Protein AF-0000000079465129 (afdb_homodimer)

pLDDT: mean 88.08, std 16.2, range [22.73, 98.88]

Radius of gyration: 37.28 Å; Cα contacts (8 Å, |Δi|>4): 2956; chains: 2; bounding box: 84×132×80 Å

InterPro domains:
  IPR002044 Carbohydrate binding module family 20 [PF00686] (28-101)
  IPR002044 Carbohydrate binding module family 20 [PS51166] (19-140)
  IPR002044 Carbohydrate binding module family 20 [SM01065] (28-134)
  IPR013783 Immunoglobulin-like fold [G3DSA:2.60.40.10] (18-149)
  IPR013784 Carbohydrate-binding-like fold [SSF49452] (23-129)
  IPR017946 PLC-like phosphodiesterase, TIM beta/alpha-barrel domain superfamily [G3DSA:3.20.20.190] (340-637)
  IPR017946 PLC-like phosphodiesterase, TIM beta/alpha-barrel domain superfamily [SSF51695] (345-632)
  IPR030395 Glycerophosphodiester phosphodiesterase domain [PF03009] (348-630)
  IPR030395 Glycerophosphodiester phosphodiesterase domain [PS51704] (343-635)
  IPR051578 Glycerophosphodiester Phosphodiesterase [PTHR22958] (51-642)
  IPR057506 GPCPD1-like, C2 domain [PF25329] (153-323)

Structure (mmCIF, N/CA/C/O backbone):
data_AF-0000000079465129-model_v1
#
loop_
_entity.id
_entity.type
_entity.pdbx_description
1 polymer 'Glycerophosphocholine phosphodiesterase'
#
loop_
_atom_site.group_PDB
_atom_site.id
_atom_site.type_symbol
_atom_site.label_atom_id
_atom_site.label_alt_id
_atom_site.label_comp_id
_atom_site.label_asym_id
_atom_site.label_entity_id
_atom_site.label_seq_id
_atom_site.pdbx_PDB_ins_code
_atom_site.Cartn_x
_atom_site.Cartn_y
_atom_site.Cartn_z
_atom_site.occupancy
_atom_site.B_iso_or_equiv
_atom_site.auth_seq_id
_atom_site.auth_comp_id
_atom_site.auth_asym_id
_atom_site.auth_atom_id
_atom_site.pdbx_PDB_model_num
ATOM 1 N N . MET A 1 1 ? -41.656 42.531 16.062 1 22.84 1 MET A N 1
ATOM 2 C CA . MET A 1 1 ? -40.562 41.844 16.734 1 22.84 1 MET A CA 1
ATOM 3 C C . MET A 1 1 ? -39.344 41.75 15.844 1 22.84 1 MET A C 1
ATOM 5 O O . MET A 1 1 ? -39.375 41.156 14.773 1 22.84 1 MET A O 1
ATOM 9 N N . MET A 1 2 ? -38.469 42.781 15.719 1 24.95 2 MET A N 1
ATOM 10 C CA . MET A 1 2 ? -37.531 43.156 14.68 1 24.95 2 MET A CA 1
ATOM 11 C C . MET A 1 2 ? -36.375 42.188 14.594 1 24.95 2 MET A C 1
ATOM 13 O O . MET A 1 2 ? -35.688 41.938 15.594 1 24.95 2 MET A O 1
ATOM 17 N N . THR A 1 3 ? -36.531 41.094 13.852 1 24.95 3 THR A N 1
ATOM 18 C CA . THR A 1 3 ? -35.688 39.906 13.617 1 24.95 3 THR A CA 1
ATOM 19 C C . THR A 1 3 ? -34.312 40.312 13.133 1 24.95 3 THR A C 1
ATOM 21 O O . THR A 1 3 ? -34.188 40.969 12.094 1 24.95 3 THR A O 1
ATOM 24 N N . TRP A 1 4 ? -33.406 40.75 14.055 1 22.91 4 TRP A N 1
ATOM 25 C CA . TRP A 1 4 ? -32.062 41.188 13.766 1 22.91 4 TRP A CA 1
ATOM 26 C C . TRP A 1 4 ? -31.281 40.094 13.031 1 22.91 4 TRP A C 1
ATOM 28 O O . TRP A 1 4 ? -31.094 39 13.562 1 22.91 4 TRP A O 1
ATOM 38 N N . GLU A 1 5 ? -31.516 39.938 11.758 1 26.09 5 GLU A N 1
ATOM 39 C CA . GLU A 1 5 ? -30.797 39.094 10.805 1 26.09 5 GLU A CA 1
ATOM 40 C C . GLU A 1 5 ? -29.297 39.406 10.812 1 26.09 5 GLU A C 1
ATOM 42 O O . GLU A 1 5 ? -28.891 40.469 10.406 1 26.09 5 GLU A O 1
ATOM 47 N N . ILE A 1 6 ? -28.547 39.031 11.852 1 27.33 6 ILE A N 1
ATOM 48 C CA . ILE A 1 6 ? -27.109 39.188 11.906 1 27.33 6 ILE A CA 1
ATOM 49 C C . ILE A 1 6 ? -26.453 38.5 10.727 1 27.33 6 ILE A C 1
ATOM 51 O O . ILE A 1 6 ? -26.5 37.25 10.633 1 27.33 6 ILE A O 1
ATOM 55 N N . GLU A 1 7 ? -26.5 39.031 9.531 1 29.42 7 GLU A N 1
ATOM 56 C CA . GLU A 1 7 ? -25.75 38.531 8.383 1 29.42 7 GLU A CA 1
ATOM 57 C C . GLU A 1 7 ? -24.266 38.344 8.727 1 29.42 7 GLU A C 1
ATOM 59 O O . GLU A 1 7 ? -23.656 39.219 9.328 1 29.42 7 GLU A O 1
ATOM 64 N N . PRO A 1 8 ? -23.828 37.125 8.812 1 33.56 8 PRO A N 1
ATOM 65 C CA . PRO A 1 8 ? -22.422 36.844 9.102 1 33.56 8 PRO A CA 1
ATOM 66 C C . PRO A 1 8 ? -21.453 37.625 8.195 1 33.56 8 PRO A C 1
ATOM 68 O O . PRO A 1 8 ? -21.547 37.5 6.969 1 33.56 8 PRO A O 1
ATOM 71 N N . HIS A 1 9 ? -21.172 38.906 8.469 1 27.62 9 HIS A N 1
ATOM 72 C CA . HIS A 1 9 ? -20.25 39.781 7.746 1 27.62 9 HIS A CA 1
ATOM 73 C C . HIS A 1 9 ? -18.859 39.188 7.672 1 27.62 9 HIS A C 1
ATOM 75 O O . HIS A 1 9 ? -18.016 39.438 8.547 1 27.62 9 HIS A O 1
ATOM 81 N N . CYS A 1 10 ? -18.688 37.938 7.449 1 36.31 10 CYS A N 1
ATOM 82 C CA . CYS A 1 10 ? -17.312 37.531 7.172 1 36.31 10 CYS A CA 1
ATOM 83 C C . CYS A 1 10 ? -16.703 38.438 6.09 1 36.31 10 CYS A C 1
ATOM 85 O O . CYS A 1 10 ? -16.047 37.938 5.172 1 36.31 10 CYS A O 1
ATOM 87 N N . GLN A 1 11 ? -17.422 39.562 5.672 1 29.03 11 GLN A N 1
ATOM 88 C CA . GLN A 1 11 ? -16.781 40.312 4.605 1 29.03 11 GLN A CA 1
ATOM 89 C C . GLN A 1 11 ? -15.352 40.719 4.984 1 29.03 11 GLN A C 1
ATOM 91 O O . GLN A 1 11 ? -15.102 41.125 6.117 1 29.03 11 GLN A O 1
ATOM 96 N N . ASP A 1 12 ? -14.391 40.188 4.375 1 33.75 12 ASP A N 1
ATOM 97 C CA . ASP A 1 12 ? -13.07 40.781 4.328 1 33.75 12 ASP A CA 1
ATOM 98 C C . ASP A 1 12 ? -13.172 42.312 4.289 1 33.75 12 ASP A C 1
ATOM 100 O O . ASP A 1 12 ? -13.867 42.875 3.441 1 33.75 12 ASP A O 1
ATOM 104 N N . ALA A 1 13 ? -13.289 43.031 5.344 1 30.28 13 ALA A N 1
ATOM 105 C CA . ALA A 1 13 ? -13.281 44.5 5.293 1 30.28 13 ALA A CA 1
ATOM 106 C C . ALA A 1 13 ? -12.266 45 4.273 1 30.28 13 ALA A C 1
ATOM 108 O O . ALA A 1 13 ? -11.062 45.031 4.555 1 30.28 13 ALA A O 1
ATOM 109 N N . VAL A 1 14 ? -12.477 44.594 3.104 1 35.09 14 VAL A N 1
ATOM 110 C CA . VAL A 1 14 ? -11.828 45.469 2.143 1 35.09 14 VAL A CA 1
ATOM 111 C C . VAL A 1 14 ? -12.25 46.906 2.402 1 35.09 14 VAL A C 1
ATOM 113 O O . VAL A 1 14 ? -13.414 47.281 2.193 1 35.09 14 VAL A O 1
ATOM 116 N N . HIS A 1 15 ? -11.844 47.5 3.514 1 29.53 15 HIS A N 1
ATOM 117 C CA . HIS A 1 15 ? -11.969 48.969 3.5 1 29.53 15 HIS A CA 1
ATOM 118 C C . HIS A 1 15 ? -11.641 49.531 2.121 1 29.53 15 HIS A C 1
ATOM 120 O O . HIS A 1 15 ? -10.555 49.312 1.589 1 29.53 15 HIS A O 1
ATOM 126 N N . SER A 1 16 ? -12.617 49.469 1.315 1 31.62 16 SER A N 1
ATOM 127 C CA . SER A 1 16 ? -12.5 50.188 0.052 1 31.62 16 SER A CA 1
ATOM 128 C C . SER A 1 16 ? -11.859 51.562 0.254 1 31.62 16 SER A C 1
ATOM 130 O O . SER A 1 16 ? -12.359 52.375 1.027 1 31.62 16 SER A O 1
ATOM 132 N N . ALA A 1 17 ? -10.523 51.562 0.046 1 36.78 17 ALA A N 1
ATOM 133 C CA . ALA A 1 17 ? -9.891 52.875 -0.118 1 36.78 17 ALA A CA 1
ATOM 134 C C . ALA A 1 17 ? -10.68 53.75 -1.09 1 36.78 17 ALA A C 1
ATOM 136 O O . ALA A 1 17 ? -11.008 53.312 -2.197 1 36.78 17 ALA A O 1
ATOM 137 N N . SER A 1 18 ? -11.594 54.531 -0.622 1 32.75 18 SER A N 1
ATOM 138 C CA . SER A 1 18 ? -12.117 55.625 -1.449 1 32.75 18 SER A CA 1
ATOM 139 C C . SER A 1 18 ? -11.039 56.156 -2.381 1 32.75 18 SER A C 1
ATOM 141 O O . SER A 1 18 ? -9.875 56.281 -1.993 1 32.75 18 SER A O 1
ATOM 143 N N . ASP A 1 19 ? -11.188 56 -3.641 1 37.53 19 ASP A N 1
ATOM 144 C CA . ASP A 1 19 ? -10.438 56.594 -4.746 1 37.53 19 ASP A CA 1
ATOM 145 C C . ASP A 1 19 ? -10.164 58.062 -4.492 1 37.53 19 ASP A C 1
ATOM 147 O O . ASP A 1 19 ? -10.391 58.906 -5.367 1 37.53 19 ASP A O 1
ATOM 151 N N . THR A 1 20 ? -10.414 58.625 -3.26 1 38.31 20 THR A N 1
ATOM 152 C CA . THR A 1 20 ? -10.141 60.062 -3.332 1 38.31 20 THR A CA 1
ATOM 153 C C . THR A 1 20 ? -8.703 60.312 -3.775 1 38.31 20 THR A C 1
ATOM 155 O O . THR A 1 20 ? -7.793 59.562 -3.41 1 38.31 20 THR A O 1
ATOM 158 N N . SER A 1 21 ? -8.5 60.969 -4.832 1 45.12 21 SER A N 1
ATOM 159 C CA . SER A 1 21 ? -7.281 61.562 -5.371 1 45.12 21 SER A CA 1
ATOM 160 C C . SER A 1 21 ? -6.305 61.906 -4.254 1 45.12 21 SER A C 1
ATOM 162 O O . SER A 1 21 ? -6.246 63.062 -3.82 1 45.12 21 SER A O 1
ATOM 164 N N . THR A 1 22 ? -6.363 61.125 -3.201 1 57.97 22 THR A N 1
ATOM 165 C CA . THR A 1 22 ? -5.625 61.562 -2.021 1 57.97 22 THR A CA 1
ATOM 166 C C . THR A 1 22 ? -4.121 61.562 -2.291 1 57.97 22 THR A C 1
ATOM 168 O O . THR A 1 22 ? -3.633 60.75 -3.07 1 57.97 22 THR A O 1
ATOM 171 N N . GLY A 1 23 ? -3.453 62.562 -2.293 1 80.25 23 GLY A N 1
ATOM 172 C CA . GLY A 1 23 ? -2.02 62.812 -2.375 1 80.25 23 GLY A CA 1
ATOM 173 C C . GLY A 1 23 ? -1.197 61.75 -1.679 1 80.25 23 GLY A C 1
ATOM 174 O O . GLY A 1 23 ? -1.738 60.906 -0.935 1 80.25 23 GLY A O 1
ATOM 175 N N . CYS A 1 24 ? -0.104 61.375 -2.258 1 89.12 24 CYS A N 1
ATOM 176 C CA . CYS A 1 24 ? 0.843 60.406 -1.693 1 89.12 24 CYS A CA 1
ATOM 177 C C . CYS A 1 24 ? 1.976 61.125 -0.969 1 89.12 24 CYS A C 1
ATOM 179 O O . CYS A 1 24 ? 2.199 62.312 -1.186 1 89.12 24 CYS A O 1
ATOM 181 N N . ILE A 1 25 ? 2.424 60.406 -0.02 1 89.69 25 ILE A N 1
ATOM 182 C CA . ILE A 1 25 ? 3.615 60.875 0.672 1 89.69 25 ILE A CA 1
ATOM 183 C C . ILE A 1 25 ? 4.707 59.812 0.618 1 89.69 25 ILE A C 1
ATOM 185 O O . ILE A 1 25 ? 4.418 58.625 0.676 1 89.69 25 ILE A O 1
ATOM 189 N N . LEU A 1 26 ? 5.895 60.312 0.531 1 91.38 26 LEU A N 1
ATOM 190 C CA . LEU A 1 26 ? 7.035 59.406 0.578 1 91.38 26 LEU A CA 1
ATOM 191 C C . LEU A 1 26 ? 7.457 59.125 2.018 1 91.38 26 LEU A C 1
ATOM 193 O O . LEU A 1 26 ? 7.582 60.062 2.816 1 91.38 26 LEU A O 1
ATOM 197 N N . HIS A 1 27 ? 7.551 57.875 2.322 1 91.94 27 HIS A N 1
ATOM 198 C CA . HIS A 1 27 ? 8.008 57.469 3.648 1 91.94 27 HIS A CA 1
ATOM 199 C C . HIS A 1 27 ? 9.102 56.406 3.562 1 91.94 27 HIS A C 1
ATOM 201 O O . HIS A 1 27 ? 9.023 55.5 2.734 1 91.94 27 HIS A O 1
ATOM 207 N N . THR A 1 28 ? 10.109 56.562 4.461 1 93.31 28 THR A N 1
ATOM 208 C CA . THR A 1 28 ? 11.195 55.594 4.523 1 93.31 28 THR A CA 1
ATOM 209 C C . THR A 1 28 ? 11.062 54.719 5.758 1 93.31 28 THR A C 1
ATOM 211 O O . THR A 1 28 ? 11.07 55.219 6.887 1 93.31 28 THR A O 1
ATOM 214 N N . PHE A 1 29 ? 10.883 53.438 5.465 1 95.44 29 PHE A N 1
ATOM 215 C CA . PHE A 1 29 ? 10.898 52.469 6.539 1 95.44 29 PHE A CA 1
ATOM 216 C C . PHE A 1 29 ? 12.328 52.031 6.855 1 95.44 29 PHE A C 1
ATOM 218 O O . PHE A 1 29 ? 13.102 51.719 5.949 1 95.44 29 PHE A O 1
ATOM 225 N N . LEU A 1 30 ? 12.648 52.031 8.156 1 95.44 30 LEU A N 1
ATOM 226 C CA . LEU A 1 30 ? 13.945 51.594 8.641 1 95.44 30 LEU A CA 1
ATOM 227 C C . LEU A 1 30 ? 13.789 50.5 9.688 1 95.44 30 LEU A C 1
ATOM 229 O O . LEU A 1 30 ? 12.992 50.625 10.609 1 95.44 30 LEU A O 1
ATOM 233 N N . VAL A 1 31 ? 14.523 49.375 9.492 1 96.12 31 VAL A N 1
ATOM 234 C CA . VAL A 1 31 ? 14.438 48.312 10.469 1 96.12 31 VAL A CA 1
ATOM 235 C C . VAL A 1 31 ? 15.828 47.719 10.719 1 96.12 31 VAL A C 1
ATOM 237 O O . VAL A 1 31 ? 16.625 47.594 9.789 1 96.12 31 VAL A O 1
ATOM 240 N N . GLU A 1 32 ? 16.156 47.5 11.961 1 95.44 32 GLU A N 1
ATOM 241 C CA . GLU A 1 32 ? 17.406 46.812 12.344 1 95.44 32 GLU A CA 1
ATOM 242 C C . GLU A 1 32 ? 17.172 45.344 12.594 1 95.44 32 GLU A C 1
ATOM 244 O O . GLU A 1 32 ? 16.203 44.969 13.25 1 95.44 32 GLU A O 1
ATOM 249 N N . ASN A 1 33 ? 17.953 44.531 11.984 1 94.38 33 ASN A N 1
ATOM 250 C CA . ASN A 1 33 ? 17.953 43.062 12.172 1 94.38 33 ASN A CA 1
ATOM 251 C C . ASN A 1 33 ? 19.188 42.594 12.93 1 94.38 33 ASN A C 1
ATOM 253 O O . ASN A 1 33 ? 20.312 42.75 12.445 1 94.38 33 ASN A O 1
ATOM 257 N N . LYS A 1 34 ? 19.016 42.062 14.078 1 88.56 34 LYS A N 1
ATOM 258 C CA . LYS A 1 34 ? 20.125 41.594 14.914 1 88.56 34 LYS A CA 1
ATOM 259 C C . LYS A 1 34 ? 20.344 40.094 14.758 1 88.56 34 LYS A C 1
ATOM 261 O O . LYS A 1 34 ? 21.281 39.531 15.336 1 88.56 34 LYS A O 1
ATOM 266 N N . GLU A 1 35 ? 19.469 39.438 14.109 1 79.25 35 GLU A N 1
ATOM 267 C CA . GLU A 1 35 ? 19.578 38 13.836 1 79.25 35 GLU A CA 1
ATOM 268 C C . GLU A 1 35 ? 20.047 37.75 12.414 1 79.25 35 GLU A C 1
ATOM 270 O O . GLU A 1 35 ? 19.281 37.312 11.562 1 79.25 35 GLU A O 1
ATOM 275 N N . ILE A 1 36 ? 21.328 37.906 12.273 1 74.75 36 ILE A N 1
ATOM 276 C CA . ILE A 1 36 ? 21.875 37.875 10.914 1 74.75 36 ILE A CA 1
ATOM 277 C C . ILE A 1 36 ? 22.234 36.438 10.523 1 74.75 36 ILE A C 1
ATOM 279 O O . ILE A 1 36 ? 22.938 35.75 11.25 1 74.75 36 ILE A O 1
ATOM 283 N N . HIS A 1 37 ? 21.578 35.938 9.586 1 75.31 37 HIS A N 1
ATOM 284 C CA . HIS A 1 37 ? 21.938 34.656 8.969 1 75.31 37 HIS A CA 1
ATOM 285 C C . HIS A 1 37 ? 22.281 34.844 7.496 1 75.31 37 HIS A C 1
ATOM 287 O O . HIS A 1 37 ? 21.688 35.688 6.816 1 75.31 37 HIS A O 1
ATOM 293 N N . SER A 1 38 ? 23.25 34.125 7.094 1 76.75 38 SER A N 1
ATOM 294 C CA . SER A 1 38 ? 23.656 34.219 5.691 1 76.75 38 SER A CA 1
ATOM 295 C C . SER A 1 38 ? 22.531 33.719 4.773 1 76.75 38 SER A C 1
ATOM 297 O O . SER A 1 38 ? 21.828 32.781 5.102 1 76.75 38 SER A O 1
ATOM 299 N N . GLY A 1 39 ? 22.375 34.438 3.73 1 81 39 GLY A N 1
ATOM 300 C CA . GLY A 1 39 ? 21.453 34 2.697 1 81 39 GLY A CA 1
ATOM 301 C C . GLY A 1 39 ? 20.016 34.438 2.949 1 81 39 GLY A C 1
ATOM 302 O O . GLY A 1 39 ? 19.078 33.781 2.482 1 81 39 GLY A O 1
ATOM 303 N N . GLU A 1 40 ? 19.859 35.406 3.773 1 88.88 40 GLU A N 1
ATOM 304 C CA . GLU A 1 40 ? 18.531 35.938 4.031 1 88.88 40 GLU A CA 1
ATOM 305 C C . GLU A 1 40 ? 18.453 37.438 3.746 1 88.88 40 GLU A C 1
ATOM 307 O O . GLU A 1 40 ? 19.438 38.156 3.928 1 88.88 40 GLU A O 1
ATOM 312 N N . VAL A 1 41 ? 17.375 37.875 3.264 1 91.31 41 VAL A N 1
ATOM 313 C CA . VAL A 1 41 ? 17.172 39.281 2.955 1 91.31 41 VAL A CA 1
ATOM 314 C C . VAL A 1 41 ? 15.875 39.781 3.613 1 91.31 41 VAL A C 1
ATOM 316 O O . VAL A 1 41 ? 14.953 38.969 3.846 1 91.31 41 VAL A O 1
ATOM 319 N N . MET A 1 42 ? 15.812 41.031 3.857 1 95.5 42 MET A N 1
ATOM 320 C CA . MET A 1 42 ? 14.648 41.625 4.516 1 95.5 42 MET A CA 1
ATOM 321 C C . MET A 1 42 ? 13.641 42.125 3.49 1 95.5 42 MET A C 1
ATOM 323 O O . MET A 1 42 ? 14.016 42.688 2.471 1 95.5 42 MET A O 1
ATOM 327 N N . GLN A 1 43 ? 12.438 41.938 3.805 1 96.69 43 GLN A N 1
ATOM 328 C CA . GLN A 1 43 ? 11.352 42.531 3.025 1 96.69 43 GLN A CA 1
ATOM 329 C C . GLN A 1 43 ? 10.258 43.094 3.936 1 96.69 43 GLN A C 1
ATOM 331 O O . GLN A 1 43 ? 10.258 42.812 5.141 1 96.69 43 GLN A O 1
ATOM 336 N N . ILE A 1 44 ? 9.445 43.938 3.389 1 97.69 44 ILE A N 1
ATOM 337 C CA . ILE A 1 44 ? 8.336 44.531 4.117 1 97.69 44 ILE A CA 1
ATOM 338 C C . ILE A 1 44 ? 7.023 44.25 3.385 1 97.69 44 ILE A C 1
ATOM 340 O O . ILE A 1 44 ? 7.008 44.094 2.162 1 97.69 44 ILE A O 1
ATOM 344 N N . ILE A 1 45 ? 5.961 44.094 4.098 1 98 45 ILE A N 1
ATOM 345 C CA . ILE A 1 45 ? 4.637 43.812 3.553 1 98 45 ILE A CA 1
ATOM 346 C C . ILE A 1 45 ? 3.578 44.531 4.387 1 98 45 ILE A C 1
ATOM 348 O O . ILE A 1 45 ? 3.812 44.844 5.551 1 98 45 ILE A O 1
ATOM 352 N N . GLY A 1 46 ? 2.422 44.844 3.715 1 97.56 46 GLY A N 1
ATOM 353 C CA . GLY A 1 46 ? 1.407 45.562 4.449 1 97.56 46 GLY A CA 1
ATOM 354 C C . GLY A 1 46 ? 0.039 45.5 3.797 1 97.56 46 GLY A C 1
ATOM 355 O O . GLY A 1 46 ? -0.2 44.688 2.916 1 97.56 46 GLY A O 1
ATOM 356 N N . ASN A 1 47 ? -0.851 46.406 4.359 1 97 47 ASN A N 1
ATOM 357 C CA . ASN A 1 47 ? -2.26 46.344 3.98 1 97 47 ASN A CA 1
ATOM 358 C C . ASN A 1 47 ? -2.531 47.156 2.725 1 97 47 ASN A C 1
ATOM 360 O O . ASN A 1 47 ? -3.578 47 2.092 1 97 47 ASN A O 1
ATOM 364 N N . THR A 1 48 ? -1.626 48.062 2.352 1 96.06 48 THR A N 1
ATOM 365 C CA . THR A 1 48 ? -1.838 48.938 1.186 1 96.06 48 THR A CA 1
ATOM 366 C C . THR A 1 48 ? -1.268 48.281 -0.071 1 96.06 48 THR A C 1
ATOM 368 O O . THR A 1 48 ? -0.369 47.438 0.012 1 96.06 48 THR A O 1
ATOM 371 N N . PRO A 1 49 ? -1.785 48.594 -1.197 1 95.69 49 PRO A N 1
ATOM 372 C CA . PRO A 1 49 ? -1.256 48.031 -2.439 1 95.69 49 PRO A CA 1
ATOM 373 C C . PRO A 1 49 ? 0.249 48.25 -2.59 1 95.69 49 PRO A C 1
ATOM 375 O O . PRO A 1 49 ? 0.946 47.375 -3.137 1 95.69 49 PRO A O 1
ATOM 378 N N . GLU A 1 50 ? 0.761 49.406 -2.137 1 95 50 GLU A N 1
ATOM 379 C CA . GLU A 1 50 ? 2.18 49.719 -2.244 1 95 50 GLU A CA 1
ATOM 380 C C . GLU A 1 50 ? 3.033 48.781 -1.413 1 95 50 GLU A C 1
ATOM 382 O O . GLU A 1 50 ? 4.215 48.562 -1.707 1 95 50 GLU A O 1
ATOM 387 N N . LEU A 1 51 ? 2.389 48.25 -0.431 1 97 51 LEU A N 1
ATOM 388 C CA . LEU A 1 51 ? 3.094 47.312 0.43 1 97 51 LEU A CA 1
ATOM 389 C C . LEU A 1 51 ? 2.629 45.875 0.165 1 97 51 LEU A C 1
ATOM 391 O O . LEU A 1 51 ? 2.775 45 1.021 1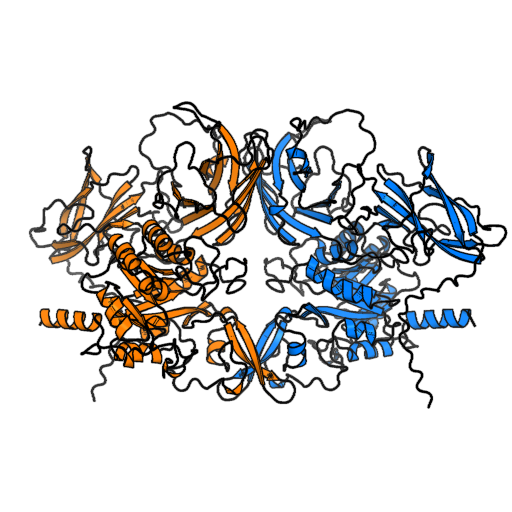 97 51 LEU A O 1
ATOM 395 N N . GLY A 1 52 ? 1.91 45.656 -0.891 1 96 52 GLY A N 1
ATOM 396 C CA . GLY A 1 52 ? 1.651 44.344 -1.388 1 96 52 GLY A CA 1
ATOM 397 C C . GLY A 1 52 ? 0.337 43.75 -0.894 1 96 52 GLY A C 1
ATOM 398 O O . GLY A 1 52 ? 0.036 42.594 -1.136 1 96 52 GLY A O 1
ATOM 399 N N . ASN A 1 53 ? -0.566 44.438 -0.191 1 97 53 ASN A N 1
ATOM 400 C CA . ASN A 1 53 ? -1.873 43.969 0.274 1 97 53 ASN A CA 1
ATOM 401 C C . ASN A 1 53 ? -1.774 42.656 1.021 1 97 53 ASN A C 1
ATOM 403 O O . ASN A 1 53 ? -2.594 41.75 0.815 1 97 53 ASN A O 1
ATOM 407 N N . TRP A 1 54 ? -0.706 42.438 1.734 1 96.62 54 TRP A N 1
ATOM 408 C CA . TRP A 1 54 ? -0.447 41.281 2.588 1 96.62 54 TRP A CA 1
ATOM 409 C C . TRP A 1 54 ? -0.199 40.031 1.751 1 96.62 54 TRP A C 1
ATOM 411 O O . TRP A 1 54 ? -0.213 38.906 2.273 1 96.62 54 TRP A O 1
ATOM 421 N N . LYS A 1 55 ? -0.021 40.125 0.455 1 94.81 55 LYS A N 1
ATOM 422 C CA . LYS A 1 55 ? 0.273 39 -0.419 1 94.81 55 LYS A CA 1
ATOM 423 C C . LYS A 1 55 ? 1.776 38.75 -0.523 1 94.81 55 LYS A C 1
ATOM 425 O O . LYS A 1 55 ? 2.523 39.656 -0.947 1 94.81 55 LYS A O 1
ATOM 430 N N . LEU A 1 56 ? 2.188 37.594 -0.228 1 94.44 56 LEU A N 1
ATOM 431 C CA . LEU A 1 56 ? 3.605 37.281 -0.124 1 94.44 56 LEU A CA 1
ATOM 432 C C . LEU A 1 56 ? 4.332 37.562 -1.43 1 94.44 56 LEU A C 1
ATOM 434 O O . LEU A 1 56 ? 5.453 38.094 -1.416 1 94.44 56 LEU A O 1
ATOM 438 N N . ASP A 1 57 ? 3.732 37.25 -2.551 1 90.75 57 ASP A N 1
ATOM 439 C CA . ASP A 1 57 ? 4.387 37.438 -3.842 1 90.75 57 ASP A CA 1
ATOM 440 C C . ASP A 1 57 ? 4.605 38.906 -4.141 1 90.75 57 ASP A C 1
ATOM 442 O O . ASP A 1 57 ? 5.402 39.25 -5.012 1 90.75 57 ASP A O 1
ATOM 446 N N . LYS A 1 58 ? 3.98 39.812 -3.379 1 93.44 58 LYS A N 1
ATOM 447 C CA . LYS A 1 58 ? 4.074 41.25 -3.607 1 93.44 58 LYS A CA 1
ATOM 448 C C . LYS A 1 58 ? 4.855 41.938 -2.49 1 93.44 58 LYS A C 1
ATOM 450 O O . LYS A 1 58 ? 4.887 43.156 -2.41 1 93.44 58 LYS A O 1
ATOM 455 N N . ALA A 1 59 ? 5.438 41.125 -1.662 1 95.62 59 ALA A N 1
ATOM 456 C CA . ALA A 1 59 ? 6.27 41.719 -0.617 1 95.62 59 ALA A CA 1
ATOM 457 C C . ALA A 1 59 ? 7.398 42.562 -1.219 1 95.62 59 ALA A C 1
ATOM 459 O O . ALA A 1 59 ? 8 42.156 -2.221 1 95.62 59 ALA A O 1
ATOM 460 N N . LEU A 1 60 ? 7.75 43.625 -0.581 1 96.38 60 LEU A N 1
ATOM 461 C CA . LEU A 1 60 ? 8.703 44.594 -1.141 1 96.38 60 LEU A CA 1
ATOM 462 C C . LEU A 1 60 ? 10.102 44.344 -0.582 1 96.38 60 LEU A C 1
ATOM 464 O O . LEU A 1 60 ? 10.297 44.375 0.636 1 96.38 60 LEU A O 1
ATOM 468 N N . PRO A 1 61 ? 11.055 44.219 -1.459 1 95.31 61 PRO A N 1
ATOM 469 C CA . PRO A 1 61 ? 12.438 44.031 -0.993 1 95.31 61 PRO A CA 1
ATOM 470 C C . PRO A 1 61 ? 12.992 45.312 -0.346 1 95.31 61 PRO A C 1
ATOM 472 O O . PRO A 1 61 ? 12.711 46.406 -0.809 1 95.31 61 PRO A O 1
ATOM 475 N N . MET A 1 62 ? 13.719 45.125 0.684 1 96.75 62 MET A N 1
ATOM 476 C CA . MET A 1 62 ? 14.414 46.25 1.328 1 96.75 62 MET A CA 1
ATOM 477 C C . MET A 1 62 ? 15.891 46.25 0.951 1 96.75 62 MET A C 1
ATOM 479 O O . MET A 1 62 ? 16.438 45.25 0.499 1 96.75 62 MET A O 1
ATOM 483 N N . GLU A 1 63 ? 16.484 47.344 1.102 1 96 63 GLU A N 1
ATOM 484 C CA . GLU A 1 63 ? 17.906 47.5 0.781 1 96 63 GLU A CA 1
ATOM 485 C C . GLU A 1 63 ? 18.75 47.625 2.049 1 96 63 GLU A C 1
ATOM 487 O O . GLU A 1 63 ? 18.344 48.25 3.02 1 96 63 GLU A O 1
ATOM 492 N N . LEU A 1 64 ? 19.844 47.031 1.962 1 94.12 64 LEU A N 1
ATOM 493 C CA . LEU A 1 64 ? 20.766 47.094 3.086 1 94.12 64 LEU A CA 1
ATOM 494 C C . LEU A 1 64 ? 21.391 48.5 3.176 1 94.12 64 LEU A C 1
ATOM 496 O O . LEU A 1 64 ? 22.031 48.938 2.234 1 94.12 64 LEU A O 1
ATOM 500 N N . GLU A 1 65 ? 21.172 49.156 4.254 1 93.31 65 GLU A N 1
ATOM 501 C CA . GLU A 1 65 ? 21.672 50.531 4.461 1 93.31 65 GLU A CA 1
ATOM 502 C C . GLU A 1 65 ? 23.031 50.5 5.172 1 93.31 65 GLU A C 1
ATOM 504 O O . GLU A 1 65 ? 23.906 51.312 4.863 1 93.31 65 GLU A O 1
ATOM 509 N N . SER A 1 66 ? 23.078 49.719 6.215 1 92.25 66 SER A N 1
ATOM 510 C CA . SER A 1 66 ? 24.328 49.594 6.965 1 92.25 66 SER A CA 1
ATOM 511 C C . SER A 1 66 ? 24.469 48.188 7.562 1 92.25 66 SER A C 1
ATOM 513 O O . SER A 1 66 ? 23.469 47.531 7.875 1 92.25 66 SER A O 1
ATOM 515 N N . GLN A 1 67 ? 25.719 47.75 7.633 1 89.81 67 GLN A N 1
ATOM 516 C CA . GLN A 1 67 ? 26.016 46.438 8.172 1 89.81 67 GLN A CA 1
ATOM 517 C C . GLN A 1 67 ? 27.125 46.5 9.227 1 89.81 67 GLN A C 1
ATOM 519 O O . GLN A 1 67 ? 28.188 47.062 8.977 1 89.81 67 GLN A O 1
ATOM 524 N N . GLN A 1 68 ? 26.75 46.156 10.352 1 87.62 68 GLN A N 1
ATOM 525 C CA . GLN A 1 68 ? 27.719 45.969 11.422 1 87.62 68 GLN A CA 1
ATOM 526 C C . GLN A 1 68 ? 27.859 44.469 11.766 1 87.62 68 GLN A C 1
ATOM 528 O O . GLN A 1 68 ? 27.234 43.625 11.141 1 87.62 68 GLN A O 1
ATOM 533 N N . VAL A 1 69 ? 28.75 44.188 12.766 1 82.56 69 VAL A N 1
ATOM 534 C CA . VAL A 1 69 ? 29.031 42.812 13.125 1 82.56 69 VAL A CA 1
ATOM 535 C C . VAL A 1 69 ? 27.797 42.156 13.719 1 82.56 69 VAL A C 1
ATOM 537 O O . VAL A 1 69 ? 27.5 40.969 13.438 1 82.56 69 VAL A O 1
ATOM 540 N N . ASP A 1 70 ? 27.047 42.906 14.422 1 87.25 70 ASP A N 1
ATOM 541 C CA . ASP A 1 70 ? 25.953 42.312 15.18 1 87.25 70 ASP A CA 1
ATOM 542 C C . ASP A 1 70 ? 24.594 42.812 14.719 1 87.25 70 ASP A C 1
ATOM 544 O O . ASP A 1 70 ? 23.562 42.469 15.289 1 87.25 70 ASP A O 1
ATOM 548 N N . LYS A 1 71 ? 24.594 43.688 13.734 1 90.88 71 LYS A N 1
ATOM 549 C CA . LYS A 1 71 ? 23.297 44.25 13.328 1 90.88 71 LYS A CA 1
ATOM 550 C C . LYS A 1 71 ? 23.344 44.719 11.883 1 90.88 71 LYS A C 1
ATOM 552 O O . LYS A 1 71 ? 24.375 45.188 11.406 1 90.88 71 LYS A O 1
ATOM 557 N N . GLU A 1 72 ? 22.297 44.594 11.219 1 94.12 72 GLU A N 1
ATOM 558 C CA . GLU A 1 72 ? 22.047 45.125 9.883 1 94.12 72 GLU A CA 1
ATOM 559 C C . GLU A 1 72 ? 20.859 46.094 9.891 1 94.12 72 GLU A C 1
ATOM 561 O O . GLU A 1 72 ? 19.875 45.844 10.578 1 94.12 72 GLU A O 1
ATOM 566 N N . VAL A 1 73 ? 21.047 47.125 9.219 1 95.5 73 VAL A N 1
ATOM 567 C CA . VAL A 1 73 ? 19.938 48.062 9.062 1 95.5 73 VAL A CA 1
ATOM 568 C C . VAL A 1 73 ? 19.438 48.062 7.617 1 95.5 73 VAL A C 1
ATOM 570 O O . VAL A 1 73 ? 20.234 48.188 6.684 1 95.5 73 VAL A O 1
ATOM 573 N N . TRP A 1 74 ? 18.234 47.875 7.453 1 96.31 74 TRP A N 1
ATOM 574 C CA . TRP A 1 74 ? 17.594 47.812 6.137 1 96.31 74 TRP A CA 1
ATOM 575 C C . TRP A 1 74 ? 16.625 48.969 5.945 1 96.31 74 TRP A C 1
ATOM 577 O O . TRP A 1 74 ? 16.016 49.469 6.906 1 96.31 74 TRP A O 1
ATOM 587 N N . LYS A 1 75 ? 16.484 49.406 4.668 1 96 75 LYS A N 1
ATOM 588 C CA . LYS A 1 75 ? 15.594 50.562 4.398 1 96 75 LYS A CA 1
ATOM 589 C C . LYS A 1 75 ? 14.836 50.344 3.092 1 96 75 LYS A C 1
ATOM 591 O O . LYS A 1 75 ? 15.281 49.625 2.207 1 96 75 LYS A O 1
ATOM 596 N N . VAL A 1 76 ? 13.703 50.906 3.016 1 96.44 76 VAL A N 1
ATOM 597 C CA . VAL A 1 76 ? 12.953 51.031 1.768 1 96.44 76 VAL A CA 1
ATOM 598 C C . VAL A 1 76 ? 12.07 52.281 1.809 1 96.44 76 VAL A C 1
ATOM 600 O O . VAL A 1 76 ? 11.516 52.625 2.855 1 96.44 76 VAL A O 1
ATOM 603 N N . THR A 1 77 ? 12.055 52.969 0.728 1 94.81 77 THR A N 1
ATOM 604 C CA . THR A 1 77 ? 11.195 54.156 0.603 1 94.81 77 THR A CA 1
ATOM 605 C C . THR A 1 77 ? 9.984 53.844 -0.279 1 94.81 77 THR A C 1
ATOM 607 O O . THR A 1 77 ? 10.141 53.344 -1.396 1 94.81 77 THR A O 1
ATOM 610 N N . VAL A 1 78 ? 8.852 54.125 0.277 1 94.75 78 VAL A N 1
ATOM 611 C CA . VAL A 1 78 ? 7.613 53.781 -0.41 1 94.75 78 VAL A CA 1
ATOM 612 C C . VAL A 1 78 ? 6.684 55 -0.448 1 94.75 78 VAL A C 1
ATOM 614 O O . VAL A 1 78 ? 6.664 55.812 0.485 1 94.75 78 VAL A O 1
ATOM 617 N N . SER A 1 79 ? 5.961 55.188 -1.567 1 93.88 79 SER A N 1
ATOM 618 C CA . SER A 1 79 ? 4.895 56.188 -1.659 1 93.88 79 SER A CA 1
ATOM 619 C C . SER A 1 79 ? 3.6 55.656 -1.044 1 93.88 79 SER A C 1
ATOM 621 O O . SER A 1 79 ? 3.014 54.688 -1.542 1 93.88 79 SER A O 1
ATOM 623 N N . LEU A 1 80 ? 3.168 56.281 0.012 1 94 80 LEU A N 1
ATOM 624 C CA . LEU A 1 80 ? 1.989 55.844 0.743 1 94 80 LEU A CA 1
ATOM 625 C C . LEU A 1 80 ? 0.83 56.812 0.563 1 94 80 LEU A C 1
ATOM 627 O O . LEU A 1 80 ? 1.044 58 0.379 1 94 80 LEU A O 1
ATOM 631 N N . PRO A 1 81 ? -0.39 56.312 0.62 1 92.69 81 PRO A N 1
ATOM 632 C CA . PRO A 1 81 ? -1.539 57.219 0.56 1 92.69 81 PRO A CA 1
ATOM 633 C C . PRO A 1 81 ? -1.651 58.094 1.795 1 92.69 81 PRO A C 1
ATOM 635 O O . PRO A 1 81 ? -1.367 57.656 2.91 1 92.69 81 PRO A O 1
ATOM 638 N N . LYS A 1 82 ? -2.135 59.344 1.619 1 90.5 82 LYS A N 1
ATOM 639 C CA . LYS A 1 82 ? -2.314 60.281 2.732 1 90.5 82 LYS A CA 1
ATOM 640 C C . LYS A 1 82 ? -3.566 59.938 3.535 1 90.5 82 LYS A C 1
ATOM 642 O O . LYS A 1 82 ? -4.492 59.312 3.016 1 90.5 82 LYS A O 1
ATOM 647 N N . HIS A 1 83 ? -3.48 60.344 4.848 1 90.19 83 HIS A N 1
ATOM 648 C CA . HIS A 1 83 ? -4.602 60.188 5.773 1 90.19 83 HIS A CA 1
ATOM 649 C C . HIS A 1 83 ? -5.07 58.75 5.867 1 90.19 83 HIS A C 1
ATOM 651 O O . HIS A 1 83 ? -6.27 58.469 5.785 1 90.19 83 HIS A O 1
ATOM 657 N N . THR A 1 84 ? -4.102 57.906 5.918 1 91.19 84 THR A N 1
ATOM 658 C CA . THR A 1 84 ? -4.41 56.469 5.977 1 91.19 84 THR A CA 1
ATOM 659 C C . THR A 1 84 ? -3.605 55.781 7.078 1 91.19 84 THR A C 1
ATOM 661 O O . THR A 1 84 ? -2.475 56.188 7.363 1 91.19 84 THR A O 1
ATOM 664 N N . GLU A 1 85 ? -4.316 54.812 7.762 1 92.75 85 GLU A N 1
ATOM 665 C CA . GLU A 1 85 ? -3.584 53.906 8.648 1 92.75 85 GLU A CA 1
ATOM 666 C C . GLU A 1 85 ? -2.877 52.812 7.855 1 92.75 85 GLU A C 1
ATOM 668 O O . GLU A 1 85 ? -3.523 52.031 7.164 1 92.75 85 GLU A O 1
ATOM 673 N N . VAL A 1 86 ? -1.611 52.844 7.945 1 94.31 86 VAL A N 1
ATOM 674 C CA . VAL A 1 86 ? -0.806 51.875 7.219 1 94.31 86 VAL A CA 1
ATOM 675 C C . VAL A 1 86 ? -0.288 50.812 8.188 1 94.31 86 VAL A C 1
ATOM 677 O O . VAL A 1 86 ? 0.468 51.125 9.109 1 94.31 86 VAL A O 1
ATOM 680 N N . TYR A 1 87 ? -0.742 49.562 7.945 1 96.31 87 TYR A N 1
ATOM 681 C CA . TYR A 1 87 ? -0.26 48.438 8.719 1 96.31 87 TYR A CA 1
ATOM 682 C C . TYR A 1 87 ? 0.823 47.656 7.965 1 96.31 87 TYR A C 1
ATOM 684 O O . TYR A 1 87 ? 0.738 47.5 6.742 1 96.31 87 TYR A O 1
ATOM 692 N N . TYR A 1 88 ? 1.899 47.25 8.727 1 96.75 88 TYR A N 1
ATOM 693 C CA . TYR A 1 88 ? 2.982 46.594 8.008 1 96.75 88 TYR A CA 1
ATOM 694 C C . TYR A 1 88 ? 3.715 45.594 8.914 1 96.75 88 TYR A C 1
ATOM 696 O O . TYR A 1 88 ? 3.555 45.625 10.141 1 96.75 88 TYR A O 1
ATOM 704 N N . ARG A 1 89 ? 4.445 44.625 8.344 1 97.44 89 ARG A N 1
ATOM 705 C CA . ARG A 1 89 ? 5.312 43.656 8.984 1 97.44 89 ARG A CA 1
ATOM 706 C C . ARG A 1 89 ? 6.621 43.469 8.211 1 97.44 89 ARG A C 1
ATOM 708 O O . ARG A 1 89 ? 6.668 43.719 7 1 97.44 89 ARG A O 1
ATOM 715 N N . TYR A 1 90 ? 7.613 43.156 8.961 1 97 90 TYR A N 1
ATOM 716 C CA . TYR A 1 90 ? 8.875 42.781 8.328 1 97 90 TYR A CA 1
ATOM 717 C C . TYR A 1 90 ? 9.016 41.281 8.242 1 97 90 TYR A C 1
ATOM 719 O O . TYR A 1 90 ? 8.5 40.531 9.086 1 97 90 TYR A O 1
ATOM 727 N N . LEU A 1 91 ? 9.656 40.844 7.188 1 95.56 91 LEU A N 1
ATOM 728 C CA . LEU A 1 91 ? 9.898 39.406 6.965 1 95.56 91 LEU A CA 1
ATOM 729 C C . LEU A 1 91 ? 11.336 39.188 6.523 1 95.56 91 LEU A C 1
ATOM 731 O O . LEU A 1 91 ? 11.969 40.062 5.934 1 95.56 91 LEU A O 1
ATOM 735 N N . LEU A 1 92 ? 11.828 38.094 6.879 1 94.19 92 LEU A N 1
ATOM 736 C CA . LEU A 1 92 ? 13.102 37.594 6.363 1 94.19 92 LEU A CA 1
ATOM 737 C C . LEU A 1 92 ? 12.867 36.5 5.309 1 94.19 92 LEU A C 1
ATOM 739 O O . LEU A 1 92 ? 12.203 35.5 5.578 1 94.19 92 LEU A O 1
ATOM 743 N N . ILE A 1 93 ? 13.414 36.719 4.109 1 92.06 93 ILE A N 1
ATOM 744 C CA . ILE A 1 93 ? 13.227 35.844 2.973 1 92.06 93 ILE A CA 1
ATOM 745 C C . ILE A 1 93 ? 14.555 35.188 2.611 1 92.06 93 ILE A C 1
ATOM 747 O O . ILE A 1 93 ? 15.609 35.812 2.664 1 92.06 93 ILE A O 1
ATOM 751 N N . ALA A 1 94 ? 14.438 33.906 2.248 1 88.5 94 ALA A N 1
ATOM 752 C CA . ALA A 1 94 ? 15.641 33.219 1.792 1 88.5 94 ALA A CA 1
ATOM 753 C C . ALA A 1 94 ? 16.125 33.781 0.455 1 88.5 94 ALA A C 1
ATOM 755 O O . ALA A 1 94 ? 15.32 34.031 -0.438 1 88.5 94 ALA A O 1
ATOM 756 N N . SER A 1 95 ? 17.422 34.031 0.423 1 82.75 95 SER A N 1
ATOM 757 C CA . SER A 1 95 ? 18.031 34.469 -0.831 1 82.75 95 SER A CA 1
ATOM 758 C C . SER A 1 95 ? 18.281 33.281 -1.759 1 82.75 95 SER A C 1
ATOM 760 O O . SER A 1 95 ? 18.891 32.281 -1.355 1 82.75 95 SER A O 1
ATOM 762 N N . LEU A 1 96 ? 17.688 33.344 -2.938 1 79.75 96 LEU A N 1
ATOM 763 C CA . LEU A 1 96 ? 17.891 32.281 -3.924 1 79.75 96 LEU A CA 1
ATOM 764 C C . LEU A 1 96 ? 18.938 32.688 -4.961 1 79.75 96 LEU A C 1
ATOM 766 O O . LEU A 1 96 ? 19.078 33.875 -5.25 1 79.75 96 LEU A O 1
ATOM 770 N N . ASP A 1 97 ? 19.797 31.766 -5.371 1 68.81 97 ASP A N 1
ATOM 771 C CA . ASP A 1 97 ? 20.859 32.062 -6.332 1 68.81 97 ASP A CA 1
ATOM 772 C C . ASP A 1 97 ? 20.312 32.719 -7.594 1 68.81 97 ASP A C 1
ATOM 774 O O . ASP A 1 97 ? 20.891 33.656 -8.125 1 68.81 97 ASP A O 1
ATOM 778 N N . ARG A 1 98 ? 19.281 32.125 -8.102 1 67.56 98 ARG A N 1
ATOM 779 C CA . ARG A 1 98 ? 18.578 32.688 -9.242 1 67.56 98 ARG A CA 1
ATOM 780 C C . ARG A 1 98 ? 17.094 32.812 -8.969 1 67.56 98 ARG A C 1
ATOM 782 O O . ARG A 1 98 ? 16.516 31.969 -8.273 1 67.56 98 ARG A O 1
ATOM 789 N N . PRO A 1 99 ? 16.75 34.062 -9.398 1 67.5 99 PRO A N 1
ATOM 790 C CA . PRO A 1 99 ? 15.297 34.125 -9.273 1 67.5 99 PRO A CA 1
ATOM 791 C C . PRO A 1 99 ? 14.57 33 -10.023 1 67.5 99 PRO A C 1
ATOM 793 O O . PRO A 1 99 ? 14.922 32.719 -11.164 1 67.5 99 PRO A O 1
ATOM 796 N N . ILE A 1 100 ? 13.898 32.281 -9.266 1 76.56 100 ILE A N 1
ATOM 797 C CA . ILE A 1 100 ? 13.102 31.234 -9.867 1 76.56 100 ILE A CA 1
ATOM 798 C C . ILE A 1 100 ? 11.633 31.656 -9.938 1 76.56 100 ILE A C 1
ATOM 800 O O . ILE A 1 100 ? 11.086 32.156 -8.961 1 76.56 100 ILE A O 1
ATOM 804 N N . VAL A 1 101 ? 11.117 31.656 -11.102 1 74.81 101 VAL A N 1
ATOM 805 C CA . VAL A 1 101 ? 9.734 32.062 -11.312 1 74.81 101 VAL A CA 1
ATOM 806 C C . VAL A 1 101 ? 8.859 30.828 -11.516 1 74.81 101 VAL A C 1
ATOM 808 O O . VAL A 1 101 ? 9.266 29.859 -12.164 1 74.81 101 VAL A O 1
ATOM 811 N N . LYS A 1 102 ? 7.703 30.953 -10.914 1 79.5 102 LYS A N 1
ATOM 812 C CA . LYS A 1 102 ? 6.707 29.906 -11.07 1 79.5 102 LYS A CA 1
ATOM 813 C C . LYS A 1 102 ? 6.098 29.938 -12.469 1 79.5 102 LYS A C 1
ATOM 815 O O . LYS A 1 102 ? 6.371 30.844 -13.25 1 79.5 102 LYS A O 1
ATOM 820 N N . ASP A 1 103 ? 5.301 28.906 -12.719 1 70.06 103 ASP A N 1
ATOM 821 C CA . ASP A 1 103 ? 4.629 28.812 -14.016 1 70.06 103 ASP A CA 1
ATOM 822 C C . ASP A 1 103 ? 3.703 30 -14.242 1 70.06 103 ASP A C 1
ATOM 824 O O . ASP A 1 103 ? 3.49 30.422 -15.383 1 70.06 103 ASP A O 1
ATOM 828 N N . ASP A 1 104 ? 3.199 30.609 -13.148 1 73.44 104 ASP A N 1
ATOM 829 C CA . ASP A 1 104 ? 2.271 31.734 -13.281 1 73.44 104 ASP A CA 1
ATOM 830 C C . ASP A 1 104 ? 3.021 33.062 -13.344 1 73.44 104 ASP A C 1
ATOM 832 O O . ASP A 1 104 ? 2.402 34.125 -13.375 1 73.44 104 ASP A O 1
ATOM 836 N N . GLY A 1 105 ? 4.328 33 -13.312 1 76.19 105 GLY A N 1
ATOM 837 C CA . GLY A 1 105 ? 5.141 34.219 -13.484 1 76.19 105 GLY A CA 1
ATOM 838 C C . GLY A 1 105 ? 5.527 34.844 -12.164 1 76.19 105 GLY A C 1
ATOM 839 O O . GLY A 1 105 ? 6.312 35.812 -12.148 1 76.19 105 GLY A O 1
ATOM 840 N N . LYS A 1 106 ? 5.055 34.438 -11.133 1 81.75 106 LYS A N 1
ATOM 841 C CA . LYS A 1 106 ? 5.348 35 -9.82 1 81.75 106 LYS A CA 1
ATOM 842 C C . LYS A 1 106 ? 6.664 34.469 -9.266 1 81.75 106 LYS A C 1
ATOM 844 O O . LYS A 1 106 ? 7.031 33.344 -9.531 1 81.75 106 LYS A O 1
ATOM 849 N N . PRO A 1 107 ? 7.34 35.312 -8.539 1 83.69 107 PRO A N 1
ATOM 850 C CA . PRO A 1 107 ? 8.602 34.844 -7.965 1 83.69 107 PRO A CA 1
ATOM 851 C C . PRO A 1 107 ? 8.398 33.875 -6.801 1 83.69 107 PRO A C 1
ATOM 853 O O . PRO A 1 107 ? 7.449 34.031 -6.027 1 83.69 107 PRO A O 1
ATOM 856 N N . ILE A 1 108 ? 9.336 32.969 -6.715 1 87.56 108 ILE A N 1
ATOM 857 C CA . ILE A 1 108 ? 9.344 32.062 -5.57 1 87.56 108 ILE A CA 1
ATOM 858 C C . ILE A 1 108 ? 9.922 32.781 -4.352 1 87.56 108 ILE A C 1
ATOM 860 O O . ILE A 1 108 ? 10.961 33.438 -4.438 1 87.56 108 ILE A O 1
ATOM 864 N N . LYS A 1 109 ? 9.219 32.781 -3.26 1 89.56 109 LYS A N 1
ATOM 865 C CA . LYS A 1 109 ? 9.672 33.344 -1.998 1 89.56 109 LYS A CA 1
ATOM 866 C C . LYS A 1 109 ? 9.555 32.344 -0.859 1 89.56 109 LYS A C 1
ATOM 868 O O . LYS A 1 109 ? 8.531 31.672 -0.723 1 89.56 109 LYS A O 1
ATOM 873 N N . VAL A 1 110 ? 10.602 32.188 -0.145 1 91.38 110 VAL A N 1
ATOM 874 C CA . VAL A 1 110 ? 10.625 31.312 1.025 1 91.38 110 VAL A CA 1
ATOM 875 C C . VAL A 1 110 ? 10.797 32.156 2.291 1 91.38 110 VAL A C 1
ATOM 877 O O . VAL A 1 110 ? 11.875 32.688 2.537 1 91.38 110 VAL A O 1
ATOM 880 N N . VAL A 1 111 ? 9.773 32.219 3.055 1 93.81 111 VAL A N 1
ATOM 881 C CA . VAL A 1 111 ? 9.828 32.969 4.309 1 93.81 111 VAL A CA 1
ATOM 882 C C . VAL A 1 111 ? 10.586 32.156 5.359 1 93.81 111 VAL A C 1
ATOM 884 O O . VAL A 1 111 ? 10.195 31.016 5.672 1 93.81 111 VAL A O 1
ATOM 887 N N . ARG A 1 112 ? 11.586 32.688 5.871 1 91.19 112 ARG A N 1
ATOM 888 C CA . ARG A 1 112 ? 12.328 32.031 6.938 1 91.19 112 ARG A CA 1
ATOM 889 C C . ARG A 1 112 ? 11.766 32.406 8.305 1 91.19 112 ARG A C 1
ATOM 891 O O . ARG A 1 112 ? 11.406 31.516 9.094 1 91.19 112 ARG A O 1
ATOM 898 N N . HIS A 1 113 ? 11.742 33.719 8.562 1 93 113 HIS A N 1
ATOM 899 C CA . HIS A 1 113 ? 11.133 34.281 9.766 1 93 113 HIS A CA 1
ATOM 900 C C . HIS A 1 113 ? 10.305 35.531 9.438 1 93 113 HIS A C 1
ATOM 902 O O . HIS A 1 113 ? 10.562 36.188 8.438 1 93 113 HIS A O 1
ATOM 908 N N . TRP A 1 114 ? 9.305 35.75 10.211 1 95.12 114 TRP A N 1
ATOM 909 C CA . TRP A 1 114 ? 8.492 36.969 10.016 1 95.12 114 TRP A CA 1
ATOM 910 C C . TRP A 1 114 ? 7.828 37.375 11.32 1 95.12 114 TRP A C 1
ATOM 912 O O . TRP A 1 114 ? 7.797 36.625 12.289 1 95.12 114 TRP A O 1
ATOM 922 N N . GLU A 1 115 ? 7.43 38.594 11.391 1 95.38 115 GLU A N 1
ATOM 923 C CA . GLU A 1 115 ? 6.734 39.094 12.562 1 95.38 115 GLU A CA 1
ATOM 924 C C . GLU A 1 115 ? 5.309 38.562 12.641 1 95.38 115 GLU A C 1
ATOM 926 O O . GLU A 1 115 ? 4.516 38.75 11.719 1 95.38 115 GLU A O 1
ATOM 931 N N . THR A 1 116 ? 5.027 37.938 13.805 1 93.94 116 THR A N 1
ATOM 932 C CA . THR A 1 116 ? 3.748 37.25 13.906 1 93.94 116 THR A CA 1
ATOM 933 C C . THR A 1 116 ? 2.883 37.875 15 1 93.94 116 THR A C 1
ATOM 935 O O . THR A 1 116 ? 2.043 37.188 15.594 1 93.94 116 THR A O 1
ATOM 938 N N . TYR A 1 117 ? 3.053 39.094 15.281 1 91 117 TYR A N 1
ATOM 939 C CA . TYR A 1 117 ? 2.135 39.781 16.188 1 91 117 TYR A CA 1
ATOM 940 C C . TYR A 1 117 ? 0.708 39.719 15.656 1 91 117 TYR A C 1
ATOM 942 O O . TYR A 1 117 ? 0.482 39.844 14.453 1 91 117 TYR A O 1
ATOM 950 N N . VAL A 1 118 ? -0.21 39.531 16.578 1 89.31 118 VAL A N 1
ATOM 951 C CA . VAL A 1 118 ? -1.604 39.531 16.156 1 89.31 118 VAL A CA 1
ATOM 952 C C . VAL A 1 118 ? -1.948 40.875 15.492 1 89.31 118 VAL A C 1
ATOM 954 O O . VAL A 1 118 ? -2.572 40.875 14.43 1 89.31 118 VAL A O 1
ATOM 957 N N . ASP A 1 119 ? -1.507 41.969 16.188 1 89.75 119 ASP A N 1
ATOM 958 C CA . ASP A 1 119 ? -1.656 43.312 15.617 1 89.75 119 ASP A CA 1
ATOM 959 C C . ASP A 1 119 ? -0.366 43.75 14.93 1 89.75 119 ASP A C 1
ATOM 961 O O . ASP A 1 119 ? 0.668 43.906 15.586 1 89.75 119 ASP A O 1
ATOM 965 N N . PRO A 1 120 ? -0.436 44.031 13.688 1 94.69 120 PRO A N 1
ATOM 966 C CA . PRO A 1 120 ? 0.767 44.469 12.984 1 94.69 120 PRO A CA 1
ATOM 967 C C . PRO A 1 120 ? 1.204 45.875 13.383 1 94.69 120 PRO A C 1
ATOM 969 O O . PRO A 1 120 ? 0.507 46.562 14.148 1 94.69 120 PRO A O 1
ATOM 972 N N . ARG A 1 121 ? 2.459 46.25 12.938 1 94.69 121 ARG A N 1
ATOM 973 C CA . ARG A 1 121 ? 2.895 47.625 13.094 1 94.69 121 ARG A CA 1
ATOM 974 C C . ARG A 1 121 ? 1.953 48.594 12.367 1 94.69 121 ARG A C 1
ATOM 976 O O . ARG A 1 121 ? 1.299 48.188 11.391 1 94.69 121 ARG A O 1
ATOM 983 N N . CYS A 1 122 ? 1.845 49.812 12.891 1 93.69 122 CYS A N 1
ATOM 984 C CA . CYS A 1 122 ? 0.915 50.75 12.289 1 93.69 122 CYS A CA 1
ATOM 985 C C . CYS A 1 122 ? 1.497 52.156 12.281 1 93.69 122 CYS A C 1
ATOM 987 O O . CYS A 1 122 ? 2.123 52.594 13.258 1 93.69 122 CYS A O 1
ATOM 989 N N . ILE A 1 123 ? 1.403 52.844 11.18 1 92.25 123 ILE A N 1
ATOM 990 C CA . ILE A 1 123 ? 1.693 54.281 11.094 1 92.25 123 ILE A CA 1
ATOM 991 C C . ILE A 1 123 ? 0.512 55 10.453 1 92.25 123 ILE A C 1
ATOM 993 O O . ILE A 1 123 ? -0.248 54.406 9.688 1 92.25 123 ILE A O 1
ATOM 997 N N . THR A 1 124 ? 0.42 56.219 10.844 1 91.75 124 THR A N 1
ATOM 998 C CA . THR A 1 124 ? -0.619 57.031 10.25 1 91.75 124 THR A CA 1
ATOM 999 C C . THR A 1 124 ? -0.004 58.125 9.375 1 91.75 124 THR A C 1
ATOM 1001 O O . THR A 1 124 ? 0.889 58.844 9.82 1 91.75 124 THR A O 1
ATOM 1004 N N . THR A 1 125 ? -0.443 58.156 8.227 1 90.06 125 THR A N 1
ATOM 1005 C CA . THR A 1 125 ? 0.058 59.188 7.301 1 90.06 125 THR A CA 1
ATOM 1006 C C . THR A 1 125 ? -0.797 60.438 7.367 1 90.06 125 THR A C 1
ATOM 1008 O O . THR A 1 125 ? -2.018 60.375 7.527 1 90.06 125 THR A O 1
ATOM 1011 N N . THR A 1 126 ? -0.08 61.594 7.367 1 87.88 126 THR A N 1
ATOM 1012 C CA . THR A 1 126 ? -0.733 62.906 7.344 1 87.88 126 THR A CA 1
ATOM 1013 C C . THR A 1 126 ? -0.311 63.719 6.109 1 87.88 126 THR A C 1
ATOM 1015 O O . THR A 1 126 ? 0.355 63.188 5.223 1 87.88 126 THR A O 1
ATOM 1018 N N . ASP A 1 127 ? -0.769 65 6.051 1 85 127 ASP A N 1
ATOM 1019 C CA . ASP A 1 127 ? -0.38 65.875 4.941 1 85 127 ASP A CA 1
ATOM 1020 C C . ASP A 1 127 ? 1.12 66.188 4.965 1 85 127 ASP A C 1
ATOM 1022 O O . ASP A 1 127 ? 1.742 66.375 3.918 1 85 127 ASP A O 1
ATOM 1026 N N . ASN A 1 128 ? 1.669 66.25 6.203 1 79.75 128 ASN A N 1
ATOM 1027 C CA . ASN A 1 128 ? 3.049 66.688 6.375 1 79.75 128 ASN A CA 1
ATOM 1028 C C . ASN A 1 128 ? 3.994 65.5 6.566 1 79.75 128 ASN A C 1
ATOM 1030 O O . ASN A 1 128 ? 5.176 65.688 6.855 1 79.75 128 ASN A O 1
ATOM 1034 N N . GLY A 1 129 ? 3.486 64.375 6.422 1 79.62 129 GLY A N 1
ATOM 1035 C CA . GLY A 1 129 ? 4.352 63.188 6.566 1 79.62 129 GLY A CA 1
ATOM 1036 C C . GLY A 1 129 ? 3.877 62.219 7.633 1 79.62 129 GLY A C 1
ATOM 1037 O O . GLY A 1 129 ? 2.676 62.094 7.879 1 79.62 129 GLY A O 1
ATOM 1038 N N . VAL A 1 130 ? 4.84 61.25 8.039 1 80.19 130 VAL A N 1
ATOM 1039 C CA . VAL A 1 130 ? 4.547 60.25 9.062 1 80.19 130 VAL A CA 1
ATOM 1040 C C . VAL A 1 130 ? 5.184 60.688 10.383 1 80.19 130 VAL A C 1
ATOM 1042 O O . VAL A 1 130 ? 6.273 61.25 10.406 1 80.19 130 VAL A O 1
ATOM 1045 N N . GLN A 1 131 ? 4.406 60.844 11.453 1 63.03 131 GLN A N 1
ATOM 1046 C CA . GLN A 1 131 ? 4.934 61.219 12.758 1 63.03 131 GLN A CA 1
ATOM 1047 C C . GLN A 1 131 ? 5.938 60.188 13.273 1 63.03 131 GLN A C 1
ATOM 1049 O O . GLN A 1 131 ? 6.719 60.5 14.18 1 63.03 131 GLN A O 1
ATOM 1054 N N . LYS A 1 132 ? 6.121 59 12.727 1 61.72 132 LYS A N 1
ATOM 1055 C CA . LYS A 1 132 ? 6.98 58 13.352 1 61.72 132 LYS A CA 1
ATOM 1056 C C . LYS A 1 132 ? 8.305 57.875 12.609 1 61.72 132 LYS A C 1
ATOM 1058 O O . LYS A 1 132 ? 8.328 57.594 11.406 1 61.72 132 LYS A O 1
ATOM 1063 N N . SER A 1 133 ? 9.344 58.656 12.844 1 57.41 133 SER A N 1
ATOM 1064 C CA . SER A 1 133 ? 10.641 58.531 12.188 1 57.41 133 SER A CA 1
ATOM 1065 C C . SER A 1 133 ? 11.523 57.531 12.906 1 57.41 133 SER A C 1
ATOM 1067 O O . SER A 1 133 ? 12.75 57.656 12.883 1 57.41 133 SER A O 1
ATOM 1069 N N . ALA A 1 134 ? 10.969 56.344 13.453 1 76.44 134 ALA A 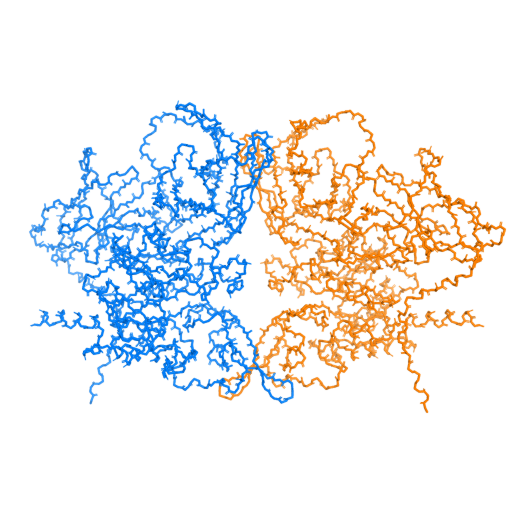N 1
ATOM 1070 C CA . ALA A 1 134 ? 11.93 55.656 14.32 1 76.44 134 ALA A CA 1
ATOM 1071 C C . ALA A 1 134 ? 12.383 54.344 13.703 1 76.44 134 ALA A C 1
ATOM 1073 O O . ALA A 1 134 ? 11.711 53.781 12.828 1 76.44 134 ALA A O 1
ATOM 1074 N N . LEU A 1 135 ? 13.617 54.094 13.859 1 90.25 135 LEU A N 1
ATOM 1075 C CA . LEU A 1 135 ? 14.258 52.812 13.586 1 90.25 135 LEU A CA 1
ATOM 1076 C C . LEU A 1 135 ? 13.539 51.656 14.305 1 90.25 135 LEU A C 1
ATOM 1078 O O . LEU A 1 135 ? 13.469 51.656 15.531 1 90.25 135 LEU A O 1
ATOM 1082 N N . ASP A 1 136 ? 12.844 50.844 13.469 1 94.31 136 ASP A N 1
ATOM 1083 C CA . ASP A 1 136 ? 12.211 49.656 14.039 1 94.31 136 ASP A CA 1
ATOM 1084 C C . ASP A 1 136 ? 13.25 48.562 14.336 1 94.31 136 ASP A C 1
ATOM 1086 O O . ASP A 1 136 ? 14.367 48.625 13.82 1 94.31 136 ASP A O 1
ATOM 1090 N N . THR A 1 137 ? 12.969 47.719 15.242 1 94.62 137 THR A N 1
ATOM 1091 C CA . THR A 1 137 ? 13.742 46.5 15.484 1 94.62 137 THR A CA 1
ATOM 1092 C C . THR A 1 137 ? 12.969 45.281 15.039 1 94.62 137 THR A C 1
ATOM 1094 O O . THR A 1 137 ? 11.867 45 15.531 1 94.62 137 THR A O 1
ATOM 1097 N N . PHE A 1 138 ? 13.531 44.531 14.094 1 95.19 138 PHE A N 1
ATOM 1098 C CA . PHE A 1 138 ? 12.867 43.375 13.539 1 95.19 138 PHE A CA 1
ATOM 1099 C C . PHE A 1 138 ? 12.445 42.406 14.648 1 95.19 138 PHE A C 1
ATOM 1101 O O . PHE A 1 138 ? 13.273 42 15.461 1 95.19 138 PHE A O 1
ATOM 1108 N N . GLY A 1 139 ? 11.219 42.125 14.734 1 94.19 139 GLY A N 1
ATOM 1109 C CA . GLY A 1 139 ? 10.688 41.125 15.656 1 94.19 139 GLY A CA 1
ATOM 1110 C C . GLY A 1 139 ? 10.305 41.719 17 1 94.19 139 GLY A C 1
ATOM 1111 O O . GLY A 1 139 ? 9.773 41 17.859 1 94.19 139 GLY A O 1
ATOM 1112 N N . ILE A 1 140 ? 10.555 43 17.219 1 93.62 140 ILE A N 1
ATOM 1113 C CA . ILE A 1 140 ? 10.289 43.562 18.531 1 93.62 140 ILE A CA 1
ATOM 1114 C C . ILE A 1 140 ? 9.336 44.75 18.391 1 93.62 140 ILE A C 1
ATOM 1116 O O . ILE A 1 140 ? 9.617 45.688 17.656 1 93.62 140 ILE A O 1
ATOM 1120 N N . ILE A 1 141 ? 8.227 44.656 19.047 1 90.25 141 ILE A N 1
ATOM 1121 C CA . ILE A 1 141 ? 7.27 45.75 19.188 1 90.25 141 ILE A CA 1
ATOM 1122 C C . ILE A 1 141 ? 7.016 46 20.672 1 90.25 141 ILE A C 1
ATOM 1124 O O . ILE A 1 141 ? 6.625 45.094 21.406 1 90.25 141 ILE A O 1
ATOM 1128 N N . GLY A 1 142 ? 7.203 47.188 21.172 1 86.94 142 GLY A N 1
ATOM 1129 C CA . GLY A 1 142 ? 6.973 47.5 22.562 1 86.94 142 GLY A CA 1
ATOM 1130 C C . GLY A 1 142 ? 7.789 46.656 23.516 1 86.94 142 GLY A C 1
ATOM 1131 O O . GLY A 1 142 ? 7.285 46.219 24.547 1 86.94 142 GLY A O 1
ATOM 1132 N N . GLY A 1 143 ? 8.945 46.219 23.062 1 87.5 143 GLY A N 1
ATOM 1133 C CA . GLY A 1 143 ? 9.828 45.406 23.922 1 87.5 143 GLY A CA 1
ATOM 1134 C C . GLY A 1 143 ? 9.523 43.938 23.891 1 87.5 143 GLY A C 1
ATOM 1135 O O . GLY A 1 143 ? 10.219 43.125 24.516 1 87.5 143 GLY A O 1
ATOM 1136 N N . VAL A 1 144 ? 8.492 43.594 23.203 1 88.69 144 VAL A N 1
ATOM 1137 C CA . VAL A 1 144 ? 8.102 42.188 23.141 1 88.69 144 VAL A CA 1
ATOM 1138 C C . VAL A 1 144 ? 8.562 41.594 21.812 1 88.69 144 VAL A C 1
ATOM 1140 O O . VAL A 1 144 ? 8.297 42.125 20.75 1 88.69 144 VAL A O 1
ATOM 1143 N N . ARG A 1 145 ? 9.258 40.5 21.906 1 90.94 145 ARG A N 1
ATOM 1144 C CA . ARG A 1 145 ? 9.75 39.812 20.719 1 90.94 145 ARG A CA 1
ATOM 1145 C C . ARG A 1 145 ? 8.758 38.75 20.234 1 90.94 145 ARG A C 1
ATOM 1147 O O . ARG A 1 145 ? 8.344 37.875 21.016 1 90.94 145 ARG A O 1
ATOM 1154 N N . MET A 1 146 ? 8.289 38.844 19.047 1 90.62 146 MET A N 1
ATOM 1155 C CA . MET A 1 146 ? 7.422 37.844 18.453 1 90.62 146 MET A CA 1
ATOM 1156 C C . MET A 1 146 ? 7.816 37.562 17.016 1 90.62 146 MET A C 1
ATOM 1158 O O . MET A 1 146 ? 7.363 38.25 16.094 1 90.62 146 MET A O 1
ATOM 1162 N N . LEU A 1 147 ? 8.57 36.5 16.828 1 90.75 147 LEU A N 1
ATOM 1163 C CA . LEU A 1 147 ? 9 36.031 15.523 1 90.75 147 LEU A CA 1
ATOM 1164 C C . LEU A 1 147 ? 8.562 34.594 15.305 1 90.75 147 LEU A C 1
ATOM 1166 O O . LEU A 1 147 ? 8.625 33.781 16.234 1 90.75 147 LEU A O 1
ATOM 1170 N N . GLY A 1 148 ? 8.039 34.312 14.195 1 89.88 148 GLY A N 1
ATOM 1171 C CA . GLY A 1 148 ? 7.676 32.969 13.828 1 89.88 148 GLY A CA 1
ATOM 1172 C C . GLY A 1 148 ? 8.406 32.469 12.594 1 89.88 148 GLY A C 1
ATOM 1173 O O . GLY A 1 148 ? 8.883 33.25 11.789 1 89.88 148 GLY A O 1
ATOM 1174 N N . ASN A 1 149 ? 8.562 31.172 12.523 1 91.12 149 ASN A N 1
ATOM 1175 C CA . ASN A 1 149 ? 9.07 30.562 11.297 1 91.12 149 ASN A CA 1
ATOM 1176 C C . ASN A 1 149 ? 8.07 30.688 10.148 1 91.12 149 ASN A C 1
ATOM 1178 O O . ASN A 1 149 ? 6.871 30.844 10.383 1 91.12 149 ASN A O 1
ATOM 1182 N N . GLY A 1 150 ? 8.648 30.625 8.969 1 93.75 150 GLY A N 1
ATOM 1183 C CA . GLY A 1 150 ? 7.777 30.625 7.805 1 93.75 150 GLY A CA 1
ATOM 1184 C C . GLY A 1 150 ? 6.969 29.344 7.668 1 93.75 150 GLY A C 1
ATOM 1185 O O . GLY A 1 150 ? 6.996 28.5 8.555 1 93.75 150 GLY A O 1
ATOM 1186 N N . TRP A 1 151 ? 6.125 29.312 6.672 1 95.88 151 TRP A N 1
ATOM 1187 C CA . TRP A 1 151 ? 5.312 28.172 6.27 1 95.88 151 TRP A CA 1
ATOM 1188 C C . TRP A 1 151 ? 5.57 27.812 4.812 1 95.88 151 TRP A C 1
ATOM 1190 O O . TRP A 1 151 ? 6.398 28.438 4.148 1 95.88 151 TRP A O 1
ATOM 1200 N N . LEU A 1 152 ? 4.93 26.781 4.363 1 96.12 152 LEU A N 1
ATOM 1201 C CA . LEU A 1 152 ? 5.176 26.328 2.996 1 96.12 152 LEU A CA 1
ATOM 1202 C C . LEU A 1 152 ? 4.344 27.141 2.002 1 96.12 152 LEU A C 1
ATOM 1204 O O . LEU A 1 152 ? 3.111 27.094 2.033 1 96.12 152 LEU A O 1
ATOM 1208 N N . SER A 1 153 ? 5.004 27.875 1.197 1 90.88 153 SER A N 1
ATOM 1209 C CA . SER A 1 153 ? 4.348 28.641 0.146 1 90.88 153 SER A CA 1
ATOM 1210 C C . SER A 1 153 ? 4.777 28.172 -1.238 1 90.88 153 SER A C 1
ATOM 1212 O O . SER A 1 153 ? 3.936 27.891 -2.092 1 90.88 153 SER A O 1
ATOM 1214 N N . ASP A 1 154 ? 6.094 28.109 -1.465 1 87.94 154 ASP A N 1
ATOM 1215 C CA . ASP A 1 154 ? 6.574 27.766 -2.801 1 87.94 154 ASP A CA 1
ATOM 1216 C C . ASP A 1 154 ? 7.57 26.609 -2.754 1 87.94 154 ASP A C 1
ATOM 1218 O O . ASP A 1 154 ? 8.086 26.188 -3.789 1 87.94 154 ASP A O 1
ATOM 1222 N N . HIS A 1 155 ? 7.918 26.203 -1.665 1 92.69 155 HIS A N 1
ATOM 1223 C CA . HIS A 1 155 ? 8.844 25.078 -1.5 1 92.69 155 HIS A CA 1
ATOM 1224 C C . HIS A 1 155 ? 8.188 23.922 -0.755 1 92.69 155 HIS A C 1
ATOM 1226 O O . HIS A 1 155 ? 7.031 24.031 -0.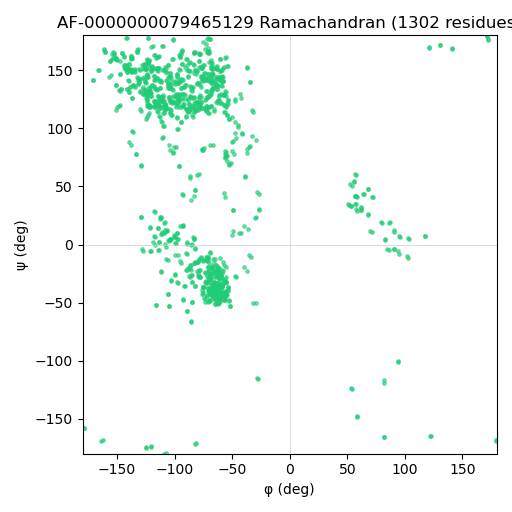345 1 92.69 155 HIS A O 1
ATOM 1232 N N . ALA A 1 156 ? 8.867 22.797 -0.718 1 96.31 156 ALA A N 1
ATOM 1233 C CA . ALA A 1 156 ? 8.383 21.609 -0.026 1 96.31 156 ALA A CA 1
ATOM 1234 C C . ALA A 1 156 ? 9.391 21.125 1.011 1 96.31 156 ALA A C 1
ATOM 1236 O O . ALA A 1 156 ? 10.555 21.531 0.999 1 96.31 156 ALA A O 1
ATOM 1237 N N . VAL A 1 157 ? 8.898 20.391 1.912 1 97.62 157 VAL A N 1
ATOM 1238 C CA . VAL A 1 157 ? 9.734 19.812 2.955 1 97.62 157 VAL A CA 1
ATOM 1239 C C . VAL A 1 157 ? 9.742 18.281 2.834 1 97.62 157 VAL A C 1
ATOM 1241 O O . VAL A 1 157 ? 8.703 17.672 2.582 1 97.62 157 VAL A O 1
ATOM 1244 N N . VAL A 1 158 ? 10.898 17.703 2.904 1 98.38 158 VAL A N 1
ATOM 1245 C CA . VAL A 1 158 ? 11.055 16.25 2.955 1 98.38 158 VAL A CA 1
ATOM 1246 C C . VAL A 1 158 ? 11.68 15.844 4.285 1 98.38 158 VAL A C 1
ATOM 1248 O O . VAL A 1 158 ? 12.75 16.344 4.656 1 98.38 158 VAL A O 1
ATOM 1251 N N . HIS A 1 159 ? 10.992 15.016 5.027 1 98.69 159 HIS A N 1
ATOM 1252 C CA . HIS A 1 159 ? 11.523 14.43 6.254 1 98.69 159 HIS A CA 1
ATOM 1253 C C . HIS A 1 159 ? 12.055 13.023 6.012 1 98.69 159 HIS A C 1
ATOM 1255 O O . HIS A 1 159 ? 11.383 12.203 5.379 1 98.69 159 HIS A O 1
ATOM 1261 N N . LEU A 1 160 ? 13.25 12.758 6.434 1 98.56 160 LEU A N 1
ATOM 1262 C CA . LEU A 1 160 ? 13.836 11.422 6.512 1 98.56 160 LEU A CA 1
ATOM 1263 C C . LEU A 1 160 ? 14.062 11.016 7.965 1 98.56 160 LEU A C 1
ATOM 1265 O O . LEU A 1 160 ? 14.852 11.641 8.672 1 98.56 160 LEU A O 1
ATOM 1269 N N . LYS A 1 161 ? 13.406 9.977 8.383 1 98.31 161 LYS A N 1
ATOM 1270 C CA . LYS A 1 161 ? 13.352 9.641 9.805 1 98.31 161 LYS A CA 1
ATOM 1271 C C . LYS A 1 161 ? 14.07 8.32 10.078 1 98.31 161 LYS A C 1
ATOM 1273 O O . LYS A 1 161 ? 13.727 7.289 9.508 1 98.31 161 LYS A O 1
ATOM 1278 N N . LEU A 1 162 ? 15.016 8.359 10.953 1 97.81 162 LEU A N 1
ATOM 1279 C CA . LEU A 1 162 ? 15.711 7.168 11.414 1 97.81 162 LEU A CA 1
ATOM 1280 C C . LEU A 1 162 ? 15.336 6.84 12.859 1 97.81 162 LEU A C 1
ATOM 1282 O O . LEU A 1 162 ? 15.609 7.621 13.773 1 97.81 162 LEU A O 1
ATOM 1286 N N . TYR A 1 163 ? 14.68 5.766 13.07 1 96.69 163 TYR A N 1
ATOM 1287 C CA . TYR A 1 163 ? 14.32 5.246 14.383 1 96.69 163 TYR A CA 1
ATOM 1288 C C . TYR A 1 163 ? 13.969 3.768 14.305 1 96.69 163 TYR A C 1
ATOM 1290 O O . TYR A 1 163 ? 13.859 3.205 13.211 1 96.69 163 TYR A O 1
ATOM 1298 N N . ASN A 1 164 ? 13.867 3.135 15.383 1 92.5 164 ASN A N 1
ATOM 1299 C CA . ASN A 1 164 ? 13.445 1.738 15.391 1 92.5 164 ASN A CA 1
ATOM 1300 C C . ASN A 1 164 ? 11.969 1.599 15.039 1 92.5 164 ASN A C 1
ATOM 1302 O O . ASN A 1 164 ? 11.094 1.947 15.844 1 92.5 164 ASN A O 1
ATOM 1306 N N . SER A 1 165 ? 11.625 1.013 13.922 1 85.62 165 SER A N 1
ATOM 1307 C CA . SER A 1 165 ? 10.242 0.985 13.469 1 85.62 165 SER A CA 1
ATOM 1308 C C . SER A 1 165 ? 9.805 -0.432 13.117 1 85.62 165 SER A C 1
ATOM 1310 O O . SER A 1 165 ? 9.359 -0.687 11.992 1 85.62 165 SER A O 1
ATOM 1312 N N . PRO A 1 166 ? 9.555 -1.52 13.562 1 83.44 166 PRO A N 1
ATOM 1313 C CA . PRO A 1 166 ? 10.32 -1.736 14.789 1 83.44 166 PRO A CA 1
ATOM 1314 C C . PRO A 1 166 ? 11.75 -2.219 14.523 1 83.44 166 PRO A C 1
ATOM 1316 O O . PRO A 1 166 ? 12.5 -2.482 15.461 1 83.44 166 PRO A O 1
ATOM 1319 N N . ILE A 1 167 ? 12.109 -2.258 13.234 1 87.62 167 ILE A N 1
ATOM 1320 C CA . ILE A 1 167 ? 13.461 -2.707 12.891 1 87.62 167 ILE A CA 1
ATOM 1321 C C . ILE A 1 167 ? 14.422 -1.527 12.945 1 87.62 167 ILE A C 1
ATOM 1323 O O . ILE A 1 167 ? 14.039 -0.389 12.672 1 87.62 167 ILE A O 1
ATOM 1327 N N . PRO A 1 168 ? 15.695 -1.853 13.297 1 93.94 168 PRO A N 1
ATOM 1328 C CA . PRO A 1 168 ? 16.672 -0.76 13.281 1 93.94 168 PRO A CA 1
ATOM 1329 C C . PRO A 1 168 ? 16.812 -0.115 11.906 1 93.94 168 PRO A C 1
ATOM 1331 O O . PRO A 1 168 ? 16.766 -0.811 10.891 1 93.94 168 PRO A O 1
ATOM 1334 N N . PRO A 1 169 ? 17 1.134 11.852 1 96.62 169 PRO A N 1
ATOM 1335 C CA . PRO A 1 169 ? 17.078 1.817 10.562 1 96.62 169 PRO A CA 1
ATOM 1336 C C . PRO A 1 169 ? 18.375 1.512 9.812 1 96.62 169 PRO A C 1
ATOM 1338 O O . PRO A 1 169 ? 18.406 1.546 8.578 1 96.62 169 PRO A O 1
ATOM 1341 N N . ILE A 1 170 ? 19.453 1.284 10.57 1 96.81 170 ILE A N 1
ATOM 1342 C CA . ILE A 1 170 ? 20.75 1.003 9.961 1 96.81 170 ILE A CA 1
ATOM 1343 C C . ILE A 1 170 ? 21.172 -0.427 10.289 1 96.81 170 ILE A C 1
ATOM 1345 O O . ILE A 1 170 ? 21.359 -0.773 11.453 1 96.81 170 ILE A O 1
ATOM 1349 N N . GLU A 1 171 ? 21.234 -1.181 9.305 1 93.25 171 GLU A N 1
ATOM 1350 C CA . GLU A 1 171 ? 21.734 -2.543 9.422 1 93.25 171 GLU A CA 1
ATOM 1351 C C . GLU A 1 171 ? 23 -2.736 8.57 1 93.25 171 GLU A C 1
ATOM 1353 O O . GLU A 1 171 ? 22.953 -2.549 7.352 1 93.25 171 GLU A O 1
ATOM 1358 N N . VAL A 1 172 ? 24.078 -3.059 9.195 1 92.5 172 VAL A N 1
ATOM 1359 C CA . VAL A 1 172 ? 25.344 -3.293 8.5 1 92.5 172 VAL A CA 1
ATOM 1360 C C . VAL A 1 172 ? 25.734 -4.766 8.609 1 92.5 172 VAL A C 1
ATOM 1362 O O . VAL A 1 172 ? 25.625 -5.359 9.688 1 92.5 172 VAL A O 1
ATOM 1365 N N . TRP A 1 173 ? 26.125 -5.293 7.547 1 89.44 173 TRP A N 1
ATOM 1366 C CA . TRP A 1 173 ? 26.422 -6.719 7.484 1 89.44 173 TRP A CA 1
ATOM 1367 C C . TRP A 1 173 ? 27.938 -6.957 7.5 1 89.44 173 TRP A C 1
ATOM 1369 O O . TRP A 1 173 ? 28.391 -8.023 7.926 1 89.44 173 TRP A O 1
ATOM 1379 N N . LYS A 1 174 ? 28.688 -6.059 6.969 1 85.56 174 LYS A N 1
ATOM 1380 C CA . LYS A 1 174 ? 30.141 -6.234 6.938 1 85.56 174 LYS A CA 1
ATOM 1381 C C . LYS A 1 174 ? 30.719 -6.312 8.344 1 85.56 174 LYS A C 1
ATOM 1383 O O . LYS A 1 174 ? 30.562 -5.383 9.141 1 85.56 174 LYS A O 1
ATOM 1388 N N . ARG A 1 175 ? 31.391 -7.297 8.625 1 84.81 175 ARG A N 1
ATOM 1389 C CA . ARG A 1 175 ? 31.844 -7.652 9.961 1 84.81 175 ARG A CA 1
ATOM 1390 C C . ARG A 1 175 ? 32.656 -6.531 10.578 1 84.81 175 ARG A C 1
ATOM 1392 O O . ARG A 1 175 ? 32.531 -6.219 11.758 1 84.81 175 ARG A O 1
ATOM 1399 N N . LYS A 1 176 ? 33.5 -5.938 9.789 1 84.62 176 LYS A N 1
ATOM 1400 C CA . LYS A 1 176 ? 34.375 -4.895 10.273 1 84.62 176 LYS A CA 1
ATOM 1401 C C . LYS A 1 176 ? 33.594 -3.719 10.852 1 84.62 176 LYS A C 1
ATOM 1403 O O . LYS A 1 176 ? 34.094 -3.008 11.734 1 84.62 176 LYS A O 1
ATOM 1408 N N . PHE A 1 177 ? 32.375 -3.631 10.352 1 87.69 177 PHE A N 1
ATOM 1409 C CA . PHE A 1 177 ? 31.672 -2.41 10.695 1 87.69 177 PHE A CA 1
ATOM 1410 C C . PHE A 1 177 ? 30.422 -2.73 11.508 1 87.69 177 PHE A C 1
ATOM 1412 O O . PHE A 1 177 ? 29.609 -1.843 11.789 1 87.69 177 PHE A O 1
ATOM 1419 N N . VAL A 1 178 ? 30.219 -3.936 11.898 1 87.81 178 VAL A N 1
ATOM 1420 C CA . VAL A 1 178 ? 29.016 -4.328 12.617 1 87.81 178 VAL A CA 1
ATOM 1421 C C . VAL A 1 178 ? 29.062 -3.789 14.047 1 87.81 178 VAL A C 1
ATOM 1423 O O . VAL A 1 178 ? 30.125 -3.771 14.672 1 87.81 178 VAL A O 1
ATOM 1426 N N . ASN A 1 179 ? 27.938 -3.35 14.539 1 83.81 179 ASN A N 1
ATOM 1427 C CA . ASN A 1 179 ? 27.719 -2.922 15.922 1 83.81 179 ASN A CA 1
ATOM 1428 C C . ASN A 1 179 ? 28.594 -1.721 16.281 1 83.81 179 ASN A C 1
ATOM 1430 O O . ASN A 1 179 ? 29.172 -1.664 17.359 1 83.81 179 ASN A O 1
ATOM 1434 N N . GLN A 1 180 ? 28.859 -0.886 15.328 1 87.5 180 GLN A N 1
ATOM 1435 C CA . GLN A 1 180 ? 29.562 0.369 15.562 1 87.5 180 GLN A CA 1
ATOM 1436 C C . GLN A 1 180 ? 28.578 1.521 15.766 1 87.5 180 GLN A C 1
ATOM 1438 O O . GLN A 1 180 ? 27.375 1.354 15.586 1 87.5 180 GLN A O 1
ATOM 1443 N N . LYS A 1 181 ? 29.156 2.574 16.266 1 89.69 181 LYS A N 1
ATOM 1444 C CA . LYS A 1 181 ? 28.391 3.818 16.281 1 89.69 181 LYS A CA 1
ATOM 1445 C C . LYS A 1 181 ? 28.484 4.527 14.93 1 89.69 181 LYS A C 1
ATOM 1447 O O . LYS A 1 181 ? 29.578 4.855 14.469 1 89.69 181 LYS A O 1
ATOM 1452 N N . TYR A 1 182 ? 27.359 4.719 14.383 1 95.25 182 TYR A N 1
ATOM 1453 C CA . TYR A 1 182 ? 27.344 5.27 13.031 1 95.25 182 TYR A CA 1
ATOM 1454 C C . TYR A 1 182 ? 27.016 6.754 13.047 1 95.25 182 TYR A C 1
ATOM 1456 O O . TYR A 1 182 ? 26.125 7.191 13.797 1 95.25 182 TYR A O 1
ATOM 1464 N N . ARG A 1 183 ? 27.766 7.523 12.344 1 96.81 183 ARG A N 1
ATOM 1465 C CA . ARG A 1 183 ? 27.422 8.898 12.008 1 96.81 183 ARG A CA 1
ATOM 1466 C C . ARG A 1 183 ? 26.672 8.969 10.672 1 96.81 183 ARG A C 1
ATOM 1468 O O . ARG A 1 183 ? 27.047 8.281 9.719 1 96.81 183 ARG A O 1
ATOM 1475 N N . VAL A 1 184 ? 25.672 9.711 10.625 1 98.19 184 VAL A N 1
ATOM 1476 C CA . VAL A 1 184 ? 24.828 9.789 9.43 1 98.19 184 VAL A CA 1
ATOM 1477 C C . VAL A 1 184 ? 24.812 11.227 8.906 1 98.19 184 VAL A C 1
ATOM 1479 O O . VAL A 1 184 ? 24.562 12.164 9.664 1 98.19 184 VAL A O 1
ATOM 1482 N N . LYS A 1 185 ? 25.094 11.438 7.684 1 98 185 LYS A N 1
ATOM 1483 C CA . LYS A 1 185 ? 25.031 12.727 7.008 1 98 185 LYS A CA 1
ATOM 1484 C C . LYS A 1 185 ? 24.156 12.648 5.758 1 98 185 LYS A C 1
ATOM 1486 O O . LYS A 1 185 ? 24.297 11.727 4.957 1 98 185 LYS A O 1
ATOM 1491 N N . VAL A 1 186 ? 23.234 13.547 5.598 1 98.06 186 VAL A N 1
ATOM 1492 C CA . VAL A 1 186 ? 22.359 13.586 4.426 1 98.06 186 VAL A CA 1
ATOM 1493 C C . VAL A 1 186 ? 22.719 14.781 3.551 1 98.06 186 VAL A C 1
ATOM 1495 O O . VAL A 1 186 ? 22.688 15.93 4.012 1 98.06 186 VAL A O 1
ATOM 1498 N N . THR A 1 187 ? 23.031 14.555 2.316 1 95.62 187 THR A N 1
ATOM 1499 C CA . THR A 1 187 ? 23.391 15.586 1.354 1 95.62 187 THR A CA 1
ATOM 1500 C C . THR A 1 187 ? 22.453 15.562 0.152 1 95.62 187 THR A C 1
ATOM 1502 O O . THR A 1 187 ? 22.344 14.547 -0.535 1 95.62 187 THR A O 1
ATOM 1505 N N . PRO A 1 188 ? 21.766 16.641 -0.072 1 94 188 PRO A N 1
ATOM 1506 C CA . PRO A 1 188 ? 20.922 16.688 -1.27 1 94 188 PRO A CA 1
ATOM 1507 C C . PRO A 1 188 ? 21.734 16.703 -2.562 1 94 188 PRO A C 1
ATOM 1509 O O . PRO A 1 188 ? 22.797 17.328 -2.615 1 94 188 PRO A O 1
ATOM 1512 N N . VAL A 1 189 ? 21.25 15.961 -3.512 1 89.94 189 VAL A N 1
ATOM 1513 C CA . VAL A 1 189 ? 21.859 15.898 -4.84 1 89.94 189 VAL A CA 1
ATOM 1514 C C . VAL A 1 189 ? 20.828 16.312 -5.895 1 89.94 189 VAL A C 1
ATOM 1516 O O . VAL A 1 189 ? 19.781 15.68 -6.035 1 89.94 189 VAL A O 1
ATOM 1519 N N . ASP A 1 190 ? 21.109 17.359 -6.609 1 88 190 ASP A N 1
ATOM 1520 C CA . ASP A 1 190 ? 20.234 17.797 -7.688 1 88 190 ASP A CA 1
ATOM 1521 C C . ASP A 1 190 ? 20.438 16.953 -8.938 1 88 190 ASP A C 1
ATOM 1523 O O . ASP A 1 190 ? 21.484 17 -9.57 1 88 190 ASP A O 1
ATOM 1527 N N . LEU A 1 191 ? 19.484 16.281 -9.391 1 84.12 191 LEU A N 1
ATOM 1528 C CA . LEU A 1 191 ? 19.578 15.344 -10.5 1 84.12 191 LEU A CA 1
ATOM 1529 C C . LEU A 1 191 ? 19.547 16.078 -11.836 1 84.12 191 LEU A C 1
ATOM 1531 O O . LEU A 1 191 ? 19.953 15.523 -12.859 1 84.12 191 LEU A O 1
ATOM 1535 N N . GLU A 1 192 ? 19.031 17.266 -11.93 1 78 192 GLU A N 1
ATOM 1536 C CA . GLU A 1 192 ? 19.016 18.047 -13.156 1 78 192 GLU A CA 1
ATOM 1537 C C . GLU A 1 192 ? 20.375 18.641 -13.445 1 78 192 GLU A C 1
ATOM 1539 O O . GLU A 1 192 ? 20.734 18.859 -14.609 1 78 192 GLU A O 1
ATOM 1544 N N . LYS A 1 193 ? 21.062 19.172 -12.469 1 66.12 193 LYS A N 1
ATOM 1545 C CA . LYS A 1 193 ? 22.391 19.75 -12.672 1 66.12 193 LYS A CA 1
ATOM 1546 C C . LYS A 1 193 ? 23.391 18.688 -13.125 1 66.12 193 LYS A C 1
ATOM 1548 O O . LYS A 1 193 ? 24.344 18.984 -13.852 1 66.12 193 LYS A O 1
ATOM 1553 N N . GLY A 1 194 ? 23.344 17.531 -12.562 1 54.94 194 GLY A N 1
ATOM 1554 C CA . GLY A 1 194 ? 24.234 16.438 -12.945 1 54.94 194 GLY A CA 1
ATOM 1555 C C . GLY A 1 194 ? 24.141 16.094 -14.422 1 54.94 194 GLY A C 1
ATOM 1556 O O . GLY A 1 194 ? 24.969 15.32 -14.93 1 54.94 194 GLY A O 1
ATOM 1557 N N . ARG A 1 195 ? 23.047 16.531 -15.086 1 53.12 195 ARG A N 1
ATOM 1558 C CA . ARG A 1 195 ? 22.922 16.25 -16.516 1 53.12 195 ARG A CA 1
ATOM 1559 C C . ARG A 1 195 ? 23.938 17.031 -17.312 1 53.12 195 ARG A C 1
ATOM 1561 O O . ARG A 1 195 ? 24.375 16.578 -18.391 1 53.12 195 ARG A O 1
ATOM 1568 N N . ASP A 1 196 ? 24.266 18.297 -16.984 1 45.47 196 ASP A N 1
ATOM 1569 C CA . ASP A 1 196 ? 25.156 19.141 -17.766 1 45.47 196 ASP A CA 1
ATOM 1570 C C . ASP A 1 196 ? 26.609 18.906 -17.406 1 45.47 196 ASP A C 1
ATOM 1572 O O . ASP A 1 196 ? 27.5 19 -18.266 1 45.47 196 ASP A O 1
ATOM 1576 N N . GLU A 1 197 ? 27.125 19.234 -16.109 1 40.19 197 GLU A N 1
ATOM 1577 C CA . GLU A 1 197 ? 28.547 19.469 -15.836 1 40.19 197 GLU A CA 1
ATOM 1578 C C . GLU A 1 197 ? 29.312 18.156 -15.75 1 40.19 197 GLU A C 1
ATOM 1580 O O . GLU A 1 197 ? 28.859 17.203 -15.133 1 40.19 197 GLU A O 1
ATOM 1585 N N . THR A 1 198 ? 30.375 17.875 -16.625 1 36.34 198 THR A N 1
ATOM 1586 C CA . THR A 1 198 ? 31.531 17 -16.516 1 36.34 198 THR A CA 1
ATOM 1587 C C . THR A 1 198 ? 32 16.906 -15.07 1 36.34 198 THR A C 1
ATOM 1589 O O . THR A 1 198 ? 32.688 15.953 -14.703 1 36.34 198 THR A O 1
ATOM 1592 N N . THR A 1 199 ? 32.219 18.094 -14.289 1 32.41 199 THR A N 1
ATOM 1593 C CA . THR A 1 199 ? 32.969 18.188 -13.039 1 32.41 199 THR A CA 1
ATOM 1594 C C . THR A 1 199 ? 32.062 17.875 -11.844 1 32.41 199 THR A C 1
ATOM 1596 O O . THR A 1 199 ? 31.297 18.719 -11.406 1 32.41 199 THR A O 1
ATOM 1599 N N . PHE A 1 200 ? 31.5 16.891 -11.688 1 36.78 200 PHE A N 1
ATOM 1600 C CA . PHE A 1 200 ? 31.016 16.516 -10.367 1 36.78 200 PHE A CA 1
ATOM 1601 C C . PHE A 1 200 ? 32.125 16.656 -9.32 1 36.78 200 PHE A C 1
ATOM 1603 O O . PHE A 1 200 ? 32.781 15.672 -9 1 36.78 200 PHE A O 1
ATOM 1610 N N . SER A 1 201 ? 33.125 17.516 -9.375 1 32.28 201 SER A N 1
ATOM 1611 C CA . SER A 1 201 ? 34.094 17.609 -8.281 1 32.28 201 SER A CA 1
ATOM 1612 C C . SER A 1 201 ? 33.375 17.734 -6.938 1 32.28 201 SER A C 1
ATOM 1614 O O . SER A 1 201 ? 32.594 18.641 -6.73 1 32.28 201 SER A O 1
ATOM 1616 N N . LEU A 1 202 ? 33.062 16.688 -6.332 1 34.09 202 LEU A N 1
ATOM 1617 C CA . LEU A 1 202 ? 32.938 16.75 -4.879 1 34.09 202 LEU A CA 1
ATOM 1618 C C . LEU A 1 202 ? 33.938 17.734 -4.285 1 34.09 202 LEU A C 1
ATOM 1620 O O . LEU A 1 202 ? 34.344 17.594 -3.127 1 34.09 202 LEU A O 1
ATOM 1624 N N . GLU A 1 203 ? 34.938 18.234 -5.105 1 30.67 203 GLU A N 1
ATOM 1625 C CA . GLU A 1 203 ? 35.875 19.109 -4.402 1 30.67 203 GLU A CA 1
ATOM 1626 C C . GLU A 1 203 ? 35.125 20.094 -3.508 1 30.67 203 GLU A C 1
ATOM 1628 O O . GLU A 1 203 ? 34.188 20.75 -3.947 1 30.67 203 GLU A O 1
ATOM 1633 N N . GLU A 1 204 ? 35.156 19.766 -2.248 1 32.47 204 GLU A N 1
ATOM 1634 C CA . GLU A 1 204 ? 35.125 20.875 -1.304 1 32.47 204 GLU A CA 1
ATOM 1635 C C . GLU A 1 204 ? 35.75 22.141 -1.912 1 32.47 204 GLU A C 1
ATOM 1637 O O . GLU A 1 204 ? 36.969 22.25 -2.029 1 32.47 204 GLU A O 1
ATOM 1642 N N . SER A 1 205 ? 35.438 22.469 -3.102 1 31.45 205 SER A N 1
ATOM 1643 C CA . SER A 1 205 ? 36.094 23.75 -3.389 1 31.45 205 SER A CA 1
ATOM 1644 C C . SER A 1 205 ? 36.188 24.594 -2.129 1 31.45 205 SER A C 1
ATOM 1646 O O . SER A 1 205 ? 35.219 24.812 -1.426 1 31.45 205 SER A O 1
ATOM 1648 N N . THR A 1 206 ? 37.312 24.469 -1.469 1 31.42 206 THR A N 1
ATOM 1649 C CA . THR A 1 206 ? 37.812 25.422 -0.492 1 31.42 206 THR A CA 1
ATOM 1650 C C . THR A 1 206 ? 37.562 26.859 -0.931 1 31.42 206 THR A C 1
ATOM 1652 O O . THR A 1 206 ? 38.156 27.797 -0.394 1 31.42 206 THR A O 1
ATOM 1655 N N . GLU A 1 207 ? 37.312 27.062 -2.299 1 31.33 207 GLU A N 1
ATOM 1656 C CA . GLU A 1 207 ? 37.188 28.5 -2.465 1 31.33 207 GLU A CA 1
ATOM 1657 C C . GLU A 1 207 ? 36.25 29.109 -1.41 1 31.33 207 GLU A C 1
ATOM 1659 O O . GLU A 1 207 ? 35.281 28.469 -0.979 1 31.33 207 GLU A O 1
ATOM 1664 N N . GLU A 1 208 ? 36.781 30.062 -0.731 1 33.31 208 GLU A N 1
ATOM 1665 C CA . GLU A 1 208 ? 36.094 31.047 0.1 1 33.31 208 GLU A CA 1
ATOM 1666 C C . GLU A 1 208 ? 34.688 31.328 -0.423 1 33.31 208 GLU A C 1
ATOM 1668 O O . GLU A 1 208 ? 34.5 32.25 -1.226 1 33.31 208 GLU A O 1
ATOM 1673 N N . GLU A 1 209 ? 34.094 30.422 -1.161 1 35.19 209 GLU A N 1
ATOM 1674 C CA . GLU A 1 209 ? 32.781 30.828 -1.672 1 35.19 209 GLU A CA 1
ATOM 1675 C C . GLU A 1 209 ? 31.984 31.547 -0.603 1 35.19 209 GLU A C 1
ATOM 1677 O O . GLU A 1 209 ? 31.969 31.141 0.562 1 35.19 209 GLU A O 1
ATOM 1682 N N . GLN A 1 210 ? 31.531 32.656 -0.843 1 36.91 210 GLN A N 1
ATOM 1683 C CA . GLN A 1 210 ? 30.609 33.594 -0.19 1 36.91 210 GLN A CA 1
ATOM 1684 C C . GLN A 1 210 ? 29.469 32.812 0.487 1 36.91 210 GLN A C 1
ATOM 1686 O O . GLN A 1 210 ? 29.156 31.688 0.109 1 36.91 210 GLN A O 1
ATOM 1691 N N . ASP A 1 211 ? 28.812 33.375 1.642 1 44.97 211 ASP A N 1
ATOM 1692 C CA . ASP A 1 211 ? 27.734 33.312 2.617 1 44.97 211 ASP A CA 1
ATOM 1693 C C . ASP A 1 211 ? 26.438 32.812 1.964 1 44.97 211 ASP A C 1
ATOM 1695 O O . ASP A 1 211 ? 25.344 33.25 2.363 1 44.97 211 ASP A O 1
ATOM 1699 N N . HIS A 1 212 ? 26.422 32.219 0.667 1 50.69 212 HIS A N 1
ATOM 1700 C CA . HIS A 1 212 ? 25.109 31.922 0.091 1 50.69 212 HIS A CA 1
ATOM 1701 C C . HIS A 1 212 ? 24.609 30.562 0.553 1 50.69 212 HIS A C 1
ATOM 1703 O O . HIS A 1 212 ? 25.391 29.609 0.685 1 50.69 212 HIS A O 1
ATOM 1709 N N . ILE A 1 213 ? 23.547 30.531 1.237 1 57.12 213 ILE A N 1
ATOM 1710 C CA . ILE A 1 213 ? 22.844 29.297 1.56 1 57.12 213 ILE A CA 1
ATOM 1711 C C . ILE A 1 213 ? 22.5 28.547 0.274 1 57.12 213 ILE A C 1
ATOM 1713 O O . ILE A 1 213 ? 21.875 29.109 -0.628 1 57.12 213 ILE A O 1
ATOM 1717 N N . HIS A 1 214 ? 23.094 27.328 0.004 1 70.44 214 HIS A N 1
ATOM 1718 C CA . HIS A 1 214 ? 22.781 26.484 -1.141 1 70.44 214 HIS A CA 1
ATOM 1719 C C . HIS A 1 214 ? 21.531 25.641 -0.886 1 70.44 214 HIS A C 1
ATOM 1721 O O . HIS A 1 214 ? 21.422 25 0.161 1 70.44 214 HIS A O 1
ATOM 1727 N N . TRP A 1 215 ? 20.5 25.906 -1.684 1 80.44 215 TRP A N 1
ATOM 1728 C CA . TRP A 1 215 ? 19.281 25.094 -1.639 1 80.44 215 TRP A CA 1
ATOM 1729 C C . TRP A 1 215 ? 19.469 23.812 -2.438 1 80.44 215 TRP A C 1
ATOM 1731 O O . TRP A 1 215 ? 20.141 23.797 -3.471 1 80.44 215 TRP A O 1
ATOM 1741 N N . PRO A 1 216 ? 18.938 22.656 -1.843 1 87.75 216 PRO A N 1
ATOM 1742 C CA . PRO A 1 216 ? 18.125 22.531 -0.64 1 87.75 216 PRO A CA 1
ATOM 1743 C C . PRO A 1 216 ? 18.938 22.609 0.647 1 87.75 216 PRO A C 1
ATOM 1745 O O . PRO A 1 216 ? 20.109 22.266 0.659 1 87.75 216 PRO A O 1
ATOM 1748 N N . ILE A 1 217 ? 18.25 23.062 1.68 1 88.06 217 ILE A N 1
ATOM 1749 C CA . ILE A 1 217 ? 18.828 23.125 3.016 1 88.06 217 ILE A CA 1
ATOM 1750 C C . ILE A 1 217 ? 18.406 21.891 3.824 1 88.06 217 ILE A C 1
ATOM 1752 O O . ILE A 1 217 ? 17.219 21.578 3.906 1 88.06 217 ILE A O 1
ATOM 1756 N N . VAL A 1 218 ? 19.406 21.203 4.371 1 94.5 218 VAL A N 1
ATOM 1757 C CA . VAL A 1 218 ? 19.094 20.031 5.176 1 94.5 218 VAL A CA 1
ATOM 1758 C C . VAL A 1 218 ? 19.562 20.25 6.613 1 94.5 218 VAL A C 1
ATOM 1760 O O . VAL A 1 218 ? 20.734 20.547 6.855 1 94.5 218 VAL A O 1
ATOM 1763 N N . GLU A 1 219 ? 18.656 20.172 7.496 1 94.81 219 GLU A N 1
ATOM 1764 C CA . GLU A 1 219 ? 18.938 20.25 8.93 1 94.81 219 GLU A CA 1
ATOM 1765 C C . GLU A 1 219 ? 18.594 18.938 9.633 1 94.81 219 GLU A C 1
ATOM 1767 O O . GLU A 1 219 ? 17.922 18.078 9.062 1 94.81 219 GLU A O 1
ATOM 1772 N N . VAL A 1 220 ? 19.156 18.734 10.852 1 97.06 220 VAL A N 1
ATOM 1773 C CA . VAL A 1 220 ? 18.969 17.469 11.539 1 97.06 220 VAL A CA 1
ATOM 1774 C C . VAL A 1 220 ? 18.547 17.719 12.992 1 97.06 220 VAL A C 1
ATOM 1776 O O . VAL A 1 220 ? 18.938 18.719 13.586 1 97.06 220 VAL A O 1
ATOM 1779 N N . SER A 1 221 ? 17.688 16.875 13.492 1 96.69 221 SER A N 1
ATOM 1780 C CA . SER A 1 221 ? 17.234 16.859 14.883 1 96.69 221 SER A CA 1
ATOM 1781 C C . SER A 1 221 ? 17.234 15.453 15.453 1 96.69 221 SER A C 1
ATOM 1783 O O . SER A 1 221 ? 16.891 14.492 14.758 1 96.69 221 SER A O 1
ATOM 1785 N N . THR A 1 222 ? 17.734 15.289 16.688 1 95.62 222 THR A N 1
ATOM 1786 C CA . THR A 1 222 ? 17.469 14.078 17.453 1 95.62 222 THR A CA 1
ATOM 1787 C C . THR A 1 222 ? 16.344 14.297 18.453 1 95.62 222 THR A C 1
ATOM 1789 O O . THR A 1 222 ? 16.594 14.539 19.641 1 95.62 222 THR A O 1
ATOM 1792 N N . MET A 1 223 ? 15.164 14.18 18.078 1 90.81 223 MET A N 1
ATOM 1793 C CA . MET A 1 223 ? 13.938 14.703 18.656 1 90.81 223 MET A CA 1
ATOM 1794 C C . MET A 1 223 ? 13.734 14.188 20.078 1 90.81 223 MET A C 1
ATOM 1796 O O . MET A 1 223 ? 13.117 14.859 20.906 1 90.81 223 MET A O 1
ATOM 1800 N N . THR A 1 224 ? 14.258 13.016 20.453 1 83.25 224 THR A N 1
ATOM 1801 C CA . THR A 1 224 ? 13.961 12.438 21.75 1 83.25 224 THR A CA 1
ATOM 1802 C C . THR A 1 224 ? 15.078 12.734 22.75 1 83.25 224 THR A C 1
ATOM 1804 O O . THR A 1 224 ? 15.07 12.219 23.875 1 83.25 224 THR A O 1
ATOM 1807 N N . THR A 1 225 ? 15.984 13.617 22.328 1 89.75 225 THR A N 1
ATOM 1808 C CA . THR A 1 225 ? 17.094 13.984 23.188 1 89.75 225 THR A CA 1
ATOM 1809 C C . THR A 1 225 ? 17.141 15.5 23.391 1 89.75 225 THR A C 1
ATOM 1811 O O . THR A 1 225 ? 16.234 16.219 22.969 1 89.75 225 THR A O 1
ATOM 1814 N N . ASP A 1 226 ? 18.125 15.969 24.047 1 89.94 226 ASP A N 1
ATOM 1815 C CA . ASP A 1 226 ? 18.281 17.391 24.297 1 89.94 226 ASP A CA 1
ATOM 1816 C C . ASP A 1 226 ? 18.688 18.125 23.016 1 89.94 226 ASP A C 1
ATOM 1818 O O . ASP A 1 226 ? 18.594 19.359 22.938 1 89.94 226 ASP A O 1
ATOM 1822 N N . ASP A 1 227 ? 19.078 17.391 22.031 1 91.19 227 ASP A N 1
ATOM 1823 C CA . ASP A 1 227 ? 19.391 17.953 20.719 1 91.19 227 ASP A CA 1
ATOM 1824 C C . ASP A 1 227 ? 18.172 17.922 19.797 1 91.19 227 ASP A C 1
ATOM 1826 O O . ASP A 1 227 ? 18.281 17.5 18.641 1 91.19 227 ASP A O 1
ATOM 1830 N N . PHE A 1 228 ? 17.031 18.281 20.406 1 94.19 228 PHE A N 1
ATOM 1831 C CA . PHE A 1 228 ? 15.789 18.125 19.672 1 94.19 228 PHE A CA 1
ATOM 1832 C C . PHE A 1 228 ? 15.578 19.266 18.688 1 94.19 228 PHE A C 1
ATOM 1834 O O . PHE A 1 228 ? 14.742 19.188 17.781 1 94.19 228 PHE A O 1
ATOM 1841 N N . GLN A 1 229 ? 16.281 20.359 18.781 1 93.31 229 GLN A N 1
ATOM 1842 C CA . GLN A 1 229 ? 16.141 21.484 17.859 1 93.31 229 GLN A CA 1
ATOM 1843 C C . GLN A 1 229 ? 16.859 21.219 16.547 1 93.31 229 GLN A C 1
ATOM 1845 O O . GLN A 1 229 ? 17.953 20.656 16.531 1 93.31 229 GLN A O 1
ATOM 1850 N N . PHE A 1 230 ? 16.281 21.578 15.469 1 93.06 230 PHE A N 1
ATOM 1851 C CA . PHE A 1 230 ? 16.938 21.422 14.164 1 93.06 230 PHE A CA 1
ATOM 1852 C C . PHE A 1 230 ? 18.203 22.266 14.094 1 93.06 230 PHE A C 1
ATOM 1854 O O . PHE A 1 230 ? 18.219 23.406 14.547 1 93.06 230 PHE A O 1
ATOM 1861 N N . CYS A 1 231 ? 19.219 21.734 13.57 1 92.62 231 CYS A N 1
ATOM 1862 C CA . CYS A 1 231 ? 20.484 22.422 13.398 1 92.62 231 CYS A CA 1
ATOM 1863 C C . CYS A 1 231 ? 21.188 21.969 12.125 1 92.62 231 CYS A C 1
ATOM 1865 O O . CYS A 1 231 ? 20.781 20.984 11.5 1 92.62 231 CYS A O 1
ATOM 1867 N N . SER A 1 232 ? 22.141 22.734 11.742 1 90.38 232 SER A N 1
ATOM 1868 C CA . SER A 1 232 ? 22.953 22.344 10.594 1 90.38 232 SER A CA 1
ATOM 1869 C C . SER A 1 232 ? 23.703 21.047 10.883 1 90.38 232 SER A C 1
ATOM 1871 O O . SER A 1 232 ? 24.047 20.75 12.031 1 90.38 232 SER A O 1
ATOM 1873 N N . GLN A 1 233 ? 23.969 20.297 9.875 1 94.38 233 GLN A N 1
ATOM 1874 C CA . GLN A 1 233 ? 24.719 19.047 10.023 1 94.38 233 GLN A CA 1
ATOM 1875 C C . GLN A 1 233 ? 26.203 19.312 10.195 1 94.38 233 GLN A C 1
ATOM 1877 O O . GLN A 1 233 ? 26.766 20.219 9.578 1 94.38 233 GLN A O 1
ATOM 1882 N N . ASP A 1 234 ? 26.844 18.5 10.992 1 93 234 ASP A N 1
ATOM 1883 C CA . ASP A 1 234 ? 28.297 18.547 11.07 1 93 234 ASP A CA 1
ATOM 1884 C C . ASP A 1 234 ? 28.922 17.984 9.805 1 93 234 ASP A C 1
ATOM 1886 O O . ASP A 1 234 ? 28.25 17.359 8.992 1 93 234 ASP A O 1
ATOM 1890 N N . GLN A 1 235 ? 30.188 18.25 9.648 1 92.81 235 GLN A N 1
ATOM 1891 C CA . GLN A 1 235 ? 30.906 17.844 8.453 1 92.81 235 GLN A CA 1
ATOM 1892 C C . GLN A 1 235 ? 30.75 16.344 8.203 1 92.81 235 GLN A C 1
ATOM 1894 O O . GLN A 1 235 ? 30.609 15.914 7.055 1 92.81 235 GLN A O 1
ATOM 1899 N N . PHE A 1 236 ? 30.766 15.609 9.289 1 95.5 236 PHE A N 1
ATOM 1900 C CA . PHE A 1 236 ? 30.672 14.164 9.133 1 95.5 236 PHE A CA 1
ATOM 1901 C C . PHE A 1 236 ? 29.344 13.648 9.695 1 95.5 236 PHE A C 1
ATOM 1903 O O . PHE A 1 236 ? 29.266 12.516 10.172 1 95.5 236 PHE A O 1
ATOM 1910 N N . GLY A 1 237 ? 28.391 14.508 9.75 1 95.88 237 GLY A N 1
ATOM 1911 C CA . GLY A 1 237 ? 27.062 14.109 10.156 1 95.88 237 GLY A CA 1
ATOM 1912 C C . GLY A 1 237 ? 26.891 14.031 11.664 1 95.88 237 GLY A C 1
ATOM 1913 O O . GLY A 1 237 ? 27.672 14.625 12.414 1 95.88 237 GLY A O 1
ATOM 1914 N N . LYS A 1 238 ? 25.859 13.422 12.062 1 95.81 238 LYS A N 1
ATOM 1915 C CA . LYS A 1 238 ? 25.516 13.281 13.469 1 95.81 238 LYS A CA 1
ATOM 1916 C C . LYS A 1 238 ? 25.484 11.812 13.883 1 95.81 238 LYS A C 1
ATOM 1918 O O . LYS A 1 238 ? 25.078 10.945 13.094 1 95.81 238 LYS A O 1
ATOM 1923 N N . VAL A 1 239 ? 25.891 11.516 15.125 1 94.69 239 VAL A N 1
ATOM 1924 C CA . VAL A 1 239 ? 25.922 10.148 15.633 1 94.69 239 VAL A CA 1
ATOM 1925 C C . VAL A 1 239 ? 24.5 9.664 15.883 1 94.69 239 VAL A C 1
ATOM 1927 O O . VAL A 1 239 ? 23.672 10.375 16.469 1 94.69 239 VAL A O 1
ATOM 1930 N N . TYR A 1 240 ? 24.188 8.508 15.414 1 95.56 240 TYR A N 1
ATOM 1931 C CA . TYR A 1 240 ? 22.922 7.832 15.711 1 95.56 240 TYR A CA 1
ATOM 1932 C C . TYR A 1 240 ? 23.109 6.793 16.812 1 95.56 240 TYR A C 1
ATOM 1934 O O . TYR A 1 240 ? 23.938 5.883 16.688 1 95.56 240 TYR A O 1
ATOM 1942 N N . HIS A 1 241 ? 22.375 6.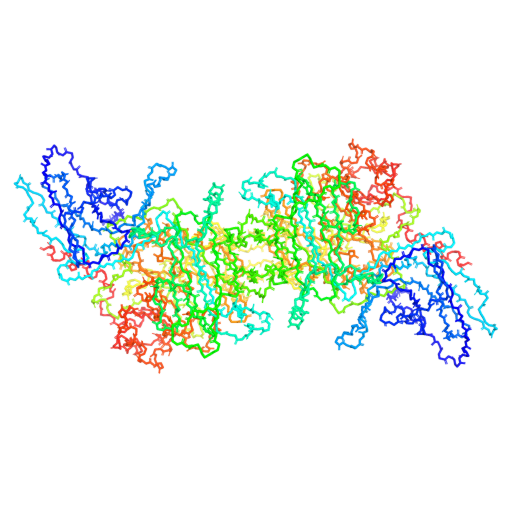898 17.891 1 92.62 241 HIS A N 1
ATOM 1943 C CA . HIS A 1 241 ? 22.359 5.902 18.953 1 92.62 241 HIS A CA 1
ATOM 1944 C C . HIS A 1 241 ? 21.094 5.055 18.891 1 92.62 241 HIS A C 1
ATOM 1946 O O . HIS A 1 241 ? 20.031 5.547 18.516 1 92.62 241 HIS A O 1
ATOM 1952 N N . ASP A 1 242 ? 21.266 3.783 19.25 1 90.44 242 ASP A N 1
ATOM 1953 C CA . ASP A 1 242 ? 20.094 2.918 19.328 1 90.44 242 ASP A CA 1
ATOM 1954 C C . ASP A 1 242 ? 19.016 3.523 20.234 1 90.44 242 ASP A C 1
ATOM 1956 O O . ASP A 1 242 ? 19.297 3.916 21.359 1 90.44 242 ASP A O 1
ATOM 1960 N N . GLY A 1 243 ? 17.844 3.674 19.672 1 89.56 243 GLY A N 1
ATOM 1961 C CA . GLY A 1 243 ? 16.75 4.258 20.438 1 89.56 243 GLY A CA 1
ATOM 1962 C C . GLY A 1 243 ? 16.484 5.707 20.078 1 89.56 243 GLY A C 1
ATOM 1963 O O . GLY A 1 243 ? 15.445 6.262 20.453 1 89.56 243 GLY A O 1
ATOM 1964 N N . ASP A 1 244 ? 17.375 6.332 19.328 1 93.75 244 ASP A N 1
ATOM 1965 C CA . ASP A 1 244 ? 17.203 7.715 18.906 1 93.75 244 ASP A CA 1
ATOM 1966 C C . ASP A 1 244 ? 16.047 7.836 17.906 1 93.75 244 ASP A C 1
ATOM 1968 O O . ASP A 1 244 ? 15.648 6.852 17.281 1 93.75 244 ASP A O 1
ATOM 1972 N N . TYR A 1 245 ? 15.469 8.969 17.922 1 97 245 TYR A N 1
ATOM 1973 C CA . TYR A 1 245 ? 14.633 9.43 16.812 1 97 245 TYR A CA 1
ATOM 1974 C C . TYR A 1 245 ? 15.305 10.586 16.062 1 97 245 TYR A C 1
ATOM 1976 O O . TYR A 1 245 ? 15.109 11.75 16.422 1 97 245 TYR A O 1
ATOM 1984 N N . MET A 1 246 ? 16.047 10.266 15.031 1 97.56 246 MET A N 1
ATOM 1985 C CA . MET A 1 246 ? 16.797 11.258 14.258 1 97.56 246 MET A CA 1
ATOM 1986 C C . MET A 1 246 ? 16.016 11.664 13.008 1 97.56 246 MET A C 1
ATOM 1988 O O . MET A 1 246 ? 15.602 10.812 12.227 1 97.56 246 MET A O 1
ATOM 1992 N N . LEU A 1 247 ? 15.797 12.922 12.859 1 98.12 247 LEU A N 1
ATOM 1993 C CA . LEU A 1 247 ? 14.992 13.453 11.766 1 98.12 247 LEU A CA 1
ATOM 1994 C C . LEU A 1 247 ? 15.781 14.469 10.953 1 98.12 247 LEU A C 1
ATOM 1996 O O . LEU A 1 247 ? 16.281 15.453 11.5 1 98.12 247 LEU A O 1
ATOM 2000 N N . PHE A 1 248 ? 15.961 14.172 9.688 1 98.31 248 PHE A N 1
ATOM 2001 C CA . PHE A 1 248 ? 16.516 15.148 8.75 1 98.31 248 PHE A CA 1
ATOM 2002 C C . PHE A 1 248 ? 15.391 15.891 8.031 1 98.31 248 PHE A C 1
ATOM 2004 O O . PHE A 1 248 ? 14.477 15.273 7.48 1 98.31 248 PHE A O 1
ATOM 2011 N N . GLN A 1 249 ? 15.445 17.156 8.023 1 97.44 249 GLN A N 1
ATOM 2012 C CA . GLN A 1 249 ? 14.484 18 7.32 1 97.44 249 GLN A CA 1
ATOM 2013 C C . GLN A 1 249 ? 15.141 18.719 6.145 1 97.44 249 GLN A C 1
ATOM 2015 O O . GLN A 1 249 ? 16.094 19.484 6.328 1 97.44 249 GLN A O 1
ATOM 2020 N N . SER A 1 250 ? 14.633 18.438 4.973 1 97 250 SER A N 1
ATOM 2021 C CA . SER A 1 250 ? 15.117 19.094 3.762 1 97 250 SER A CA 1
ATOM 2022 C C . SER A 1 250 ? 14.086 20.078 3.219 1 97 250 SER A C 1
ATOM 2024 O O . SER A 1 250 ? 12.945 19.719 2.934 1 97 250 SER A O 1
ATOM 2026 N N . ASN A 1 251 ? 14.453 21.312 3.135 1 94 251 ASN A N 1
ATOM 2027 C CA . ASN A 1 251 ? 13.68 22.312 2.408 1 94 251 ASN A CA 1
ATOM 2028 C C . ASN A 1 251 ? 14.102 22.406 0.944 1 94 251 ASN A C 1
ATOM 2030 O O . ASN A 1 251 ? 15.25 22.719 0.643 1 94 251 ASN A O 1
ATOM 2034 N N . ALA A 1 252 ? 13.156 22.078 0.08 1 93.38 252 ALA A N 1
ATOM 2035 C CA . ALA A 1 252 ? 13.516 22 -1.336 1 93.38 252 ALA A CA 1
ATOM 2036 C C . ALA A 1 252 ? 12.5 22.75 -2.191 1 93.38 252 ALA A C 1
ATOM 2038 O O . ALA A 1 252 ? 11.289 22.672 -1.954 1 93.38 252 ALA A O 1
ATOM 2039 N N . LEU A 1 253 ? 13.008 23.484 -3.184 1 90.5 253 LEU A N 1
ATOM 2040 C CA . LEU A 1 253 ? 12.141 24.203 -4.102 1 90.5 253 LEU A CA 1
ATOM 2041 C C . LEU A 1 253 ? 11.484 23.25 -5.098 1 90.5 253 LEU A C 1
ATOM 2043 O O . LEU A 1 253 ? 10.32 23.438 -5.469 1 90.5 253 LEU A O 1
ATOM 2047 N N . ARG A 1 254 ? 12.242 22.219 -5.52 1 89.56 254 ARG A N 1
ATOM 2048 C CA . ARG A 1 254 ? 11.766 21.188 -6.434 1 89.56 254 ARG A CA 1
ATOM 2049 C C . ARG A 1 254 ? 12.141 19.797 -5.93 1 89.56 254 ARG A C 1
ATOM 2051 O O . ARG A 1 254 ? 13.016 19.141 -6.492 1 89.56 254 ARG A O 1
ATOM 2058 N N . PRO A 1 255 ? 11.367 19.344 -4.961 1 93.06 255 PRO A N 1
ATOM 2059 C CA . PRO A 1 255 ? 11.727 18.047 -4.367 1 93.06 255 PRO A CA 1
ATOM 2060 C C . PRO A 1 255 ? 11.758 16.922 -5.387 1 93.06 255 PRO A C 1
ATOM 2062 O O . PRO A 1 255 ? 12.469 15.922 -5.199 1 93.06 255 PRO A O 1
ATOM 2065 N N . GLU A 1 256 ? 11.078 17.031 -6.527 1 91.5 256 GLU A N 1
ATOM 2066 C CA . GLU A 1 256 ? 10.984 15.984 -7.539 1 91.5 256 GLU A CA 1
ATOM 2067 C C . GLU A 1 256 ? 12.305 15.828 -8.289 1 91.5 256 GLU A C 1
ATOM 2069 O O . GLU A 1 256 ? 12.5 14.844 -9.008 1 91.5 256 GLU A O 1
ATOM 2074 N N . THR A 1 257 ? 13.227 16.734 -8.109 1 90.56 257 THR A N 1
ATOM 2075 C CA . THR A 1 257 ? 14.5 16.672 -8.812 1 90.56 257 THR A CA 1
ATOM 2076 C C . THR A 1 257 ? 15.641 16.422 -7.828 1 90.56 257 THR A C 1
ATOM 2078 O O . THR A 1 257 ? 16.812 16.391 -8.219 1 90.56 257 THR A O 1
ATOM 2081 N N . ILE A 1 258 ? 15.297 16.266 -6.566 1 93.12 258 ILE A N 1
ATOM 2082 C CA . ILE A 1 258 ? 16.344 16.188 -5.547 1 93.12 258 ILE A CA 1
ATOM 2083 C C . ILE A 1 258 ? 16.453 14.758 -5.027 1 93.12 258 ILE A C 1
ATOM 2085 O O . ILE A 1 258 ? 15.461 14.188 -4.551 1 93.12 258 ILE A O 1
ATOM 2089 N N . ALA A 1 259 ? 17.609 14.203 -5.176 1 94.12 259 ALA A N 1
ATOM 2090 C CA . ALA A 1 259 ? 17.953 12.961 -4.484 1 94.12 259 ALA A CA 1
ATOM 2091 C C . ALA A 1 259 ? 18.703 13.242 -3.189 1 94.12 259 ALA A C 1
ATOM 2093 O O . ALA A 1 259 ? 19.188 14.359 -2.977 1 94.12 259 ALA A O 1
ATOM 2094 N N . TYR A 1 260 ? 18.734 12.297 -2.316 1 96.88 260 TYR A N 1
ATOM 2095 C CA . TYR A 1 260 ? 19.469 12.445 -1.062 1 96.88 260 TYR A CA 1
ATOM 2096 C C . TYR A 1 260 ? 20.516 11.359 -0.907 1 96.88 260 TYR A C 1
ATOM 2098 O O . TYR A 1 260 ? 20.188 10.164 -0.929 1 96.88 260 TYR A O 1
ATOM 2106 N N . MET A 1 261 ? 21.734 11.758 -0.817 1 96.19 261 MET A N 1
ATOM 2107 C CA . MET A 1 261 ? 22.828 10.859 -0.468 1 96.19 261 MET A CA 1
ATOM 2108 C C . MET A 1 261 ? 23 10.758 1.045 1 96.19 261 MET A C 1
ATOM 2110 O O . MET A 1 261 ? 23.172 11.773 1.724 1 96.19 261 MET A O 1
ATOM 2114 N N . VAL A 1 262 ? 22.891 9.617 1.559 1 97.81 262 VAL A N 1
ATOM 2115 C CA . VAL A 1 262 ? 23.094 9.375 2.984 1 97.81 262 VAL A CA 1
ATOM 2116 C C . VAL A 1 262 ? 24.453 8.711 3.205 1 97.81 262 VAL A C 1
ATOM 2118 O O . VAL A 1 262 ? 24.641 7.543 2.852 1 97.81 262 VAL A O 1
ATOM 2121 N N . ASP A 1 263 ? 25.344 9.422 3.85 1 96.88 263 ASP A N 1
ATOM 2122 C CA . ASP A 1 263 ? 26.672 8.914 4.133 1 96.88 263 ASP A CA 1
ATOM 2123 C C . ASP A 1 263 ? 26.766 8.352 5.551 1 96.88 263 ASP A C 1
ATOM 2125 O O . ASP A 1 263 ? 26.156 8.898 6.477 1 96.88 263 ASP A O 1
ATOM 2129 N N . PHE A 1 264 ? 27.531 7.324 5.641 1 97.06 264 PHE A N 1
ATOM 2130 C CA . PHE A 1 264 ? 27.75 6.684 6.93 1 97.06 264 PHE A CA 1
ATOM 2131 C C . PHE A 1 264 ? 29.234 6.699 7.301 1 97.06 264 PHE A C 1
ATOM 2133 O O . PHE A 1 264 ? 30.078 6.344 6.488 1 97.06 264 PHE A O 1
ATOM 2140 N N . TYR A 1 265 ? 29.531 7.137 8.508 1 96.31 265 TYR A N 1
ATOM 2141 C CA . TYR A 1 265 ? 30.891 7.176 9.031 1 96.31 265 TYR A CA 1
ATOM 2142 C C . TYR A 1 265 ? 30.984 6.414 10.344 1 96.31 265 TYR A C 1
ATOM 2144 O O . TYR A 1 265 ? 29.984 6.277 11.07 1 96.31 265 TYR A O 1
ATOM 2152 N N . VAL A 1 266 ? 32.125 5.879 10.625 1 94.31 266 VAL A N 1
ATOM 2153 C CA . VAL A 1 266 ? 32.406 5.238 11.906 1 94.31 266 VAL A CA 1
ATOM 2154 C C . VAL A 1 266 ? 33.656 5.832 12.516 1 94.31 266 VAL A C 1
ATOM 2156 O O . VAL A 1 266 ? 34.562 6.266 11.797 1 94.31 266 VAL A O 1
ATOM 2159 N N . ASP A 1 267 ? 33.562 5.914 13.797 1 88.25 267 ASP A N 1
ATOM 2160 C CA . ASP A 1 267 ? 34.75 6.336 14.508 1 88.25 267 ASP A CA 1
ATOM 2161 C C . ASP A 1 267 ? 35.688 5.148 14.773 1 88.25 267 ASP A C 1
ATOM 2163 O O . ASP A 1 267 ? 35.219 4.043 15.055 1 88.25 267 ASP A O 1
ATOM 2167 N N . GLU A 1 268 ? 36.938 5.418 14.516 1 79.12 268 GLU A N 1
ATOM 2168 C CA . GLU A 1 268 ? 37.906 4.391 14.906 1 79.12 268 GLU A CA 1
ATOM 2169 C C . GLU A 1 268 ? 37.875 4.172 16.422 1 79.12 268 GLU A C 1
ATOM 2171 O O . GLU A 1 268 ? 37.562 5.082 17.172 1 79.12 268 GLU A O 1
ATOM 2176 N N . PRO A 1 269 ? 38.094 2.824 16.672 1 73.81 269 PRO A N 1
ATOM 2177 C CA . PRO A 1 269 ? 38.219 2.596 18.109 1 73.81 269 PRO A CA 1
ATOM 2178 C C . PRO A 1 269 ? 39.312 3.447 18.766 1 73.81 269 PRO A C 1
ATOM 2180 O O . PRO A 1 269 ? 40.406 3.527 18.25 1 73.81 269 PRO A O 1
ATOM 2183 N N . ASN A 1 270 ? 39.062 4.148 19.875 1 72.69 270 ASN A N 1
ATOM 2184 C CA . ASN A 1 270 ? 39.969 4.98 20.656 1 72.69 270 ASN A CA 1
ATOM 2185 C C . ASN A 1 270 ? 40.625 6.062 19.812 1 72.69 270 ASN A C 1
ATOM 2187 O O . ASN A 1 270 ? 41.844 6.105 19.688 1 72.69 270 ASN A O 1
ATOM 2191 N N . PRO A 1 271 ? 39.781 6.812 19.141 1 71.31 271 PRO A N 1
ATOM 2192 C CA . PRO A 1 271 ? 40.375 7.77 18.203 1 71.31 271 PRO A CA 1
ATOM 2193 C C . PRO A 1 271 ? 41.094 8.922 18.906 1 71.31 271 PRO A C 1
ATOM 2195 O O . PRO A 1 271 ? 40.625 9.414 19.938 1 71.31 271 PRO A O 1
ATOM 2198 N N . PRO A 1 272 ? 42.375 9.156 18.5 1 72.06 272 PRO A N 1
ATOM 2199 C CA . PRO A 1 272 ? 43.062 10.336 19.047 1 72.06 272 PRO A CA 1
ATOM 2200 C C . PRO A 1 272 ? 42.281 11.633 18.797 1 72.06 272 PRO A C 1
ATOM 2202 O O . PRO A 1 272 ? 41.375 11.648 17.984 1 72.06 272 PRO A O 1
ATOM 2205 N N . SER A 1 273 ? 42.625 12.633 19.562 1 73.88 273 SER A N 1
ATOM 2206 C CA . SER A 1 273 ? 42.031 13.953 19.375 1 73.88 273 SER A CA 1
ATOM 2207 C C . SER A 1 273 ? 42.25 14.461 17.953 1 73.88 273 SER A C 1
ATOM 2209 O O . SER A 1 273 ? 43.344 14.344 17.406 1 73.88 273 SER A O 1
ATOM 2211 N N . GLY A 1 274 ? 41.219 14.898 17.234 1 73.44 274 GLY A N 1
ATOM 2212 C CA . GLY A 1 274 ? 41.281 15.406 15.867 1 73.44 274 GLY A CA 1
ATOM 2213 C C . GLY A 1 274 ? 41.094 14.328 14.82 1 73.44 274 GLY A C 1
ATOM 2214 O O . GLY A 1 274 ? 41.344 14.555 13.633 1 73.44 274 GLY A O 1
ATOM 2215 N N . HIS A 1 275 ? 40.688 13.18 15.305 1 82.56 275 HIS A N 1
ATOM 2216 C CA . HIS A 1 275 ? 40.531 12.078 14.359 1 82.56 275 HIS A CA 1
ATOM 2217 C C . HIS A 1 275 ? 39.375 12.312 13.398 1 82.56 275 HIS A C 1
ATOM 2219 O O . HIS A 1 275 ? 38.406 12.969 13.758 1 82.56 275 HIS A O 1
ATOM 2225 N N . ILE A 1 276 ? 39.594 11.891 12.188 1 89.12 276 ILE A N 1
ATOM 2226 C CA . ILE A 1 276 ? 38.594 11.969 11.125 1 89.12 276 ILE A CA 1
ATOM 2227 C C . ILE A 1 276 ? 37.875 10.633 11.023 1 89.12 276 ILE A C 1
ATOM 2229 O O . ILE A 1 276 ? 38.5 9.578 10.891 1 89.12 276 ILE A O 1
ATOM 2233 N N . PRO A 1 277 ? 36.531 10.648 11.258 1 93.38 277 PRO A N 1
ATOM 2234 C CA . PRO A 1 277 ? 35.781 9.406 11.109 1 93.38 277 PRO A CA 1
ATOM 2235 C C . PRO A 1 277 ? 35.969 8.766 9.734 1 93.38 277 PRO A C 1
ATOM 2237 O O . PRO A 1 277 ? 36.25 9.453 8.758 1 93.38 277 PRO A O 1
ATOM 2240 N N . VAL A 1 278 ? 35.812 7.48 9.688 1 92.69 278 VAL A N 1
ATOM 2241 C CA . VAL A 1 278 ? 36 6.719 8.461 1 92.69 278 VAL A CA 1
ATOM 2242 C C . VAL A 1 278 ? 34.688 6.562 7.719 1 92.69 278 VAL A C 1
ATOM 2244 O O . VAL A 1 278 ? 33.688 6.172 8.312 1 92.69 278 VAL A O 1
ATOM 2247 N N . HIS A 1 279 ? 34.688 6.969 6.469 1 94.81 279 HIS A N 1
ATOM 2248 C CA . HIS A 1 279 ? 33.531 6.754 5.617 1 94.81 279 HIS A CA 1
ATOM 2249 C C . HIS A 1 279 ? 33.406 5.277 5.25 1 94.81 279 HIS A C 1
ATOM 2251 O O . HIS A 1 279 ? 34.312 4.68 4.691 1 94.81 279 HIS A O 1
ATOM 2257 N N . ILE A 1 280 ? 32.25 4.664 5.477 1 93.81 280 ILE A N 1
ATOM 2258 C CA . ILE A 1 280 ? 32.156 3.225 5.258 1 93.81 280 ILE A CA 1
ATOM 2259 C C . ILE A 1 280 ? 31.234 2.951 4.066 1 93.81 280 ILE A C 1
ATOM 2261 O O . ILE A 1 280 ? 31.266 1.867 3.48 1 93.81 280 ILE A O 1
ATOM 2265 N N . GLY A 1 281 ? 30.359 3.904 3.768 1 93.75 281 GLY A N 1
ATOM 2266 C CA . GLY A 1 281 ? 29.453 3.689 2.656 1 93.75 281 GLY A CA 1
ATOM 2267 C C . GLY A 1 281 ? 28.375 4.762 2.543 1 93.75 281 GLY A C 1
ATOM 2268 O O . GLY A 1 281 ? 28.359 5.703 3.338 1 93.75 281 GLY A O 1
ATOM 2269 N N . SER A 1 282 ? 27.531 4.664 1.462 1 94.94 282 SER A N 1
ATOM 2270 C CA . SER A 1 282 ? 26.469 5.633 1.209 1 94.94 282 SER A CA 1
ATOM 2271 C C . SER A 1 282 ? 25.203 4.945 0.707 1 94.94 282 SER A C 1
ATOM 2273 O O . SER A 1 282 ? 25.266 3.84 0.165 1 94.94 282 SER A O 1
ATOM 2275 N N . SER A 1 283 ? 24.109 5.508 0.96 1 95.69 283 SER A N 1
ATOM 2276 C CA . SER A 1 283 ? 22.812 5.16 0.403 1 95.69 283 SER A CA 1
ATOM 2277 C C . SER A 1 283 ? 22.203 6.32 -0.384 1 95.69 283 SER A C 1
ATOM 2279 O O . SER A 1 283 ? 22.531 7.484 -0.119 1 95.69 283 SER A O 1
ATOM 2281 N N . TYR A 1 284 ? 21.406 6.027 -1.357 1 95.12 284 TYR A N 1
ATOM 2282 C CA . TYR A 1 284 ? 20.734 7.066 -2.131 1 95.12 284 TYR A CA 1
ATOM 2283 C C . TYR A 1 284 ? 19.219 6.906 -2.061 1 95.12 284 TYR A C 1
ATOM 2285 O O . TYR A 1 284 ? 18.688 5.801 -2.232 1 95.12 284 TYR A O 1
ATOM 2293 N N . ILE A 1 285 ? 18.562 7.914 -1.789 1 96.81 285 ILE A N 1
ATOM 2294 C CA . ILE A 1 285 ? 17.109 8.008 -1.833 1 96.81 285 ILE A CA 1
ATOM 2295 C C . ILE A 1 285 ? 16.688 8.875 -3.016 1 96.81 285 ILE A C 1
ATOM 2297 O O . ILE A 1 285 ? 16.984 10.07 -3.057 1 96.81 285 ILE A O 1
ATOM 2301 N N . LEU A 1 286 ? 15.992 8.32 -3.945 1 95.06 286 LEU A N 1
ATOM 2302 C CA . LEU A 1 286 ? 15.578 9.016 -5.16 1 95.06 286 LEU A CA 1
ATOM 2303 C C . LEU A 1 286 ? 14.188 9.617 -4.992 1 95.06 286 LEU A C 1
ATOM 2305 O O . LEU A 1 286 ? 13.406 9.156 -4.16 1 95.06 286 LEU A O 1
ATOM 2309 N N . PRO A 1 287 ? 13.945 10.68 -5.797 1 93.5 287 PRO A N 1
ATOM 2310 C CA . PRO A 1 287 ? 12.578 11.203 -5.781 1 93.5 287 PRO A CA 1
ATOM 2311 C C . PRO A 1 287 ? 11.531 10.141 -6.098 1 93.5 287 PRO A C 1
ATOM 2313 O O . PRO A 1 287 ? 10.422 10.18 -5.555 1 93.5 287 PRO A O 1
ATOM 2316 N N . GLY A 1 288 ? 11.906 9.219 -6.906 1 90.5 288 GLY A N 1
ATOM 2317 C CA . GLY A 1 288 ? 10.992 8.156 -7.289 1 90.5 288 GLY A CA 1
ATOM 2318 C C . GLY A 1 288 ? 10.641 7.227 -6.141 1 90.5 288 GLY A C 1
ATOM 2319 O O . GLY A 1 288 ? 9.672 6.473 -6.219 1 90.5 288 GLY A O 1
ATOM 2320 N N . ASN A 1 289 ? 11.438 7.188 -5.102 1 93.75 289 ASN A N 1
ATOM 2321 C CA . ASN A 1 289 ? 11.133 6.406 -3.908 1 93.75 289 ASN A CA 1
ATOM 2322 C C . ASN A 1 289 ? 10.031 7.051 -3.08 1 93.75 289 ASN A C 1
ATOM 2324 O O . ASN A 1 289 ? 9.398 6.391 -2.256 1 93.75 289 ASN A O 1
ATOM 2328 N N . LEU A 1 290 ? 9.867 8.336 -3.23 1 95.31 290 LEU A N 1
ATOM 2329 C CA . LEU A 1 290 ? 8.938 9.109 -2.426 1 95.31 290 LEU A CA 1
ATOM 2330 C C . LEU A 1 290 ? 7.609 9.289 -3.156 1 95.31 290 LEU A C 1
ATOM 2332 O O . LEU A 1 290 ? 7.199 10.414 -3.445 1 95.31 290 LEU A O 1
ATOM 2336 N N . LYS A 1 291 ? 6.84 8.242 -3.357 1 88.88 291 LYS A N 1
ATOM 2337 C CA . LYS A 1 291 ? 5.656 8.211 -4.211 1 88.88 291 LYS A CA 1
ATOM 2338 C C . LYS A 1 291 ? 4.438 8.758 -3.475 1 88.88 291 LYS A C 1
ATOM 2340 O O . LYS A 1 291 ? 3.549 9.352 -4.09 1 88.88 291 LYS A O 1
ATOM 2345 N N . THR A 1 292 ? 4.305 8.531 -2.24 1 95.19 292 THR A N 1
ATOM 2346 C CA . THR A 1 292 ? 3.211 9 -1.397 1 95.19 292 THR A CA 1
ATOM 2347 C C . THR A 1 292 ? 3.701 10.062 -0.414 1 95.19 292 THR A C 1
ATOM 2349 O O . THR A 1 292 ? 4.906 10.297 -0.295 1 95.19 292 THR A O 1
ATOM 2352 N N . SER A 1 293 ? 2.752 10.703 0.28 1 97.94 293 SER A N 1
ATOM 2353 C CA . SER A 1 293 ? 3.146 11.727 1.243 1 97.94 293 SER A CA 1
ATOM 2354 C C . SER A 1 293 ? 4.008 11.133 2.355 1 97.94 293 SER A C 1
ATOM 2356 O O . SER A 1 293 ? 4.914 11.797 2.865 1 97.94 293 SER A O 1
ATOM 2358 N N . ASN A 1 294 ? 3.656 9.961 2.73 1 97.75 294 ASN A N 1
ATOM 2359 C CA . ASN A 1 294 ? 4.43 9.273 3.762 1 97.75 294 ASN A CA 1
ATOM 2360 C C . ASN A 1 294 ? 4.598 7.789 3.445 1 97.75 294 ASN A C 1
ATOM 2362 O O . ASN A 1 294 ? 3.811 7.223 2.686 1 97.75 294 ASN A O 1
ATOM 2366 N N . GLY A 1 295 ? 5.617 7.227 3.971 1 95 295 GLY A N 1
ATOM 2367 C CA . GLY A 1 295 ? 5.875 5.812 3.748 1 95 295 GLY A CA 1
ATOM 2368 C C . GLY A 1 295 ? 7.227 5.363 4.273 1 95 295 GLY A C 1
ATOM 2369 O O . GLY A 1 295 ? 7.949 6.145 4.895 1 95 295 GLY A O 1
ATOM 2370 N N . PHE A 1 296 ? 7.488 4.059 4.098 1 93.56 296 PHE A N 1
ATOM 2371 C CA . PHE A 1 296 ? 8.773 3.465 4.441 1 93.56 296 PHE A CA 1
ATOM 2372 C C . PHE A 1 296 ? 9.562 3.111 3.186 1 93.56 296 PHE A C 1
ATOM 2374 O O . PHE A 1 296 ? 8.977 2.854 2.131 1 93.56 296 PHE A O 1
ATOM 2381 N N . LEU A 1 297 ? 10.812 3.164 3.188 1 94.5 297 LEU A N 1
ATOM 2382 C CA . LEU A 1 297 ? 11.648 2.688 2.09 1 94.5 297 LEU A CA 1
ATOM 2383 C C . LEU A 1 297 ? 12.906 2.01 2.621 1 94.5 297 LEU A C 1
ATOM 2385 O O . LEU A 1 297 ? 13.328 2.266 3.752 1 94.5 297 LEU A O 1
ATOM 2389 N N . THR A 1 298 ? 13.445 1.112 1.912 1 93.88 298 THR A N 1
ATOM 2390 C CA . THR A 1 298 ? 14.695 0.414 2.176 1 93.88 298 THR A CA 1
ATOM 2391 C C . THR A 1 298 ? 15.664 0.567 1.001 1 93.88 298 THR A C 1
ATOM 2393 O O . THR A 1 298 ? 15.273 0.372 -0.154 1 93.88 298 THR A O 1
ATOM 2396 N N . THR A 1 299 ? 16.828 0.96 1.26 1 94.88 299 THR A N 1
ATOM 2397 C CA . THR A 1 299 ? 17.859 1.116 0.239 1 94.88 299 THR A CA 1
ATOM 2398 C C . THR A 1 299 ? 19.172 0.52 0.709 1 94.88 299 THR A C 1
ATOM 2400 O O . THR A 1 299 ? 19.438 0.458 1.911 1 94.88 299 THR A O 1
ATOM 2403 N N . PRO A 1 300 ? 20 0.053 -0.172 1 93.25 300 PRO A N 1
ATOM 2404 C CA . PRO A 1 300 ? 21.281 -0.532 0.224 1 93.25 300 PRO A CA 1
ATOM 2405 C C . PRO A 1 300 ? 22.297 0.519 0.672 1 93.25 300 PRO A C 1
ATOM 2407 O O . PRO A 1 300 ? 22.297 1.645 0.167 1 93.25 300 PRO A O 1
ATOM 2410 N N . ILE A 1 301 ? 23.016 0.151 1.626 1 94.94 301 ILE A N 1
ATOM 2411 C CA . ILE A 1 301 ? 24.25 0.869 1.91 1 94.94 301 ILE A CA 1
ATOM 2412 C C . ILE A 1 301 ? 25.391 0.283 1.077 1 94.94 301 ILE A C 1
ATOM 2414 O O . ILE A 1 301 ? 25.781 -0.871 1.27 1 94.94 301 ILE A O 1
ATOM 2418 N N . THR A 1 302 ? 25.875 1.084 0.215 1 90.75 302 THR A N 1
ATOM 2419 C CA . THR A 1 302 ? 26.938 0.617 -0.667 1 90.75 302 THR A CA 1
ATOM 2420 C C . THR A 1 302 ? 28.312 1.027 -0.132 1 90.75 302 THR A C 1
ATOM 2422 O O . THR A 1 302 ? 28.531 2.203 0.163 1 90.75 302 THR A O 1
ATOM 2425 N N . GLY A 1 303 ? 29.125 0.059 -0.06 1 88.88 303 GLY A N 1
ATOM 2426 C CA . GLY A 1 303 ? 30.469 0.322 0.447 1 88.88 303 GLY A CA 1
ATOM 2427 C C . GLY A 1 303 ? 31.391 0.901 -0.601 1 88.88 303 GLY A C 1
ATOM 2428 O O . GLY A 1 303 ? 30.969 1.241 -1.704 1 88.88 303 GLY A O 1
ATOM 2429 N N . ARG A 1 304 ? 32.656 0.976 -0.226 1 82.06 304 ARG A N 1
ATOM 2430 C CA . ARG A 1 304 ? 33.656 1.602 -1.067 1 82.06 304 ARG A CA 1
ATOM 2431 C C . ARG A 1 304 ? 33.938 0.752 -2.301 1 82.06 304 ARG A C 1
ATOM 2433 O O . ARG A 1 304 ? 34.344 1.278 -3.344 1 82.06 304 ARG A O 1
ATOM 2440 N N . LYS A 1 305 ? 33.719 -0.552 -2.211 1 77.88 305 LYS A N 1
ATOM 2441 C CA . LYS A 1 305 ? 33.969 -1.451 -3.336 1 77.88 305 LYS A CA 1
ATOM 2442 C C . LYS A 1 305 ? 32.688 -1.66 -4.156 1 77.88 305 LYS A C 1
ATOM 2444 O O . LYS A 1 305 ? 32.531 -2.682 -4.828 1 77.88 305 LYS A O 1
ATOM 2449 N N . ARG A 1 306 ? 31.719 -0.807 -3.949 1 78.88 306 ARG A N 1
ATOM 2450 C CA . ARG A 1 306 ? 30.484 -0.767 -4.73 1 78.88 306 ARG A CA 1
ATOM 2451 C C . ARG A 1 306 ? 29.625 -2.004 -4.469 1 78.88 306 ARG A C 1
ATOM 2453 O O . ARG A 1 306 ? 28.969 -2.516 -5.379 1 78.88 306 ARG A O 1
ATOM 2460 N N . ARG A 1 307 ? 29.766 -2.559 -3.369 1 80.5 307 ARG A N 1
ATOM 2461 C CA . ARG A 1 307 ? 28.938 -3.672 -2.938 1 80.5 307 ARG A CA 1
ATOM 2462 C C . ARG A 1 307 ? 28.078 -3.283 -1.736 1 80.5 307 ARG A C 1
ATOM 2464 O O . ARG A 1 307 ? 28.484 -2.447 -0.926 1 80.5 307 ARG A O 1
ATOM 2471 N N . PRO A 1 308 ? 26.953 -3.936 -1.646 1 87.81 308 PRO A N 1
ATOM 2472 C CA . PRO A 1 308 ? 26.141 -3.645 -0.464 1 87.81 308 PRO A CA 1
ATOM 2473 C C . PRO A 1 308 ? 26.766 -4.176 0.827 1 87.81 308 PRO A C 1
ATOM 2475 O O . PRO A 1 308 ? 27.172 -5.336 0.884 1 87.81 308 PRO A O 1
ATOM 2478 N N . ILE A 1 309 ? 26.859 -3.354 1.737 1 91.56 309 ILE A N 1
ATOM 2479 C CA . ILE A 1 309 ? 27.422 -3.766 3.02 1 91.56 309 ILE A CA 1
ATOM 2480 C C . ILE A 1 309 ? 26.344 -3.695 4.102 1 91.56 309 ILE A C 1
ATOM 2482 O O . ILE A 1 309 ? 26.609 -3.998 5.266 1 91.56 309 ILE A O 1
ATOM 2486 N N . GLY A 1 310 ? 25.25 -3.242 3.762 1 93.44 310 GLY A N 1
ATOM 2487 C CA . GLY A 1 310 ? 24.125 -3.102 4.672 1 93.44 310 GLY A CA 1
ATOM 2488 C C . GLY A 1 310 ? 22.891 -2.508 4.016 1 93.44 310 GLY A C 1
ATOM 2489 O O . GLY A 1 310 ? 22.781 -2.496 2.787 1 93.44 310 GLY A O 1
ATOM 2490 N N . GLN A 1 311 ? 21.938 -2.141 4.816 1 94.5 311 GLN A N 1
ATOM 2491 C CA . GLN A 1 311 ? 20.719 -1.516 4.309 1 94.5 311 GLN A CA 1
ATOM 2492 C C . GLN A 1 311 ? 20.25 -0.403 5.238 1 94.5 311 GLN A C 1
ATOM 2494 O O . GLN A 1 311 ? 20.5 -0.444 6.445 1 94.5 311 GLN A O 1
ATOM 2499 N N . LEU A 1 312 ? 19.672 0.542 4.664 1 96.81 312 LEU A N 1
ATOM 2500 C CA . LEU A 1 312 ? 19.016 1.647 5.352 1 96.81 312 LEU A CA 1
ATOM 2501 C C . LEU A 1 312 ? 17.5 1.549 5.207 1 96.81 312 LEU A C 1
ATOM 2503 O O . LEU A 1 312 ? 16.984 1.447 4.094 1 96.81 312 LEU A O 1
ATOM 2507 N N . THR A 1 313 ? 16.797 1.451 6.309 1 95.88 313 THR A N 1
ATOM 2508 C CA . THR A 1 313 ? 15.336 1.474 6.32 1 95.88 313 THR A CA 1
ATOM 2509 C C . THR A 1 313 ? 14.812 2.695 7.074 1 95.88 313 THR A C 1
ATOM 2511 O O . THR A 1 313 ? 15.031 2.824 8.281 1 95.88 313 THR A O 1
ATOM 2514 N N . ILE A 1 314 ? 14.078 3.523 6.332 1 96.94 314 ILE A N 1
ATOM 2515 C CA . ILE A 1 314 ? 13.641 4.75 6.988 1 96.94 314 ILE A CA 1
ATOM 2516 C C . ILE A 1 314 ? 12.18 5.031 6.633 1 96.94 314 ILE A C 1
ATOM 2518 O O . ILE A 1 314 ? 11.648 4.457 5.68 1 96.94 314 ILE A O 1
ATOM 2522 N N . GLU A 1 315 ? 11.547 5.855 7.457 1 97.31 315 GLU A N 1
ATOM 2523 C CA . GLU A 1 315 ? 10.258 6.465 7.137 1 97.31 315 GLU A CA 1
ATOM 2524 C C . GLU A 1 315 ? 10.438 7.859 6.547 1 97.31 315 GLU A C 1
ATOM 2526 O O . GLU A 1 315 ? 11.352 8.594 6.941 1 97.31 315 GLU A O 1
ATOM 2531 N N . TYR A 1 316 ? 9.664 8.188 5.57 1 98.12 316 TYR A N 1
ATOM 2532 C CA . TYR A 1 316 ? 9.75 9.523 5 1 98.12 316 TYR A CA 1
ATOM 2533 C C . TYR A 1 316 ? 8.406 10.242 5.078 1 98.12 316 TYR A C 1
ATOM 2535 O O . TYR A 1 316 ? 7.371 9.602 5.293 1 98.12 316 TYR A O 1
ATOM 2543 N N . LEU A 1 317 ? 8.414 11.523 5.016 1 98.62 317 LEU A N 1
ATOM 2544 C CA . LEU A 1 317 ? 7.273 12.43 4.887 1 98.62 317 LEU A CA 1
ATOM 2545 C C . LEU A 1 317 ? 7.566 13.531 3.879 1 98.62 317 LEU A C 1
ATOM 2547 O O . LEU A 1 317 ? 8.617 14.172 3.936 1 98.62 317 LEU A O 1
ATOM 2551 N N . VAL A 1 318 ? 6.734 13.68 2.939 1 98.62 318 VAL A N 1
ATOM 2552 C CA . VAL A 1 318 ? 6.816 14.781 1.982 1 98.62 318 VAL A CA 1
ATOM 2553 C C . VAL A 1 318 ? 5.656 15.75 2.209 1 98.62 318 VAL A C 1
ATOM 2555 O O . VAL A 1 318 ? 4.488 15.359 2.15 1 98.62 318 VAL A O 1
ATOM 2558 N N . VAL A 1 319 ? 5.973 16.969 2.439 1 98.69 319 VAL A N 1
ATOM 2559 C CA . VAL A 1 319 ? 4.945 17.969 2.703 1 98.69 319 VAL A CA 1
ATOM 2560 C C . VAL A 1 319 ? 4.965 19.031 1.608 1 98.69 319 VAL A C 1
ATOM 2562 O O . VAL A 1 319 ? 5.988 19.688 1.385 1 98.69 319 VAL A O 1
ATOM 2565 N N . HIS A 1 320 ? 3.859 19.234 0.949 1 97.62 320 HIS A N 1
ATOM 2566 C CA . HIS A 1 320 ? 3.668 20.266 -0.056 1 97.62 320 HIS A CA 1
ATOM 2567 C C . HIS A 1 320 ? 2.801 21.406 0.481 1 97.62 320 HIS A C 1
ATOM 2569 O O . HIS A 1 320 ? 2.033 21.203 1.427 1 97.62 320 HIS A O 1
ATOM 2575 N N . PRO A 1 321 ? 2.975 22.594 -0.089 1 96.75 321 PRO A N 1
ATOM 2576 C CA . PRO A 1 321 ? 2.016 23.641 0.259 1 96.75 321 PRO A CA 1
ATOM 2577 C C . PRO A 1 321 ? 0.58 23.281 -0.113 1 96.75 321 PRO A C 1
ATOM 2579 O O . PRO A 1 321 ? 0.355 22.328 -0.863 1 96.75 321 PRO A O 1
ATOM 2582 N N . ILE A 1 322 ? -0.394 23.953 0.521 1 97 322 ILE A N 1
ATOM 2583 C CA . ILE A 1 322 ? -1.789 23.719 0.161 1 97 322 ILE A CA 1
ATOM 2584 C C . ILE A 1 322 ? -1.99 24 -1.327 1 97 322 ILE A C 1
ATOM 2586 O O . ILE A 1 322 ? -1.598 25.062 -1.825 1 97 322 ILE A O 1
ATOM 2590 N N . LYS A 1 323 ? -2.564 23.047 -1.955 1 90.94 323 LYS A N 1
ATOM 2591 C CA . LYS A 1 323 ? -2.752 23.172 -3.396 1 90.94 323 LYS A CA 1
ATOM 2592 C C . LYS A 1 323 ? -3.656 24.359 -3.734 1 90.94 323 LYS A C 1
ATOM 2594 O O . LYS A 1 323 ? -4.75 24.484 -3.182 1 90.94 323 LYS A O 1
ATOM 2599 N N . ASP A 1 324 ? -3.205 25.281 -4.539 1 87.69 324 ASP A N 1
ATOM 2600 C CA . ASP A 1 324 ? -3.959 26.406 -5.102 1 87.69 324 ASP A CA 1
ATOM 2601 C C . ASP A 1 324 ? -4.48 27.328 -4 1 87.69 324 ASP A C 1
ATOM 2603 O O . ASP A 1 324 ? -5.613 27.812 -4.07 1 87.69 324 ASP A O 1
ATOM 2607 N N . TYR A 1 325 ? -3.779 27.391 -2.92 1 91.88 325 TYR A N 1
ATOM 2608 C CA . TYR A 1 325 ? -4.137 28.281 -1.824 1 91.88 325 TYR A CA 1
ATOM 2609 C C . TYR A 1 325 ? -2.906 29 -1.282 1 91.88 325 TYR A C 1
ATOM 2611 O O . TYR A 1 325 ? -1.837 28.391 -1.154 1 91.88 325 TYR A O 1
ATOM 2619 N N . SER A 1 326 ? -3.039 30.297 -1.019 1 90.19 326 SER A N 1
ATOM 2620 C CA . SER A 1 326 ? -1.957 31.094 -0.434 1 90.19 326 SER A CA 1
ATOM 2621 C C . SER A 1 326 ? -2.408 31.781 0.845 1 90.19 326 SER A C 1
ATOM 2623 O O . SER A 1 326 ? -3.426 32.469 0.852 1 90.19 326 SER A O 1
ATOM 2625 N N . CYS A 1 327 ? -1.686 31.562 1.865 1 92.38 327 CYS A N 1
ATOM 2626 C CA . CYS A 1 327 ? -1.934 32.281 3.107 1 92.38 327 CYS A CA 1
ATOM 2627 C C . CYS A 1 327 ? -1.433 33.719 3.01 1 92.38 327 CYS A C 1
ATOM 2629 O O . CYS A 1 327 ? -0.434 34 2.34 1 92.38 327 CYS A O 1
ATOM 2631 N N . ASP A 1 328 ? -2.125 34.594 3.633 1 91.19 328 ASP A N 1
ATOM 2632 C CA . ASP A 1 328 ? -1.609 35.969 3.658 1 91.19 328 ASP A CA 1
ATOM 2633 C C . ASP A 1 328 ? -0.931 36.281 4.992 1 91.19 328 ASP A C 1
ATOM 2635 O O . ASP A 1 328 ? -0.902 35.438 5.887 1 91.19 328 ASP A O 1
ATOM 2639 N N . LEU A 1 329 ? -0.35 37.469 5.105 1 95.06 329 LEU A N 1
ATOM 2640 C CA . LEU A 1 329 ? 0.501 37.781 6.25 1 95.06 329 LEU A CA 1
ATOM 2641 C C . LEU A 1 329 ? -0.151 38.844 7.145 1 95.06 329 LEU A C 1
ATOM 2643 O O . LEU A 1 329 ? 0.539 39.531 7.883 1 95.06 329 LEU A O 1
ATOM 2647 N N . SER A 1 330 ? -1.489 38.969 7.051 1 94.06 330 SER A N 1
ATOM 2648 C CA . SER A 1 330 ? -2.184 40.031 7.793 1 94.06 330 SER A CA 1
ATOM 2649 C C . SER A 1 330 ? -2.242 39.688 9.281 1 94.06 330 SER A C 1
ATOM 2651 O O . SER A 1 330 ? -2.287 40.594 10.117 1 94.06 330 SER A O 1
ATOM 2653 N N . THR A 1 331 ? -2.332 38.406 9.578 1 91.5 331 THR A N 1
ATOM 2654 C CA . THR A 1 331 ? -2.389 38.031 10.977 1 91.5 331 THR A CA 1
ATOM 2655 C C . THR A 1 331 ? -1.904 36.594 11.148 1 91.5 331 THR A C 1
ATOM 2657 O O . THR A 1 331 ? -1.738 35.844 10.172 1 91.5 331 THR A O 1
ATOM 2660 N N . SER A 1 332 ? -1.478 36.25 12.352 1 93.31 332 SER A N 1
ATOM 2661 C CA . SER A 1 332 ? -1.106 34.906 12.719 1 93.31 332 SER A CA 1
ATOM 2662 C C . SER A 1 332 ? -1.402 34.625 14.188 1 93.31 332 SER A C 1
ATOM 2664 O O . SER A 1 332 ? -1.145 35.469 15.047 1 93.31 332 SER A O 1
ATOM 2666 N N . TYR A 1 333 ? -2.014 33.5 14.375 1 92.31 333 TYR A N 1
ATOM 2667 C CA . TYR A 1 333 ? -2.271 33.031 15.734 1 92.31 333 TYR A CA 1
ATOM 2668 C C . TYR A 1 333 ? -1.43 31.812 16.078 1 92.31 333 TYR A C 1
ATOM 2670 O O . TYR A 1 333 ? -1.648 31.172 17.109 1 92.31 333 TYR A O 1
ATOM 2678 N N . SER A 1 334 ? -0.484 31.469 15.281 1 90.38 334 SER A N 1
ATOM 2679 C CA . SER A 1 334 ? 0.237 30.203 15.336 1 90.38 334 SER A CA 1
ATOM 2680 C C . SER A 1 334 ? 0.906 30.016 16.688 1 90.38 334 SER A C 1
ATOM 2682 O O . SER A 1 334 ? 0.984 28.891 17.203 1 90.38 334 SER A O 1
ATOM 2684 N N . LYS A 1 335 ? 1.381 31.094 17.328 1 89.38 335 LYS A N 1
ATOM 2685 C CA . LYS A 1 335 ? 2.037 30.984 18.625 1 89.38 335 LYS A CA 1
ATOM 2686 C C . LYS A 1 335 ? 1.436 31.969 19.625 1 89.38 335 LYS A C 1
ATOM 2688 O O . LYS A 1 335 ? 2.072 32.312 20.625 1 89.38 335 LYS A O 1
ATOM 2693 N N . TYR A 1 336 ? 0.292 32.312 19.344 1 89.38 336 TYR A N 1
ATOM 2694 C CA . TYR A 1 336 ? -0.345 33.344 20.188 1 89.38 336 TYR A CA 1
ATOM 2695 C C . TYR A 1 336 ? -1.239 32.688 21.234 1 89.38 336 TYR A C 1
ATOM 2697 O O . TYR A 1 336 ? -2.053 31.828 20.922 1 89.38 336 TYR A O 1
ATOM 2705 N N . TRP A 1 337 ? -1.008 33.094 22.422 1 93.19 337 TRP A N 1
ATOM 2706 C CA . TRP A 1 337 ? -1.879 32.75 23.547 1 93.19 337 TRP A CA 1
ATOM 2707 C C . TRP A 1 337 ? -1.913 33.875 24.578 1 93.19 337 TRP A C 1
ATOM 2709 O O . TRP A 1 337 ? -0.876 34.25 25.125 1 93.19 337 TRP A O 1
ATOM 2719 N N . LYS A 1 338 ? -3.07 34.406 24.812 1 91.31 338 LYS A N 1
ATOM 2720 C CA . LYS A 1 338 ? -3.184 35.531 25.766 1 91.31 338 LYS A CA 1
ATOM 2721 C C . LYS A 1 338 ? -2.895 35.031 27.188 1 91.31 338 LYS A C 1
ATOM 2723 O O . LYS A 1 338 ? -3.314 33.969 27.594 1 91.31 338 LYS A O 1
ATOM 2728 N N . THR A 1 339 ? -2.242 35.844 27.906 1 88.19 339 THR A N 1
ATOM 2729 C CA . THR A 1 339 ? -1.878 35.531 29.281 1 88.19 339 THR A CA 1
ATOM 2730 C C . THR A 1 339 ? -3.125 35.312 30.125 1 88.19 339 THR A C 1
ATOM 2732 O O . THR A 1 339 ? -3.105 34.531 31.078 1 88.19 339 THR A O 1
ATOM 2735 N N . SER A 1 340 ? -4.18 35.969 29.719 1 89.81 340 SER A N 1
ATOM 2736 C CA . SER A 1 340 ? -5.414 35.875 30.5 1 89.81 340 SER A CA 1
ATOM 2737 C C . SER A 1 340 ? -6.172 34.594 30.188 1 89.81 340 SER A C 1
ATOM 2739 O O . SER A 1 340 ? -7.105 34.219 30.906 1 89.81 340 SER A O 1
ATOM 2741 N N . TRP A 1 341 ? -5.805 33.969 29.125 1 94.06 341 TRP A N 1
ATOM 2742 C CA . TRP A 1 341 ? -6.457 32.719 28.75 1 94.06 341 TRP A CA 1
ATOM 2743 C C . TRP A 1 341 ? -5.953 31.578 29.625 1 94.06 341 TRP A C 1
ATOM 2745 O O . TRP A 1 341 ? -5.117 30.781 29.188 1 94.06 341 TRP A O 1
ATOM 2755 N N . ARG A 1 342 ? -6.457 31.453 30.766 1 93.19 342 ARG A N 1
ATOM 2756 C CA . ARG A 1 342 ? -6.055 30.422 31.719 1 93.19 342 ARG A CA 1
ATOM 2757 C C . ARG A 1 342 ? -7.254 29.609 32.188 1 93.19 342 ARG A C 1
ATOM 2759 O O . ARG A 1 342 ? -8.344 30.141 32.375 1 93.19 342 ARG A O 1
ATOM 2766 N N . GLY A 1 343 ? -6.957 28.391 32.312 1 96.06 343 GLY A N 1
ATOM 2767 C CA . GLY A 1 343 ? -7.988 27.516 32.844 1 96.06 343 GLY A CA 1
ATOM 2768 C C . GLY A 1 343 ? -9.273 27.547 32.031 1 96.06 343 GLY A C 1
ATOM 2769 O O . GLY A 1 343 ? -10.367 27.641 32.594 1 96.06 343 GLY A O 1
ATOM 2770 N N . LEU A 1 344 ? -9.156 27.562 30.781 1 97.44 344 LEU A N 1
ATOM 2771 C CA . LEU A 1 344 ? -10.328 27.625 29.906 1 97.44 344 LEU A CA 1
ATOM 2772 C C . LEU A 1 344 ? -11.141 26.344 29.984 1 97.44 344 LEU A C 1
ATOM 2774 O O . LEU A 1 344 ? -10.586 25.266 30.172 1 97.44 344 LEU A O 1
ATOM 2778 N N . ASP A 1 345 ? -12.445 26.469 29.859 1 97.62 345 ASP A N 1
ATOM 2779 C CA . ASP A 1 345 ? -13.375 25.344 29.797 1 97.62 345 ASP A CA 1
ATOM 2780 C C . ASP A 1 345 ? -13.656 24.922 28.359 1 97.62 345 ASP A C 1
ATOM 2782 O O . ASP A 1 345 ? -14.188 25.703 27.578 1 97.62 345 ASP A O 1
ATOM 2786 N N . ILE A 1 346 ? -13.328 23.719 28.047 1 98.25 346 ILE A N 1
ATOM 2787 C CA . ILE A 1 346 ? -13.469 23.234 26.672 1 98.25 346 ILE A CA 1
ATOM 2788 C C . ILE A 1 346 ? -14.461 22.062 26.656 1 98.25 346 ILE A C 1
ATOM 2790 O O . ILE A 1 346 ? -14.258 21.062 27.328 1 98.25 346 ILE A O 1
ATOM 2794 N N . GLY A 1 347 ? -15.523 22.219 25.828 1 97.56 347 GLY A N 1
ATOM 2795 C CA . GLY A 1 347 ? -16.516 21.156 25.719 1 97.56 347 GLY A CA 1
ATOM 2796 C C . GLY A 1 347 ? -16.047 19.984 24.875 1 97.56 347 GLY A C 1
ATOM 2797 O O . GLY A 1 347 ? -15.758 20.125 23.688 1 97.56 347 GLY A O 1
ATOM 2798 N N . HIS A 1 348 ? -15.93 18.766 25.469 1 96.5 348 HIS A N 1
ATOM 2799 C CA . HIS A 1 348 ? -15.484 17.531 24.812 1 96.5 348 HIS A CA 1
ATOM 2800 C C . HIS A 1 348 ? -16.547 17.031 23.828 1 96.5 348 HIS A C 1
ATOM 2802 O O . HIS A 1 348 ? -17.656 16.703 24.234 1 96.5 348 HIS A O 1
ATOM 2808 N N . ARG A 1 349 ? -16.172 16.969 22.516 1 95.88 349 ARG A N 1
ATOM 2809 C CA . ARG A 1 349 ? -17.094 16.562 21.469 1 95.88 349 ARG A CA 1
ATOM 2810 C C . ARG A 1 349 ? -18.375 17.391 21.531 1 95.88 349 ARG A C 1
ATOM 2812 O O . ARG A 1 349 ? -19.469 16.859 21.312 1 95.88 349 ARG A O 1
ATOM 2819 N N . GLY A 1 350 ? -18.25 18.547 21.906 1 94.94 350 GLY A N 1
ATOM 2820 C CA . GLY A 1 350 ? -19.359 19.453 22.219 1 94.94 350 GLY A CA 1
ATOM 2821 C C . GLY A 1 350 ? -19.719 19.469 23.688 1 94.94 350 GLY A C 1
ATOM 2822 O O . GLY A 1 350 ? -19 20.078 24.5 1 94.94 350 GLY A O 1
ATOM 2823 N N . SER A 1 351 ? -20.766 18.75 23.953 1 91.69 351 SER A N 1
ATOM 2824 C CA . SER A 1 351 ? -21.234 18.766 25.328 1 91.69 351 SER A CA 1
ATOM 2825 C C . SER A 1 351 ? -20.844 17.484 26.062 1 91.69 351 SER A C 1
ATOM 2827 O O . SER A 1 351 ? -21.203 17.297 27.219 1 91.69 351 SER A O 1
ATOM 2829 N N . GLY A 1 352 ? -20.109 16.703 25.375 1 89.56 352 GLY A N 1
ATOM 2830 C CA . GLY A 1 352 ? -19.656 15.469 26.016 1 89.56 352 GLY A CA 1
ATOM 2831 C C . GLY A 1 352 ? -19.891 14.234 25.172 1 89.56 352 GLY A C 1
ATOM 2832 O O . GLY A 1 352 ? -20.594 14.297 24.156 1 89.56 352 GLY A O 1
ATOM 2833 N N . SER A 1 353 ? -19.359 13.094 25.594 1 87.81 353 SER A N 1
ATOM 2834 C CA . SER A 1 353 ? -19.484 11.828 24.875 1 87.81 353 SER A CA 1
ATOM 2835 C C . SER A 1 353 ? -20.875 11.227 25.062 1 87.81 353 SER A C 1
ATOM 2837 O O . SER A 1 353 ? -21.453 11.305 26.156 1 87.81 353 SER A O 1
ATOM 2839 N N . SER A 1 354 ? -21.344 10.633 23.938 1 81.06 354 SER A N 1
ATOM 2840 C CA . SER A 1 354 ? -22.641 9.984 23.984 1 81.06 354 SER A CA 1
ATOM 2841 C C . SER A 1 354 ? -22.516 8.539 24.484 1 81.06 354 SER A C 1
ATOM 2843 O O . SER A 1 354 ? -23.516 7.93 24.875 1 81.06 354 SER A O 1
ATOM 2845 N N . HIS A 1 355 ? -21.266 8.039 24.328 1 75.75 355 HIS A N 1
ATOM 2846 C CA . HIS A 1 355 ? -21.078 6.621 24.594 1 75.75 355 HIS A CA 1
ATOM 2847 C C . HIS A 1 355 ? -19.984 6.41 25.641 1 75.75 355 HIS A C 1
ATOM 2849 O O . HIS A 1 355 ? -18.969 7.102 25.641 1 75.75 355 HIS A O 1
ATOM 2855 N N . GLY A 1 356 ? -20.391 6.02 26.859 1 63.69 356 GLY A N 1
ATOM 2856 C CA . GLY A 1 356 ? -19.391 5.77 27.875 1 63.69 356 GLY A CA 1
ATOM 2857 C C . GLY A 1 356 ? -19.781 4.672 28.859 1 63.69 356 GLY A C 1
ATOM 2858 O O . GLY A 1 356 ? -20.906 4.164 28.797 1 63.69 356 GLY A O 1
ATOM 2859 N N . THR A 1 357 ? -18.781 4.195 29.406 1 59.19 357 THR A N 1
ATOM 2860 C CA . THR A 1 357 ? -18.938 3.08 30.328 1 59.19 357 THR A CA 1
ATOM 2861 C C . THR A 1 357 ? -19.875 3.453 31.469 1 59.19 357 THR A C 1
ATOM 2863 O O . THR A 1 357 ? -20.578 2.594 32.031 1 59.19 357 THR A O 1
ATOM 2866 N N . ASN A 1 358 ? -19.844 4.719 31.766 1 64.81 358 ASN A N 1
ATOM 2867 C CA . ASN A 1 358 ? -20.703 5.195 32.844 1 64.81 358 ASN A CA 1
ATOM 2868 C C . ASN A 1 358 ? -21.812 6.086 32.312 1 64.81 358 ASN A C 1
ATOM 2870 O O . ASN A 1 358 ? -21.578 7.23 31.922 1 64.81 358 ASN A O 1
ATOM 2874 N N . PRO A 1 359 ? -22.953 5.582 32.281 1 65.12 359 PRO A N 1
ATOM 2875 C CA . PRO A 1 359 ? -24.078 6.34 31.719 1 65.12 359 PRO A CA 1
ATOM 2876 C C . PRO A 1 359 ? -24.266 7.695 32.406 1 65.12 359 PRO A C 1
ATOM 2878 O O . PRO A 1 359 ? -24.703 8.656 31.75 1 65.12 359 PRO A O 1
ATOM 2881 N N . THR A 1 360 ? -23.922 7.801 33.656 1 66.25 360 THR A N 1
ATOM 2882 C CA . THR A 1 360 ? -24.141 9.055 34.375 1 66.25 360 THR A CA 1
ATOM 2883 C C . THR A 1 360 ? -23.172 10.133 33.875 1 66.25 360 THR A C 1
ATOM 2885 O O . THR A 1 360 ? -23.422 11.328 34.062 1 66.25 360 THR A O 1
ATOM 2888 N N . SER A 1 361 ? -22.219 9.711 33.156 1 68.62 361 SER A N 1
ATOM 2889 C CA . SER A 1 361 ? -21.219 10.656 32.688 1 68.62 361 SER A CA 1
ATOM 2890 C C . SER A 1 361 ? -21.422 11 31.219 1 68.62 361 SER A C 1
ATOM 2892 O O . SER A 1 361 ? -20.734 11.867 30.688 1 68.62 361 SER A O 1
ATOM 2894 N N . CYS A 1 362 ? -22.469 10.477 30.672 1 76.12 362 CYS A N 1
ATOM 2895 C CA . CYS A 1 362 ? -22.703 10.695 29.25 1 76.12 362 CYS A CA 1
ATOM 2896 C C . CYS A 1 362 ? -23.641 11.883 29.047 1 76.12 362 CYS A C 1
ATOM 2898 O O . CYS A 1 362 ? -24.516 12.148 29.859 1 76.12 362 CYS A O 1
ATOM 2900 N N . SER A 1 363 ? -23.281 12.602 27.984 1 78.75 363 SER A N 1
ATOM 2901 C CA . SER A 1 363 ? -24.094 13.773 27.656 1 78.75 363 SER A CA 1
ATOM 2902 C C . SER A 1 363 ? -25.484 13.367 27.172 1 78.75 363 SER A C 1
ATOM 2904 O O . SER A 1 363 ? -25.656 12.289 26.609 1 78.75 363 SER A O 1
ATOM 2906 N N . ASN A 1 364 ? -26.391 14.281 27.391 1 78.81 364 ASN A N 1
ATOM 2907 C CA . ASN A 1 364 ? -27.75 14.094 26.906 1 78.81 364 ASN A CA 1
ATOM 2908 C C . ASN A 1 364 ? -27.891 14.492 25.438 1 78.81 364 ASN A C 1
ATOM 2910 O O . ASN A 1 364 ? -28.891 14.172 24.797 1 78.81 364 ASN A O 1
ATOM 2914 N N . VAL A 1 365 ? -26.859 15.211 25.047 1 84.12 365 VAL A N 1
ATOM 2915 C CA . VAL A 1 365 ? -26.859 15.641 23.641 1 84.12 365 VAL A CA 1
ATOM 2916 C C . VAL A 1 365 ? -25.859 14.812 22.844 1 84.12 365 VAL A C 1
ATOM 2918 O O . VAL A 1 365 ? -24.75 14.539 23.312 1 84.12 365 VAL A O 1
ATOM 2921 N N . ARG A 1 366 ? -26.266 14.414 21.672 1 87.12 366 ARG A N 1
ATOM 2922 C CA . ARG A 1 366 ? -25.438 13.539 20.844 1 87.12 366 ARG A CA 1
ATOM 2923 C C . ARG A 1 366 ? -24.125 14.211 20.484 1 87.12 366 ARG A C 1
ATOM 2925 O O . ARG A 1 366 ? -24.109 15.344 20 1 87.12 366 ARG A O 1
ATOM 2932 N N . GLU A 1 367 ? -23.047 13.562 20.719 1 89.19 367 GLU A N 1
ATOM 2933 C CA . GLU A 1 367 ? -21.703 14.102 20.516 1 89.19 367 GLU A CA 1
ATOM 2934 C C . GLU A 1 367 ? -21.438 14.43 19.062 1 89.19 367 GLU A C 1
ATOM 2936 O O . GLU A 1 367 ? -22.016 13.812 18.156 1 89.19 367 GLU A O 1
ATOM 2941 N N . ASN A 1 368 ? -20.5 15.43 18.812 1 92.5 368 ASN A N 1
ATOM 2942 C CA . ASN A 1 368 ? -20 15.781 17.484 1 92.5 368 ASN A CA 1
ATOM 2943 C C . ASN A 1 368 ? -21.125 16.172 16.531 1 92.5 368 ASN A C 1
ATOM 2945 O O . ASN A 1 368 ? -21.125 15.766 15.367 1 92.5 368 ASN A O 1
ATOM 2949 N N . THR A 1 369 ? -22.125 16.797 17.062 1 93.88 369 THR A N 1
ATOM 2950 C CA . THR A 1 369 ? -23.219 17.375 16.281 1 93.88 369 THR A CA 1
ATOM 2951 C C . THR A 1 369 ? -23.266 18.891 16.469 1 93.88 369 THR A C 1
ATOM 2953 O O . THR A 1 369 ? -22.656 19.422 17.406 1 93.88 369 THR A O 1
ATOM 2956 N N . ILE A 1 370 ? -23.969 19.562 15.57 1 96.38 370 ILE A N 1
ATOM 2957 C CA . ILE A 1 370 ? -24.125 21 15.688 1 96.38 370 ILE A CA 1
ATOM 2958 C C . ILE A 1 370 ? -24.828 21.344 17 1 96.38 370 ILE A C 1
ATOM 2960 O O . ILE A 1 370 ? -24.422 22.281 17.703 1 96.38 370 ILE A O 1
ATOM 2964 N N . GLY A 1 371 ? -25.812 20.516 17.312 1 95 371 GLY A N 1
ATOM 2965 C CA . GLY A 1 371 ? -26.547 20.719 18.547 1 95 371 GLY A CA 1
ATOM 2966 C C . GLY A 1 371 ? -25.672 20.594 19.781 1 95 371 GLY A C 1
ATOM 2967 O O . GLY A 1 371 ? -25.812 21.375 20.734 1 95 371 GLY A O 1
ATOM 2968 N N . SER A 1 372 ? -24.828 19.641 19.781 1 95.25 372 SER A N 1
ATOM 2969 C CA . SER A 1 372 ? -23.922 19.438 20.922 1 95.25 372 SER A CA 1
ATOM 2970 C C . SER A 1 372 ? -22.938 20.594 21.062 1 95.25 372 SER A C 1
ATOM 2972 O O . SER A 1 372 ? -22.672 21.031 22.188 1 95.25 372 SER A O 1
ATOM 2974 N N . LEU A 1 373 ? -22.438 21.062 20.031 1 97.69 373 LEU A N 1
ATOM 2975 C CA . LEU A 1 373 ? -21.5 22.188 20.031 1 97.69 373 LEU A CA 1
ATOM 2976 C C . LEU A 1 373 ? -22.172 23.469 20.5 1 97.69 373 LEU A C 1
ATOM 2978 O O . LEU A 1 373 ? -21.625 24.203 21.312 1 97.69 373 LEU A O 1
ATOM 2982 N N . ARG A 1 374 ? -23.344 23.672 19.938 1 96.44 374 ARG A N 1
ATOM 2983 C CA . ARG A 1 374 ? -24.125 24.859 20.328 1 96.44 374 ARG A CA 1
ATOM 2984 C C . ARG A 1 374 ? -24.453 24.828 21.828 1 96.44 374 ARG A C 1
ATOM 2986 O O . ARG A 1 374 ? -24.297 25.844 22.516 1 96.44 374 ARG A O 1
ATOM 2993 N N . HIS A 1 375 ? -24.875 23.672 22.281 1 95.25 375 HIS A N 1
ATOM 2994 C CA . HIS A 1 375 ? -25.234 23.5 23.688 1 95.25 375 HIS A CA 1
ATOM 2995 C C . HIS A 1 375 ? -24.047 23.812 24.594 1 95.25 375 HIS A C 1
ATOM 2997 O O . HIS A 1 375 ? -24.188 24.484 25.609 1 95.25 375 HIS A O 1
ATOM 3003 N N . ALA A 1 376 ? -22.891 23.312 24.266 1 96.5 376 ALA A N 1
ATOM 3004 C CA . ALA A 1 376 ? -21.688 23.578 25.047 1 96.5 376 ALA A CA 1
ATOM 3005 C C . ALA A 1 376 ? -21.359 25.078 25.078 1 96.5 376 ALA A C 1
ATOM 3007 O O . ALA A 1 376 ? -21.047 25.625 26.141 1 96.5 376 ALA A O 1
ATOM 3008 N N . GLY A 1 377 ? -21.406 25.719 23.938 1 95.88 377 GLY A N 1
ATOM 3009 C CA . GLY A 1 377 ? -21.172 27.156 23.859 1 95.88 377 GLY A CA 1
ATOM 3010 C C . GLY A 1 377 ? -22.125 27.953 24.719 1 95.88 377 GLY A C 1
ATOM 3011 O O . GLY A 1 377 ? -21.703 28.891 25.406 1 95.88 377 GLY A O 1
ATOM 3012 N N . GLU A 1 378 ? -23.359 27.578 24.703 1 94.38 378 GLU A N 1
ATOM 3013 C CA . GLU A 1 378 ? -24.391 28.281 25.438 1 94.38 378 GLU A CA 1
ATOM 3014 C C . GLU A 1 378 ? -24.234 28.078 26.953 1 94.38 378 GLU A C 1
ATOM 3016 O O . GLU A 1 378 ? -24.797 28.812 27.75 1 94.38 378 GLU A O 1
ATOM 3021 N N . HIS A 1 379 ? -23.469 27.125 27.266 1 94.62 379 HIS A N 1
ATOM 3022 C CA . HIS A 1 379 ? -23.266 26.844 28.672 1 94.62 379 HIS A CA 1
ATOM 3023 C C . HIS A 1 379 ? -21.859 27.234 29.109 1 94.62 379 HIS A C 1
ATOM 3025 O O . HIS A 1 379 ? -21.312 26.641 30.047 1 94.62 379 HIS A O 1
ATOM 3031 N N . GLY A 1 380 ? -21.203 28.078 28.328 1 94.44 380 GLY A N 1
ATOM 3032 C CA . GLY A 1 380 ? -20.031 28.781 28.812 1 94.44 380 GLY A CA 1
ATOM 3033 C C . GLY A 1 380 ? -18.734 28.188 28.297 1 94.44 380 GLY A C 1
ATOM 3034 O O . GLY A 1 380 ? -17.656 28.609 28.703 1 94.44 380 GLY A O 1
ATOM 3035 N N . ALA A 1 381 ? -18.797 27.234 27.438 1 96.94 381 ALA A N 1
ATOM 3036 C CA . ALA A 1 381 ? -17.562 26.703 26.875 1 96.94 381 ALA A CA 1
ATOM 3037 C C . ALA A 1 381 ? -16.781 27.797 26.156 1 96.94 381 ALA A C 1
ATOM 3039 O O . ALA A 1 381 ? -17.344 28.578 25.375 1 96.94 381 ALA A O 1
ATOM 3040 N N . ASP A 1 382 ? -15.508 27.906 26.484 1 97.69 382 ASP A N 1
ATOM 3041 C CA . ASP A 1 382 ? -14.633 28.812 25.734 1 97.69 382 ASP A CA 1
ATOM 3042 C C . ASP A 1 382 ? -14.312 28.234 24.359 1 97.69 382 ASP A C 1
ATOM 3044 O O . ASP A 1 382 ? -14.352 28.969 23.359 1 97.69 382 ASP A O 1
ATOM 3048 N N . PHE A 1 383 ? -13.969 27.016 24.328 1 98.19 383 PHE A N 1
ATOM 3049 C CA . PHE A 1 383 ? -13.797 26.234 23.109 1 98.19 383 PHE A CA 1
ATOM 3050 C C . PHE A 1 383 ? -14.734 25.031 23.109 1 98.19 383 PHE A C 1
ATOM 3052 O O . PHE A 1 383 ? -15.148 24.562 24.156 1 98.19 383 PHE A O 1
ATOM 3059 N N . VAL A 1 384 ? -15.117 24.609 21.922 1 98.44 384 VAL A N 1
ATOM 3060 C CA . VAL A 1 384 ? -15.703 23.281 21.734 1 98.44 384 VAL A CA 1
ATOM 3061 C C . VAL A 1 384 ? -14.734 22.391 20.969 1 98.44 384 VAL A C 1
ATOM 3063 O O . VAL A 1 384 ? -14.156 22.812 19.953 1 98.44 384 VAL A O 1
ATOM 3066 N N . GLU A 1 385 ? -14.469 21.234 21.547 1 98.69 385 GLU A N 1
ATOM 3067 C CA . GLU A 1 385 ? -13.602 20.25 20.906 1 98.69 385 GLU A CA 1
ATOM 3068 C C . GLU A 1 385 ? -14.406 19.234 20.109 1 98.69 385 GLU A C 1
ATOM 3070 O O . GLU A 1 385 ? -15.445 18.766 20.562 1 98.69 385 GLU A O 1
ATOM 3075 N N . PHE A 1 386 ? -13.992 18.906 18.875 1 98.56 386 PHE A N 1
ATOM 3076 C CA . PHE A 1 386 ? -14.648 17.891 18.078 1 98.56 386 PHE A CA 1
ATOM 3077 C C . PHE A 1 386 ? -13.664 17.266 17.094 1 98.56 386 PHE A C 1
ATOM 3079 O O . PHE A 1 386 ? -12.562 17.781 16.891 1 98.56 386 PHE A O 1
ATOM 3086 N N . ASP A 1 387 ? -14.039 16.125 16.547 1 98.38 387 ASP A N 1
ATOM 3087 C CA . ASP A 1 387 ? -13.188 15.312 15.672 1 98.38 387 ASP A CA 1
ATOM 3088 C C . ASP A 1 387 ? -13.586 15.484 14.203 1 98.38 387 ASP A C 1
ATOM 3090 O O . ASP A 1 387 ? -14.773 15.539 13.875 1 98.38 387 ASP A O 1
ATOM 3094 N N . VAL A 1 388 ? -12.57 15.609 13.328 1 98.88 388 VAL A N 1
ATOM 3095 C CA . VAL A 1 388 ? -12.852 15.805 11.906 1 98.88 388 VAL A CA 1
ATOM 3096 C C . VAL A 1 388 ? -12.133 14.727 11.086 1 98.88 388 VAL A C 1
ATOM 3098 O O . VAL A 1 388 ? -10.961 14.43 11.336 1 98.88 388 VAL A O 1
ATOM 3101 N N . GLN A 1 389 ? -12.781 14.109 10.195 1 98.5 389 GLN A N 1
ATOM 3102 C CA . GLN A 1 389 ? -12.25 13.203 9.18 1 98.5 389 GLN A CA 1
ATOM 3103 C C . GLN A 1 389 ? -12.969 13.383 7.852 1 98.5 389 GLN A C 1
ATOM 3105 O O . GLN A 1 389 ? -13.812 14.273 7.711 1 98.5 389 GLN A O 1
ATOM 3110 N N . LEU A 1 390 ? -12.602 12.664 6.746 1 98.75 390 LEU A N 1
ATOM 3111 C CA . LEU A 1 390 ? -13.195 12.859 5.426 1 98.75 390 LEU A CA 1
ATOM 3112 C C . LEU A 1 390 ? -14.141 11.711 5.078 1 98.75 390 LEU A C 1
ATOM 3114 O O . LEU A 1 390 ? -13.852 10.555 5.375 1 98.75 390 LEU A O 1
ATOM 3118 N N . SER A 1 391 ? -15.266 12.047 4.508 1 98.38 391 SER A N 1
ATOM 3119 C CA . SER A 1 391 ? -16.141 11.055 3.889 1 98.38 391 SER A CA 1
ATOM 3120 C C . SER A 1 391 ? -15.531 10.516 2.598 1 98.38 391 SER A C 1
ATOM 3122 O O . SER A 1 391 ? -14.461 10.961 2.176 1 98.38 391 SER A O 1
ATOM 3124 N N . LYS A 1 392 ? -16.203 9.578 1.978 1 96.75 392 LYS A N 1
ATOM 3125 C CA . LYS A 1 392 ? -15.742 8.961 0.737 1 96.75 392 LYS A CA 1
ATOM 3126 C C . LYS A 1 392 ? -15.57 10 -0.367 1 96.75 392 LYS A C 1
ATOM 3128 O O . LYS A 1 392 ? -14.648 9.914 -1.178 1 96.75 392 LYS A O 1
ATOM 3133 N N . ASP A 1 393 ? -16.438 10.953 -0.393 1 97.94 393 ASP A N 1
ATOM 3134 C CA . ASP A 1 393 ? -16.422 12 -1.416 1 97.94 393 ASP A CA 1
ATOM 3135 C C . ASP A 1 393 ? -15.617 13.211 -0.951 1 97.94 393 ASP A C 1
ATOM 3137 O O . ASP A 1 393 ? -15.797 14.312 -1.466 1 97.94 393 ASP A O 1
ATOM 3141 N N . PHE A 1 394 ? -14.82 13.109 0.028 1 98.25 394 PHE A N 1
ATOM 3142 C CA . PHE A 1 394 ? -13.781 14.031 0.465 1 98.25 394 PHE A CA 1
ATOM 3143 C C . PHE A 1 394 ? -14.398 15.289 1.077 1 98.25 394 PHE A C 1
ATOM 3145 O O . PHE A 1 394 ? -13.922 16.406 0.84 1 98.25 394 PHE A O 1
ATOM 3152 N N . ILE A 1 395 ? -15.43 15.062 1.832 1 98.75 395 ILE A N 1
ATOM 3153 C CA . ILE A 1 395 ? -16.031 16.141 2.604 1 98.75 395 ILE A CA 1
ATOM 3154 C C . ILE A 1 395 ? -15.633 16.016 4.074 1 98.75 395 ILE A C 1
ATOM 3156 O O . ILE A 1 395 ? -15.867 14.961 4.688 1 98.75 395 ILE A O 1
ATOM 3160 N N . PRO A 1 396 ? -15.031 17.062 4.66 1 98.88 396 PRO A N 1
ATOM 3161 C CA . PRO A 1 396 ? -14.742 17 6.094 1 98.88 396 PRO A CA 1
ATOM 3162 C C . PRO A 1 396 ? -16 16.891 6.945 1 98.88 396 PRO A C 1
ATOM 3164 O O . PRO A 1 396 ? -16.891 17.75 6.871 1 98.88 396 PRO A O 1
ATOM 3167 N N . VAL A 1 397 ? -16.109 15.828 7.766 1 98.69 397 VAL A N 1
ATOM 3168 C CA . VAL A 1 397 ? -17.281 15.594 8.609 1 98.69 397 VAL A CA 1
ATOM 3169 C C . VAL A 1 397 ? -16.844 15.438 10.062 1 98.69 397 VAL A C 1
ATOM 3171 O O . VAL A 1 397 ? -15.695 15.07 10.336 1 98.69 397 VAL A O 1
ATOM 3174 N N . LEU A 1 398 ? -17.703 15.789 10.961 1 98.31 398 LEU A N 1
ATOM 3175 C CA . LEU A 1 398 ? -17.438 15.648 12.391 1 98.31 398 LEU A CA 1
ATOM 3176 C C . LEU A 1 398 ? -17.844 14.266 12.883 1 98.31 398 LEU A C 1
ATOM 3178 O O . LEU A 1 398 ? -19.016 13.906 12.852 1 98.31 398 LEU A O 1
ATOM 3182 N N . PHE A 1 399 ? -16.875 13.469 13.336 1 97.25 399 PHE A N 1
ATOM 3183 C CA . PHE A 1 399 ? -17.125 12.141 13.898 1 97.25 399 PHE A CA 1
ATOM 3184 C C . PHE A 1 399 ? -15.867 11.578 14.531 1 97.25 399 PHE A C 1
ATOM 3186 O O . PHE A 1 399 ? -14.773 11.719 13.984 1 97.25 399 PHE A O 1
ATOM 3193 N N . HIS A 1 400 ? -15.961 10.93 15.594 1 95.12 400 HIS A N 1
ATOM 3194 C CA . HIS A 1 400 ? -14.812 10.531 16.406 1 95.12 400 HIS A CA 1
ATOM 3195 C C . HIS A 1 400 ? -14.211 9.227 15.906 1 95.12 400 HIS A C 1
ATOM 3197 O O . HIS A 1 400 ? -12.992 9.102 15.797 1 95.12 400 HIS A O 1
ATOM 3203 N N . ASP A 1 401 ? -15.031 8.172 15.672 1 95 401 ASP A N 1
ATOM 3204 C CA . ASP A 1 401 ? -14.539 6.836 15.344 1 95 401 ASP A CA 1
ATOM 3205 C C . ASP A 1 401 ? -14.227 6.715 13.859 1 95 401 ASP A C 1
ATOM 3207 O O . ASP A 1 401 ? -14.844 7.391 13.031 1 95 401 ASP A O 1
ATOM 3211 N N . PHE A 1 402 ? -13.312 5.777 13.531 1 97.62 402 PHE A N 1
ATOM 3212 C CA . PHE A 1 402 ? -12.984 5.551 12.133 1 97.62 402 PHE A CA 1
ATOM 3213 C C . PHE A 1 402 ? -14.062 4.715 11.453 1 97.62 402 PHE A C 1
ATOM 3215 O O . PHE A 1 402 ? -14.18 4.723 10.227 1 97.62 402 PHE A O 1
ATOM 3222 N N . HIS A 1 403 ? -14.812 3.988 12.258 1 96.5 403 HIS A N 1
ATOM 3223 C CA . HIS A 1 403 ? -15.797 3.055 11.727 1 96.5 403 HIS A CA 1
ATOM 3224 C C . HIS A 1 403 ? -17.188 3.363 12.258 1 96.5 403 HIS A C 1
ATOM 3226 O O . HIS A 1 403 ? -17.344 4 13.305 1 96.5 403 HIS A O 1
ATOM 3232 N N . VAL A 1 404 ? -18.188 2.924 11.539 1 94.88 404 VAL A N 1
ATOM 3233 C CA . VAL A 1 404 ? -19.594 3.053 11.93 1 94.88 404 VAL A CA 1
ATOM 3234 C C . VAL A 1 404 ? -20.359 1.787 11.539 1 94.88 404 VAL A C 1
ATOM 3236 O O . VAL A 1 404 ? -19.938 1.053 10.641 1 94.88 404 VAL A O 1
ATOM 3239 N N . GLY A 1 405 ? -21.375 1.5 12.258 1 94.06 405 GLY A N 1
ATOM 3240 C CA . GLY A 1 405 ? -22.234 0.385 11.914 1 94.06 405 GLY A CA 1
ATOM 3241 C C . GLY A 1 405 ? -23.406 0.785 11.016 1 94.06 405 GLY A C 1
ATOM 3242 O O . GLY A 1 405 ? -24.109 1.748 11.312 1 94.06 405 GLY A O 1
ATOM 3243 N N . ILE A 1 406 ? -23.594 0.087 9.938 1 93.94 406 ILE A N 1
ATOM 3244 C CA . ILE A 1 406 ? -24.734 0.294 9.062 1 93.94 406 ILE A CA 1
ATOM 3245 C C . ILE A 1 406 ? -25.75 -0.827 9.273 1 93.94 406 ILE A C 1
ATOM 3247 O O . ILE A 1 406 ? -25.375 -1.993 9.414 1 93.94 406 ILE A O 1
ATOM 3251 N N . VAL A 1 407 ? -26.984 -0.452 9.375 1 93.69 407 VAL A N 1
ATOM 3252 C CA . VAL A 1 407 ? -28.031 -1.453 9.523 1 93.69 407 VAL A CA 1
ATOM 3253 C C . VAL A 1 407 ? -28.375 -2.031 8.156 1 93.69 407 VAL A C 1
ATOM 3255 O O . VAL A 1 407 ? -28.734 -1.291 7.23 1 93.69 407 VAL A O 1
ATOM 3258 N N . THR A 1 408 ? -28.25 -3.279 8.055 1 92.81 408 THR A N 1
ATOM 3259 C CA . THR A 1 408 ? -28.484 -3.992 6.805 1 92.81 408 THR A CA 1
ATOM 3260 C C . THR A 1 408 ? -29.703 -4.918 6.934 1 92.81 408 THR A C 1
ATOM 3262 O O . THR A 1 408 ? -30.125 -5.227 8.047 1 92.81 408 THR A O 1
ATOM 3265 N N . GLU A 1 409 ? -30.203 -5.293 5.809 1 92.31 409 GLU A N 1
ATOM 3266 C CA . GLU A 1 409 ? -31.328 -6.23 5.805 1 92.31 409 GLU A CA 1
ATOM 3267 C C . GLU A 1 409 ? -30.844 -7.66 5.582 1 92.31 409 GLU A C 1
ATOM 3269 O O . GLU A 1 409 ? -29.922 -7.898 4.801 1 92.31 409 GLU A O 1
ATOM 3274 N N . ARG A 1 410 ? -31.438 -8.523 6.32 1 90.69 410 ARG A N 1
ATOM 3275 C CA . ARG A 1 410 ? -31.156 -9.945 6.141 1 90.69 410 ARG A CA 1
ATOM 3276 C C . ARG A 1 410 ? -32.094 -10.57 5.117 1 90.69 410 ARG A C 1
ATOM 3278 O O . ARG A 1 410 ? -33.188 -10.023 4.844 1 90.69 410 ARG A O 1
ATOM 3285 N N . LYS A 1 411 ? -31.516 -11.711 4.668 1 86.38 411 LYS A N 1
ATOM 3286 C CA . LYS A 1 411 ? -32.438 -12.516 3.867 1 86.38 411 LYS A CA 1
ATOM 3287 C C . LYS A 1 411 ? -33.625 -12.984 4.699 1 86.38 411 LYS A C 1
ATOM 3289 O O . LYS A 1 411 ? -33.438 -13.484 5.812 1 86.38 411 LYS A O 1
ATOM 3294 N N . GLY A 1 412 ? -34.75 -12.852 4.195 1 80.69 412 GLY A N 1
ATOM 3295 C CA . GLY A 1 412 ? -35.938 -13.141 4.973 1 80.69 412 GLY A CA 1
ATOM 3296 C C . GLY A 1 412 ? -36.344 -12 5.871 1 80.69 412 GLY A C 1
ATOM 3297 O O . GLY A 1 412 ? -36.531 -10.867 5.406 1 80.69 412 GLY A O 1
ATOM 3298 N N . GLU A 1 413 ? -36.344 -12.32 7.176 1 80.38 413 GLU A N 1
ATOM 3299 C CA . GLU A 1 413 ? -36.781 -11.273 8.094 1 80.38 413 GLU A CA 1
ATOM 3300 C C . GLU A 1 413 ? -35.656 -10.883 9.055 1 80.38 413 GLU A C 1
ATOM 3302 O O . GLU A 1 413 ? -34.844 -11.719 9.438 1 80.38 413 GLU A O 1
ATOM 3307 N N . GLY A 1 414 ? -35.562 -9.609 9.195 1 87 414 GLY A N 1
ATOM 3308 C CA . GLY A 1 414 ? -34.656 -9.141 10.219 1 87 414 GLY A CA 1
ATOM 3309 C C . GLY A 1 414 ? -33.562 -8.25 9.68 1 87 414 GLY A C 1
ATOM 3310 O O . GLY A 1 414 ? -33.5 -8 8.469 1 87 414 GLY A O 1
ATOM 3311 N N . SER A 1 415 ? -32.844 -7.641 10.609 1 90.44 415 SER A N 1
ATOM 3312 C CA . SER A 1 415 ? -31.766 -6.719 10.273 1 90.44 415 SER A CA 1
ATOM 3313 C C . SER A 1 415 ? -30.469 -7.113 10.953 1 90.44 415 SER A C 1
ATOM 3315 O O . SER A 1 415 ? -30.469 -7.879 11.922 1 90.44 415 SER A O 1
ATOM 3317 N N . ASP A 1 416 ? -29.406 -6.727 10.375 1 91.44 416 ASP A N 1
ATOM 3318 C CA . ASP A 1 416 ? -28.062 -6.91 10.938 1 91.44 416 ASP A CA 1
ATOM 3319 C C . ASP A 1 416 ? -27.266 -5.617 10.867 1 91.44 416 ASP A C 1
ATOM 3321 O O . ASP A 1 416 ? -27.688 -4.637 10.258 1 91.44 416 ASP A O 1
ATOM 3325 N N . VAL A 1 417 ? -26.109 -5.633 11.602 1 92.62 417 VAL A N 1
ATOM 3326 C CA . VAL A 1 417 ? -25.234 -4.469 11.586 1 92.62 417 VAL A CA 1
ATOM 3327 C C . VAL A 1 417 ? -23.906 -4.828 10.93 1 92.62 417 VAL A C 1
ATOM 3329 O O . VAL A 1 417 ? -23.312 -5.863 11.242 1 92.62 417 VAL A O 1
ATOM 3332 N N . LEU A 1 418 ? -23.516 -4.066 9.992 1 93.94 418 LEU A N 1
ATOM 3333 C CA . LEU A 1 418 ? -22.219 -4.207 9.352 1 93.94 418 LEU A CA 1
ATOM 3334 C C . LEU A 1 418 ? -21.312 -3.021 9.672 1 93.94 418 LEU A C 1
ATOM 3336 O O . LEU A 1 418 ? -21.688 -1.869 9.461 1 93.94 418 LEU A O 1
ATOM 3340 N N . THR A 1 419 ? -20.141 -3.273 10.18 1 94.38 419 THR A N 1
ATOM 3341 C CA . THR A 1 419 ? -19.188 -2.225 10.508 1 94.38 419 THR A CA 1
ATOM 3342 C C . THR A 1 419 ? -18.359 -1.85 9.281 1 94.38 419 THR A C 1
ATOM 3344 O O . THR A 1 419 ? -17.75 -2.715 8.648 1 94.38 419 THR A O 1
ATOM 3347 N N . ILE A 1 420 ? -18.328 -0.555 8.953 1 94.75 420 ILE A N 1
ATOM 3348 C CA . ILE A 1 420 ? -17.609 -0.074 7.781 1 94.75 420 ILE A CA 1
ATOM 3349 C C . ILE A 1 420 ? -16.859 1.21 8.125 1 94.75 420 ILE A C 1
ATOM 3351 O O . ILE A 1 420 ? -17.297 1.979 8.984 1 94.75 420 ILE A O 1
ATOM 3355 N N . PRO A 1 421 ? -15.703 1.469 7.492 1 96.5 421 PRO A N 1
ATOM 3356 C CA . PRO A 1 421 ? -15.031 2.754 7.711 1 96.5 421 PRO A CA 1
ATOM 3357 C C . PRO A 1 421 ? -15.859 3.939 7.223 1 96.5 421 PRO A C 1
ATOM 3359 O O . PRO A 1 421 ? -16.516 3.855 6.172 1 96.5 421 PRO A O 1
ATOM 3362 N N . VAL A 1 422 ? -15.805 4.988 7.93 1 97.75 422 VAL A N 1
ATOM 3363 C CA . VAL A 1 422 ? -16.516 6.215 7.566 1 97.75 422 VAL A CA 1
ATOM 3364 C C . VAL A 1 422 ? -16.047 6.688 6.191 1 97.75 422 VAL A C 1
ATOM 3366 O O . VAL A 1 422 ? -16.859 7.148 5.387 1 97.75 422 VAL A O 1
ATOM 3369 N N . LYS A 1 423 ? -14.789 6.492 5.844 1 97.44 423 LYS A N 1
ATOM 3370 C CA . LYS A 1 423 ? -14.219 6.98 4.594 1 97.44 423 LYS A CA 1
ATOM 3371 C C . LYS A 1 423 ? -14.781 6.223 3.395 1 97.44 423 LYS A C 1
ATOM 3373 O O . LYS A 1 423 ? -14.492 6.562 2.246 1 97.44 423 LYS A O 1
ATOM 3378 N N . GLU A 1 424 ? -15.547 5.203 3.613 1 95.81 424 GLU A N 1
ATOM 3379 C CA . GLU A 1 424 ? -16.125 4.418 2.529 1 95.81 424 GLU A CA 1
ATOM 3380 C C . GLU A 1 424 ? -17.578 4.828 2.262 1 95.81 424 GLU A C 1
ATOM 3382 O O . GLU A 1 424 ? -18.25 4.219 1.435 1 95.81 424 GLU A O 1
ATOM 3387 N N . LEU A 1 425 ? -18.094 5.809 2.982 1 97.06 425 LEU A N 1
ATOM 3388 C CA . LEU A 1 425 ? -19.453 6.312 2.799 1 97.06 425 LEU A CA 1
ATOM 3389 C C . LEU A 1 425 ? -19.438 7.777 2.369 1 97.06 425 LEU A C 1
ATOM 3391 O O . LEU A 1 425 ? -18.688 8.586 2.926 1 97.06 425 LEU A O 1
ATOM 3395 N N . THR A 1 426 ? -20.203 8.086 1.397 1 97.56 426 THR A N 1
ATOM 3396 C CA . THR A 1 426 ? -20.359 9.477 0.993 1 97.56 426 THR A CA 1
ATOM 3397 C C . THR A 1 426 ? -21.141 10.266 2.041 1 97.56 426 THR A C 1
ATOM 3399 O O . THR A 1 426 ? -21.797 9.672 2.908 1 97.56 426 THR A O 1
ATOM 3402 N N . LEU A 1 427 ? -21.078 11.586 1.894 1 97.94 427 LEU A N 1
ATOM 3403 C CA . LEU A 1 427 ? -21.844 12.422 2.812 1 97.94 427 LEU A CA 1
ATOM 3404 C C . LEU A 1 427 ? -23.328 12.086 2.746 1 97.94 427 LEU A C 1
ATOM 3406 O O . LEU A 1 427 ? -24 11.977 3.779 1 97.94 427 LEU A O 1
ATOM 3410 N N . GLU A 1 428 ? -23.844 11.945 1.548 1 96.5 428 GLU A N 1
ATOM 3411 C CA . GLU A 1 428 ? -25.25 11.609 1.367 1 96.5 428 GLU A CA 1
ATOM 3412 C C . GLU A 1 428 ? -25.609 10.305 2.078 1 96.5 428 GLU A C 1
ATOM 3414 O O . GLU A 1 428 ? -26.641 10.219 2.754 1 96.5 428 GLU A O 1
ATOM 3419 N N . GLN A 1 429 ? -24.75 9.305 1.895 1 95 429 GLN A N 1
ATOM 3420 C CA . GLN A 1 429 ? -24.984 8.016 2.533 1 95 429 GLN A CA 1
ATOM 3421 C C . GLN A 1 429 ? -24.922 8.133 4.055 1 95 429 GLN A C 1
ATOM 3423 O O . GLN A 1 429 ? -25.719 7.531 4.766 1 95 429 GLN A O 1
ATOM 3428 N N . LEU A 1 430 ? -24 8.875 4.57 1 95.44 430 LEU A N 1
ATOM 3429 C CA . LEU A 1 430 ? -23.859 9.086 6.008 1 95.44 430 LEU A CA 1
ATOM 3430 C C . LEU A 1 430 ? -25.125 9.703 6.59 1 95.44 430 LEU A C 1
ATOM 3432 O O . LEU A 1 430 ? -25.5 9.406 7.727 1 95.44 430 LEU A O 1
ATOM 3436 N N . HIS A 1 431 ? -25.75 10.562 5.82 1 93.75 431 HIS A N 1
ATOM 3437 C CA . HIS A 1 431 ? -26.938 11.266 6.305 1 93.75 431 HIS A CA 1
ATOM 3438 C C . HIS A 1 431 ? -28.188 10.438 6.094 1 93.75 431 HIS A C 1
ATOM 3440 O O . HIS A 1 431 ? -29.156 10.57 6.852 1 93.75 431 HIS A O 1
ATOM 3446 N N . LYS A 1 432 ? -28.203 9.578 5.141 1 92.38 432 LYS A N 1
ATOM 3447 C CA . LYS A 1 432 ? -29.422 8.906 4.734 1 92.38 432 LYS A CA 1
ATOM 3448 C C . LYS A 1 432 ? -29.547 7.527 5.379 1 92.38 432 LYS A C 1
ATOM 3450 O O . LYS A 1 432 ? -30.641 7.051 5.652 1 92.38 432 LYS A O 1
ATOM 3455 N N . LEU A 1 433 ? -28.484 6.867 5.594 1 92.44 433 LEU A N 1
ATOM 3456 C CA . LEU A 1 433 ? -28.516 5.48 6.047 1 92.44 433 LEU A CA 1
ATOM 3457 C C . LEU A 1 433 ? -28.75 5.406 7.551 1 92.44 433 LEU A C 1
ATOM 3459 O O . LEU A 1 433 ? -28.422 6.336 8.289 1 92.44 433 LEU A O 1
ATOM 3463 N N . LYS A 1 434 ? -29.406 4.34 7.938 1 91.75 434 LYS A N 1
ATOM 3464 C CA . LYS A 1 434 ? -29.531 4.051 9.359 1 91.75 434 LYS A CA 1
ATOM 3465 C C . LYS A 1 434 ? -28.203 3.559 9.945 1 91.75 434 LYS A C 1
ATOM 3467 O O . LYS A 1 434 ? -27.719 2.486 9.578 1 91.75 434 LYS A O 1
ATOM 3472 N N . LEU A 1 435 ? -27.703 4.328 10.875 1 91.06 435 LEU A N 1
ATOM 3473 C CA . LEU A 1 435 ? -26.375 4.062 11.406 1 91.06 435 LEU A CA 1
ATOM 3474 C C . LEU A 1 435 ? -26.422 3.816 12.906 1 91.06 435 LEU A C 1
ATOM 3476 O O . LEU A 1 435 ? -27.281 4.359 13.602 1 91.06 435 LEU A O 1
ATOM 3480 N N . VAL A 1 436 ? -25.516 3.002 13.359 1 87.62 436 VAL A N 1
ATOM 3481 C CA . VAL A 1 436 ? -25.359 2.74 14.789 1 87.62 436 VAL A CA 1
ATOM 3482 C C . VAL A 1 436 ? -23.875 2.834 15.164 1 87.62 436 VAL A C 1
ATOM 3484 O O . VAL A 1 436 ? -23.016 2.957 14.289 1 87.62 436 VAL A O 1
ATOM 3487 N N . HIS A 1 437 ? -23.688 2.906 16.438 1 82.25 437 HIS A N 1
ATOM 3488 C CA . HIS A 1 437 ? -22.312 2.893 16.906 1 82.25 437 HIS A CA 1
ATOM 3489 C C . HIS A 1 437 ? -21.578 1.635 16.453 1 82.25 437 HIS A C 1
ATOM 3491 O O . HIS A 1 437 ? -22.188 0.564 16.344 1 82.25 437 HIS A O 1
ATOM 3497 N N . LYS A 1 438 ? -20.391 1.658 16.297 1 77.5 438 LYS A N 1
ATOM 3498 C CA . LYS A 1 438 ? -19.594 0.569 15.734 1 77.5 438 LYS A CA 1
ATOM 3499 C C . LYS A 1 438 ? -19.672 -0.681 16.609 1 77.5 438 LYS A C 1
ATOM 3501 O O . LYS A 1 438 ? -19.562 -1.802 16.109 1 77.5 438 LYS A O 1
ATOM 3506 N N . GLU A 1 439 ? -19.797 -0.433 17.875 1 76.44 439 GLU A N 1
ATOM 3507 C CA . GLU A 1 439 ? -19.828 -1.565 18.797 1 76.44 439 GLU A CA 1
ATOM 3508 C C . GLU A 1 439 ? -21.25 -2.062 19.016 1 76.44 439 GLU A C 1
ATOM 3510 O O . GLU A 1 439 ? -21.469 -3.09 19.656 1 76.44 439 GLU A O 1
ATOM 3515 N N . GLU A 1 440 ? -22.172 -1.269 18.453 1 75.75 440 GLU A N 1
ATOM 3516 C CA . GLU A 1 440 ? -23.578 -1.639 18.609 1 75.75 440 GLU A CA 1
ATOM 3517 C C . GLU A 1 440 ? -23.953 -2.771 17.656 1 75.75 440 GLU A C 1
ATOM 3519 O O . GLU A 1 440 ? -23.75 -2.668 16.453 1 75.75 440 GLU A O 1
ATOM 3524 N N . LYS A 1 441 ? -24.562 -3.832 18.203 1 76.88 441 LYS A N 1
ATOM 3525 C CA . LYS A 1 441 ? -24.922 -4.988 17.391 1 76.88 441 LYS A CA 1
ATOM 3526 C C . LYS A 1 441 ? -26.438 -5.055 17.172 1 76.88 441 LYS A C 1
ATOM 3528 O O . LYS A 1 441 ? -26.906 -5.766 16.297 1 76.88 441 LYS A O 1
ATOM 3533 N N . ASP A 1 442 ? -27.125 -4.23 17.969 1 78.56 442 ASP A N 1
ATOM 3534 C CA . ASP A 1 442 ? -28.578 -4.207 17.844 1 78.56 442 ASP A CA 1
ATOM 3535 C C . ASP A 1 442 ? -29.031 -3.172 16.828 1 78.56 442 ASP A C 1
ATOM 3537 O O . ASP A 1 442 ? -28.953 -1.967 17.078 1 78.56 442 ASP A O 1
ATOM 3541 N N . PRO A 1 443 ? -29.531 -3.611 15.727 1 80.12 443 PRO A N 1
ATOM 3542 C CA . PRO A 1 443 ? -29.938 -2.695 14.664 1 80.12 443 PRO A CA 1
ATOM 3543 C C . PRO A 1 443 ? -31.062 -1.755 15.094 1 80.12 443 PRO A C 1
ATOM 3545 O O . PRO A 1 443 ? -31.281 -0.718 14.461 1 80.12 443 PRO A O 1
ATOM 3548 N N . SER A 1 444 ? -31.75 -2.139 16.109 1 77.31 444 SER A N 1
ATOM 3549 C CA . SER A 1 444 ? -32.906 -1.357 16.547 1 77.31 444 SER A CA 1
ATOM 3550 C C . SER A 1 444 ? -32.469 -0.035 17.172 1 77.31 444 SER A C 1
ATOM 3552 O O . SER A 1 444 ? -33.281 0.886 17.312 1 77.31 444 SER A O 1
ATOM 3554 N N . ASN A 1 445 ? -31.234 -0.017 17.562 1 66.69 445 ASN A N 1
ATOM 3555 C CA . ASN A 1 445 ? -30.719 1.178 18.219 1 66.69 445 ASN A CA 1
ATOM 3556 C C . ASN A 1 445 ? -30.297 2.242 17.219 1 66.69 445 ASN A C 1
ATOM 3558 O O . ASN A 1 445 ? -29.719 3.268 17.594 1 66.69 445 ASN A O 1
ATOM 3562 N N . GLY A 1 446 ? -30.422 1.854 15.977 1 62.84 446 GLY A N 1
ATOM 3563 C CA . GLY A 1 446 ? -30.078 2.818 14.945 1 62.84 446 GLY A CA 1
ATOM 3564 C C . GLY A 1 446 ? -31.125 3.91 14.773 1 62.84 446 GLY A C 1
ATOM 3565 O O . GLY A 1 446 ? -32.281 3.625 14.5 1 62.84 446 GLY A O 1
ATOM 3566 N N . GLY A 1 447 ? -31.031 4.938 15.648 1 59.22 447 GLY A N 1
ATOM 3567 C CA . GLY A 1 447 ? -32.125 5.871 15.766 1 59.22 447 GLY A CA 1
ATOM 3568 C C . GLY A 1 447 ? -32.062 7.027 14.789 1 59.22 447 GLY A C 1
ATOM 3569 O O . GLY A 1 447 ? -31.062 7.164 14.07 1 59.22 447 GLY A O 1
ATOM 3570 N N . GLU A 1 448 ? -33.312 7.648 14.492 1 59.72 448 GLU A N 1
ATOM 3571 C CA . GLU A 1 448 ? -33.625 8.805 13.656 1 59.72 448 GLU A CA 1
ATOM 3572 C C . GLU A 1 448 ? -32.906 10.055 14.164 1 59.72 448 GLU A C 1
ATOM 3574 O O . GLU A 1 448 ? -32.719 10.211 15.375 1 59.72 448 GLU A O 1
ATOM 3579 N N . ASP A 1 449 ? -32.125 10.586 13.234 1 61.25 449 ASP A N 1
ATOM 3580 C CA . ASP A 1 449 ? -31.625 11.93 13.508 1 61.25 449 ASP A CA 1
ATOM 3581 C C . ASP A 1 449 ? -32.781 12.898 13.781 1 61.25 449 ASP A C 1
ATOM 3583 O O . ASP A 1 449 ? -33.688 13.031 12.961 1 61.25 449 ASP A O 1
ATOM 3587 N N . GLY A 1 450 ? -33.406 12.875 15 1 59.47 450 GLY A N 1
ATOM 3588 C CA . GLY A 1 450 ? -34.438 13.867 15.203 1 59.47 450 GLY A CA 1
ATOM 3589 C C . GLY A 1 450 ? -34.219 15.133 14.398 1 59.47 450 GLY A C 1
ATOM 3590 O O . GLY A 1 450 ? -34.062 15.078 13.172 1 59.47 450 GLY A O 1
ATOM 3591 N N . ASN A 1 451 ? -34 16.203 14.914 1 77.94 451 ASN A N 1
ATOM 3592 C CA . ASN A 1 451 ? -33.75 17.547 14.398 1 77.94 451 ASN A CA 1
ATOM 3593 C C . ASN A 1 451 ? -32.406 17.672 13.727 1 77.94 451 ASN A C 1
ATOM 3595 O O . ASN A 1 451 ? -31.469 16.938 14.07 1 77.94 451 ASN A O 1
ATOM 3599 N N . GLU A 1 452 ? -32.344 18.406 12.656 1 83.12 452 GLU A N 1
ATOM 3600 C CA . GLU A 1 452 ? -31.141 18.656 11.852 1 83.12 452 GLU A CA 1
ATOM 3601 C C . GLU A 1 452 ? -29.953 19.016 12.727 1 83.12 452 GLU A C 1
ATOM 3603 O O . GLU A 1 452 ? -28.812 18.703 12.391 1 83.12 452 GLU A O 1
ATOM 3608 N N . GLU A 1 453 ? -30.25 19.562 13.797 1 88.94 453 GLU A N 1
ATOM 3609 C CA . GLU A 1 453 ? -29.203 20.031 14.695 1 88.94 453 GLU A CA 1
ATOM 3610 C C . GLU A 1 453 ? -28.453 18.859 15.328 1 88.94 453 GLU A C 1
ATOM 3612 O O . GLU A 1 453 ? -27.281 18.984 15.68 1 88.94 453 GLU A O 1
ATOM 3617 N N . PHE A 1 454 ? -29.047 17.766 15.375 1 88.94 454 PHE A N 1
ATOM 3618 C CA . PHE A 1 454 ? -28.453 16.625 16.078 1 88.94 454 PHE A CA 1
ATOM 3619 C C . PHE A 1 454 ? -28.125 15.508 15.094 1 88.94 454 PHE A C 1
ATOM 3621 O O . PHE A 1 454 ? -27.875 14.375 15.508 1 88.94 454 PHE A O 1
ATOM 3628 N N . GLN A 1 455 ? -28.156 15.906 13.852 1 89.25 455 GLN A N 1
ATOM 3629 C CA . GLN A 1 455 ? -27.812 14.945 12.805 1 89.25 455 GLN A CA 1
ATOM 3630 C C . GLN A 1 455 ? -26.328 14.562 12.898 1 89.25 455 GLN A C 1
ATOM 3632 O O . GLN A 1 455 ? -25.469 15.422 13.07 1 89.25 455 GLN A O 1
ATOM 3637 N N . LEU A 1 456 ? -26.156 13.281 12.773 1 91.12 456 LEU A N 1
ATOM 3638 C CA . LEU A 1 456 ? -24.781 12.797 12.766 1 91.12 456 LEU A CA 1
ATOM 3639 C C . LEU A 1 456 ? -24.031 13.258 11.516 1 91.12 456 LEU A C 1
ATOM 3641 O O . LEU A 1 456 ? -24.656 13.484 10.469 1 91.12 456 LEU A O 1
ATOM 3645 N N . PHE A 1 457 ? -22.797 13.469 11.68 1 95.5 457 PHE A N 1
ATOM 3646 C CA . PHE A 1 457 ? -21.859 13.781 10.602 1 95.5 457 PHE A CA 1
ATOM 3647 C C . PHE A 1 457 ? -22.156 15.156 10.016 1 95.5 457 PHE A C 1
ATOM 3649 O O . PHE A 1 457 ? -22.281 15.305 8.805 1 95.5 457 PHE A O 1
ATOM 3656 N N . PRO A 1 458 ? -22.328 16.109 10.875 1 97.12 458 PRO A N 1
ATOM 3657 C CA . PRO A 1 458 ? -22.328 17.453 10.281 1 97.12 458 PRO A CA 1
ATOM 3658 C C . PRO A 1 458 ? -21.016 17.797 9.586 1 97.12 458 PRO A C 1
ATOM 3660 O O . PRO A 1 458 ? -19.969 17.234 9.922 1 97.12 458 PRO A O 1
ATOM 3663 N N . THR A 1 459 ? -21.109 18.562 8.609 1 98.38 459 THR A N 1
ATOM 3664 C CA . THR A 1 459 ? -19.891 18.969 7.926 1 98.38 459 THR A CA 1
ATOM 3665 C C . THR A 1 459 ? -19.141 20.031 8.734 1 98.38 459 THR A C 1
ATOM 3667 O O . THR A 1 459 ? -19.75 20.797 9.477 1 98.38 459 THR A O 1
ATOM 3670 N N . LEU A 1 460 ? -17.875 20.078 8.586 1 98.81 460 LEU A N 1
ATOM 3671 C CA . LEU A 1 460 ? -17.047 21.109 9.188 1 98.81 460 LEU A CA 1
ATOM 3672 C C . LEU A 1 460 ? -17.469 22.5 8.688 1 98.81 460 LEU A C 1
ATOM 3674 O O . LEU A 1 460 ? -17.531 23.453 9.461 1 98.81 460 LEU A O 1
ATOM 3678 N N . GLU A 1 461 ? -17.75 22.578 7.438 1 98.62 461 GLU A N 1
ATOM 3679 C CA . GLU A 1 461 ? -18.188 23.828 6.84 1 98.62 461 GLU A CA 1
ATOM 3680 C C . GLU A 1 461 ? -19.438 24.359 7.527 1 98.62 461 GLU A C 1
ATOM 3682 O O . GLU A 1 461 ? -19.516 25.547 7.855 1 98.62 461 GLU A O 1
ATOM 3687 N N . LYS A 1 462 ? -20.359 23.453 7.73 1 97.94 462 LYS A N 1
ATOM 3688 C CA . LYS A 1 462 ? -21.609 23.859 8.391 1 97.94 462 LYS A CA 1
ATOM 3689 C C . LYS A 1 462 ? -21.344 24.344 9.812 1 97.94 462 LYS A C 1
ATOM 3691 O O . LYS A 1 462 ? -21.922 25.344 10.242 1 97.94 462 LYS A O 1
ATOM 3696 N N . ALA A 1 463 ? -20.547 23.656 10.539 1 98.38 463 ALA A N 1
ATOM 3697 C CA . ALA A 1 463 ? -20.219 24.078 11.898 1 98.38 463 ALA A CA 1
ATOM 3698 C C . ALA A 1 463 ? -19.609 25.484 11.914 1 98.38 463 ALA A C 1
ATOM 3700 O O . ALA A 1 463 ? -19.969 26.297 12.766 1 98.38 463 ALA A O 1
ATOM 3701 N N . LEU A 1 464 ? -18.75 25.781 11.008 1 98.38 464 LEU A N 1
ATOM 3702 C CA . LEU A 1 464 ? -18.062 27.062 10.922 1 98.38 464 LEU A CA 1
ATOM 3703 C C . LEU A 1 464 ? -19.047 28.172 10.562 1 98.38 464 LEU A C 1
ATOM 3705 O O . LEU A 1 464 ? -18.859 29.328 10.977 1 98.38 464 LEU A O 1
ATOM 3709 N N . GLN A 1 465 ? -20.109 27.797 9.922 1 97.12 465 GLN A N 1
ATOM 3710 C CA . GLN A 1 465 ? -21.047 28.797 9.414 1 97.12 465 GLN A CA 1
ATOM 3711 C C . GLN A 1 465 ? -22.141 29.094 10.438 1 97.12 465 GLN A C 1
ATOM 3713 O O . GLN A 1 465 ? -22.547 30.234 10.602 1 97.12 465 GLN A O 1
ATOM 3718 N N . VAL A 1 466 ? -22.562 28.094 11.164 1 96.38 466 VAL A N 1
ATOM 3719 C CA . VAL A 1 466 ? -23.828 28.25 11.883 1 96.38 466 VAL A CA 1
ATOM 3720 C C . VAL A 1 466 ? -23.547 28.594 13.344 1 96.38 466 VAL A C 1
ATOM 3722 O O . VAL A 1 466 ? -24.375 29.234 14.008 1 96.38 466 VAL A O 1
ATOM 3725 N N . LEU A 1 467 ? -22.438 28.25 13.914 1 97 467 LEU A N 1
ATOM 3726 C CA . LEU A 1 467 ? -22.156 28.5 15.328 1 97 467 LEU A CA 1
ATOM 3727 C C . LEU A 1 467 ? -21.672 29.922 15.531 1 97 467 LEU A C 1
ATOM 3729 O O . LEU A 1 467 ? -20.984 30.484 14.68 1 97 467 LEU A O 1
ATOM 3733 N N . LYS A 1 468 ? -21.953 30.453 16.672 1 94.94 468 LYS A N 1
ATOM 3734 C CA . LYS A 1 468 ? -21.516 31.812 17 1 94.94 468 LYS A CA 1
ATOM 3735 C C . LYS A 1 468 ? -19.984 31.922 16.953 1 94.94 468 LYS A C 1
ATOM 3737 O O . LYS A 1 468 ? -19.281 31.047 17.453 1 94.94 468 LYS A O 1
ATOM 3742 N N . PRO A 1 469 ? -19.469 32.938 16.406 1 94.44 469 PRO A N 1
ATOM 3743 C CA . PRO A 1 469 ? -18.031 33.125 16.266 1 94.44 469 PRO A CA 1
ATOM 3744 C C . PRO A 1 469 ? -17.297 33.188 17.594 1 94.44 469 PRO A C 1
ATOM 3746 O O . PRO A 1 469 ? -16.094 32.906 17.656 1 94.44 469 PRO A O 1
ATOM 3749 N N . SER A 1 470 ? -18 33.5 18.625 1 94.12 470 SER A N 1
ATOM 3750 C CA . SER A 1 470 ? -17.375 33.625 19.938 1 94.12 470 SER A CA 1
ATOM 3751 C C . SER A 1 470 ? -17.094 32.25 20.547 1 94.12 470 SER A C 1
ATOM 3753 O O . SER A 1 470 ? -16.391 32.156 21.562 1 94.12 470 SER A O 1
ATOM 3755 N N . ILE A 1 471 ? -17.641 31.266 19.938 1 95.94 471 ILE A N 1
ATOM 3756 C CA . ILE A 1 471 ? -17.297 29.906 20.375 1 95.94 471 ILE A CA 1
ATOM 3757 C C . ILE A 1 471 ? -16.016 29.453 19.688 1 95.94 471 ILE A C 1
ATOM 3759 O O . ILE A 1 471 ? -15.984 29.234 18.484 1 95.94 471 ILE A O 1
ATOM 3763 N N . GLY A 1 472 ? -14.93 29.312 20.453 1 97.75 472 GLY A N 1
ATOM 3764 C CA . GLY A 1 472 ? -13.688 28.828 19.891 1 97.75 472 GLY A CA 1
ATOM 3765 C C . GLY A 1 472 ? -13.766 27.375 19.453 1 97.75 472 GLY A C 1
ATOM 3766 O O . GLY A 1 472 ? -14.562 26.594 20 1 97.75 472 GLY A O 1
ATOM 3767 N N . PHE A 1 473 ? -12.992 26.984 18.453 1 98.75 473 PHE A N 1
ATOM 3768 C CA . PHE A 1 473 ? -12.969 25.609 17.969 1 98.75 473 PHE A CA 1
ATOM 3769 C C . PHE A 1 473 ? -11.633 24.953 18.297 1 98.75 473 PHE A C 1
ATOM 3771 O O . PHE A 1 473 ? -10.57 25.516 18.031 1 98.75 473 PHE A O 1
ATOM 3778 N N . ASN A 1 474 ? -11.641 23.859 18.984 1 98.81 474 ASN A N 1
ATOM 3779 C CA . ASN A 1 474 ? -10.547 22.891 19.016 1 98.81 474 ASN A CA 1
ATOM 3780 C C . ASN A 1 474 ? -10.812 21.734 18.062 1 98.81 474 ASN A C 1
ATOM 3782 O O . ASN A 1 474 ? -11.508 20.781 18.406 1 98.81 474 ASN A O 1
ATOM 3786 N N . ILE A 1 475 ? -10.211 21.766 16.875 1 98.88 475 ILE A N 1
ATOM 3787 C CA . ILE A 1 475 ? -10.484 20.797 15.812 1 98.88 475 ILE A CA 1
ATOM 3788 C C . ILE A 1 475 ? -9.469 19.656 15.883 1 98.88 475 ILE A C 1
ATOM 3790 O O . ILE A 1 475 ? -8.305 19.828 15.516 1 98.88 475 ILE A O 1
ATOM 3794 N N . GLU A 1 476 ? -9.875 18.578 16.328 1 98.88 476 GLU A N 1
ATOM 3795 C CA . GLU A 1 476 ? -9.008 17.406 16.344 1 98.88 476 GLU A CA 1
ATOM 3796 C C . GLU A 1 476 ? -9.031 16.672 15.008 1 98.88 476 GLU A C 1
ATOM 3798 O O . GLU A 1 476 ? -10.094 16.234 14.547 1 98.88 476 GLU A O 1
ATOM 3803 N N . ILE A 1 477 ? -7.91 16.578 14.375 1 98.88 477 ILE A N 1
ATOM 3804 C CA . ILE A 1 477 ? -7.801 15.883 13.102 1 98.88 477 ILE A CA 1
ATOM 3805 C C . ILE A 1 477 ? -7.641 14.383 13.344 1 98.88 477 ILE A C 1
ATOM 3807 O O . ILE A 1 477 ? -6.762 13.961 14.102 1 98.88 477 ILE A O 1
ATOM 3811 N N . LYS A 1 478 ? -8.516 13.609 12.711 1 98.25 478 LYS A N 1
ATOM 3812 C CA . LYS A 1 478 ? -8.469 12.156 12.852 1 98.25 478 LYS A CA 1
ATOM 3813 C C . LYS A 1 478 ? -7.824 11.508 11.625 1 98.25 478 LYS A C 1
ATOM 3815 O O . LYS A 1 478 ? -8.422 11.469 10.555 1 98.25 478 LYS A O 1
ATOM 3820 N N . TRP A 1 479 ? -6.695 10.969 11.797 1 98.12 479 TRP A N 1
ATOM 3821 C CA . TRP A 1 479 ? -5.957 10.188 10.812 1 98.12 479 TRP A CA 1
ATOM 3822 C C . TRP A 1 479 ? -5.293 8.977 11.461 1 98.12 479 TRP A C 1
ATOM 3824 O O . TRP A 1 479 ? -4.93 9.023 12.641 1 98.12 479 TRP A O 1
ATOM 3834 N N . THR A 1 480 ? -5.113 7.949 10.805 1 98.19 480 THR A N 1
ATOM 3835 C CA . THR A 1 480 ? -4.734 6.648 11.344 1 98.19 480 THR A CA 1
ATOM 3836 C C . THR A 1 480 ? -3.361 6.719 12.008 1 98.19 480 THR A C 1
ATOM 3838 O O . THR A 1 480 ? -2.475 7.438 11.539 1 98.19 480 THR A O 1
ATOM 3841 N N . MET A 1 481 ? -3.201 5.988 13.102 1 97.19 481 MET A N 1
ATOM 3842 C CA . MET A 1 481 ? -1.936 5.793 13.805 1 97.19 481 MET A CA 1
ATOM 3843 C C . MET A 1 481 ? -1.5 4.332 13.742 1 97.19 481 MET A C 1
ATOM 3845 O O . MET A 1 481 ? -2.338 3.428 13.758 1 97.19 481 MET A O 1
ATOM 3849 N N . GLN A 1 482 ? -0.215 4.129 13.625 1 96.31 482 GLN A N 1
ATOM 3850 C CA . GLN A 1 482 ? 0.337 2.785 13.758 1 96.31 482 GLN A CA 1
ATOM 3851 C C . GLN A 1 482 ? 0.614 2.445 15.219 1 96.31 482 GLN A C 1
ATOM 3853 O O . GLN A 1 482 ? 1.152 3.268 15.961 1 96.31 482 GLN A O 1
ATOM 3858 N N . LEU A 1 483 ? 0.263 1.278 15.633 1 96.81 483 LEU A N 1
ATOM 3859 C CA . LEU A 1 483 ? 0.475 0.82 17 1 96.81 483 LEU A CA 1
ATOM 3860 C C . LEU A 1 483 ? 1.791 0.059 17.125 1 96.81 483 LEU A C 1
ATOM 3862 O O . LEU A 1 483 ? 2.391 -0.318 16.109 1 96.81 483 LEU A O 1
ATOM 3866 N N . LYS A 1 484 ? 2.252 -0.19 18.266 1 93.56 484 LYS A N 1
ATOM 3867 C CA . LYS A 1 484 ? 3.518 -0.869 18.531 1 93.56 484 LYS A CA 1
ATOM 3868 C C . LYS A 1 484 ? 3.512 -2.281 17.953 1 93.56 484 LYS A C 1
ATOM 3870 O O . LYS A 1 484 ? 4.562 -2.809 17.578 1 93.56 484 LYS A O 1
ATOM 3875 N N . ASP A 1 485 ? 2.344 -2.906 17.859 1 92.62 485 ASP A N 1
ATOM 3876 C CA . ASP A 1 485 ? 2.254 -4.254 17.312 1 92.62 485 ASP A CA 1
ATOM 3877 C C . ASP A 1 485 ? 2.201 -4.215 15.781 1 92.62 485 ASP A C 1
ATOM 3879 O O . ASP A 1 485 ? 1.919 -5.227 15.141 1 92.62 485 ASP A O 1
ATOM 3883 N N . THR A 1 486 ? 2.334 -3.049 15.219 1 90.5 486 THR A N 1
ATOM 3884 C CA . THR A 1 486 ? 2.492 -2.783 13.797 1 90.5 486 THR A CA 1
ATOM 3885 C C . THR A 1 486 ? 1.136 -2.768 13.094 1 90.5 486 THR A C 1
ATOM 3887 O O . THR A 1 486 ? 1.065 -2.629 11.875 1 90.5 486 THR A O 1
ATOM 3890 N N . THR A 1 487 ? 0.05 -2.887 13.844 1 94.19 487 THR A N 1
ATOM 3891 C CA . THR A 1 487 ? -1.269 -2.713 13.25 1 94.19 487 THR A CA 1
ATOM 3892 C C . THR A 1 487 ? -1.638 -1.233 13.172 1 94.19 487 THR A C 1
ATOM 3894 O O . THR A 1 487 ? -0.983 -0.394 13.797 1 94.19 487 THR A O 1
ATOM 3897 N N . TYR A 1 488 ? -2.652 -0.918 12.383 1 95.94 488 TYR A N 1
ATOM 3898 C CA . TYR A 1 488 ? -3.115 0.455 12.211 1 95.94 488 TYR A CA 1
ATOM 3899 C C . TYR A 1 488 ? -4.531 0.625 12.75 1 95.94 488 TYR A C 1
ATOM 3901 O O . TYR A 1 488 ? -5.32 -0.322 12.75 1 95.94 488 TYR A O 1
ATOM 3909 N N . GLU A 1 489 ? -4.863 1.786 13.18 1 96.5 489 GLU A N 1
ATOM 3910 C CA . GLU A 1 489 ? -6.227 2.098 13.602 1 96.5 489 GLU A CA 1
ATOM 3911 C C . GLU A 1 489 ? -7.195 2.033 12.422 1 96.5 489 GLU A C 1
ATOM 3913 O O . GLU A 1 489 ? -8.352 1.635 12.586 1 96.5 489 GLU A O 1
ATOM 3918 N N . LEU A 1 490 ? -6.809 2.402 11.375 1 97 490 LEU A N 1
ATOM 3919 C CA . LEU A 1 490 ? -7.543 2.4 10.109 1 97 490 LEU A CA 1
ATOM 3920 C C . LEU A 1 490 ? -6.641 1.98 8.961 1 97 490 LEU A C 1
ATOM 3922 O O . LEU A 1 490 ? -5.543 2.52 8.797 1 97 490 LEU A O 1
ATOM 3926 N N . GLN A 1 491 ? -7.078 1.08 8.156 1 93.69 491 GLN A N 1
ATOM 3927 C CA . GLN A 1 491 ? -6.301 0.614 7.012 1 93.69 491 GLN A CA 1
ATOM 3928 C C . GLN A 1 491 ? -6.559 1.479 5.781 1 93.69 491 GLN A C 1
ATOM 3930 O O . GLN A 1 491 ? -7.664 2.002 5.602 1 93.69 491 GLN A O 1
ATOM 3935 N N . HIS A 1 492 ? -5.516 1.677 4.984 1 92.12 492 HIS A N 1
ATOM 3936 C CA . HIS A 1 492 ? -5.57 2.34 3.688 1 92.12 492 HIS A CA 1
ATOM 3937 C C . HIS A 1 492 ? -6.141 3.748 3.812 1 92.12 492 HIS A C 1
ATOM 3939 O O . HIS A 1 492 ? -7.109 4.094 3.133 1 92.12 492 HIS A O 1
ATOM 3945 N N . PRO A 1 493 ? -5.488 4.559 4.574 1 96 493 PRO A N 1
ATOM 3946 C CA . PRO A 1 493 ? -5.965 5.93 4.75 1 96 493 PRO A CA 1
ATOM 3947 C C . PRO A 1 493 ? -5.793 6.777 3.492 1 96 493 PRO A C 1
ATOM 3949 O O . PRO A 1 493 ? -5.109 6.363 2.553 1 96 493 PRO A O 1
ATOM 3952 N N . HIS A 1 494 ? -6.488 7.934 3.467 1 96.19 494 HIS A N 1
ATOM 3953 C CA . HIS A 1 494 ? -6.254 8.914 2.412 1 96.19 494 HIS A CA 1
ATOM 3954 C C . HIS A 1 494 ? -4.832 9.469 2.482 1 96.19 494 HIS A C 1
ATOM 3956 O O . HIS A 1 494 ? -4.23 9.508 3.559 1 96.19 494 HIS A O 1
ATOM 3962 N N . ASP A 1 495 ? -4.336 9.883 1.317 1 97.69 495 ASP A N 1
ATOM 3963 C CA . ASP A 1 495 ? -3.027 10.523 1.26 1 97.69 495 ASP A CA 1
ATOM 3964 C C . ASP A 1 495 ? -2.984 11.766 2.148 1 97.69 495 ASP A C 1
ATOM 3966 O O . ASP A 1 495 ? -3.916 12.57 2.145 1 97.69 495 ASP A O 1
ATOM 3970 N N . LEU A 1 496 ? -1.935 12.039 2.844 1 98.38 496 LEU A N 1
ATOM 3971 C CA . LEU A 1 496 ? -1.871 13.047 3.898 1 98.38 496 LEU A CA 1
ATOM 3972 C C . LEU A 1 496 ? -1.945 14.453 3.314 1 98.38 496 LEU A C 1
ATOM 3974 O O . LEU A 1 496 ? -2.641 15.312 3.854 1 98.38 496 LEU A O 1
ATOM 3978 N N . ASN A 1 497 ? -1.114 14.766 2.24 1 98.56 497 ASN A N 1
ATOM 3979 C CA . ASN A 1 497 ? -1.189 16.094 1.637 1 98.56 497 ASN A CA 1
ATOM 3980 C C . ASN A 1 497 ? -2.604 16.406 1.162 1 98.56 497 ASN A C 1
ATOM 3982 O O . ASN A 1 497 ? -3.141 17.469 1.472 1 98.56 497 ASN A O 1
ATOM 3986 N N . PHE A 1 498 ? -3.174 15.492 0.477 1 98.19 498 PHE A N 1
ATOM 3987 C CA . PHE A 1 498 ? -4.523 15.68 -0.041 1 98.19 498 PHE A CA 1
ATOM 3988 C C . PHE A 1 498 ? -5.523 15.852 1.098 1 98.19 498 PHE A C 1
ATOM 3990 O O . PHE A 1 498 ? -6.367 16.75 1.062 1 98.19 498 PHE A O 1
ATOM 3997 N N . PHE A 1 499 ? -5.465 14.914 2.043 1 98.5 499 PHE A N 1
ATOM 3998 C CA . PHE A 1 499 ? -6.355 14.906 3.199 1 98.5 499 PHE A CA 1
ATOM 3999 C C . PHE A 1 499 ? -6.328 16.266 3.906 1 98.5 499 PHE A C 1
ATOM 4001 O O . PHE A 1 499 ? -7.375 16.891 4.102 1 98.5 499 PHE A O 1
ATOM 4008 N N . LEU A 1 500 ? -5.148 16.781 4.27 1 98.75 500 LEU A N 1
ATOM 4009 C CA . LEU A 1 500 ? -5.02 17.984 5.074 1 98.75 500 LEU A CA 1
ATOM 4010 C C . LEU A 1 500 ? -5.316 19.234 4.242 1 98.75 500 LEU A C 1
ATOM 4012 O O . LEU A 1 500 ? -5.855 20.203 4.754 1 98.75 500 LEU A O 1
ATOM 4016 N N . ASP A 1 501 ? -4.902 19.219 2.936 1 98.62 501 ASP A N 1
ATOM 4017 C CA . ASP A 1 501 ? -5.285 20.344 2.074 1 98.62 501 ASP A CA 1
ATOM 4018 C C . ASP A 1 501 ? -6.801 20.531 2.07 1 98.62 501 ASP A C 1
ATOM 4020 O O . ASP A 1 501 ? -7.285 21.672 2.109 1 98.62 501 ASP A O 1
ATOM 4024 N N . THR A 1 502 ? -7.512 19.422 2.043 1 98.62 502 THR A N 1
ATOM 4025 C CA . THR A 1 502 ? -8.969 19.438 1.977 1 98.62 502 THR A CA 1
ATOM 4026 C C . THR A 1 502 ? -9.555 20.031 3.254 1 98.62 502 THR A C 1
ATOM 4028 O O . THR A 1 502 ? -10.438 20.906 3.199 1 98.62 502 THR A O 1
ATOM 4031 N N . VAL A 1 503 ? -9.117 19.656 4.402 1 98.75 503 VAL A N 1
ATOM 4032 C CA . VAL A 1 503 ? -9.609 20.125 5.684 1 98.75 503 VAL A CA 1
ATOM 4033 C C . VAL A 1 503 ? -9.203 21.594 5.883 1 98.75 503 VAL A C 1
ATOM 4035 O O . VAL A 1 503 ? -10.031 22.422 6.25 1 98.75 503 VAL A O 1
ATOM 4038 N N . LEU A 1 504 ? -7.953 21.922 5.645 1 98.56 504 LEU A N 1
ATOM 4039 C CA . LEU A 1 504 ? -7.414 23.266 5.883 1 98.56 504 LEU A CA 1
ATOM 4040 C C . LEU A 1 504 ? -8.109 24.297 5.004 1 98.56 504 LEU A C 1
ATOM 4042 O O . LEU A 1 504 ? -8.359 25.422 5.438 1 98.56 504 LEU A O 1
ATOM 4046 N N . ARG A 1 505 ? -8.391 23.891 3.801 1 97.88 505 ARG A N 1
ATOM 4047 C CA . ARG A 1 505 ? -9.062 24.812 2.904 1 97.88 505 ARG A CA 1
ATOM 4048 C C . ARG A 1 505 ? -10.398 25.266 3.48 1 97.88 505 ARG A C 1
ATOM 4050 O O . ARG A 1 505 ? -10.734 26.453 3.445 1 97.88 505 ARG A O 1
ATOM 4057 N N . VAL A 1 506 ? -11.141 24.312 4.008 1 98.44 506 VAL A N 1
ATOM 4058 C CA . VAL A 1 506 ? -12.438 24.625 4.598 1 98.44 506 VAL A CA 1
ATOM 4059 C C . VAL A 1 506 ? -12.258 25.578 5.773 1 98.44 506 VAL A C 1
ATOM 4061 O O . VAL A 1 506 ? -12.977 26.578 5.895 1 98.44 506 VAL A O 1
ATOM 4064 N N . VAL A 1 507 ? -11.297 25.375 6.602 1 98.44 507 VAL A N 1
ATOM 4065 C CA . VAL A 1 507 ? -11.086 26.156 7.816 1 98.44 507 VAL A CA 1
ATOM 4066 C C . VAL A 1 507 ? -10.578 27.547 7.449 1 98.44 507 VAL A C 1
ATOM 4068 O O . VAL A 1 507 ? -11.039 28.547 7.996 1 98.44 507 VAL A O 1
ATOM 4071 N N . LEU A 1 508 ? -9.641 27.625 6.516 1 96.88 508 LEU A N 1
ATOM 4072 C CA . LEU A 1 508 ? -9.039 28.906 6.137 1 96.88 508 LEU A CA 1
ATOM 4073 C C . LEU A 1 508 ? -10.039 29.781 5.395 1 96.88 508 LEU A C 1
ATOM 4075 O O . LEU A 1 508 ? -10 31 5.512 1 96.88 508 LEU A O 1
ATOM 4079 N N . GLU A 1 509 ? -10.969 29.156 4.75 1 96.06 509 GLU A N 1
ATOM 4080 C CA . GLU A 1 509 ? -11.945 29.922 3.973 1 96.06 509 GLU A CA 1
ATOM 4081 C C . GLU A 1 509 ? -13.125 30.344 4.84 1 96.06 509 GLU A C 1
ATOM 4083 O O . GLU A 1 509 ? -13.727 31.406 4.602 1 96.06 509 GLU A O 1
ATOM 4088 N N . HIS A 1 510 ? -13.383 29.547 5.875 1 96.81 510 HIS A N 1
ATOM 4089 C CA . HIS A 1 510 ? -14.633 29.797 6.59 1 96.81 510 HIS A CA 1
ATOM 4090 C C . HIS A 1 510 ? -14.367 30.125 8.055 1 96.81 510 HIS A C 1
ATOM 4092 O O . HIS A 1 510 ? -15.289 30.484 8.789 1 96.81 510 HIS A O 1
ATOM 4098 N N . GLY A 1 511 ? -13.172 30.047 8.531 1 94.19 511 GLY A N 1
ATOM 4099 C CA . GLY A 1 511 ? -12.867 30.25 9.938 1 94.19 511 GLY A CA 1
ATOM 4100 C C . GLY A 1 511 ? -12.977 31.703 10.359 1 94.19 511 GLY A C 1
ATOM 4101 O O . GLY A 1 511 ? -13.242 32 11.523 1 94.19 511 GLY A O 1
ATOM 4102 N N . CYS A 1 512 ? -12.664 32.625 9.461 1 87.81 512 CYS A N 1
ATOM 4103 C CA . CYS A 1 512 ? -12.766 34.062 9.695 1 87.81 512 CYS A CA 1
ATOM 4104 C C . CYS A 1 512 ? -12.008 34.469 10.953 1 87.81 512 CYS A C 1
ATOM 4106 O O . CYS A 1 512 ? -10.828 34.125 11.102 1 87.81 512 CYS A O 1
ATOM 4108 N N . LEU A 1 513 ? -12.734 35.156 11.953 1 87.69 513 LEU A N 1
ATOM 4109 C CA . LEU A 1 513 ? -12.07 35.688 13.141 1 87.69 513 LEU A CA 1
ATOM 4110 C C . LEU A 1 513 ? -12.203 34.719 14.312 1 87.69 513 LEU A C 1
ATOM 4112 O O . LEU A 1 513 ? -11.734 35 15.414 1 87.69 513 LEU A O 1
ATOM 4116 N N . ARG A 1 514 ? -12.789 33.562 14.031 1 94.94 514 ARG A N 1
ATOM 4117 C CA . ARG A 1 514 ? -12.977 32.594 15.102 1 94.94 514 ARG A CA 1
ATOM 4118 C C . ARG A 1 514 ? -11.633 32.094 15.648 1 94.94 514 ARG A C 1
ATOM 4120 O O . ARG A 1 514 ? -10.695 31.875 14.883 1 94.94 514 ARG A O 1
ATOM 4127 N N . LYS A 1 515 ? -11.578 32 16.969 1 95.94 515 LYS A N 1
ATOM 4128 C CA . LYS A 1 515 ? -10.406 31.375 17.562 1 95.94 515 LYS A CA 1
ATOM 4129 C C . LYS A 1 515 ? -10.422 29.859 17.328 1 95.94 515 LYS A C 1
ATOM 4131 O O . LYS A 1 515 ? -11.32 29.156 17.797 1 95.94 515 LYS A O 1
ATOM 4136 N N . ILE A 1 516 ? -9.438 29.422 16.578 1 98.12 516 ILE A N 1
ATOM 4137 C CA . ILE A 1 516 ? -9.375 28.016 16.219 1 98.12 516 ILE A CA 1
ATOM 4138 C C . ILE A 1 516 ? -8.016 27.438 16.609 1 98.12 516 ILE A C 1
ATOM 4140 O O . ILE A 1 516 ? -6.98 28.094 16.422 1 98.12 516 ILE A O 1
ATOM 4144 N N . VAL A 1 517 ? -8 26.312 17.234 1 98.44 517 VAL A N 1
ATOM 4145 C CA . VAL A 1 517 ? -6.793 25.547 17.5 1 98.44 517 VAL A CA 1
ATOM 4146 C C . VAL A 1 517 ? -6.945 24.141 16.922 1 98.44 517 VAL A C 1
ATOM 4148 O O . VAL A 1 517 ? -7.996 23.516 17.094 1 98.44 517 VAL A O 1
ATOM 4151 N N . PHE A 1 518 ? -5.938 23.641 16.188 1 98.81 518 PHE A N 1
ATOM 4152 C CA . PHE A 1 518 ? -5.918 22.266 15.727 1 98.81 518 PHE A CA 1
ATOM 4153 C C . PHE A 1 518 ? -5.25 21.359 16.75 1 98.81 518 PHE A C 1
ATOM 4155 O O . PHE A 1 518 ? -4.375 21.797 17.5 1 98.81 518 PHE A O 1
ATOM 4162 N N . SER A 1 519 ? -5.637 20.156 16.797 1 98.81 519 SER A N 1
ATOM 4163 C CA . SER A 1 519 ? -4.949 19.156 17.609 1 98.81 519 SER A CA 1
ATOM 4164 C C . SER A 1 519 ? -4.941 17.797 16.906 1 98.81 519 SER A C 1
ATOM 4166 O O . SER A 1 519 ? -5.773 17.547 16.031 1 98.81 519 SER A O 1
ATOM 4168 N N . CYS A 1 520 ? -3.994 17 17.219 1 98.88 520 CYS A N 1
ATOM 4169 C CA . CYS A 1 520 ? -3.902 15.656 16.656 1 98.88 520 CYS A CA 1
ATOM 4170 C C . CYS A 1 520 ? -2.902 14.812 17.438 1 98.88 520 CYS A C 1
ATOM 4172 O O . CYS A 1 520 ? -1.912 15.328 17.953 1 98.88 520 CYS A O 1
ATOM 4174 N N . PHE A 1 521 ? -3.148 13.508 17.469 1 98.62 521 PHE A N 1
ATOM 4175 C CA . PHE A 1 521 ? -2.221 12.562 18.078 1 98.62 521 PHE A CA 1
ATOM 4176 C C . PHE A 1 521 ? -1.049 12.273 17.156 1 98.62 521 PHE A C 1
ATOM 4178 O O . PHE A 1 521 ? 0.023 11.867 17.609 1 98.62 521 PHE A O 1
ATOM 4185 N N . HIS A 1 522 ? -1.244 12.375 15.906 1 98.69 522 HIS A N 1
ATOM 4186 C CA . HIS A 1 522 ? -0.257 11.984 14.898 1 98.69 522 HIS A CA 1
ATOM 4187 C C . HIS A 1 522 ? 0.769 13.094 14.688 1 98.69 522 HIS A C 1
ATOM 4189 O O . HIS A 1 522 ? 0.442 14.156 14.148 1 98.69 522 HIS A O 1
ATOM 4195 N N . PRO A 1 523 ? 2.059 12.859 14.945 1 98.38 523 PRO A N 1
ATOM 4196 C CA . PRO A 1 523 ? 3.068 13.914 14.852 1 98.38 523 PRO A CA 1
ATOM 4197 C C . PRO A 1 523 ? 3.215 14.461 13.438 1 98.38 523 PRO A C 1
ATOM 4199 O O . PRO A 1 523 ? 3.406 15.672 13.258 1 98.38 523 PRO A O 1
ATOM 4202 N N . ASP A 1 524 ? 3.154 13.625 12.461 1 98.69 524 ASP A N 1
ATOM 4203 C CA . ASP A 1 524 ? 3.301 14.094 11.094 1 98.69 524 ASP A CA 1
ATOM 4204 C C . ASP A 1 524 ? 2.135 15 10.695 1 98.69 524 ASP A C 1
ATOM 4206 O O . ASP A 1 524 ? 2.314 15.961 9.945 1 98.69 524 ASP A O 1
ATOM 4210 N N . VAL A 1 525 ? 0.949 14.688 11.1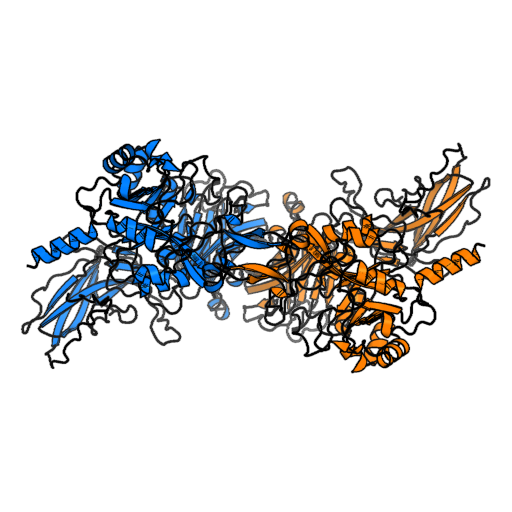64 1 98.81 525 VAL A N 1
ATOM 4211 C CA . VAL A 1 525 ? -0.203 15.539 10.898 1 98.81 525 VAL A CA 1
ATOM 4212 C C . VAL A 1 525 ? 0.012 16.906 11.531 1 98.81 525 VAL A C 1
ATOM 4214 O O . VAL A 1 525 ? -0.213 17.938 10.891 1 98.81 525 VAL A O 1
ATOM 4217 N N . CYS A 1 526 ? 0.455 16.938 12.758 1 98.81 526 CYS A N 1
ATOM 4218 C CA . CYS A 1 526 ? 0.724 18.203 13.43 1 98.81 526 CYS A CA 1
ATOM 4219 C C . CYS A 1 526 ? 1.791 19 12.688 1 98.81 526 CYS A C 1
ATOM 4221 O O . CYS A 1 526 ? 1.656 20.203 12.516 1 98.81 526 CYS A O 1
ATOM 4223 N N . THR A 1 527 ? 2.826 18.266 12.289 1 98.56 527 THR A N 1
ATOM 4224 C CA . THR A 1 527 ? 3.895 18.906 11.531 1 98.56 527 THR A CA 1
ATOM 4225 C C . THR A 1 527 ? 3.346 19.547 10.258 1 98.56 527 THR A C 1
ATOM 4227 O O . THR A 1 527 ? 3.666 20.688 9.938 1 98.56 527 THR A O 1
ATOM 4230 N N . MET A 1 528 ? 2.557 18.844 9.617 1 98.81 528 MET A N 1
ATOM 4231 C CA . MET A 1 528 ? 2.014 19.312 8.344 1 98.81 528 MET A CA 1
ATOM 4232 C C . MET A 1 528 ? 1.063 20.484 8.562 1 98.81 528 MET A C 1
ATOM 4234 O O . MET A 1 528 ? 1.061 21.453 7.789 1 98.81 528 MET A O 1
ATOM 4238 N N . LEU A 1 529 ? 0.235 20.391 9.586 1 98.69 529 LEU A N 1
ATOM 4239 C CA . LEU A 1 529 ? -0.658 21.5 9.914 1 98.69 529 LEU A CA 1
ATOM 4240 C C . LEU A 1 529 ? 0.13 22.781 10.133 1 98.69 529 LEU A C 1
ATOM 4242 O O . LEU A 1 529 ? -0.273 23.844 9.664 1 98.69 529 LEU A O 1
ATOM 4246 N N . ARG A 1 530 ? 1.195 22.641 10.828 1 97.94 530 ARG A N 1
ATOM 4247 C CA . ARG A 1 530 ? 2.027 23.797 11.125 1 97.94 530 ARG A CA 1
ATOM 4248 C C . ARG A 1 530 ? 2.703 24.328 9.859 1 97.94 530 ARG A C 1
ATOM 4250 O O . ARG A 1 530 ? 2.803 25.547 9.656 1 97.94 530 ARG A O 1
ATOM 4257 N N . LEU A 1 531 ? 3.146 23.484 9.016 1 97.88 531 LEU A N 1
ATOM 4258 C CA . LEU A 1 531 ? 3.943 23.859 7.848 1 97.88 531 LEU A CA 1
ATOM 4259 C C . LEU A 1 531 ? 3.057 24.406 6.734 1 97.88 531 LEU A C 1
ATOM 4261 O O . LEU A 1 531 ? 3.492 25.25 5.945 1 97.88 531 LEU A O 1
ATOM 4265 N N . LYS A 1 532 ? 1.843 24.016 6.668 1 98.12 532 LYS A N 1
ATOM 4266 C CA . LYS A 1 532 ? 1.016 24.297 5.5 1 98.12 532 LYS A CA 1
ATOM 4267 C C . LYS A 1 532 ? 0.313 25.641 5.637 1 98.12 532 LYS A C 1
ATOM 4269 O O . LYS A 1 532 ? -0.159 26.219 4.648 1 98.12 532 LYS A O 1
ATOM 4274 N N . GLN A 1 533 ? 0.197 26.141 6.883 1 97.19 533 GLN A N 1
ATOM 4275 C CA . GLN A 1 533 ? -0.518 27.391 7.086 1 97.19 533 GLN A CA 1
ATOM 4276 C C . GLN A 1 533 ? 0.128 28.219 8.195 1 97.19 533 GLN A C 1
ATOM 4278 O O . GLN A 1 533 ? 0.932 27.703 8.969 1 97.19 533 GLN A O 1
ATOM 4283 N N . ASN A 1 534 ? -0.144 29.484 8.258 1 95.25 534 ASN A N 1
ATOM 4284 C CA . ASN A 1 534 ? 0.5 30.391 9.203 1 95.25 534 ASN A CA 1
ATOM 4285 C C . ASN A 1 534 ? -0.52 31.078 10.109 1 95.25 534 ASN A C 1
ATOM 4287 O O . ASN A 1 534 ? -0.197 32.062 10.789 1 95.25 534 ASN A O 1
ATOM 4291 N N . ARG A 1 535 ? -1.676 30.578 10.109 1 95.44 535 ARG A N 1
ATOM 4292 C CA . ARG A 1 535 ? -2.742 31.328 10.773 1 95.44 535 ARG A CA 1
ATOM 4293 C C . ARG A 1 535 ? -3.096 30.688 12.117 1 95.44 535 ARG A C 1
ATOM 4295 O O . ARG A 1 535 ? -3.123 31.375 13.141 1 95.44 535 ARG A O 1
ATOM 4302 N N . TYR A 1 536 ? -3.375 29.469 12.117 1 97.5 536 TYR A N 1
ATOM 4303 C CA . TYR A 1 536 ? -3.949 28.844 13.305 1 97.5 536 TYR A CA 1
ATOM 4304 C C . TYR A 1 536 ? -2.91 28 14.039 1 97.5 536 TYR A C 1
ATOM 4306 O O . TYR A 1 536 ? -2.078 27.344 13.414 1 97.5 536 TYR A O 1
ATOM 4314 N N . PRO A 1 537 ? -2.963 27.984 15.359 1 97.69 537 PRO A N 1
ATOM 4315 C CA . PRO A 1 537 ? -2.027 27.188 16.172 1 97.69 537 PRO A CA 1
ATOM 4316 C C . PRO A 1 537 ? -2.389 25.703 16.203 1 97.69 537 PRO A C 1
ATOM 4318 O O . PRO A 1 537 ? -3.496 25.328 15.812 1 97.69 537 PRO A O 1
ATOM 4321 N N . VAL A 1 538 ? -1.416 24.875 16.625 1 98.75 538 VAL A N 1
ATOM 4322 C CA . VAL A 1 538 ? -1.57 23.422 16.688 1 98.75 538 VAL A CA 1
ATOM 4323 C C . VAL A 1 538 ? -1.142 22.922 18.062 1 98.75 538 VAL A C 1
ATOM 4325 O O . VAL A 1 538 ? -0.13 23.375 18.609 1 98.75 538 VAL A O 1
ATOM 4328 N N . LEU A 1 539 ? -1.945 22.094 18.688 1 98.88 539 LEU A N 1
ATOM 4329 C CA . LEU A 1 539 ? -1.598 21.375 19.906 1 98.88 539 LEU A CA 1
ATOM 4330 C C . LEU A 1 539 ? -1.338 19.906 19.625 1 98.88 539 LEU A C 1
ATOM 4332 O O . LEU A 1 539 ? -2.086 19.266 18.875 1 98.88 539 LEU A O 1
ATOM 4336 N N . PHE A 1 540 ? -0.245 19.359 20.203 1 98.81 540 PHE A N 1
ATOM 4337 C CA . PHE A 1 540 ? 0.07 17.953 20.047 1 98.81 540 PHE A CA 1
ATOM 4338 C C . PHE A 1 540 ? -0.608 17.109 21.125 1 98.81 540 PHE A C 1
ATOM 4340 O O . PHE A 1 540 ? -0.344 17.297 22.312 1 98.81 540 PHE A O 1
ATOM 4347 N N . LEU A 1 541 ? -1.516 16.219 20.719 1 98.75 541 LEU A N 1
ATOM 4348 C CA . LEU A 1 541 ? -2.182 15.312 21.641 1 98.75 541 LEU A CA 1
ATOM 4349 C C . LEU A 1 541 ? -1.259 14.156 22.016 1 98.75 541 LEU A C 1
ATOM 4351 O O . LEU A 1 541 ? -0.584 13.586 21.156 1 98.75 541 LEU A O 1
ATOM 4355 N N . THR A 1 542 ? -1.251 13.812 23.328 1 98.19 542 THR A N 1
ATOM 4356 C CA . THR A 1 542 ? -0.439 12.68 23.75 1 98.19 542 THR A CA 1
ATOM 4357 C C . THR A 1 542 ? -1.176 11.859 24.797 1 98.19 542 THR A C 1
ATOM 4359 O O . THR A 1 542 ? -1.868 12.414 25.656 1 98.19 542 THR A O 1
ATOM 4362 N N . GLN A 1 543 ? -1.009 10.57 24.672 1 96.31 543 GLN A N 1
ATOM 4363 C CA . GLN A 1 543 ? -1.528 9.656 25.688 1 96.31 543 GLN A CA 1
ATOM 4364 C C . GLN A 1 543 ? -0.621 9.617 26.906 1 96.31 543 GLN A C 1
ATOM 4366 O O . GLN A 1 543 ? -1.021 9.125 27.969 1 96.31 543 GLN A O 1
ATOM 4371 N N . GLY A 1 544 ? 0.591 10.188 26.734 1 95.69 544 GLY A N 1
ATOM 4372 C CA . GLY A 1 544 ? 1.561 10.023 27.797 1 95.69 544 GLY A CA 1
ATOM 4373 C C . GLY A 1 544 ? 1.871 8.57 28.109 1 95.69 544 GLY A C 1
ATOM 4374 O O . GLY A 1 544 ? 2.016 7.754 27.203 1 95.69 544 GLY A O 1
ATOM 4375 N N . GLU A 1 545 ? 2.154 8.352 29.344 1 95.94 545 GLU A N 1
ATOM 4376 C CA . GLU A 1 545 ? 2.406 6.992 29.828 1 95.94 545 GLU A CA 1
ATOM 4377 C C . GLU A 1 545 ? 1.159 6.398 30.469 1 95.94 545 GLU A C 1
ATOM 4379 O O . GLU A 1 545 ? 0.723 6.855 31.531 1 95.94 545 GLU A O 1
ATOM 4384 N N . THR A 1 546 ? 0.588 5.43 29.766 1 95.12 546 THR A N 1
ATOM 4385 C CA . THR A 1 546 ? -0.643 4.828 30.266 1 95.12 546 THR A CA 1
ATOM 4386 C C . THR A 1 546 ? -0.76 3.377 29.812 1 95.12 546 THR A C 1
ATOM 4388 O O . THR A 1 546 ? -0.104 2.967 28.859 1 95.12 546 THR A O 1
ATOM 4391 N N . GLU A 1 547 ? -1.543 2.592 30.453 1 93.06 547 GLU A N 1
ATOM 4392 C CA . GLU A 1 547 ? -1.832 1.212 30.078 1 93.06 547 GLU A CA 1
ATOM 4393 C C . GLU A 1 547 ? -3.25 1.076 29.516 1 93.06 547 GLU A C 1
ATOM 4395 O O . GLU A 1 547 ? -3.672 -0.019 29.141 1 93.06 547 GLU A O 1
ATOM 4400 N N . ARG A 1 548 ? -3.986 2.154 29.484 1 93 548 ARG A N 1
ATOM 4401 C CA . ARG A 1 548 ? -5.387 2.123 29.078 1 93 548 ARG A CA 1
ATOM 4402 C C . ARG A 1 548 ? -5.52 1.819 27.594 1 93 548 ARG A C 1
ATOM 4404 O O . ARG A 1 548 ? -6.48 1.172 27.172 1 93 548 ARG A O 1
ATOM 4411 N N . TRP A 1 549 ? -4.684 2.387 26.781 1 93.88 549 TRP A N 1
ATOM 4412 C CA . TRP A 1 549 ? -4.684 2.154 25.344 1 93.88 549 TRP A CA 1
ATOM 4413 C C . TRP A 1 549 ? -3.326 1.635 24.875 1 93.88 549 TRP A C 1
ATOM 4415 O O . TRP A 1 549 ? -2.303 1.896 25.516 1 93.88 549 TRP A O 1
ATOM 4425 N N . PRO A 1 550 ? -3.33 0.909 23.766 1 94.75 550 PRO A N 1
ATOM 4426 C CA . PRO A 1 550 ? -2.035 0.487 23.219 1 94.75 550 PRO A CA 1
ATOM 4427 C C . PRO A 1 550 ? -1.146 1.665 22.828 1 94.75 550 PRO A C 1
ATOM 4429 O O . PRO A 1 550 ? -1.64 2.674 22.328 1 94.75 550 PRO A O 1
ATOM 4432 N N . GLN A 1 551 ? 0.078 1.49 23.078 1 95.31 551 GLN A N 1
ATOM 4433 C CA . GLN A 1 551 ? 1.043 2.525 22.719 1 95.31 551 GLN A CA 1
ATOM 4434 C C . GLN A 1 551 ? 1.231 2.605 21.203 1 95.31 551 GLN A C 1
ATOM 4436 O O . GLN A 1 551 ? 1.188 1.584 20.516 1 95.31 551 GLN A O 1
ATOM 4441 N N . TYR A 1 552 ? 1.467 3.797 20.734 1 96.75 552 TYR A N 1
ATOM 4442 C CA . TYR A 1 552 ? 1.788 3.982 19.328 1 96.75 552 TYR A CA 1
ATOM 4443 C C . TYR A 1 552 ? 3.242 3.623 19.047 1 96.75 552 TYR A C 1
ATOM 4445 O O . TYR A 1 552 ? 4.082 3.652 19.953 1 96.75 552 TYR A O 1
ATOM 4453 N N . LEU A 1 553 ? 3.572 3.314 17.844 1 95.94 553 LEU A N 1
ATOM 4454 C CA . LEU A 1 553 ? 4.926 2.947 17.438 1 95.94 553 LEU A CA 1
ATOM 4455 C C . LEU A 1 553 ? 5.848 4.16 17.469 1 95.94 553 LEU A C 1
ATOM 4457 O O . LEU A 1 553 ? 7.016 4.051 17.844 1 95.94 553 LEU A O 1
ATOM 4461 N N . ASP A 1 554 ? 5.434 5.328 17.109 1 96.5 554 ASP A N 1
ATOM 4462 C CA . ASP A 1 554 ? 6.223 6.547 16.969 1 96.5 554 ASP A CA 1
ATOM 4463 C C . ASP A 1 554 ? 6.707 7.051 18.328 1 96.5 554 ASP A C 1
ATOM 4465 O O . ASP A 1 554 ? 5.898 7.453 19.156 1 96.5 554 ASP A O 1
ATOM 4469 N N . PRO A 1 555 ? 7.992 7.129 18.516 1 95.75 555 PRO A N 1
ATOM 4470 C CA . PRO A 1 555 ? 8.539 7.504 19.828 1 95.75 555 PRO A CA 1
ATOM 4471 C C . PRO A 1 555 ? 8.148 8.922 20.234 1 95.75 555 PRO A C 1
ATOM 4473 O O . PRO A 1 555 ? 8.117 9.234 21.438 1 95.75 555 PRO A O 1
ATOM 4476 N N . ARG A 1 556 ? 7.816 9.781 19.406 1 96.19 556 ARG A N 1
ATOM 4477 C CA . ARG A 1 556 ? 7.441 11.148 19.719 1 96.19 556 ARG A CA 1
ATOM 4478 C C . ARG A 1 556 ? 6.18 11.188 20.578 1 96.19 556 ARG A C 1
ATOM 4480 O O . ARG A 1 556 ? 5.906 12.188 21.25 1 96.19 556 ARG A O 1
ATOM 4487 N N . THR A 1 557 ? 5.41 10.078 20.578 1 97.06 557 THR A N 1
ATOM 4488 C CA . THR A 1 557 ? 4.109 10.039 21.234 1 97.06 557 THR A CA 1
ATOM 4489 C C . THR A 1 557 ? 4.215 9.375 22.609 1 97.06 557 THR A C 1
ATOM 4491 O O . THR A 1 557 ? 3.219 9.242 23.312 1 97.06 557 THR A O 1
ATOM 4494 N N . HIS A 1 558 ? 5.34 9.031 23.156 1 95.69 558 HIS A N 1
ATOM 4495 C CA . HIS A 1 558 ? 5.48 8.039 24.219 1 95.69 558 HIS A CA 1
ATOM 4496 C C . HIS A 1 558 ? 5.355 8.688 25.594 1 95.69 558 HIS A C 1
ATOM 4498 O O . HIS A 1 558 ? 5.133 7.992 26.594 1 95.69 558 HIS A O 1
ATOM 4504 N N . SER A 1 559 ? 5.594 10.047 25.688 1 96.56 559 SER A N 1
ATOM 4505 C CA . SER A 1 559 ? 5.555 10.711 26.984 1 96.56 559 SER A CA 1
ATOM 4506 C C . SER A 1 559 ? 5.367 12.211 26.828 1 96.56 559 SER A C 1
ATOM 4508 O O . SER A 1 559 ? 5.527 12.758 25.734 1 96.56 559 SER A O 1
ATOM 4510 N N . VAL A 1 560 ? 5.031 12.859 27.938 1 97.88 560 VAL A N 1
ATOM 4511 C CA . VAL A 1 560 ? 4.863 14.305 27.938 1 97.88 560 VAL A CA 1
ATOM 4512 C C . VAL A 1 560 ? 6.199 14.977 27.609 1 97.88 560 VAL A C 1
ATOM 4514 O O . VAL A 1 560 ? 6.254 15.898 26.797 1 97.88 560 VAL A O 1
ATOM 4517 N N . PRO A 1 561 ? 7.344 14.469 28.141 1 97.25 561 PRO A N 1
ATOM 4518 C CA . PRO A 1 561 ? 8.625 15.07 27.75 1 97.25 561 PRO A CA 1
ATOM 4519 C C . PRO A 1 561 ? 8.906 14.953 26.266 1 97.25 561 PRO A C 1
ATOM 4521 O O . PRO A 1 561 ? 9.398 15.898 25.641 1 97.25 561 PRO A O 1
ATOM 4524 N N . HIS A 1 562 ? 8.609 13.781 25.688 1 96.94 562 HIS A N 1
ATOM 4525 C CA . HIS A 1 562 ? 8.781 13.633 24.25 1 96.94 562 HIS A CA 1
ATOM 4526 C C . HIS A 1 562 ? 7.887 14.609 23.484 1 96.94 562 HIS A C 1
ATOM 4528 O O . HIS A 1 562 ? 8.305 15.18 22.484 1 96.94 562 HIS A O 1
ATOM 4534 N N . ALA A 1 563 ? 6.68 14.789 24 1 98.12 563 ALA A N 1
ATOM 4535 C CA . ALA A 1 563 ? 5.742 15.711 23.375 1 98.12 563 ALA A CA 1
ATOM 4536 C C . ALA A 1 563 ? 6.273 17.141 23.422 1 98.12 563 ALA A C 1
ATOM 4538 O O . ALA A 1 563 ? 6.137 17.891 22.453 1 98.12 563 ALA A O 1
ATOM 4539 N N . ILE A 1 564 ? 6.875 17.516 24.531 1 97.94 564 ILE A N 1
ATOM 4540 C CA . ILE A 1 564 ? 7.438 18.844 24.703 1 97.94 564 ILE A CA 1
ATOM 4541 C C . ILE A 1 564 ? 8.539 19.094 23.688 1 97.94 564 ILE A C 1
ATOM 4543 O O . ILE A 1 564 ? 8.547 20.109 22.984 1 97.94 564 ILE A O 1
ATOM 4547 N N . ARG A 1 565 ? 9.469 18.141 23.578 1 97.69 565 ARG A N 1
ATOM 4548 C CA . ARG A 1 565 ? 10.586 18.266 22.641 1 97.69 565 ARG A CA 1
ATOM 4549 C C . ARG A 1 565 ? 10.094 18.375 21.203 1 97.69 565 ARG A C 1
ATOM 4551 O O . ARG A 1 565 ? 10.57 19.203 20.438 1 97.69 565 ARG A O 1
ATOM 4558 N N . PHE A 1 566 ? 9.133 17.578 20.938 1 97.44 566 PHE A N 1
ATOM 4559 C CA . PHE A 1 566 ? 8.562 17.594 19.594 1 97.44 566 PHE A CA 1
ATOM 4560 C C . PHE A 1 566 ? 7.895 18.938 19.297 1 97.44 566 PHE A C 1
ATOM 4562 O O . PHE A 1 566 ? 8.125 19.531 18.25 1 97.44 566 PHE A O 1
ATOM 4569 N N . ALA A 1 567 ? 7.016 19.375 20.203 1 97.69 567 ALA A N 1
ATOM 4570 C CA . ALA A 1 567 ? 6.281 20.625 20.016 1 97.69 567 ALA A CA 1
ATOM 4571 C C . ALA A 1 567 ? 7.234 21.797 19.844 1 97.69 567 ALA A C 1
ATOM 4573 O O . ALA A 1 567 ? 7.008 22.672 19.016 1 97.69 567 ALA A O 1
ATOM 4574 N N . LYS A 1 568 ? 8.258 21.828 20.609 1 96.06 568 LYS A N 1
ATOM 4575 C CA . LYS A 1 568 ? 9.234 22.906 20.516 1 96.06 568 LYS A CA 1
ATOM 4576 C C . LYS A 1 568 ? 9.992 22.844 19.203 1 96.06 568 LYS A C 1
ATOM 4578 O O . LYS A 1 568 ? 10.172 23.859 18.531 1 96.06 568 LYS A O 1
ATOM 4583 N N . ALA A 1 569 ? 10.383 21.672 18.812 1 95.56 569 ALA A N 1
ATOM 4584 C CA . ALA A 1 569 ? 11.172 21.484 17.594 1 95.56 569 ALA A CA 1
ATOM 4585 C C . ALA A 1 569 ? 10.367 21.875 16.359 1 95.56 569 ALA A C 1
ATOM 4587 O O . ALA A 1 569 ? 10.93 22.375 15.383 1 95.56 569 ALA A O 1
ATOM 4588 N N . THR A 1 570 ? 9.094 21.656 16.422 1 95.19 570 THR A N 1
ATOM 4589 C CA . THR A 1 570 ? 8.258 21.875 15.25 1 95.19 570 THR A CA 1
ATOM 4590 C C . THR A 1 570 ? 7.434 23.156 15.406 1 95.19 570 THR A C 1
ATOM 4592 O O . THR A 1 570 ? 6.543 23.422 14.594 1 95.19 570 THR A O 1
ATOM 4595 N N . GLU A 1 571 ? 7.621 23.891 16.438 1 93.62 571 GLU A N 1
ATOM 4596 C CA . GLU A 1 571 ? 7.027 25.203 16.688 1 93.62 571 GLU A CA 1
ATOM 4597 C C . GLU A 1 571 ? 5.508 25.109 16.797 1 93.62 571 GLU A C 1
ATOM 4599 O O . GLU A 1 571 ? 4.781 25.875 16.172 1 93.62 571 GLU A O 1
ATOM 4604 N N . LEU A 1 572 ? 5.066 24.125 17.484 1 97.62 572 LEU A N 1
ATOM 4605 C CA . LEU A 1 572 ? 3.652 24.062 17.844 1 97.62 572 LEU A CA 1
ATOM 4606 C C . LEU A 1 572 ? 3.338 25 19.016 1 97.62 572 LEU A C 1
ATOM 4608 O O . LEU A 1 572 ? 4.25 25.516 19.656 1 97.62 572 LEU A O 1
ATOM 4612 N N . LEU A 1 573 ? 2.055 25.25 19.172 1 97.69 573 LEU A N 1
ATOM 4613 C CA . LEU A 1 573 ? 1.624 26.094 20.266 1 97.69 573 LEU A CA 1
ATOM 4614 C C . LEU A 1 573 ? 1.843 25.406 21.609 1 97.69 573 LEU A C 1
ATOM 4616 O O . LEU A 1 573 ? 2.203 26.047 22.594 1 97.69 573 LEU A O 1
ATOM 4620 N N . GLY A 1 574 ? 1.509 24.156 21.594 1 98.62 574 GLY A N 1
ATOM 4621 C CA . GLY A 1 574 ? 1.637 23.453 22.859 1 98.62 574 GLY A CA 1
ATOM 4622 C C . GLY A 1 574 ? 1.26 21.984 22.781 1 98.62 574 GLY A C 1
ATOM 4623 O O . GLY A 1 574 ? 1.417 21.359 21.719 1 98.62 574 GLY A O 1
ATOM 4624 N N . VAL A 1 575 ? 0.908 21.469 24.016 1 98.69 575 VAL A N 1
ATOM 4625 C CA . VAL A 1 575 ? 0.624 20.047 24.188 1 98.69 575 VAL A CA 1
ATOM 4626 C C . VAL A 1 575 ? -0.756 19.859 24.812 1 98.69 575 VAL A C 1
ATOM 4628 O O . VAL A 1 575 ? -1.191 20.688 25.609 1 98.69 575 VAL A O 1
ATOM 4631 N N . ASN A 1 576 ? -1.481 18.891 24.328 1 98.88 576 ASN A N 1
ATOM 4632 C CA . ASN A 1 576 ? -2.717 18.391 24.922 1 98.88 576 ASN A CA 1
ATOM 4633 C C . ASN A 1 576 ? -2.531 17 25.531 1 98.88 576 ASN A C 1
ATOM 4635 O O . ASN A 1 576 ? -2.604 15.992 24.828 1 98.88 576 ASN A O 1
ATOM 4639 N N . ALA A 1 577 ? -2.398 16.938 26.875 1 98.69 577 ALA A N 1
ATOM 4640 C CA . ALA A 1 577 ? -1.914 15.734 27.531 1 98.69 577 ALA A CA 1
ATOM 4641 C C . ALA A 1 577 ? -3.043 15.023 28.281 1 98.69 577 ALA A C 1
ATOM 4643 O O . ALA A 1 577 ? -3.992 15.656 28.734 1 98.69 577 ALA A O 1
ATOM 4644 N N . HIS A 1 578 ? -2.883 13.773 28.406 1 98.19 578 HIS A N 1
ATOM 4645 C CA . HIS A 1 578 ? -3.836 12.977 29.172 1 98.19 578 HIS A CA 1
ATOM 4646 C C . HIS A 1 578 ? -3.777 13.336 30.656 1 98.19 578 HIS A C 1
ATOM 4648 O O . HIS A 1 578 ? -2.703 13.312 31.266 1 98.19 578 HIS A O 1
ATOM 4654 N N . SER A 1 579 ? -4.895 13.516 31.234 1 97.81 579 SER A N 1
ATOM 4655 C CA . SER A 1 579 ? -4.98 14.016 32.594 1 97.81 579 SER A CA 1
ATOM 4656 C C . SER A 1 579 ? -4.469 12.977 33.594 1 97.81 579 SER A C 1
ATOM 4658 O O . SER A 1 579 ? -3.928 13.328 34.656 1 97.81 579 SER A O 1
ATOM 4660 N N . GLU A 1 580 ? -4.617 11.711 33.219 1 96.62 580 GLU A N 1
ATOM 4661 C CA . GLU A 1 580 ? -4.109 10.656 34.094 1 96.62 580 GLU A CA 1
ATOM 4662 C C . GLU A 1 580 ? -2.631 10.859 34.406 1 96.62 580 GLU A C 1
ATOM 4664 O O . GLU A 1 580 ? -2.211 10.734 35.562 1 96.62 580 GLU A O 1
ATOM 4669 N N . ASP A 1 581 ? -1.926 11.18 33.438 1 95.94 581 ASP A N 1
ATOM 4670 C CA . ASP A 1 581 ? -0.489 11.398 33.594 1 95.94 581 ASP A CA 1
ATOM 4671 C C . ASP A 1 581 ? -0.2 12.641 34.438 1 95.94 581 ASP A C 1
ATOM 4673 O O . ASP A 1 581 ? 0.676 12.617 35.281 1 95.94 581 ASP A O 1
ATOM 4677 N N . LEU A 1 582 ? -0.923 13.672 34.281 1 97.5 582 LEU A N 1
ATOM 4678 C CA . LEU A 1 582 ? -0.715 14.945 34.969 1 97.5 582 LEU A CA 1
ATOM 4679 C C . LEU A 1 582 ? -1.063 14.82 36.438 1 97.5 582 LEU A C 1
ATOM 4681 O O . LEU A 1 582 ? -0.393 15.414 37.281 1 97.5 582 LEU A O 1
ATOM 4685 N N . ILE A 1 583 ? -2.131 14.094 36.688 1 97.62 583 ILE A N 1
ATOM 4686 C CA . ILE A 1 583 ? -2.557 13.891 38.094 1 97.62 583 ILE A CA 1
ATOM 4687 C C . ILE A 1 583 ? -1.546 13.008 38.812 1 97.62 583 ILE A C 1
ATOM 4689 O O . ILE A 1 583 ? -1.208 13.258 39.969 1 97.62 583 ILE A O 1
ATOM 4693 N N . ARG A 1 584 ? -1.121 11.992 38.094 1 97 584 ARG A N 1
ATOM 4694 C CA . ARG A 1 584 ? -0.129 11.086 38.688 1 97 584 ARG A CA 1
ATOM 4695 C C . ARG A 1 584 ? 1.177 11.82 38.969 1 97 584 ARG A C 1
ATOM 4697 O O . ARG A 1 584 ? 1.849 11.531 39.969 1 97 584 ARG A O 1
ATOM 4704 N N . ASN A 1 585 ? 1.571 12.758 38.094 1 97.31 585 ASN A N 1
ATOM 4705 C CA . ASN A 1 585 ? 2.805 13.523 38.25 1 97.31 585 ASN A CA 1
ATOM 4706 C C . ASN A 1 585 ? 2.598 14.984 37.875 1 97.31 585 ASN A C 1
ATOM 4708 O O . ASN A 1 585 ? 2.965 15.414 36.781 1 97.31 585 ASN A O 1
ATOM 4712 N N . PRO A 1 586 ? 2.188 15.836 38.781 1 97.12 586 PRO A N 1
ATOM 4713 C CA . PRO A 1 586 ? 1.859 17.234 38.5 1 97.12 586 PRO A CA 1
ATOM 4714 C C . PRO A 1 586 ? 3.072 18.062 38.062 1 97.12 586 PRO A C 1
ATOM 4716 O O . PRO A 1 586 ? 2.918 19.141 37.5 1 97.12 586 PRO A O 1
ATOM 4719 N N . SER A 1 587 ? 4.281 17.531 38.312 1 97.88 587 SER A N 1
ATOM 4720 C CA . SER A 1 587 ? 5.48 18.25 37.875 1 97.88 587 SER A CA 1
ATOM 4721 C C . SER A 1 587 ? 5.531 18.375 36.344 1 97.88 587 SER A C 1
ATOM 4723 O O . SER A 1 587 ? 6.23 19.25 35.812 1 97.88 587 SER A O 1
ATOM 4725 N N . LEU A 1 588 ? 4.84 17.5 35.688 1 98.25 588 LEU A N 1
ATOM 4726 C CA . LEU A 1 588 ? 4.777 17.562 34.25 1 98.25 588 LEU A CA 1
ATOM 4727 C C . LEU A 1 588 ? 4.125 18.859 33.781 1 98.25 588 LEU A C 1
ATOM 4729 O O . LEU A 1 588 ? 4.461 19.391 32.719 1 98.25 588 LEU A O 1
ATOM 4733 N N . ILE A 1 589 ? 3.143 19.391 34.531 1 98.38 589 ILE A N 1
ATOM 4734 C CA . ILE A 1 589 ? 2.475 20.641 34.219 1 98.38 589 ILE A CA 1
ATOM 4735 C C . ILE A 1 589 ? 3.49 21.781 34.188 1 98.38 589 ILE A C 1
ATOM 4737 O O . ILE A 1 589 ? 3.561 22.562 33.25 1 98.38 589 ILE A O 1
ATOM 4741 N N . GLN A 1 590 ? 4.277 21.812 35.188 1 97.5 590 GLN A N 1
ATOM 4742 C CA . GLN A 1 590 ? 5.305 22.844 35.281 1 97.5 590 GLN A CA 1
ATOM 4743 C C . GLN A 1 590 ? 6.336 22.688 34.188 1 97.5 590 GLN A C 1
ATOM 4745 O O . GLN A 1 590 ? 6.824 23.688 33.625 1 97.5 590 GLN A O 1
ATOM 4750 N N . LEU A 1 591 ? 6.66 21.469 33.938 1 97.88 591 LEU A N 1
ATOM 4751 C CA . LEU A 1 591 ? 7.629 21.203 32.875 1 97.88 591 LEU A CA 1
ATOM 4752 C C . LEU A 1 591 ? 7.148 21.797 31.547 1 97.88 591 LEU A C 1
ATOM 4754 O O . LEU A 1 591 ? 7.926 22.406 30.812 1 97.88 591 LEU A O 1
ATOM 4758 N N . VAL A 1 592 ? 5.887 21.578 31.172 1 98.31 592 VAL A N 1
ATOM 4759 C CA . VAL A 1 592 ? 5.312 22.109 29.938 1 98.31 592 VAL A CA 1
ATOM 4760 C C . VAL A 1 592 ? 5.316 23.641 29.984 1 98.31 592 VAL A C 1
ATOM 4762 O O . VAL A 1 592 ? 5.742 24.297 29.016 1 98.31 592 VAL A O 1
ATOM 4765 N N . LYS A 1 593 ? 4.895 24.203 31.094 1 96.62 593 LYS A N 1
ATOM 4766 C CA . LYS A 1 593 ? 4.793 25.656 31.234 1 96.62 593 LYS A CA 1
ATOM 4767 C C . LYS A 1 593 ? 6.172 26.312 31.188 1 96.62 593 LYS A C 1
ATOM 4769 O O . LYS A 1 593 ? 6.344 27.344 30.531 1 96.62 593 LYS A O 1
ATOM 4774 N N . ASP A 1 594 ? 7.117 25.672 31.812 1 96.94 594 ASP A N 1
ATOM 4775 C CA . ASP A 1 594 ? 8.484 26.188 31.812 1 96.94 594 ASP A CA 1
ATOM 4776 C C . ASP A 1 594 ? 9.086 26.156 30.406 1 96.94 594 ASP A C 1
ATOM 4778 O O . ASP A 1 594 ? 10.031 26.891 30.109 1 96.94 594 ASP A O 1
ATOM 4782 N N . SER A 1 595 ? 8.562 25.328 29.609 1 96.19 595 SER A N 1
ATOM 4783 C CA . SER A 1 595 ? 9.055 25.219 28.234 1 96.19 595 SER A CA 1
ATOM 4784 C C . SER A 1 595 ? 8.398 26.25 27.328 1 96.19 595 SER A C 1
ATOM 4786 O O . SER A 1 595 ? 8.664 26.297 26.125 1 96.19 595 SER A O 1
ATOM 4788 N N . GLY A 1 596 ? 7.508 27.078 27.875 1 94.44 596 GLY A N 1
ATOM 4789 C CA . GLY A 1 596 ? 6.852 28.141 27.125 1 94.44 596 GLY A CA 1
ATOM 4790 C C . GLY A 1 596 ? 5.703 27.625 26.266 1 94.44 596 GLY A C 1
ATOM 4791 O O . GLY A 1 596 ? 5.301 28.281 25.297 1 94.44 596 GLY A O 1
ATOM 4792 N N . LEU A 1 597 ? 5.223 26.438 26.609 1 97.75 597 LEU A N 1
ATOM 4793 C CA . LEU A 1 597 ? 4.168 25.828 25.812 1 97.75 597 LEU A CA 1
ATOM 4794 C C . LEU A 1 597 ? 2.818 25.938 26.516 1 97.75 597 LEU A C 1
ATOM 4796 O O . LEU A 1 597 ? 2.754 25.953 27.75 1 97.75 597 LEU A O 1
ATOM 4800 N N . VAL A 1 598 ? 1.766 26.062 25.719 1 98.19 598 VAL A N 1
ATOM 4801 C CA . VAL A 1 598 ? 0.396 26 26.219 1 98.19 598 VAL A CA 1
ATOM 4802 C C . VAL A 1 598 ? 0.026 24.562 26.531 1 98.19 598 VAL A C 1
ATOM 4804 O O . VAL A 1 598 ? 0.414 23.641 25.812 1 98.19 598 VAL A O 1
ATOM 4807 N N . LEU A 1 599 ? -0.72 24.359 27.641 1 98.75 599 LEU A N 1
ATOM 4808 C CA . LEU A 1 599 ? -1.072 23 28.047 1 98.75 599 LEU A CA 1
ATOM 4809 C C . LEU A 1 599 ? -2.586 22.844 28.141 1 98.75 599 LEU A C 1
ATOM 4811 O O . LEU A 1 599 ? -3.232 23.5 28.969 1 98.75 599 LEU A O 1
ATOM 4815 N N . PHE A 1 600 ? -3.168 22.047 27.266 1 98.81 600 PHE A N 1
ATOM 4816 C CA . PHE A 1 600 ? -4.516 21.5 27.438 1 98.81 600 PHE A CA 1
ATOM 4817 C C . PHE A 1 600 ? -4.469 20.109 28.031 1 98.81 600 PHE A C 1
ATOM 4819 O O . PHE A 1 600 ? -3.404 19.484 28.094 1 98.81 600 PHE A O 1
ATOM 4826 N N . CYS A 1 601 ? -5.547 19.641 28.547 1 98.69 601 CYS A N 1
ATOM 4827 C CA . CYS A 1 601 ? -5.594 18.266 29.016 1 98.69 601 CYS A CA 1
ATOM 4828 C C . CYS A 1 601 ? -6.945 17.625 28.719 1 98.69 601 CYS A C 1
ATOM 4830 O O . CYS A 1 601 ? -7.957 18.328 28.625 1 98.69 601 CYS A O 1
ATOM 4832 N N . TRP A 1 602 ? -6.934 16.344 28.562 1 98.12 602 TRP A N 1
ATOM 4833 C CA . TRP A 1 602 ? -8.102 15.539 28.25 1 98.12 602 TRP A CA 1
ATOM 4834 C C . TRP A 1 602 ? -8.117 14.25 29.062 1 98.12 602 TRP A C 1
ATOM 4836 O O . TRP A 1 602 ? -7.086 13.836 29.594 1 98.12 602 TRP A O 1
ATOM 4846 N N . GLY A 1 603 ? -9.289 13.664 29.156 1 95.69 603 GLY A N 1
ATOM 4847 C CA . GLY A 1 603 ? -9.391 12.383 29.844 1 95.69 603 GLY A CA 1
ATOM 4848 C C . GLY A 1 603 ? -10.641 12.258 30.688 1 95.69 603 GLY A C 1
ATOM 4849 O O . GLY A 1 603 ? -11.289 13.258 31 1 95.69 603 GLY A O 1
ATOM 4850 N N . GLU A 1 604 ? -10.898 11.086 31.125 1 92.62 604 GLU A N 1
ATOM 4851 C CA . GLU A 1 604 ? -12.094 10.789 31.922 1 92.62 604 GLU A CA 1
ATOM 4852 C C . GLU A 1 604 ? -11.992 11.398 33.312 1 92.62 604 GLU A C 1
ATOM 4854 O O . GLU A 1 604 ? -13.008 11.727 33.938 1 92.62 604 GLU A O 1
ATOM 4859 N N . GLU A 1 605 ? -10.828 11.547 33.75 1 94 605 GLU A N 1
ATOM 4860 C CA . GLU A 1 605 ? -10.617 12.117 35.094 1 94 605 GLU A CA 1
ATOM 4861 C C . GLU A 1 605 ? -11.18 13.531 35.188 1 94 605 GLU A C 1
ATOM 4863 O O . GLU A 1 605 ? -11.516 14.008 36.25 1 94 605 GLU A O 1
ATOM 4868 N N . ASN A 1 606 ? -11.273 14.219 34.031 1 95.75 606 ASN A N 1
ATOM 4869 C CA . ASN A 1 606 ? -11.719 15.602 34 1 95.75 606 ASN A CA 1
ATOM 4870 C C . ASN A 1 606 ? -13.219 15.711 34.312 1 95.75 606 ASN A C 1
ATOM 4872 O O . ASN A 1 606 ? -13.727 16.812 34.531 1 95.75 606 ASN A O 1
ATOM 4876 N N . ASN A 1 607 ? -13.852 14.547 34.312 1 92.5 607 ASN A N 1
ATOM 4877 C CA . ASN A 1 607 ? -15.289 14.578 34.562 1 92.5 607 ASN A CA 1
ATOM 4878 C C . ASN A 1 607 ? -15.578 14.641 36.062 1 92.5 607 ASN A C 1
ATOM 4880 O O . ASN A 1 607 ? -16.359 13.836 36.594 1 92.5 607 ASN A O 1
ATOM 4884 N N . ASP A 1 608 ? -14.93 15.477 36.781 1 94.06 608 ASP A N 1
ATOM 4885 C CA . ASP A 1 608 ? -15.016 15.805 38.188 1 94.06 608 ASP A CA 1
ATOM 4886 C C . ASP A 1 608 ? -14.625 17.25 38.469 1 94.06 608 ASP A C 1
ATOM 4888 O O . ASP A 1 608 ? -13.477 17.641 38.25 1 94.06 608 ASP A O 1
ATOM 4892 N N . PRO A 1 609 ? -15.617 18.062 38.969 1 94.81 609 PRO A N 1
ATOM 4893 C CA . PRO A 1 609 ? -15.344 19.484 39.188 1 94.81 609 PRO A CA 1
ATOM 4894 C C . PRO A 1 609 ? -14.141 19.719 40.094 1 94.81 609 PRO A C 1
ATOM 4896 O O . PRO A 1 609 ? -13.414 20.703 39.938 1 94.81 609 PRO A O 1
ATOM 4899 N N . LYS A 1 610 ? -13.93 18.859 41 1 96.62 610 LYS A N 1
ATOM 4900 C CA . LYS A 1 610 ? -12.781 19 41.906 1 96.62 610 LYS A CA 1
ATOM 4901 C C . LYS A 1 610 ? -11.469 18.859 41.125 1 96.62 610 LYS A C 1
ATOM 4903 O O . LYS A 1 610 ? -10.523 19.594 41.375 1 96.62 610 LYS A O 1
ATOM 4908 N N . ILE A 1 611 ? -11.461 17.922 40.281 1 96.81 611 ILE A N 1
ATOM 4909 C CA . ILE A 1 611 ? -10.266 17.688 39.5 1 96.81 611 ILE A CA 1
ATOM 4910 C C . ILE A 1 611 ? -10.047 18.844 38.531 1 96.81 611 ILE A C 1
ATOM 4912 O O . ILE A 1 611 ? -8.922 19.297 38.344 1 96.81 611 ILE A O 1
ATOM 4916 N N . ILE A 1 612 ? -11.14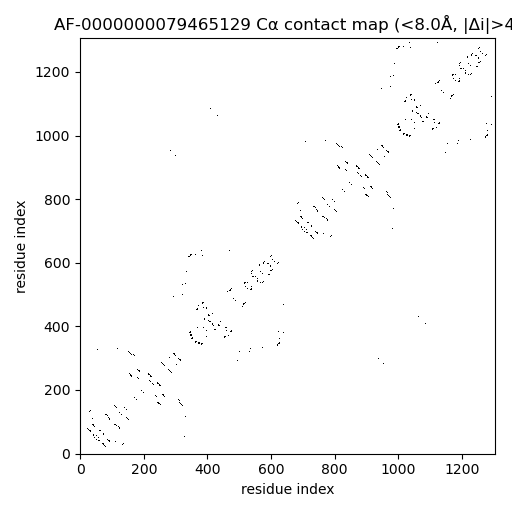1 19.328 37.938 1 97.38 612 ILE A N 1
ATOM 4917 C CA . ILE A 1 612 ? -11.07 20.469 37.031 1 97.38 612 ILE A CA 1
ATOM 4918 C C . ILE A 1 612 ? -10.43 21.656 37.75 1 97.38 612 ILE A C 1
ATOM 4920 O O . ILE A 1 612 ? -9.492 22.266 37.219 1 97.38 612 ILE A O 1
ATOM 4924 N N . ARG A 1 613 ? -10.883 21.953 38.938 1 96.62 613 ARG A N 1
ATOM 4925 C CA . ARG A 1 613 ? -10.367 23.078 39.719 1 96.62 613 ARG A CA 1
ATOM 4926 C C . ARG A 1 613 ? -8.883 22.891 40.031 1 96.62 613 ARG A C 1
ATOM 4928 O O . ARG A 1 613 ? -8.102 23.844 39.969 1 96.62 613 ARG A O 1
ATOM 4935 N N . GLN A 1 614 ? -8.609 21.703 40.375 1 97.38 614 GLN A N 1
ATOM 4936 C CA . GLN A 1 614 ? -7.23 21.406 40.75 1 97.38 614 GLN A CA 1
ATOM 4937 C C . GLN A 1 614 ? -6.289 21.594 39.562 1 97.38 614 GLN A C 1
ATOM 4939 O O . GLN A 1 614 ? -5.211 22.172 39.688 1 97.38 614 GLN A O 1
ATOM 4944 N N . LEU A 1 615 ? -6.664 21.031 38.438 1 98 615 LEU A N 1
ATOM 4945 C CA . LEU A 1 615 ? -5.848 21.156 37.219 1 98 615 LEU A CA 1
ATOM 4946 C C . LEU A 1 615 ? -5.664 22.609 36.844 1 98 615 LEU A C 1
ATOM 4948 O O . LEU A 1 615 ? -4.559 23.031 36.469 1 98 615 LEU A O 1
ATOM 4952 N N . LYS A 1 616 ? -6.738 23.406 36.906 1 96.94 616 LYS A N 1
ATOM 4953 C CA . LYS A 1 616 ? -6.656 24.828 36.625 1 96.94 616 LYS A CA 1
ATOM 4954 C C . LYS A 1 616 ? -5.719 25.531 37.594 1 96.94 616 LYS A C 1
ATOM 4956 O O . LYS A 1 616 ? -4.906 26.375 37.219 1 96.94 616 LYS A O 1
ATOM 4961 N N . ALA A 1 617 ? -5.828 25.125 38.812 1 96.88 617 ALA A N 1
ATOM 4962 C CA . ALA A 1 617 ? -4.984 25.703 39.844 1 96.88 617 ALA A CA 1
ATOM 4963 C C . ALA A 1 617 ? -3.514 25.375 39.625 1 96.88 617 ALA A C 1
ATOM 4965 O O . ALA A 1 617 ? -2.633 26.188 39.906 1 96.88 617 ALA A O 1
ATOM 4966 N N . TRP A 1 618 ? -3.287 24.188 39.125 1 97.56 618 TRP A N 1
ATOM 4967 C CA . TRP A 1 618 ? -1.92 23.75 38.875 1 97.56 618 TRP A CA 1
ATOM 4968 C C . TRP A 1 618 ? -1.342 24.438 37.625 1 97.56 618 TRP A C 1
ATOM 4970 O O . TRP A 1 618 ? -0.136 24.359 37.375 1 97.56 618 TRP A O 1
ATOM 4980 N N . GLY A 1 619 ? -2.184 25.109 36.781 1 96.81 619 GLY A N 1
ATOM 4981 C CA . GLY A 1 619 ? -1.646 25.938 35.719 1 96.81 619 GLY A CA 1
ATOM 4982 C C . GLY A 1 619 ? -2.035 25.453 34.344 1 96.81 619 GLY A C 1
ATOM 4983 O O . GLY A 1 619 ? -1.564 26 33.344 1 96.81 619 GLY A O 1
ATOM 4984 N N . VAL A 1 620 ? -2.916 24.453 34.281 1 98.19 620 VAL A N 1
ATOM 4985 C CA . VAL A 1 620 ? -3.391 24 32.969 1 98.19 620 VAL A CA 1
ATOM 4986 C C . VAL A 1 620 ? -4.168 25.125 32.281 1 98.19 620 VAL A C 1
ATOM 4988 O O . VAL A 1 620 ? -4.949 25.828 32.938 1 98.19 620 VAL A O 1
ATOM 4991 N N . ASP A 1 621 ? -3.926 25.297 30.984 1 98.31 621 ASP A N 1
ATOM 4992 C CA . ASP A 1 621 ? -4.52 26.422 30.266 1 98.31 621 ASP A CA 1
ATOM 4993 C C . ASP A 1 621 ? -5.93 26.094 29.781 1 98.31 621 ASP A C 1
ATOM 4995 O O . ASP A 1 621 ? -6.77 26.969 29.625 1 98.31 621 ASP A O 1
ATOM 4999 N N . GLY A 1 622 ? -6.195 24.906 29.453 1 98.38 622 GLY A N 1
ATOM 5000 C CA . GLY A 1 622 ? -7.504 24.469 29.016 1 98.38 622 GLY A CA 1
ATOM 5001 C C . GLY A 1 622 ? -7.836 23.047 29.438 1 98.38 622 GLY A C 1
ATOM 5002 O O . GLY A 1 622 ? -7.008 22.141 29.297 1 98.38 622 GLY A O 1
ATOM 5003 N N . VAL A 1 623 ? -8.992 22.797 29.953 1 98.5 623 VAL A N 1
ATOM 5004 C CA . VAL A 1 623 ? -9.438 21.5 30.406 1 98.5 623 VAL A CA 1
ATOM 5005 C C . VAL A 1 623 ? -10.594 21 29.547 1 98.5 623 VAL A C 1
ATOM 5007 O O . VAL A 1 623 ? -11.633 21.672 29.453 1 98.5 623 VAL A O 1
ATOM 5010 N N . ILE A 1 624 ? -10.43 19.859 28.906 1 98.38 624 ILE A N 1
ATOM 5011 C CA . ILE A 1 624 ? -11.461 19.266 28.047 1 98.38 624 ILE A CA 1
ATOM 5012 C C . ILE A 1 624 ? -12.242 18.234 28.844 1 98.38 624 ILE A C 1
ATOM 5014 O O . ILE A 1 624 ? -11.664 17.266 29.359 1 98.38 624 ILE A O 1
ATOM 5018 N N . TYR A 1 625 ? -13.492 18.391 28.906 1 95.88 625 TYR A N 1
ATOM 5019 C CA . TYR A 1 625 ? -14.25 17.438 29.719 1 95.88 625 TYR A CA 1
ATOM 5020 C C . TYR A 1 625 ? -15.68 17.312 29.219 1 95.88 625 TYR A C 1
ATOM 5022 O O . TYR A 1 625 ? -16.125 18.094 28.375 1 95.88 625 TYR A O 1
ATOM 5030 N N . ASP A 1 626 ? -16.328 16.297 29.672 1 94.38 626 ASP A N 1
ATOM 5031 C CA . ASP A 1 626 ? -17.719 16.031 29.312 1 94.38 626 ASP A CA 1
ATOM 5032 C C . ASP A 1 626 ? -18.672 16.828 30.188 1 94.38 626 ASP A C 1
ATOM 5034 O O . ASP A 1 626 ? -18.266 17.453 31.172 1 94.38 626 ASP A O 1
ATOM 5038 N N . LYS A 1 627 ? -19.906 16.922 29.828 1 92.88 627 LYS A N 1
ATOM 5039 C CA . LYS A 1 627 ? -21.031 17.484 30.594 1 92.88 627 LYS A CA 1
ATOM 5040 C C . LYS A 1 627 ? -20.703 18.906 31.047 1 92.88 627 LYS A C 1
ATOM 5042 O O . LYS A 1 627 ? -20.812 19.219 32.219 1 92.88 627 LYS A O 1
ATOM 5047 N N . ILE A 1 628 ? -20.297 19.672 30.172 1 92.75 628 ILE A N 1
ATOM 5048 C CA . ILE A 1 628 ? -19.906 21.047 30.453 1 92.75 628 ILE A CA 1
ATOM 5049 C C . ILE A 1 628 ? -21.078 21.812 31.047 1 92.75 628 ILE A C 1
ATOM 5051 O O . ILE A 1 628 ? -20.891 22.75 31.828 1 92.75 628 ILE A O 1
ATOM 5055 N N . ASP A 1 629 ? -22.312 21.453 30.75 1 91.62 629 ASP A N 1
ATOM 5056 C CA . ASP A 1 629 ? -23.516 22.094 31.297 1 91.62 629 ASP A CA 1
ATOM 5057 C C . ASP A 1 629 ? -23.641 21.828 32.781 1 91.62 629 ASP A C 1
ATOM 5059 O O . ASP A 1 629 ? -24.297 22.594 33.5 1 91.62 629 ASP A O 1
ATOM 5063 N N . THR A 1 630 ? -22.969 20.797 33.25 1 91.12 630 THR A N 1
ATOM 5064 C CA . THR A 1 630 ? -23.094 20.375 34.625 1 91.12 630 THR A CA 1
ATOM 5065 C C . THR A 1 630 ? -21.844 20.766 35.438 1 91.12 630 THR A C 1
ATOM 5067 O O . THR A 1 630 ? -21.953 21.266 36.562 1 91.12 630 THR A O 1
ATOM 5070 N N . TYR A 1 631 ? -20.688 20.578 34.875 1 91.12 631 TYR A N 1
ATOM 5071 C CA . TYR A 1 631 ? -19.469 20.656 35.656 1 91.12 631 TYR A CA 1
ATOM 5072 C C . TYR A 1 631 ? -18.844 22.031 35.562 1 91.12 631 TYR A C 1
ATOM 5074 O O . TYR A 1 631 ? -17.969 22.375 36.375 1 91.12 631 TYR A O 1
ATOM 5082 N N . ASN A 1 632 ? -19.281 22.812 34.625 1 90.69 632 ASN A N 1
ATOM 5083 C CA . ASN A 1 632 ? -18.75 24.156 34.469 1 90.69 632 ASN A CA 1
ATOM 5084 C C . ASN A 1 632 ? -19.172 25.047 35.656 1 90.69 632 ASN A C 1
ATOM 5086 O O . ASN A 1 632 ? -20.359 25.188 35.938 1 90.69 632 ASN A O 1
ATOM 5090 N N . GLU A 1 633 ? -18.266 25.703 36.25 1 88.31 633 GLU A N 1
ATOM 5091 C CA . GLU A 1 633 ? -18.562 26.469 37.469 1 88.31 633 GLU A CA 1
ATOM 5092 C C . GLU A 1 633 ? -18.531 27.969 37.188 1 88.31 633 GLU A C 1
ATOM 5094 O O . GLU A 1 633 ? -18.594 28.781 38.125 1 88.31 633 GLU A O 1
ATOM 5099 N N . LYS A 1 634 ? -18.516 28.297 35.969 1 88.88 634 LYS A N 1
ATOM 5100 C CA . LYS A 1 634 ? -18.562 29.719 35.656 1 88.88 634 LYS A CA 1
ATOM 5101 C C . LYS A 1 634 ? -19.844 30.344 36.188 1 88.88 634 LYS A C 1
ATOM 5103 O O . LYS A 1 634 ? -20.922 29.75 36.125 1 88.88 634 LYS A O 1
ATOM 5108 N N . VAL A 1 635 ? -19.688 31.516 36.656 1 84.69 635 VAL A N 1
ATOM 5109 C CA . VAL A 1 635 ? -20.859 32.25 37.125 1 84.69 635 VAL A CA 1
ATOM 5110 C C . VAL A 1 635 ? -21.672 32.719 35.906 1 84.69 635 VAL A C 1
ATOM 5112 O O . VAL A 1 635 ? -22.875 32.438 35.844 1 84.69 635 VAL A O 1
ATOM 5115 N N . LEU A 1 636 ? -20.969 33.312 35 1 84.62 636 LEU A N 1
ATOM 5116 C CA . LEU A 1 636 ? -21.594 33.688 33.719 1 84.62 636 LEU A CA 1
ATOM 5117 C C . LEU A 1 636 ? -21.266 32.656 32.656 1 84.62 636 LEU A C 1
ATOM 5119 O O . LEU A 1 636 ? -20.094 32.438 32.312 1 84.62 636 LEU A O 1
ATOM 5123 N N . LYS A 1 637 ? -22.188 32.062 32.156 1 88.19 637 LYS A N 1
ATOM 5124 C CA . LYS A 1 637 ? -22.016 31 31.188 1 88.19 637 LYS A CA 1
ATOM 5125 C C . LYS A 1 637 ? -21.75 31.562 29.781 1 88.19 637 LYS A C 1
ATOM 5127 O O . LYS A 1 637 ? -22.5 31.297 28.844 1 88.19 637 LYS A O 1
ATOM 5132 N N . VAL A 1 638 ? -20.688 32.312 29.688 1 89.25 638 VAL A N 1
ATOM 5133 C CA . VAL A 1 638 ? -20.266 32.875 28.422 1 89.25 638 VAL A CA 1
ATOM 5134 C C . VAL A 1 638 ? -18.781 32.594 28.203 1 89.25 638 VAL A C 1
ATOM 5136 O O . VAL A 1 638 ? -18.016 32.438 29.156 1 89.25 638 VAL A O 1
ATOM 5139 N N . SER A 1 639 ? -18.516 32.5 27 1 90.38 639 SER A N 1
ATOM 5140 C CA . SER A 1 639 ? -17.125 32.25 26.672 1 90.38 639 SER A CA 1
ATOM 5141 C C . SER A 1 639 ? -16.25 33.438 27 1 90.38 639 SER A C 1
ATOM 5143 O O . SER A 1 639 ? -16.734 34.594 27.047 1 90.38 639 SER A O 1
ATOM 5145 N N . ILE A 1 640 ? -15.016 33.188 27.156 1 91 640 ILE A N 1
ATOM 5146 C CA . ILE A 1 640 ? -14.062 34.281 27.438 1 91 640 ILE A CA 1
ATOM 5147 C C . ILE A 1 640 ? -13.977 35.219 26.234 1 91 640 ILE A C 1
ATOM 5149 O O . ILE A 1 640 ? -13.75 36.406 26.391 1 91 640 ILE A O 1
ATOM 5153 N N . PHE A 1 641 ? -14.211 34.75 25.109 1 91.56 641 PHE A N 1
ATOM 5154 C CA . PHE A 1 641 ? -14.086 35.531 23.891 1 91.56 641 PHE A CA 1
ATOM 5155 C C . PHE A 1 641 ? -15.266 36.5 23.75 1 91.56 641 PHE A C 1
ATOM 5157 O O . PHE A 1 641 ? -15.102 37.625 23.281 1 91.56 641 PHE A O 1
ATOM 5164 N N . SER A 1 642 ? -16.406 35.938 24.109 1 89.06 642 SER A N 1
ATOM 5165 C CA . SER A 1 642 ? -17.578 36.781 24.141 1 89.06 642 SER A CA 1
ATOM 5166 C C . SER A 1 642 ? -17.406 37.938 25.125 1 89.06 642 SER A C 1
ATOM 5168 O O . SER A 1 642 ? -17.828 39.062 24.875 1 89.06 642 SER A O 1
ATOM 5170 N N . LEU A 1 643 ? -16.859 37.625 26.266 1 87.62 643 LEU A N 1
ATOM 5171 C CA . LEU A 1 643 ? -16.594 38.625 27.297 1 87.62 643 LEU A CA 1
ATOM 5172 C C . LEU A 1 643 ? -15.609 39.656 26.797 1 87.62 643 LEU A C 1
ATOM 5174 O O . LEU A 1 643 ? -15.789 40.875 27.047 1 87.62 643 LEU A O 1
ATOM 5178 N N . GLU A 1 644 ? -14.602 39.219 26.188 1 86.75 644 GLU A N 1
ATOM 5179 C CA . GLU A 1 644 ? -13.594 40.125 25.656 1 86.75 644 GLU A CA 1
ATOM 5180 C C . GLU A 1 644 ? -14.188 41.031 24.578 1 86.75 644 GLU A C 1
ATOM 5182 O O . GLU A 1 644 ? -13.836 42.219 24.484 1 86.75 644 GLU A O 1
ATOM 5187 N N . GLU A 1 645 ? -15 40.531 23.75 1 83.06 645 GLU A N 1
ATOM 5188 C CA . GLU A 1 645 ? -15.664 41.344 22.734 1 83.06 645 GLU A CA 1
ATOM 5189 C C . GLU A 1 645 ? -16.547 42.438 23.359 1 83.06 645 GLU A C 1
ATOM 5191 O O . GLU A 1 645 ? -16.594 43.562 22.875 1 83.06 645 GLU A O 1
ATOM 5196 N N . LYS A 1 646 ? -17.234 42.062 24.422 1 81.38 646 LYS A N 1
ATOM 5197 C CA . LYS A 1 646 ? -18.094 43 25.125 1 81.38 646 LYS A CA 1
ATOM 5198 C C . LYS A 1 646 ? -17.281 44.125 25.797 1 81.38 646 LYS A C 1
ATOM 5200 O O . LYS A 1 646 ? -17.688 45.281 25.766 1 81.38 646 LYS A O 1
ATOM 5205 N N . LEU A 1 647 ? -16.219 43.688 26.328 1 76.56 647 LEU A N 1
ATOM 5206 C CA . LEU A 1 647 ? -15.359 44.656 26.984 1 76.56 647 LEU A CA 1
ATOM 5207 C C . LEU A 1 647 ? -14.773 45.625 25.969 1 76.56 647 LEU A C 1
ATOM 5209 O O . LEU A 1 647 ? -14.656 46.844 26.25 1 76.56 647 LEU A O 1
ATOM 5213 N N . GLU A 1 648 ? -14.383 45.156 24.859 1 71.19 648 GLU A N 1
ATOM 5214 C CA . GLU A 1 648 ? -13.844 46 23.797 1 71.19 648 GLU A CA 1
ATOM 5215 C C . GLU A 1 648 ? -14.898 47 23.297 1 71.19 648 GLU A C 1
ATOM 5217 O O . GLU A 1 648 ? -14.586 48.156 23.031 1 71.19 648 GLU A O 1
ATOM 5222 N N . VAL A 1 649 ? -16.125 46.469 23.25 1 63.78 649 VAL A N 1
ATOM 5223 C CA . VAL A 1 649 ? -17.219 47.312 22.812 1 63.78 649 VAL A CA 1
ATOM 5224 C C . VAL A 1 649 ? -17.516 48.375 23.875 1 63.78 649 VAL A C 1
ATOM 5226 O O . VAL A 1 649 ? -17.734 49.562 23.562 1 63.78 649 VAL A O 1
ATOM 5229 N N . ASP A 1 650 ? -17.453 47.969 25.156 1 64.44 650 ASP A N 1
ATOM 5230 C CA . ASP A 1 650 ? -17.734 48.875 26.266 1 64.44 650 ASP A CA 1
ATOM 5231 C C . ASP A 1 650 ? -16.641 49.969 26.359 1 64.44 650 ASP A C 1
ATOM 5233 O O . ASP A 1 650 ? -16.938 51.094 26.719 1 64.44 650 ASP A O 1
ATOM 5237 N N . MET A 1 651 ? -15.477 49.5 26.031 1 58.19 651 MET A N 1
ATOM 5238 C CA . MET A 1 651 ? -14.383 50.438 26.078 1 58.19 651 MET A CA 1
ATOM 5239 C C . MET A 1 651 ? -14.508 51.469 24.938 1 58.19 651 MET A C 1
ATOM 5241 O O . MET A 1 651 ? -14.102 52.625 25.078 1 58.19 651 MET A O 1
ATOM 5245 N N . TYR A 1 652 ? -15.078 51 23.891 1 49.88 652 TYR A N 1
ATOM 5246 C CA . TYR A 1 652 ? -15.281 51.875 22.75 1 49.88 652 TYR A CA 1
ATOM 5247 C C . TYR A 1 652 ? -16.516 52.781 22.969 1 49.88 652 TYR A C 1
ATOM 5249 O O . TYR A 1 652 ? -16.578 53.875 22.453 1 49.88 652 TYR A O 1
ATOM 5257 N N . LEU A 1 653 ? -17.516 52.406 23.75 1 41.31 653 LEU A N 1
ATOM 5258 C CA . LEU A 1 653 ? -18.656 53.25 24.094 1 41.31 653 LEU A CA 1
ATOM 5259 C C . LEU A 1 653 ? -18.297 54.188 25.234 1 41.31 653 LEU A C 1
ATOM 5261 O O . LEU A 1 653 ? -18.766 55.344 25.25 1 41.31 653 LEU A O 1
ATOM 5265 N N . MET B 1 1 ? -37.125 -48.812 -1.172 1 22.73 1 MET B N 1
ATOM 5266 C CA . MET B 1 1 ? -36.438 -47.969 -2.131 1 22.73 1 MET B CA 1
ATOM 5267 C C . MET B 1 1 ? -34.969 -47.75 -1.702 1 22.73 1 MET B C 1
ATOM 5269 O O . MET B 1 1 ? -34.719 -47.156 -0.641 1 22.73 1 MET B O 1
ATOM 5273 N N . MET B 1 2 ? -34 -48.656 -1.936 1 24.89 2 MET B N 1
ATOM 5274 C CA . MET B 1 2 ? -32.688 -48.875 -1.337 1 24.89 2 MET B CA 1
ATOM 5275 C C . MET B 1 2 ? -31.766 -47.719 -1.647 1 24.89 2 MET B C 1
ATOM 5277 O O . MET B 1 2 ? -31.547 -47.375 -2.812 1 24.89 2 MET B O 1
ATOM 5281 N N . THR B 1 3 ? -31.797 -46.656 -0.848 1 25.06 3 THR B N 1
ATOM 5282 C CA . THR B 1 3 ? -31.109 -45.344 -0.915 1 25.06 3 THR B CA 1
ATOM 5283 C C . THR B 1 3 ? -29.609 -45.531 -0.991 1 25.06 3 THR B C 1
ATOM 5285 O O . THR B 1 3 ? -29 -46.094 -0.08 1 25.06 3 THR B O 1
ATOM 5288 N N . TRP B 1 4 ? -29.062 -45.844 -2.213 1 23.41 4 TRP B N 1
ATOM 5289 C CA . TRP B 1 4 ? -27.641 -46.031 -2.471 1 23.41 4 TRP B CA 1
ATOM 5290 C C . TRP B 1 4 ? -26.844 -44.812 -2.02 1 23.41 4 TRP B C 1
ATOM 5292 O O . TRP B 1 4 ? -27.031 -43.719 -2.535 1 23.41 4 TRP B O 1
ATOM 5302 N N . GLU B 1 5 ? -26.641 -44.656 -0.732 1 26.84 5 GLU B N 1
ATOM 5303 C CA . GLU B 1 5 ? -25.766 -43.688 -0.099 1 26.84 5 GLU B CA 1
ATOM 5304 C C . GLU B 1 5 ? -24.344 -43.75 -0.669 1 26.84 5 GLU B C 1
ATOM 5306 O O . GLU B 1 5 ? -23.641 -44.75 -0.456 1 26.84 5 GLU B O 1
ATOM 5311 N N . ILE B 1 6 ? -24.141 -43.344 -1.913 1 26.95 6 ILE B N 1
ATOM 5312 C CA . ILE B 1 6 ? -22.812 -43.312 -2.516 1 26.95 6 ILE B CA 1
ATOM 5313 C C . ILE B 1 6 ? -21.875 -42.469 -1.663 1 26.95 6 ILE B C 1
ATOM 5315 O O . ILE B 1 6 ? -22.078 -41.25 -1.536 1 26.95 6 ILE B O 1
ATOM 5319 N N . GLU B 1 7 ? -21.391 -42.906 -0.526 1 29.98 7 GLU B N 1
ATOM 5320 C CA . GLU B 1 7 ? -20.344 -42.281 0.249 1 29.98 7 GLU B CA 1
ATOM 5321 C C . GLU B 1 7 ? -19.141 -41.906 -0.633 1 29.98 7 GLU B C 1
ATOM 5323 O O . GLU B 1 7 ? -18.672 -42.75 -1.414 1 29.98 7 GLU B O 1
ATOM 5328 N N . PRO B 1 8 ? -18.953 -40.656 -0.947 1 33.62 8 PRO B N 1
ATOM 5329 C CA . PRO B 1 8 ? -17.812 -40.219 -1.74 1 33.62 8 PRO B CA 1
ATOM 5330 C C . PRO B 1 8 ? -16.484 -40.781 -1.232 1 33.62 8 PRO B C 1
ATOM 5332 O O . PRO B 1 8 ? -16.125 -40.562 -0.076 1 33.62 8 PRO B O 1
ATOM 5335 N N . HIS B 1 9 ? -16.125 -42.031 -1.493 1 28.02 9 HIS B N 1
ATOM 5336 C CA . HIS B 1 9 ? -14.883 -42.719 -1.125 1 28.02 9 HIS B CA 1
ATOM 5337 C C . HIS B 1 9 ? -13.672 -41.969 -1.665 1 28.02 9 HIS B C 1
ATOM 5339 O O . HIS B 1 9 ? -13.242 -42.188 -2.797 1 28.02 9 HIS B O 1
ATOM 5345 N N . CYS B 1 10 ? -13.594 -40.688 -1.56 1 36.84 10 CYS B N 1
ATOM 5346 C CA . CYS B 1 10 ? -12.281 -40.125 -1.874 1 36.84 10 CYS B CA 1
ATOM 5347 C C . CYS B 1 10 ? -11.18 -40.875 -1.134 1 36.84 10 CYS B C 1
ATOM 5349 O O . CYS B 1 10 ? -10.43 -40.281 -0.36 1 36.84 10 CYS B O 1
ATOM 5351 N N . GLN B 1 11 ? -11.492 -42.094 -0.503 1 29.33 11 GLN B N 1
ATOM 5352 C CA . GLN B 1 11 ? -10.383 -42.719 0.204 1 29.33 11 GLN B CA 1
ATOM 5353 C C . GLN B 1 11 ? -9.18 -42.906 -0.713 1 29.33 11 GLN B C 1
ATOM 5355 O O . GLN B 1 11 ? -9.328 -43.312 -1.869 1 29.33 11 GLN B O 1
ATOM 5360 N N . ASP B 1 12 ? -8.141 -42.219 -0.512 1 34.12 12 ASP B N 1
ATOM 5361 C CA . ASP B 1 12 ? -6.828 -42.594 -1.005 1 34.12 12 ASP B CA 1
ATOM 5362 C C . ASP B 1 12 ? -6.656 -44.125 -0.973 1 34.12 12 ASP B C 1
ATOM 5364 O O . ASP B 1 12 ? -6.852 -44.75 0.068 1 34.12 12 ASP B O 1
ATOM 5368 N N . ALA B 1 13 ? -7.078 -44.906 -1.91 1 30.7 13 ALA B N 1
ATOM 5369 C CA . ALA B 1 13 ? -6.793 -46.312 -1.904 1 30.7 13 ALA B CA 1
ATOM 5370 C C . ALA B 1 13 ? -5.375 -46.594 -1.411 1 30.7 13 ALA B C 1
ATOM 5372 O O . ALA B 1 13 ? -4.41 -46.469 -2.168 1 30.7 13 ALA B O 1
ATOM 5373 N N . VAL B 1 14 ? -5.129 -46.156 -0.257 1 34.72 14 VAL B N 1
ATOM 5374 C CA . VAL B 1 14 ? -4 -46.875 0.329 1 34.72 14 VAL B CA 1
ATOM 5375 C C . VAL B 1 14 ? -4.234 -48.375 0.232 1 34.72 14 VAL B C 1
ATOM 5377 O O . VAL B 1 14 ? -5.141 -48.938 0.879 1 34.72 14 VAL B O 1
ATOM 5380 N N . HIS B 1 15 ? -4.18 -48.938 -0.958 1 29.94 15 HIS B N 1
ATOM 5381 C CA . HIS B 1 15 ? -4.027 -50.406 -0.924 1 29.94 15 HIS B CA 1
ATOM 5382 C C . HIS B 1 15 ? -3.107 -50.844 0.214 1 29.94 15 HIS B C 1
ATOM 5384 O O . HIS B 1 15 ? -1.949 -50.406 0.275 1 29.94 15 HIS B O 1
ATOM 5390 N N . SER B 1 16 ? -3.688 -50.844 1.344 1 31.97 16 SER B N 1
ATOM 5391 C CA . SER B 1 16 ? -2.973 -51.469 2.453 1 31.97 16 SER B CA 1
ATOM 5392 C C . SER B 1 16 ? -2.305 -52.75 2.02 1 31.97 16 SER B C 1
ATOM 5394 O O . SER B 1 16 ? -2.971 -53.688 1.52 1 31.97 16 SER B O 1
ATOM 5396 N N . ALA B 1 17 ? -0.99 -52.594 1.682 1 36.84 17 ALA B N 1
ATOM 5397 C CA . ALA B 1 17 ? -0.185 -53.812 1.565 1 36.84 17 ALA B CA 1
ATOM 5398 C C . ALA B 1 17 ? -0.408 -54.719 2.76 1 36.84 17 ALA B C 1
ATOM 5400 O O . ALA B 1 17 ? -0.363 -54.281 3.91 1 36.84 17 ALA B O 1
ATOM 5401 N N . SER B 1 18 ? -1.273 -55.688 2.658 1 33.12 18 SER B N 1
ATOM 5402 C CA . SER B 1 18 ? -1.287 -56.812 3.609 1 33.12 18 SER B CA 1
ATOM 5403 C C . SER B 1 18 ? 0.12 -57.125 4.098 1 33.12 18 SER B C 1
ATOM 5405 O O . SER B 1 18 ? 1.077 -57.094 3.32 1 33.12 18 SER B O 1
ATOM 5407 N N . ASP B 1 19 ? 0.412 -56.969 5.336 1 37.75 19 ASP B N 1
ATOM 5408 C CA . ASP B 1 19 ? 1.58 -57.375 6.105 1 37.75 19 ASP B CA 1
ATOM 5409 C C . ASP B 1 19 ? 1.977 -58.812 5.762 1 37.75 19 ASP B C 1
ATOM 5411 O O . ASP B 1 19 ? 2.229 -59.625 6.656 1 37.75 19 ASP B O 1
ATOM 5415 N N . THR B 1 20 ? 1.398 -59.469 4.691 1 38.31 20 THR B N 1
ATOM 5416 C CA . THR B 1 20 ? 1.906 -60.812 4.664 1 38.31 20 THR B CA 1
ATOM 5417 C C . THR B 1 20 ? 3.43 -60.844 4.566 1 38.31 20 THR B C 1
ATOM 5419 O O . THR B 1 20 ? 4.02 -59.969 3.916 1 38.31 20 THR B O 1
ATOM 5422 N N . SER B 1 21 ? 4.09 -61.406 5.48 1 45.31 21 SER B N 1
ATOM 5423 C CA . SER B 1 21 ? 5.5 -61.781 5.539 1 45.31 21 SER B CA 1
ATOM 5424 C C . SER B 1 21 ? 6.066 -62.031 4.145 1 45.31 21 SER B C 1
ATOM 5426 O O . SER B 1 21 ? 6.164 -63.188 3.713 1 45.31 21 SER B O 1
ATOM 5428 N N . THR B 1 22 ? 5.5 -61.344 3.191 1 57.78 22 THR B N 1
ATOM 5429 C CA . THR B 1 22 ? 5.84 -61.719 1.823 1 57.78 22 THR B CA 1
ATOM 5430 C C . THR B 1 22 ? 7.312 -61.438 1.537 1 57.78 22 THR B C 1
ATOM 5432 O O . THR B 1 22 ? 7.895 -60.5 2.104 1 57.78 22 THR B O 1
ATOM 5435 N N . GLY B 1 23 ? 8.109 -62.312 1.275 1 80.19 23 GLY B N 1
ATOM 5436 C CA . GLY B 1 23 ? 9.492 -62.312 0.829 1 80.19 23 GLY B CA 1
ATOM 5437 C C . GLY B 1 23 ? 9.812 -61.156 -0.088 1 80.19 23 GLY B C 1
ATOM 5438 O O . GLY B 1 23 ? 8.906 -60.438 -0.552 1 80.19 23 GLY B O 1
ATOM 5439 N N . CYS B 1 24 ? 10.969 -60.562 0.061 1 88.94 24 CYS B N 1
ATOM 5440 C CA . CYS B 1 24 ? 11.469 -59.5 -0.781 1 88.94 24 CYS B CA 1
ATOM 5441 C C . CYS B 1 24 ? 12.367 -60.031 -1.888 1 88.94 24 CYS B C 1
ATOM 5443 O O . CYS B 1 24 ? 12.852 -61.156 -1.801 1 88.94 24 CYS B O 1
ATOM 5445 N N . ILE B 1 25 ? 12.297 -59.281 -2.914 1 89.56 25 ILE B N 1
ATOM 5446 C CA . ILE B 1 25 ? 13.219 -59.594 -4.004 1 89.56 25 ILE B CA 1
ATOM 5447 C C . ILE B 1 25 ? 14.062 -58.344 -4.32 1 89.56 25 ILE B C 1
ATOM 5449 O O . ILE B 1 25 ? 13.578 -57.219 -4.23 1 89.56 25 ILE B O 1
ATOM 5453 N N . LEU B 1 26 ? 15.273 -58.625 -4.691 1 91.19 26 LEU B N 1
ATOM 5454 C CA . LEU B 1 26 ? 16.141 -57.562 -5.117 1 91.19 26 LEU B CA 1
ATOM 5455 C C . LEU B 1 26 ? 15.969 -57.25 -6.605 1 91.19 26 LEU B C 1
ATOM 5457 O O . LEU B 1 26 ? 15.945 -58.188 -7.422 1 91.19 26 LEU B O 1
ATOM 5461 N N . HIS B 1 27 ? 15.734 -56.031 -6.883 1 91.94 27 HIS B N 1
ATOM 5462 C CA . HIS B 1 27 ? 15.609 -55.594 -8.273 1 91.94 27 HIS B CA 1
ATOM 5463 C C . HIS B 1 27 ? 16.453 -54.375 -8.562 1 91.94 27 HIS B C 1
ATOM 5465 O O . HIS B 1 27 ? 16.531 -53.469 -7.734 1 91.94 27 HIS B O 1
ATOM 5471 N N . THR B 1 28 ? 17.078 -54.375 -9.766 1 93.25 28 THR B N 1
ATOM 5472 C CA . THR B 1 28 ? 17.891 -53.25 -10.188 1 93.25 28 THR B CA 1
ATOM 5473 C C . THR B 1 28 ? 17.172 -52.438 -11.258 1 93.25 28 THR B C 1
ATOM 5475 O O . THR B 1 28 ? 16.859 -52.969 -12.328 1 93.25 28 THR B O 1
ATOM 5478 N N . PHE B 1 29 ? 16.906 -51.219 -10.898 1 95.44 29 PHE B N 1
ATOM 5479 C CA . PHE B 1 29 ? 16.375 -50.281 -11.883 1 95.44 29 PHE B CA 1
ATOM 5480 C C . PHE B 1 29 ? 17.5 -49.625 -12.68 1 95.44 29 PHE B C 1
ATOM 5482 O O . PHE B 1 29 ? 18.484 -49.156 -12.102 1 95.44 29 PHE B O 1
ATOM 5489 N N . LEU B 1 30 ? 17.328 -49.625 -14 1 95.38 30 LEU B N 1
ATOM 5490 C CA . LEU B 1 30 ? 18.266 -48.969 -14.914 1 95.38 30 LEU B CA 1
ATOM 5491 C C . LEU B 1 30 ? 17.562 -47.938 -15.797 1 95.38 30 LEU B C 1
ATOM 5493 O O . LEU B 1 30 ? 16.516 -48.25 -16.375 1 95.38 30 LEU B O 1
ATOM 5497 N N . VAL B 1 31 ? 18.125 -46.75 -15.844 1 96.12 31 VAL B N 1
ATOM 5498 C CA . VAL B 1 31 ? 17.516 -45.719 -16.688 1 96.12 31 VAL B CA 1
ATOM 5499 C C . VAL B 1 31 ? 18.594 -44.938 -17.422 1 96.12 31 VAL B C 1
ATOM 5501 O O . VAL B 1 31 ? 19.641 -44.625 -16.844 1 96.12 31 VAL B O 1
ATOM 5504 N N . GLU B 1 32 ? 18.406 -44.688 -18.688 1 95.44 32 GLU B N 1
ATOM 5505 C CA . GLU B 1 32 ? 19.297 -43.844 -19.469 1 95.44 32 GLU B CA 1
ATOM 5506 C C . GLU B 1 32 ? 18.75 -42.406 -19.578 1 95.44 32 GLU B C 1
ATOM 5508 O O . GLU B 1 32 ? 17.547 -42.219 -19.828 1 95.44 32 GLU B O 1
ATOM 5513 N N . ASN B 1 33 ? 19.547 -41.469 -19.266 1 94.38 33 ASN B N 1
ATOM 5514 C CA . ASN B 1 33 ? 19.234 -40.031 -19.406 1 94.38 33 ASN B CA 1
ATOM 5515 C C . ASN B 1 33 ? 20.016 -39.406 -20.547 1 94.38 33 ASN B C 1
ATOM 5517 O O . ASN B 1 33 ? 21.234 -39.344 -20.5 1 94.38 33 ASN B O 1
ATOM 5521 N N . LYS B 1 34 ? 19.344 -38.906 -21.547 1 88.62 34 LYS B N 1
ATOM 5522 C CA . LYS B 1 34 ? 19.984 -38.312 -22.719 1 88.62 34 LYS B CA 1
ATOM 5523 C C . LYS B 1 34 ? 19.984 -36.781 -22.609 1 88.62 34 LYS B C 1
ATOM 5525 O O . LYS B 1 34 ? 20.531 -36.125 -23.469 1 88.62 34 LYS B O 1
ATOM 5530 N N . GLU B 1 35 ? 19.312 -36.25 -21.672 1 79.38 35 GLU B N 1
ATOM 5531 C CA . GLU B 1 35 ? 19.281 -34.812 -21.422 1 79.38 35 GLU B CA 1
ATOM 5532 C C . GLU B 1 35 ? 20.188 -34.438 -20.25 1 79.38 35 GLU B C 1
ATOM 5534 O O . GLU B 1 35 ? 19.703 -34.094 -19.172 1 79.38 35 GLU B O 1
ATOM 5539 N N . ILE B 1 36 ? 21.438 -34.375 -20.578 1 74.88 36 ILE B N 1
ATOM 5540 C CA . ILE B 1 36 ? 22.422 -34.219 -19.516 1 74.88 36 ILE B CA 1
ATOM 5541 C C . ILE B 1 36 ? 22.641 -32.719 -19.234 1 74.88 36 ILE B C 1
ATOM 5543 O O . ILE B 1 36 ? 22.906 -31.953 -20.156 1 74.88 36 ILE B O 1
ATOM 5547 N N . HIS B 1 37 ? 22.281 -32.312 -18.125 1 75.5 37 HIS B N 1
ATOM 5548 C CA . HIS B 1 37 ? 22.625 -30.969 -17.641 1 75.5 37 HIS B CA 1
ATOM 5549 C C . HIS B 1 37 ? 23.516 -31.047 -16.391 1 75.5 37 HIS B C 1
ATOM 5551 O O . HIS B 1 37 ? 23.359 -31.953 -15.57 1 75.5 37 HIS B O 1
ATOM 5557 N N . SER B 1 38 ? 24.438 -30.156 -16.359 1 77 38 SER B N 1
ATOM 5558 C CA . SER B 1 38 ? 25.328 -30.125 -15.195 1 77 38 SER B CA 1
ATOM 5559 C C . SER B 1 38 ? 24.547 -29.797 -13.922 1 77 38 SER B C 1
ATOM 5561 O O . SER B 1 38 ? 23.625 -28.984 -13.945 1 77 38 SER B O 1
ATOM 5563 N N . GLY B 1 39 ? 24.891 -30.484 -12.906 1 81.06 39 GLY B N 1
ATOM 5564 C CA . GLY B 1 39 ? 24.344 -30.172 -11.602 1 81.06 39 GLY B CA 1
ATOM 5565 C C . GLY B 1 39 ? 23.016 -30.859 -11.328 1 81.06 39 GLY B C 1
ATOM 5566 O O . GLY B 1 39 ? 22.203 -30.375 -10.539 1 81.06 39 GLY B O 1
ATOM 5567 N N . GLU B 1 40 ? 22.75 -31.891 -12.07 1 88.88 40 GLU B N 1
ATOM 5568 C CA . GLU B 1 40 ? 21.516 -32.656 -11.844 1 88.88 40 GLU B CA 1
ATOM 5569 C C . GLU B 1 40 ? 21.797 -34.125 -11.594 1 88.88 40 GLU B C 1
ATOM 5571 O O . GLU B 1 40 ? 22.766 -34.688 -12.133 1 88.88 40 GLU B O 1
ATOM 5576 N N . VAL B 1 41 ? 21.062 -34.719 -10.758 1 91.31 41 VAL B N 1
ATOM 5577 C CA . VAL B 1 41 ? 21.203 -36.125 -10.438 1 91.31 41 VAL B CA 1
ATOM 5578 C C . VAL B 1 41 ? 19.875 -36.844 -10.594 1 91.31 41 VAL B C 1
ATOM 5580 O O . VAL B 1 41 ? 18.812 -36.219 -10.453 1 91.31 41 VAL B O 1
ATOM 5583 N N . MET B 1 42 ? 19.953 -38.125 -10.836 1 95.5 42 MET B N 1
ATOM 5584 C CA . MET B 1 42 ? 18.734 -38.906 -11.047 1 95.5 42 MET B CA 1
ATOM 5585 C C . MET B 1 42 ? 18.266 -39.531 -9.734 1 95.5 42 MET B C 1
ATOM 5587 O O . MET B 1 42 ? 19.078 -40 -8.938 1 95.5 42 MET B O 1
ATOM 5591 N N . GLN B 1 43 ? 17.016 -39.562 -9.586 1 96.75 43 GLN B N 1
ATOM 5592 C CA . GLN B 1 43 ? 16.406 -40.281 -8.484 1 96.75 43 GLN B CA 1
ATOM 5593 C C . GLN B 1 43 ? 15.172 -41.062 -8.953 1 96.75 43 GLN B C 1
ATOM 5595 O O . GLN B 1 43 ? 14.688 -40.844 -10.07 1 96.75 43 GLN B O 1
ATOM 5600 N N . ILE B 1 44 ? 14.75 -42 -8.172 1 97.69 44 ILE B N 1
ATOM 5601 C CA . ILE B 1 44 ? 13.57 -42.812 -8.461 1 97.69 44 ILE B CA 1
ATOM 5602 C C . ILE B 1 44 ? 12.586 -42.719 -7.301 1 97.69 44 ILE B C 1
ATOM 5604 O O . ILE B 1 44 ? 12.992 -42.531 -6.152 1 97.69 44 ILE B O 1
ATOM 5608 N N . ILE B 1 45 ? 11.328 -42.75 -7.566 1 98 45 ILE B N 1
ATOM 5609 C CA . ILE B 1 45 ? 10.266 -42.688 -6.57 1 98 45 ILE B CA 1
ATOM 5610 C C . ILE B 1 45 ? 9.117 -43.625 -6.984 1 98 45 ILE B C 1
ATOM 5612 O O . ILE B 1 45 ? 8.961 -43.938 -8.164 1 98 45 ILE B O 1
ATOM 5616 N N . GLY B 1 46 ? 8.344 -44.094 -5.953 1 97.56 46 GLY B N 1
ATOM 5617 C CA . GLY B 1 46 ? 7.273 -45 -6.289 1 97.56 46 GLY B CA 1
ATOM 5618 C C . GLY B 1 46 ? 6.246 -45.156 -5.184 1 97.56 46 GLY B C 1
ATOM 5619 O O . GLY B 1 46 ? 6.203 -44.344 -4.254 1 97.56 46 GLY B O 1
ATOM 5620 N N . ASN B 1 47 ? 5.367 -46.188 -5.402 1 97.06 47 ASN B N 1
ATOM 5621 C CA . ASN B 1 47 ? 4.203 -46.344 -4.539 1 97.06 47 ASN B CA 1
ATOM 5622 C C . ASN B 1 47 ? 4.543 -47.156 -3.291 1 97.06 47 ASN B C 1
ATOM 5624 O O . ASN B 1 47 ? 3.783 -47.188 -2.322 1 97.06 47 ASN B O 1
ATOM 5628 N N . THR B 1 48 ? 5.66 -47.906 -3.303 1 96.12 48 THR B N 1
ATOM 5629 C CA . THR B 1 48 ? 6.031 -48.719 -2.162 1 96.12 48 THR B CA 1
ATOM 5630 C C . THR B 1 48 ? 6.902 -47.938 -1.184 1 96.12 48 THR B C 1
ATOM 5632 O O . THR B 1 48 ? 7.559 -46.969 -1.564 1 96.12 48 THR B O 1
ATOM 5635 N N . PRO B 1 49 ? 6.895 -48.312 0.052 1 95.69 49 PRO B N 1
ATOM 5636 C CA . PRO B 1 49 ? 7.734 -47.625 1.032 1 95.69 49 PRO B CA 1
ATOM 5637 C C . PRO B 1 49 ? 9.203 -47.562 0.618 1 95.69 49 PRO B C 1
ATOM 5639 O O . PRO B 1 49 ? 9.898 -46.594 0.899 1 95.69 49 PRO B O 1
ATOM 5642 N N . GLU B 1 50 ? 9.703 -48.656 -0.032 1 95 50 GLU B N 1
ATOM 5643 C CA . GLU B 1 50 ? 11.102 -48.75 -0.456 1 95 50 GLU B CA 1
ATOM 5644 C C . GLU B 1 50 ? 11.422 -47.688 -1.515 1 95 50 GLU B C 1
ATOM 5646 O O . GLU B 1 50 ? 12.578 -47.281 -1.666 1 95 50 GLU B O 1
ATOM 5651 N N . LEU B 1 51 ? 10.391 -47.312 -2.186 1 97 51 LEU B N 1
ATOM 5652 C CA . LEU B 1 51 ? 10.57 -46.312 -3.217 1 97 51 LEU B CA 1
ATOM 5653 C C . LEU B 1 51 ? 10 -44.969 -2.762 1 97 51 LEU B C 1
ATOM 5655 O O . LEU B 1 51 ? 9.672 -44.094 -3.59 1 97 51 LEU B O 1
ATOM 5659 N N . GLY B 1 52 ? 9.68 -44.844 -1.503 1 96 52 GLY B N 1
ATOM 5660 C CA . GLY B 1 52 ? 9.398 -43.531 -0.909 1 96 52 GLY B CA 1
ATOM 5661 C C . GLY B 1 52 ? 7.918 -43.188 -0.875 1 96 52 GLY B C 1
ATOM 5662 O O . GLY B 1 52 ? 7.535 -42.094 -0.504 1 96 52 GLY B O 1
ATOM 5663 N N . ASN B 1 53 ? 6.945 -44.062 -1.221 1 97 53 ASN B N 1
ATOM 5664 C CA . ASN B 1 53 ? 5.504 -43.844 -1.166 1 97 53 ASN B CA 1
ATOM 5665 C C . ASN B 1 53 ? 5.102 -42.531 -1.857 1 97 53 ASN B C 1
ATOM 5667 O O . ASN B 1 53 ? 4.273 -41.781 -1.341 1 97 53 ASN B O 1
ATOM 5671 N N . TRP B 1 54 ? 5.785 -42.188 -2.908 1 96.62 54 TRP B N 1
ATOM 5672 C CA . TRP B 1 54 ? 5.52 -41.031 -3.762 1 96.62 54 TRP B CA 1
ATOM 5673 C C . TRP B 1 54 ? 5.84 -39.719 -3.037 1 96.62 54 TRP B C 1
ATOM 5675 O O . TRP B 1 54 ? 5.449 -38.625 -3.484 1 96.62 54 TRP B O 1
ATOM 5685 N N . LYS B 1 55 ? 6.496 -39.719 -1.896 1 94.81 55 LYS B N 1
ATOM 5686 C CA . LYS B 1 55 ? 6.895 -38.531 -1.156 1 94.81 55 LYS B CA 1
ATOM 5687 C C . LYS B 1 55 ? 8.273 -38.062 -1.599 1 94.81 55 LYS B C 1
ATOM 5689 O O . LYS B 1 55 ? 9.258 -38.781 -1.498 1 94.81 55 LYS B O 1
ATOM 5694 N N . LEU B 1 56 ? 8.344 -36.844 -1.984 1 94.5 56 LEU B N 1
ATOM 5695 C CA . LEU B 1 56 ? 9.547 -36.281 -2.59 1 94.5 56 LEU B CA 1
ATOM 5696 C C . LEU B 1 56 ? 10.742 -36.438 -1.646 1 94.5 56 LEU B C 1
ATOM 5698 O O . LEU B 1 56 ? 11.844 -36.75 -2.082 1 94.5 56 LEU B O 1
ATOM 5702 N N . ASP B 1 57 ? 10.531 -36.156 -0.37 1 90.75 57 ASP B N 1
ATOM 5703 C CA . ASP B 1 57 ? 11.633 -36.188 0.587 1 90.75 57 ASP B CA 1
ATOM 5704 C C . ASP B 1 57 ? 12.188 -37.594 0.746 1 90.75 57 ASP B C 1
ATOM 5706 O O . ASP B 1 57 ? 13.297 -37.781 1.255 1 90.75 57 ASP B O 1
ATOM 5710 N N . LYS B 1 58 ? 11.492 -38.594 0.237 1 93.44 58 LYS B N 1
ATOM 5711 C CA . LYS B 1 58 ? 11.906 -40 0.377 1 93.44 58 LYS B CA 1
ATOM 5712 C C . LYS B 1 58 ? 12.336 -40.594 -0.967 1 93.44 58 LYS B C 1
ATOM 5714 O O . LYS B 1 58 ? 12.531 -41.812 -1.089 1 93.44 58 LYS B O 1
ATOM 5719 N N . ALA B 1 59 ? 12.438 -39.75 -1.932 1 95.62 59 ALA B N 1
ATOM 5720 C CA . ALA B 1 59 ? 12.922 -40.219 -3.223 1 95.62 59 ALA B CA 1
ATOM 5721 C C . ALA B 1 59 ? 14.312 -40.844 -3.096 1 95.62 59 ALA B C 1
ATOM 5723 O O . ALA B 1 59 ? 15.164 -40.312 -2.373 1 95.62 59 ALA B O 1
ATOM 5724 N N . LEU B 1 60 ? 14.586 -41.875 -3.844 1 96.38 60 LEU B N 1
ATOM 5725 C CA . LEU B 1 60 ? 15.82 -42.625 -3.691 1 96.38 60 LEU B CA 1
ATOM 5726 C C . LEU B 1 60 ? 16.859 -42.188 -4.715 1 96.38 60 LEU B C 1
ATOM 5728 O O . LEU B 1 60 ? 16.594 -42.188 -5.918 1 96.38 60 LEU B O 1
ATOM 5732 N N . PRO B 1 61 ? 18.031 -41.844 -4.242 1 95.38 61 PRO B N 1
ATOM 5733 C CA . PRO B 1 61 ? 19.109 -41.469 -5.172 1 95.38 61 PRO B CA 1
ATOM 5734 C C . PRO B 1 61 ? 19.594 -42.656 -6.012 1 95.38 61 PRO B C 1
ATOM 5736 O O . PRO B 1 61 ? 19.672 -43.781 -5.512 1 95.38 61 PRO B O 1
ATOM 5739 N N . MET B 1 62 ? 19.859 -42.406 -7.238 1 96.81 62 MET B N 1
ATOM 5740 C CA . MET B 1 62 ? 20.453 -43.406 -8.125 1 96.81 62 MET B CA 1
ATOM 5741 C C . MET B 1 62 ? 21.953 -43.156 -8.305 1 96.81 62 MET B C 1
ATOM 5743 O O . MET B 1 62 ? 22.438 -42.031 -8.055 1 96.81 62 MET B O 1
ATOM 5747 N N . GLU B 1 63 ? 22.609 -44.125 -8.688 1 96 63 GLU B N 1
ATOM 5748 C CA . GLU B 1 63 ? 24.062 -44.031 -8.906 1 96 63 GLU B CA 1
ATOM 5749 C C . GLU B 1 63 ? 24.391 -44.031 -10.398 1 96 63 GLU B C 1
ATOM 5751 O O . GLU B 1 63 ? 23.766 -44.781 -11.172 1 96 63 GLU B O 1
ATOM 5756 N N . LEU B 1 64 ? 25.312 -43.25 -10.695 1 94.19 64 LEU B N 1
ATOM 5757 C CA . LEU B 1 64 ? 25.766 -43.219 -12.086 1 94.19 64 LEU B CA 1
ATOM 5758 C C . LEU B 1 64 ? 26.547 -44.5 -12.43 1 94.19 64 LEU B C 1
ATOM 5760 O O . LEU B 1 64 ? 27.562 -44.812 -11.805 1 94.19 64 LEU B O 1
ATOM 5764 N N . GLU B 1 65 ? 26.078 -45.25 -13.383 1 93.38 65 GLU B N 1
ATOM 5765 C CA . GLU B 1 65 ? 26.688 -46.5 -13.789 1 93.38 65 GLU B CA 1
ATOM 5766 C C . GLU B 1 65 ? 27.672 -46.281 -14.945 1 93.38 65 GLU B C 1
ATOM 5768 O O . GLU B 1 65 ? 28.719 -46.938 -15 1 93.38 65 GLU B O 1
ATOM 5773 N N . SER B 1 66 ? 27.188 -45.531 -15.922 1 92.25 66 SER B N 1
ATOM 5774 C CA . SER B 1 66 ? 28.047 -45.219 -17.062 1 92.25 66 SER B CA 1
ATOM 5775 C C . SER B 1 66 ? 27.734 -43.844 -17.641 1 92.25 66 SER B C 1
ATOM 5777 O O . SER B 1 66 ? 26.594 -43.375 -17.547 1 92.25 66 SER B O 1
ATOM 5779 N N . GLN B 1 67 ? 28.766 -43.188 -18.141 1 89.75 67 GLN B N 1
ATOM 5780 C CA . GLN B 1 67 ? 28.641 -41.844 -18.703 1 89.75 67 GLN B CA 1
ATOM 5781 C C . GLN B 1 67 ? 29.281 -41.781 -20.094 1 89.75 67 GLN B C 1
ATOM 5783 O O . GLN B 1 67 ? 30.438 -42.156 -20.25 1 89.75 67 GLN B O 1
ATOM 5788 N N . GLN B 1 68 ? 28.484 -41.562 -21 1 87.69 68 GLN B N 1
ATOM 5789 C CA . GLN B 1 68 ? 28.953 -41.219 -22.344 1 87.69 68 GLN B CA 1
ATOM 5790 C C . GLN B 1 68 ? 28.703 -39.75 -22.656 1 87.69 68 GLN B C 1
ATOM 5792 O O . GLN B 1 68 ? 28.203 -39 -21.828 1 87.69 68 GLN B O 1
ATOM 5797 N N . VAL B 1 69 ? 29.094 -39.344 -23.906 1 82.44 69 VAL B N 1
ATOM 5798 C CA . VAL B 1 69 ? 29 -37.938 -24.297 1 82.44 69 VAL B CA 1
ATOM 5799 C C . VAL B 1 69 ? 27.531 -37.531 -24.375 1 82.44 69 VAL B C 1
ATOM 5801 O O . VAL B 1 69 ? 27.172 -36.438 -23.969 1 82.44 69 VAL B O 1
ATOM 5804 N N . ASP B 1 70 ? 26.719 -38.438 -24.781 1 87.12 70 ASP B N 1
ATOM 5805 C CA . ASP B 1 70 ? 25.344 -38.031 -25.078 1 87.12 70 ASP B CA 1
ATOM 5806 C C . ASP B 1 70 ? 24.344 -38.781 -24.172 1 87.12 70 ASP B C 1
ATOM 5808 O O . ASP B 1 70 ? 23.141 -38.625 -24.328 1 87.12 70 ASP B O 1
ATOM 5812 N N . LYS B 1 71 ? 24.859 -39.594 -23.281 1 90.88 71 LYS B N 1
ATOM 5813 C CA . LYS B 1 71 ? 23.922 -40.344 -22.453 1 90.88 71 LYS B CA 1
ATOM 5814 C C . LYS B 1 71 ? 24.562 -40.781 -21.141 1 90.88 71 LYS B C 1
ATOM 5816 O O . LYS B 1 71 ? 25.766 -41.031 -21.094 1 90.88 71 LYS B O 1
ATOM 5821 N N . GLU B 1 72 ? 23.812 -40.781 -20.141 1 94.12 72 GLU B N 1
ATOM 5822 C CA . GLU B 1 72 ? 24.172 -41.312 -18.828 1 94.12 72 GLU B CA 1
ATOM 5823 C C . GLU B 1 72 ? 23.234 -42.438 -18.422 1 94.12 72 GLU B C 1
ATOM 5825 O O . GLU B 1 72 ? 22.047 -42.406 -18.703 1 94.12 72 GLU B O 1
ATOM 5830 N N . VAL B 1 73 ? 23.828 -43.438 -17.891 1 95.5 73 VAL B N 1
ATOM 5831 C CA . VAL B 1 73 ? 23.016 -44.531 -17.375 1 95.5 73 VAL B CA 1
ATOM 5832 C C . VAL B 1 73 ? 23.094 -44.531 -15.844 1 95.5 73 VAL B C 1
ATOM 5834 O O . VAL B 1 73 ? 24.172 -44.5 -15.266 1 95.5 73 VAL B O 1
ATOM 5837 N N . TRP B 1 74 ? 22 -44.562 -15.242 1 96.31 74 TRP B N 1
ATOM 5838 C CA . TRP B 1 74 ? 21.891 -44.562 -13.789 1 96.31 74 TRP B CA 1
ATOM 5839 C C . TRP B 1 74 ? 21.266 -45.875 -13.289 1 96.31 74 TRP B C 1
ATOM 5841 O O . TRP B 1 74 ? 20.438 -46.469 -13.984 1 96.31 74 TRP B O 1
ATOM 5851 N N . LYS B 1 75 ? 21.656 -46.281 -12.062 1 96 75 LYS B N 1
ATOM 5852 C CA . LYS B 1 75 ? 21.125 -47.531 -11.523 1 96 75 LYS B CA 1
ATOM 5853 C C . LYS B 1 75 ? 20.875 -47.438 -10.023 1 96 75 LYS B C 1
ATOM 5855 O O . LYS B 1 75 ? 21.484 -46.594 -9.336 1 96 75 LYS B O 1
ATOM 5860 N N . VAL B 1 76 ? 19.953 -48.156 -9.555 1 96.44 76 VAL B N 1
ATOM 5861 C CA . VAL B 1 76 ? 19.75 -48.344 -8.125 1 96.44 76 VAL B CA 1
ATOM 5862 C C . VAL B 1 76 ? 19.125 -49.719 -7.875 1 96.44 76 VAL B C 1
ATOM 5864 O O . VAL B 1 76 ? 18.297 -50.188 -8.664 1 96.44 76 VAL B O 1
ATOM 5867 N N . THR B 1 77 ? 19.625 -50.375 -6.879 1 94.81 77 THR B N 1
ATOM 5868 C CA . THR B 1 77 ? 19.078 -51.688 -6.488 1 94.81 77 THR B CA 1
ATOM 5869 C C . THR B 1 77 ? 18.234 -51.562 -5.219 1 94.81 77 THR B C 1
ATOM 5871 O O . THR B 1 77 ? 18.688 -51 -4.223 1 94.81 77 THR B O 1
ATOM 5874 N N . VAL B 1 78 ? 17.047 -52.062 -5.336 1 94.75 78 VAL B N 1
ATOM 5875 C CA . VAL B 1 78 ? 16.094 -51.906 -4.238 1 94.75 78 VAL B CA 1
ATOM 5876 C C . VAL B 1 78 ? 15.461 -53.25 -3.9 1 94.75 78 VAL B C 1
ATOM 5878 O O . VAL B 1 78 ? 15.242 -54.062 -4.785 1 94.75 78 VAL B O 1
ATOM 5881 N N . SER B 1 79 ? 15.227 -53.5 -2.596 1 93.88 79 SER B N 1
ATOM 5882 C CA . SER B 1 79 ? 14.453 -54.656 -2.15 1 93.88 79 SER B CA 1
ATOM 5883 C C . SER B 1 79 ? 12.953 -54.375 -2.24 1 93.88 79 SER B C 1
ATOM 5885 O O . SER B 1 79 ? 12.43 -53.5 -1.533 1 93.88 79 SER B O 1
ATOM 5887 N N . LEU B 1 80 ? 12.281 -55.094 -3.082 1 94 80 LEU B N 1
ATOM 5888 C CA . LEU B 1 80 ? 10.859 -54.875 -3.326 1 94 80 LEU B CA 1
ATOM 5889 C C . LEU B 1 80 ? 10.023 -56.031 -2.766 1 94 80 LEU B C 1
ATOM 5891 O O . LEU B 1 80 ? 10.492 -57.156 -2.709 1 94 80 LEU B O 1
ATOM 5895 N N . PRO B 1 81 ? 8.805 -55.719 -2.369 1 92.69 81 PRO B N 1
ATOM 5896 C CA . PRO B 1 81 ? 7.922 -56.812 -1.92 1 92.69 81 PRO B CA 1
ATOM 5897 C C . PRO B 1 81 ? 7.523 -57.75 -3.053 1 92.69 81 PRO B C 1
ATOM 5899 O O . PRO B 1 81 ? 7.305 -57.312 -4.184 1 92.69 81 PRO B O 1
ATOM 5902 N N . LYS B 1 82 ? 7.359 -59.062 -2.762 1 90.38 82 LYS B N 1
ATOM 5903 C CA . LYS B 1 82 ? 6.945 -60.062 -3.756 1 90.38 82 LYS B CA 1
ATOM 5904 C C . LYS B 1 82 ? 5.449 -59.969 -4.039 1 90.38 82 LYS B C 1
ATOM 5906 O O . LYS B 1 82 ? 4.684 -59.469 -3.201 1 90.38 82 LYS B O 1
ATOM 5911 N N . HIS B 1 83 ? 5.113 -60.375 -5.297 1 90.12 83 HIS B N 1
ATOM 5912 C CA . HIS B 1 83 ? 3.729 -60.438 -5.746 1 90.12 83 HIS B CA 1
ATOM 5913 C C . HIS B 1 83 ? 3.021 -59.094 -5.625 1 90.12 83 HIS B C 1
ATOM 5915 O O . HIS B 1 83 ? 1.906 -59.031 -5.102 1 90.12 83 HIS B O 1
ATOM 5921 N N . THR B 1 84 ? 3.756 -58.125 -5.992 1 91.31 84 THR B N 1
ATOM 5922 C CA . THR B 1 84 ? 3.215 -56.75 -5.891 1 91.31 84 THR B CA 1
ATOM 5923 C C . THR B 1 84 ? 3.436 -56 -7.191 1 91.31 84 THR B C 1
ATOM 5925 O O . THR B 1 84 ? 4.434 -56.219 -7.883 1 91.31 84 THR B O 1
ATOM 5928 N N . GLU B 1 85 ? 2.373 -55.156 -7.551 1 92.75 85 GLU B N 1
ATOM 5929 C CA . GLU B 1 85 ? 2.57 -54.188 -8.617 1 92.75 85 GLU B CA 1
ATOM 5930 C C . GLU B 1 85 ? 3.32 -52.969 -8.102 1 92.75 85 GLU B C 1
ATOM 5932 O O . GLU B 1 85 ? 2.84 -52.25 -7.211 1 92.75 85 GLU B O 1
ATOM 5937 N N . VAL B 1 86 ? 4.461 -52.812 -8.648 1 94.25 86 VAL B N 1
ATOM 5938 C CA . VAL B 1 86 ? 5.297 -51.688 -8.234 1 94.25 86 VAL B CA 1
ATOM 5939 C C . VAL B 1 86 ? 5.246 -50.562 -9.297 1 94.25 86 VAL B C 1
ATOM 5941 O O . VAL B 1 86 ? 5.648 -50.781 -10.438 1 94.25 86 VAL B O 1
ATOM 5944 N N . TYR B 1 87 ? 4.699 -49.406 -8.875 1 96.31 87 TYR B N 1
ATOM 5945 C CA . TYR B 1 87 ? 4.672 -48.25 -9.742 1 96.31 87 TYR B CA 1
ATOM 5946 C C . TYR B 1 87 ? 5.812 -47.281 -9.414 1 96.31 87 TYR B C 1
ATOM 5948 O O . TYR B 1 87 ? 6.145 -47.094 -8.242 1 96.31 87 TYR B O 1
ATOM 5956 N N . TYR B 1 88 ? 6.457 -46.719 -10.5 1 96.75 88 TYR B N 1
ATOM 5957 C CA . TYR B 1 88 ? 7.598 -45.844 -10.203 1 96.75 88 TYR B CA 1
ATOM 5958 C C . TYR B 1 88 ? 7.781 -44.812 -11.281 1 96.75 88 TYR B C 1
ATOM 5960 O O . TYR B 1 88 ? 7.199 -44.906 -12.367 1 96.75 88 TYR B O 1
ATOM 5968 N N . ARG B 1 89 ? 8.5 -43.719 -11 1 97.5 89 ARG B N 1
ATOM 5969 C CA . ARG B 1 89 ? 8.891 -42.625 -11.883 1 97.5 89 ARG B CA 1
ATOM 5970 C C . ARG B 1 89 ? 10.344 -42.219 -11.633 1 97.5 89 ARG B C 1
ATOM 5972 O O . ARG B 1 89 ? 10.859 -42.375 -10.531 1 97.5 89 ARG B O 1
ATOM 5979 N N . TYR B 1 90 ? 10.93 -41.75 -12.672 1 97 90 TYR B N 1
ATOM 5980 C CA . TYR B 1 90 ? 12.25 -41.156 -12.531 1 97 90 TYR B CA 1
ATOM 5981 C C . TYR B 1 90 ? 12.164 -39.625 -12.445 1 97 90 TYR B C 1
ATOM 5983 O O . TYR B 1 90 ? 11.258 -39 -13.031 1 97 90 TYR B O 1
ATOM 5991 N N . LEU B 1 91 ? 13.07 -39.062 -11.695 1 95.56 91 LEU B N 1
ATOM 5992 C CA . LEU B 1 91 ? 13.141 -37.625 -11.508 1 95.56 91 LEU B CA 1
ATOM 5993 C C . LEU B 1 91 ? 14.578 -37.125 -11.648 1 95.56 91 LEU B C 1
ATOM 5995 O O . LEU B 1 91 ? 15.523 -37.875 -11.375 1 95.56 91 LEU B O 1
ATOM 5999 N N . LEU B 1 92 ? 14.695 -35.969 -12.109 1 94.19 92 LEU B N 1
ATOM 6000 C CA . LEU B 1 92 ? 15.961 -35.25 -12.086 1 94.19 92 LEU B CA 1
ATOM 6001 C C . LEU B 1 92 ? 15.953 -34.188 -10.992 1 94.19 92 LEU B C 1
ATOM 6003 O O . LEU B 1 92 ? 15.078 -33.312 -10.969 1 94.19 92 LEU B O 1
ATOM 6007 N N . ILE B 1 93 ? 16.922 -34.281 -10.078 1 92.06 93 ILE B N 1
ATOM 6008 C CA . ILE B 1 93 ? 17.016 -33.375 -8.922 1 92.06 93 ILE B CA 1
ATOM 6009 C C . ILE B 1 93 ? 18.25 -32.5 -9.047 1 92.06 93 ILE B C 1
ATOM 6011 O O . ILE B 1 93 ? 19.312 -32.969 -9.492 1 92.06 93 ILE B O 1
ATOM 6015 N N . ALA B 1 94 ? 18.078 -31.266 -8.641 1 88.62 94 ALA B N 1
ATOM 6016 C CA . ALA B 1 94 ? 19.219 -30.359 -8.641 1 88.62 94 ALA B CA 1
ATOM 6017 C C . ALA B 1 94 ? 20.234 -30.781 -7.582 1 88.62 94 ALA B C 1
ATOM 6019 O O . ALA B 1 94 ? 19.875 -31.141 -6.461 1 88.62 94 ALA B O 1
ATOM 6020 N N . SER B 1 95 ? 21.484 -30.812 -8.023 1 82.81 95 SER B N 1
ATOM 6021 C CA . SER B 1 95 ? 22.562 -31.094 -7.09 1 82.81 95 SER B CA 1
ATOM 6022 C C . SER B 1 95 ? 22.922 -29.844 -6.281 1 82.81 95 SER B C 1
ATOM 6024 O O . SER B 1 95 ? 23.156 -28.781 -6.848 1 82.81 95 SER B O 1
ATOM 6026 N N . LEU B 1 96 ? 22.828 -29.969 -4.977 1 79.75 96 LEU B N 1
ATOM 6027 C CA . LEU B 1 96 ? 23.188 -28.859 -4.102 1 79.75 96 LEU B CA 1
ATOM 6028 C C . LEU B 1 96 ? 24.594 -29.047 -3.527 1 79.75 96 LEU B C 1
ATOM 6030 O O . LEU B 1 96 ? 25.047 -30.188 -3.346 1 79.75 96 LEU B O 1
ATOM 6034 N N . ASP B 1 97 ? 25.375 -27.969 -3.438 1 69 97 ASP B N 1
ATOM 6035 C CA . ASP B 1 97 ? 26.75 -28.016 -2.941 1 69 97 ASP B CA 1
ATOM 6036 C C . ASP B 1 97 ? 26.812 -28.703 -1.581 1 69 97 ASP B C 1
ATOM 6038 O O . ASP B 1 97 ? 27.703 -29.516 -1.329 1 69 97 ASP B O 1
ATOM 6042 N N . ARG B 1 98 ? 25.969 -28.297 -0.717 1 67.38 98 ARG B N 1
ATOM 6043 C CA . ARG B 1 98 ? 25.828 -28.953 0.586 1 67.38 98 ARG B CA 1
ATOM 6044 C C . ARG B 1 98 ? 24.391 -29.328 0.87 1 67.38 98 ARG B C 1
ATOM 6046 O O . ARG B 1 98 ? 23.469 -28.625 0.454 1 67.38 98 ARG B O 1
ATOM 6053 N N . PRO B 1 99 ? 24.438 -30.578 1.359 1 67.44 99 PRO B N 1
ATOM 6054 C CA . PRO B 1 99 ? 23.078 -30.922 1.767 1 67.44 99 PRO B CA 1
ATOM 6055 C C . PRO B 1 99 ? 22.484 -29.906 2.752 1 67.44 99 PRO B C 1
ATOM 6057 O O . PRO B 1 99 ? 23.172 -29.5 3.697 1 67.44 99 PRO B O 1
ATOM 6060 N N . ILE B 1 100 ? 21.484 -29.344 2.307 1 75.75 100 ILE B N 1
ATOM 6061 C CA . ILE B 1 100 ? 20.797 -28.406 3.186 1 75.75 100 ILE B CA 1
ATOM 6062 C C . ILE B 1 100 ? 19.562 -29.078 3.777 1 75.75 100 ILE B C 1
ATOM 6064 O O . ILE B 1 100 ? 18.781 -29.719 3.057 1 75.75 100 ILE B O 1
ATOM 6068 N N . VAL B 1 101 ? 19.5 -29.125 5.047 1 74.19 101 VAL B N 1
ATOM 6069 C CA . VAL B 1 101 ? 18.375 -29.75 5.742 1 74.19 101 VAL B CA 1
ATOM 6070 C C . VAL B 1 101 ? 17.453 -28.672 6.293 1 74.19 101 VAL B C 1
ATOM 6072 O O . VAL B 1 101 ? 17.906 -27.609 6.738 1 74.19 101 VAL B O 1
ATOM 6075 N N . LYS B 1 102 ? 16.172 -29.016 6.223 1 77.38 102 LYS B N 1
ATOM 6076 C CA . LYS B 1 102 ? 15.141 -28.141 6.766 1 77.38 102 LYS B CA 1
ATOM 6077 C C . LYS B 1 102 ? 15.102 -28.203 8.289 1 77.38 102 LYS B C 1
ATOM 6079 O O . LYS B 1 102 ? 15.805 -29.016 8.898 1 77.38 102 LYS B O 1
ATOM 6084 N N . ASP B 1 103 ? 14.281 -27.359 8.797 1 68.56 103 ASP B N 1
ATOM 6085 C CA . ASP B 1 103 ? 14.109 -27.328 10.242 1 68.56 103 ASP B CA 1
ATOM 6086 C C . ASP B 1 103 ? 13.539 -28.656 10.75 1 68.56 103 ASP B C 1
ATOM 6088 O O . ASP B 1 103 ? 13.82 -29.062 11.883 1 68.56 103 ASP B O 1
ATOM 6092 N N . ASP B 1 104 ? 12.789 -29.375 9.898 1 72.81 104 ASP B N 1
ATOM 6093 C CA . ASP B 1 104 ? 12.172 -30.625 10.312 1 72.81 104 ASP B CA 1
ATOM 6094 C C . ASP B 1 104 ? 13.102 -31.812 10.062 1 72.81 104 ASP B C 1
ATOM 6096 O O . ASP B 1 104 ? 12.719 -32.969 10.289 1 72.81 104 ASP B O 1
ATOM 6100 N N . GLY B 1 105 ? 14.266 -31.547 9.555 1 76.31 105 GLY B N 1
ATOM 6101 C CA . GLY B 1 105 ? 15.273 -32.594 9.383 1 76.31 105 GLY B CA 1
ATOM 6102 C C . GLY B 1 105 ? 15.258 -33.219 7.992 1 76.31 105 GLY B C 1
ATOM 6103 O O . GLY B 1 105 ? 16.125 -34 7.656 1 76.31 105 GLY B O 1
ATOM 6104 N N . LYS B 1 106 ? 14.398 -32.906 7.211 1 81.88 106 LYS B N 1
ATOM 6105 C CA . LYS B 1 106 ? 14.289 -33.469 5.871 1 81.88 106 LYS B CA 1
ATOM 6106 C C . LYS B 1 106 ? 15.203 -32.75 4.891 1 81.88 106 LYS B C 1
ATOM 6108 O O . LYS B 1 106 ? 15.445 -31.531 5.035 1 81.88 106 LYS B O 1
ATOM 6113 N N . PRO B 1 107 ? 15.688 -33.438 3.945 1 83.69 107 PRO B N 1
ATOM 6114 C CA . PRO B 1 107 ? 16.562 -32.812 2.963 1 83.69 107 PRO B CA 1
ATOM 6115 C C . PRO B 1 107 ? 15.789 -31.922 1.978 1 83.69 107 PRO B C 1
ATOM 6117 O O . PRO B 1 107 ? 14.664 -32.25 1.601 1 83.69 107 PRO B O 1
ATOM 6120 N N . ILE B 1 108 ? 16.469 -30.891 1.575 1 87.5 108 ILE B N 1
ATOM 6121 C CA . ILE B 1 108 ? 15.922 -30.031 0.53 1 87.5 108 ILE B CA 1
ATOM 6122 C C . ILE B 1 108 ? 16.125 -30.688 -0.833 1 87.5 108 ILE B C 1
ATOM 6124 O O . ILE B 1 108 ? 17.219 -31.156 -1.147 1 87.5 108 ILE B O 1
ATOM 6128 N N . LYS B 1 109 ? 15.094 -30.844 -1.594 1 89.56 109 LYS B N 1
ATOM 6129 C CA . LYS B 1 109 ? 15.148 -31.375 -2.951 1 89.56 109 LYS B CA 1
ATOM 6130 C C . LYS B 1 109 ? 14.453 -30.453 -3.939 1 89.56 109 LYS B C 1
ATOM 6132 O O . LYS B 1 109 ? 13.352 -29.969 -3.678 1 89.56 109 LYS B O 1
ATOM 6137 N N . VAL B 1 110 ? 15.125 -30.156 -4.965 1 91.44 110 VAL B N 1
ATOM 6138 C CA . VAL B 1 110 ? 14.57 -29.328 -6.035 1 91.44 110 VAL B CA 1
ATOM 6139 C C . VAL B 1 110 ? 14.414 -30.156 -7.301 1 91.44 110 VAL B C 1
ATOM 6141 O O . VAL B 1 110 ? 15.406 -30.531 -7.934 1 91.44 110 VAL B O 1
ATOM 6144 N N . VAL B 1 111 ? 13.211 -30.406 -7.637 1 93.88 111 VAL B N 1
ATOM 6145 C CA . VAL B 1 111 ? 12.938 -31.172 -8.852 1 93.88 111 VAL B CA 1
ATOM 6146 C C . VAL B 1 111 ? 13.117 -30.281 -10.078 1 93.88 111 VAL B C 1
ATOM 6148 O O . VAL B 1 111 ? 12.461 -29.234 -10.195 1 93.88 111 VAL B O 1
ATOM 6151 N N . ARG B 1 112 ? 13.938 -30.656 -10.93 1 91.25 112 ARG B N 1
ATOM 6152 C CA . ARG B 1 112 ? 14.125 -29.922 -12.18 1 91.25 112 ARG B CA 1
ATOM 6153 C C . ARG B 1 112 ? 13.172 -30.438 -13.258 1 91.25 112 ARG B C 1
ATOM 6155 O O . ARG B 1 112 ? 12.414 -29.656 -13.836 1 91.25 112 ARG B O 1
ATOM 6162 N N . HIS B 1 113 ? 13.266 -31.75 -13.523 1 93.12 113 HIS B N 1
ATOM 6163 C CA . HIS B 1 113 ? 12.375 -32.438 -14.438 1 93.12 113 HIS B CA 1
ATOM 6164 C C . HIS B 1 113 ? 11.938 -33.812 -13.867 1 93.12 113 HIS B C 1
ATOM 6166 O O . HIS B 1 113 ? 12.648 -34.375 -13.047 1 93.12 113 HIS B O 1
ATOM 6172 N N . TRP B 1 114 ? 10.789 -34.219 -14.242 1 95.12 114 TRP B N 1
ATOM 6173 C CA . TRP B 1 114 ? 10.32 -35.531 -13.797 1 95.12 114 TRP B CA 1
ATOM 6174 C C . TRP B 1 114 ? 9.305 -36.094 -14.789 1 95.12 114 TRP B C 1
ATOM 6176 O O . TRP B 1 114 ? 8.805 -35.375 -15.656 1 95.12 114 TRP B O 1
ATOM 6186 N N . GLU B 1 115 ? 9.117 -37.375 -14.742 1 95.44 115 GLU B N 1
ATOM 6187 C CA . GLU B 1 115 ? 8.141 -38.031 -15.602 1 95.44 115 GLU B CA 1
ATOM 6188 C C . GLU B 1 115 ? 6.715 -37.75 -15.141 1 95.44 115 GLU B C 1
ATOM 6190 O O . GLU B 1 115 ? 6.352 -38.031 -14 1 95.44 115 GLU B O 1
ATOM 6195 N N . THR B 1 116 ? 5.93 -37.219 -16.094 1 94 116 THR B N 1
ATOM 6196 C CA . THR B 1 116 ? 4.605 -36.75 -15.703 1 94 116 THR B CA 1
ATOM 6197 C C . THR B 1 116 ? 3.518 -37.531 -16.438 1 94 116 THR B C 1
ATOM 6199 O O . THR B 1 116 ? 2.42 -37 -16.656 1 94 116 THR B O 1
ATOM 6202 N N . TYR B 1 117 ? 3.779 -38.719 -16.781 1 91.06 117 TYR B N 1
ATOM 6203 C CA . TYR B 1 117 ? 2.723 -39.562 -17.312 1 91.06 117 TYR B CA 1
ATOM 6204 C C . TYR B 1 117 ? 1.596 -39.75 -16.312 1 91.06 117 TYR B C 1
ATOM 6206 O O . TYR B 1 117 ? 1.845 -39.875 -15.102 1 91.06 117 TYR B O 1
ATOM 6214 N N . VAL B 1 118 ? 0.378 -39.75 -16.828 1 89.44 118 VAL B N 1
ATOM 6215 C CA . VAL B 1 118 ? -0.749 -39.938 -15.93 1 89.44 118 VAL B CA 1
ATOM 6216 C C . VAL B 1 118 ? -0.604 -41.281 -15.227 1 89.44 118 VAL B C 1
ATOM 6218 O O . VAL B 1 118 ? -0.784 -41.375 -14.008 1 89.44 118 VAL B O 1
ATOM 6221 N N . ASP B 1 119 ? -0.261 -42.312 -16.078 1 89.88 119 ASP B N 1
ATOM 6222 C CA . ASP B 1 119 ? 0.031 -43.656 -15.523 1 89.88 119 ASP B CA 1
ATOM 6223 C C . ASP B 1 119 ? 1.536 -43.844 -15.367 1 89.88 119 ASP B C 1
ATOM 6225 O O . ASP B 1 119 ? 2.275 -43.844 -16.359 1 89.88 119 ASP B O 1
ATOM 6229 N N . PRO B 1 120 ? 1.977 -44.125 -14.18 1 94.75 120 PRO B N 1
ATOM 6230 C CA . PRO B 1 120 ? 3.41 -44.312 -13.961 1 94.75 120 PRO B CA 1
ATOM 6231 C C . PRO B 1 120 ? 3.902 -45.656 -14.539 1 94.75 120 PRO B C 1
ATOM 6233 O O . PRO B 1 120 ? 3.1 -46.438 -15.023 1 94.75 120 PRO B O 1
ATOM 6236 N N . ARG B 1 121 ? 5.273 -45.781 -14.594 1 94.69 121 ARG B N 1
ATOM 6237 C CA . ARG B 1 121 ? 5.852 -47.094 -14.93 1 94.69 121 ARG B CA 1
ATOM 6238 C C . ARG B 1 121 ? 5.414 -48.156 -13.938 1 94.69 121 ARG B C 1
ATOM 6240 O O . ARG B 1 121 ? 5.098 -47.844 -12.789 1 94.69 121 ARG B O 1
ATOM 6247 N N . CYS B 1 122 ? 5.324 -49.406 -14.43 1 93.69 122 CYS B N 1
ATOM 6248 C CA . CYS B 1 122 ? 4.848 -50.469 -13.555 1 93.69 122 CYS B CA 1
ATOM 6249 C C . CYS B 1 122 ? 5.621 -51.75 -13.797 1 93.69 122 CYS B C 1
ATOM 6251 O O . CYS B 1 122 ? 5.918 -52.094 -14.945 1 93.69 122 CYS B O 1
ATOM 6253 N N . ILE B 1 123 ? 6.055 -52.406 -12.758 1 92.19 123 ILE B N 1
ATOM 6254 C CA . ILE B 1 123 ? 6.594 -53.75 -12.812 1 92.19 123 ILE B CA 1
ATOM 6255 C C . ILE B 1 123 ? 5.863 -54.656 -11.812 1 92.19 123 ILE B C 1
ATOM 6257 O O . ILE B 1 123 ? 5.344 -54.156 -10.797 1 92.19 123 ILE B O 1
ATOM 6261 N N . THR B 1 124 ? 5.828 -55.875 -12.18 1 91.75 124 THR B N 1
ATOM 6262 C CA . THR B 1 124 ? 5.23 -56.844 -11.273 1 91.75 124 THR B CA 1
ATOM 6263 C C . THR B 1 124 ? 6.289 -57.781 -10.719 1 91.75 124 THR B C 1
ATOM 6265 O O . THR B 1 124 ? 7.066 -58.375 -11.477 1 91.75 124 THR B O 1
ATOM 6268 N N . THR B 1 125 ? 6.309 -57.844 -9.477 1 90.06 125 THR B N 1
ATOM 6269 C CA . THR B 1 125 ? 7.273 -58.719 -8.828 1 90.06 125 THR B CA 1
ATOM 6270 C C . THR B 1 125 ? 6.68 -60.125 -8.617 1 90.06 125 THR B C 1
ATOM 6272 O O . THR B 1 125 ? 5.492 -60.25 -8.312 1 90.06 125 THR B O 1
ATOM 6275 N N . THR B 1 126 ? 7.547 -61.156 -8.914 1 87.94 126 THR B N 1
ATOM 6276 C CA . THR B 1 126 ? 7.18 -62.562 -8.695 1 87.94 126 THR B CA 1
ATOM 6277 C C . THR B 1 126 ? 8.141 -63.219 -7.727 1 87.94 126 THR B C 1
ATOM 6279 O O . THR B 1 126 ? 8.969 -62.562 -7.102 1 87.94 126 THR B O 1
ATOM 6282 N N . ASP B 1 127 ? 7.969 -64.625 -7.559 1 85 127 ASP B N 1
ATOM 6283 C CA . ASP B 1 127 ? 8.867 -65.375 -6.691 1 85 127 ASP B CA 1
ATOM 6284 C C . ASP B 1 127 ? 10.281 -65.375 -7.266 1 85 127 ASP B C 1
ATOM 6286 O O . ASP B 1 127 ? 11.258 -65.438 -6.516 1 85 127 ASP B O 1
ATOM 6290 N N . ASN B 1 128 ? 10.344 -65.375 -8.617 1 79.75 128 ASN B N 1
ATOM 6291 C CA . ASN B 1 128 ? 11.625 -65.562 -9.289 1 79.75 128 ASN B CA 1
ATOM 6292 C C . ASN B 1 128 ? 12.219 -64.25 -9.773 1 79.75 128 ASN B C 1
ATOM 6294 O O . ASN B 1 128 ? 13.219 -64.25 -10.5 1 79.75 128 ASN B O 1
ATOM 6298 N N . GLY B 1 129 ? 11.633 -63.219 -9.398 1 79.31 129 GLY B N 1
ATOM 6299 C CA . GLY B 1 129 ? 12.18 -61.938 -9.82 1 79.31 129 GLY B CA 1
ATOM 6300 C C . GLY B 1 129 ? 11.195 -61.094 -10.609 1 79.31 129 GLY B C 1
ATOM 6301 O O . GLY B 1 129 ? 9.984 -61.188 -10.391 1 79.31 129 GLY B O 1
ATOM 6302 N N . VAL B 1 130 ? 11.758 -60 -11.32 1 80.06 130 VAL B N 1
ATOM 6303 C CA . VAL B 1 130 ? 10.945 -59.125 -12.133 1 80.06 130 VAL B CA 1
ATOM 6304 C C . VAL B 1 130 ? 11.117 -59.469 -13.609 1 80.06 130 VAL B C 1
ATOM 6306 O O . VAL B 1 130 ? 12.211 -59.844 -14.039 1 80.06 130 VAL B O 1
ATOM 6309 N N . GLN B 1 131 ? 10.07 -59.812 -14.328 1 62.94 131 GLN B N 1
ATOM 6310 C CA . GLN B 1 131 ? 10.148 -60.125 -15.742 1 62.94 131 GLN B CA 1
ATOM 6311 C C . GLN B 1 131 ? 10.719 -58.969 -16.547 1 62.94 131 GLN B C 1
ATOM 6313 O O . GLN B 1 131 ? 11.211 -59.188 -17.672 1 62.94 131 GLN B O 1
ATOM 6318 N N . LYS B 1 132 ? 10.836 -57.75 -16.125 1 61.53 132 LYS B N 1
ATOM 6319 C CA . LYS B 1 132 ? 11.234 -56.625 -17 1 61.53 132 LYS B CA 1
ATOM 6320 C C . LYS B 1 132 ? 12.68 -56.219 -16.75 1 61.53 132 LYS B C 1
ATOM 6322 O O . LYS B 1 132 ? 13.047 -55.875 -15.625 1 61.53 132 LYS B O 1
ATOM 6327 N N . SER B 1 133 ? 13.695 -56.875 -17.297 1 57.31 133 SER B N 1
ATOM 6328 C CA . SER B 1 133 ? 15.086 -56.469 -17.125 1 57.31 133 SER B CA 1
ATOM 6329 C C . SER B 1 133 ? 15.469 -55.375 -18.125 1 57.31 133 SER B C 1
ATOM 6331 O O . SER B 1 133 ? 16.562 -55.406 -18.703 1 57.31 133 SER B O 1
ATOM 6333 N N . ALA B 1 134 ? 14.57 -54.312 -18.406 1 76.38 134 ALA B N 1
ATOM 6334 C CA . ALA B 1 134 ? 15.008 -53.531 -19.562 1 76.38 134 ALA B CA 1
ATOM 6335 C C . ALA B 1 134 ? 15.438 -52.125 -19.125 1 76.38 134 ALA B C 1
ATOM 6337 O O . ALA B 1 134 ? 15.055 -51.656 -18.047 1 76.38 134 ALA B O 1
ATOM 6338 N N . LEU B 1 135 ? 16.484 -51.656 -19.719 1 90.25 135 LEU B N 1
ATOM 6339 C CA . LEU B 1 135 ? 16.953 -50.281 -19.672 1 90.25 135 LEU B CA 1
ATOM 6340 C C . LEU B 1 135 ? 15.844 -49.312 -20.047 1 90.25 135 LEU B C 1
ATOM 6342 O O . LEU B 1 135 ? 15.328 -49.375 -21.156 1 90.25 135 LEU B O 1
ATOM 6346 N N . ASP B 1 136 ? 15.375 -48.594 -18.984 1 94.31 136 ASP B N 1
ATOM 6347 C CA . ASP B 1 136 ? 14.398 -47.531 -19.25 1 94.31 136 ASP B CA 1
ATOM 6348 C C . ASP B 1 136 ? 15.062 -46.312 -19.875 1 94.31 136 ASP B C 1
ATOM 6350 O O . ASP B 1 136 ? 16.281 -46.156 -19.797 1 94.31 136 ASP B O 1
ATOM 6354 N N . THR B 1 137 ? 14.336 -45.562 -20.594 1 94.56 137 THR B N 1
ATOM 6355 C CA . THR B 1 137 ? 14.758 -44.219 -21.062 1 94.56 137 THR B CA 1
ATOM 6356 C C . THR B 1 137 ? 13.992 -43.125 -20.328 1 94.56 137 THR B C 1
ATOM 6358 O O . THR B 1 137 ? 12.766 -43.094 -20.375 1 94.56 137 THR B O 1
ATOM 6361 N N . PHE B 1 138 ? 14.727 -42.281 -19.641 1 95.19 138 PHE B N 1
ATOM 6362 C CA . PHE B 1 138 ? 14.125 -41.219 -18.844 1 95.19 138 PHE B CA 1
ATOM 6363 C C . PHE B 1 138 ? 13.172 -40.375 -19.688 1 95.19 138 PHE B C 1
ATOM 6365 O O . PHE B 1 138 ? 13.562 -39.875 -20.75 1 95.19 138 PHE B O 1
ATOM 6372 N N . GLY B 1 139 ? 11.969 -40.312 -19.328 1 94.25 139 GLY B N 1
ATOM 6373 C CA . GLY B 1 139 ? 10.984 -39.469 -19.969 1 94.25 139 GLY B CA 1
ATOM 6374 C C . GLY B 1 139 ? 10.242 -40.156 -21.094 1 94.25 139 GLY B C 1
ATOM 6375 O O . GLY B 1 139 ? 9.328 -39.562 -21.688 1 94.25 139 GLY B O 1
ATOM 6376 N N . ILE B 1 140 ? 10.609 -41.375 -21.422 1 93.69 140 ILE B N 1
ATOM 6377 C CA . ILE B 1 140 ? 9.992 -42.031 -22.578 1 93.69 140 ILE B CA 1
ATOM 6378 C C . ILE B 1 140 ? 9.367 -43.344 -22.125 1 93.69 140 ILE B C 1
ATOM 6380 O O . ILE B 1 140 ? 10.055 -44.219 -21.578 1 93.69 140 ILE B O 1
ATOM 6384 N N . ILE B 1 141 ? 8.086 -43.469 -22.328 1 90.25 141 ILE B N 1
ATOM 6385 C CA . ILE B 1 141 ? 7.34 -44.719 -22.156 1 90.25 141 ILE B CA 1
ATOM 6386 C C . ILE B 1 141 ? 6.613 -45.062 -23.453 1 90.25 141 ILE B C 1
ATOM 6388 O O . ILE B 1 141 ? 5.836 -44.25 -23.969 1 90.25 141 ILE B O 1
ATOM 6392 N N . GLY B 1 142 ? 6.805 -46.188 -24.016 1 86.88 142 GLY B N 1
ATOM 6393 C CA . GLY B 1 142 ? 6.145 -46.594 -25.234 1 86.88 142 GLY B CA 1
ATOM 6394 C C . GLY B 1 142 ? 6.406 -45.625 -26.391 1 86.88 142 GLY B C 1
ATOM 6395 O O . GLY B 1 142 ? 5.496 -45.312 -27.172 1 86.88 142 GLY B O 1
ATOM 6396 N N . GLY B 1 143 ? 7.551 -45 -26.391 1 87.38 143 GLY B N 1
ATOM 6397 C CA . GLY B 1 143 ? 7.926 -44.094 -27.469 1 87.38 143 GLY B CA 1
ATOM 6398 C C . GLY B 1 143 ? 7.398 -42.688 -27.297 1 87.38 143 GLY B C 1
ATOM 6399 O O . GLY B 1 143 ? 7.684 -41.812 -28.109 1 87.38 143 GLY B O 1
ATOM 6400 N N . VAL B 1 144 ? 6.637 -42.5 -26.281 1 88.62 144 VAL B N 1
ATOM 6401 C CA . VAL B 1 144 ? 6.066 -41.188 -26.031 1 88.62 144 VAL B CA 1
ATOM 6402 C C . VAL B 1 144 ? 6.867 -40.469 -24.938 1 88.62 144 VAL B C 1
ATOM 6404 O O . VAL B 1 144 ? 7.109 -41.031 -23.875 1 88.62 144 VAL B O 1
ATOM 6407 N N . ARG B 1 145 ? 7.293 -39.281 -25.234 1 90.88 145 ARG B N 1
ATOM 6408 C CA . ARG B 1 145 ? 8.062 -38.5 -24.297 1 90.88 145 ARG B CA 1
ATOM 6409 C C . ARG B 1 145 ? 7.145 -37.594 -23.469 1 90.88 145 ARG B C 1
ATOM 6411 O O . ARG B 1 145 ? 6.34 -36.844 -24.016 1 90.88 145 ARG B O 1
ATOM 6418 N N . MET B 1 146 ? 7.164 -37.75 -22.188 1 90.69 146 MET B N 1
ATOM 6419 C CA . MET B 1 146 ? 6.406 -36.875 -21.281 1 90.69 146 MET B CA 1
ATOM 6420 C C . MET B 1 146 ? 7.242 -36.469 -20.078 1 90.69 146 MET B C 1
ATOM 6422 O O . MET B 1 146 ? 7.289 -37.188 -19.078 1 90.69 146 MET B O 1
ATOM 6426 N N . LEU B 1 147 ? 7.836 -35.312 -20.156 1 90.75 147 LEU B N 1
ATOM 6427 C CA . LEU B 1 147 ? 8.617 -34.719 -19.078 1 90.75 147 LEU B CA 1
ATOM 6428 C C . LEU B 1 147 ? 8.055 -33.375 -18.688 1 90.75 147 LEU B C 1
ATOM 6430 O O . LEU B 1 147 ? 7.641 -32.594 -19.547 1 90.75 147 LEU B O 1
ATOM 6434 N N . GLY B 1 148 ? 7.938 -33.156 -17.453 1 89.94 148 GLY B N 1
ATOM 6435 C CA . GLY B 1 148 ? 7.512 -31.859 -16.953 1 89.94 148 GLY B CA 1
ATOM 6436 C C . GLY B 1 148 ? 8.539 -31.203 -16.047 1 89.94 148 GLY B C 1
ATOM 6437 O O . GLY B 1 148 ? 9.414 -31.891 -15.492 1 89.94 148 GLY B O 1
ATOM 6438 N N . ASN B 1 149 ? 8.5 -29.906 -15.992 1 91.12 149 ASN B N 1
ATOM 6439 C CA . ASN B 1 149 ? 9.312 -29.188 -15.016 1 91.12 149 ASN B CA 1
ATOM 6440 C C . ASN B 1 149 ? 8.828 -29.438 -13.586 1 91.12 149 ASN B C 1
ATOM 6442 O O . ASN B 1 149 ? 7.668 -29.797 -13.375 1 91.12 149 ASN B O 1
ATOM 6446 N N . GLY B 1 150 ? 9.781 -29.234 -12.695 1 93.94 150 GLY B N 1
ATOM 6447 C CA . GLY B 1 150 ? 9.398 -29.328 -11.297 1 93.94 150 GLY B CA 1
ATOM 6448 C C . GLY B 1 150 ? 8.492 -28.203 -10.844 1 93.94 150 GLY B C 1
ATOM 6449 O O . GLY B 1 150 ? 8.062 -27.391 -11.656 1 93.94 150 GLY B O 1
ATOM 6450 N N . TRP B 1 151 ? 8.078 -28.281 -9.617 1 95.94 151 TRP B N 1
ATOM 6451 C CA . TRP B 1 151 ? 7.281 -27.281 -8.914 1 95.94 151 TRP B CA 1
ATOM 6452 C C . TRP B 1 151 ? 7.988 -26.812 -7.645 1 95.94 151 TRP B C 1
ATOM 6454 O O . TRP B 1 151 ? 9.086 -27.281 -7.332 1 95.94 151 TRP B O 1
ATOM 6464 N N . LEU B 1 152 ? 7.398 -25.891 -6.957 1 96.12 152 LEU B N 1
ATOM 6465 C CA . LEU B 1 152 ? 8.047 -25.375 -5.758 1 96.12 152 LEU B CA 1
ATOM 6466 C C . LEU B 1 152 ? 7.777 -26.266 -4.559 1 96.12 152 LEU B C 1
ATOM 6468 O O . LEU B 1 152 ? 6.629 -26.438 -4.141 1 96.12 152 LEU B O 1
ATOM 6472 N N . SER B 1 153 ? 8.797 -26.859 -4.066 1 90.94 153 SER B N 1
ATOM 6473 C CA . SER B 1 153 ? 8.703 -27.688 -2.873 1 90.94 153 SER B CA 1
ATOM 6474 C C . SER B 1 153 ? 9.523 -27.109 -1.727 1 90.94 153 SER B C 1
ATOM 6476 O O . SER B 1 153 ? 9.016 -26.953 -0.613 1 90.94 153 SER B O 1
ATOM 6478 N N . ASP B 1 154 ? 10.797 -26.812 -1.997 1 87.94 154 ASP B N 1
ATOM 6479 C CA . ASP B 1 154 ? 11.672 -26.359 -0.918 1 87.94 154 ASP B CA 1
ATOM 6480 C C . ASP B 1 154 ? 12.383 -25.062 -1.292 1 87.94 154 ASP B C 1
ATOM 6482 O O . ASP B 1 154 ? 13.195 -24.547 -0.52 1 87.94 154 ASP B O 1
ATOM 6486 N N . HIS B 1 155 ? 12.211 -24.609 -2.41 1 92.69 155 HIS B N 1
ATOM 6487 C CA . HIS B 1 155 ? 12.812 -23.375 -2.865 1 92.69 155 HIS B CA 1
ATOM 6488 C C . HIS B 1 155 ? 11.75 -22.359 -3.291 1 92.69 155 HIS B C 1
ATOM 6490 O O . HIS B 1 155 ? 10.555 -22.672 -3.266 1 92.69 155 HIS B O 1
ATOM 6496 N N . ALA B 1 156 ? 12.172 -21.141 -3.533 1 96.31 156 ALA B N 1
ATOM 6497 C CA . ALA B 1 156 ? 11.273 -20.078 -3.967 1 96.31 156 ALA B CA 1
ATOM 6498 C C . ALA B 1 156 ? 11.742 -19.469 -5.285 1 96.31 156 ALA B C 1
ATOM 6500 O O . ALA B 1 156 ? 12.883 -19.672 -5.703 1 96.31 156 ALA B O 1
ATOM 6501 N N . VAL B 1 157 ? 10.852 -18.859 -5.922 1 97.69 157 VAL B N 1
ATOM 6502 C CA . VAL B 1 157 ? 11.148 -18.172 -7.18 1 97.69 157 VAL B CA 1
ATOM 6503 C C . VAL B 1 157 ? 10.938 -16.672 -7.02 1 97.69 157 VAL B C 1
ATOM 6505 O O . VAL B 1 157 ? 9.977 -16.234 -6.383 1 97.69 157 VAL B O 1
ATOM 6508 N N . VAL B 1 158 ? 11.867 -15.898 -7.492 1 98.38 158 VAL B N 1
ATOM 6509 C CA . VAL B 1 158 ? 11.758 -14.445 -7.551 1 98.38 158 VAL B CA 1
ATOM 6510 C C . VAL B 1 158 ? 11.781 -13.984 -9.008 1 98.38 158 VAL B C 1
ATOM 6512 O O . VAL B 1 158 ? 12.711 -14.312 -9.75 1 98.38 158 VAL B O 1
ATOM 6515 N N . HIS B 1 159 ? 10.75 -13.305 -9.414 1 98.69 159 HIS B N 1
ATOM 6516 C CA . HIS B 1 159 ? 10.688 -12.68 -10.734 1 98.69 159 HIS B CA 1
ATOM 6517 C C . HIS B 1 159 ? 11.023 -11.195 -10.656 1 98.69 159 HIS B C 1
ATOM 6519 O O . HIS B 1 159 ? 10.508 -10.484 -9.797 1 98.69 159 HIS B O 1
ATOM 6525 N N . LEU B 1 160 ? 11.922 -10.75 -11.469 1 98.56 160 LEU B N 1
ATOM 6526 C CA . LEU B 1 160 ? 12.203 -9.336 -11.711 1 98.56 160 LEU B CA 1
ATOM 6527 C C . LEU B 1 160 ? 11.82 -8.938 -13.133 1 98.56 160 LEU B C 1
ATOM 6529 O O . LEU B 1 160 ? 12.391 -9.453 -14.094 1 98.56 160 LEU B O 1
ATOM 6533 N N . LYS B 1 161 ? 10.898 -8.047 -13.258 1 98.31 161 LYS B N 1
ATOM 6534 C CA . LYS B 1 161 ? 10.273 -7.766 -14.547 1 98.31 161 LYS B CA 1
ATOM 6535 C C . LYS B 1 161 ? 10.609 -6.355 -15.023 1 98.31 161 LYS B C 1
ATOM 6537 O O . LYS B 1 161 ? 10.336 -5.375 -14.328 1 98.31 161 LYS B O 1
ATOM 6542 N N . LEU B 1 162 ? 11.164 -6.266 -16.188 1 97.88 162 LEU B N 1
ATOM 6543 C CA . LEU B 1 162 ? 11.438 -4.988 -16.828 1 97.88 162 LEU B CA 1
ATOM 6544 C C . LEU B 1 162 ? 10.516 -4.773 -18.031 1 97.88 162 LEU B C 1
ATOM 6546 O O . LEU B 1 162 ? 10.57 -5.52 -19 1 97.88 162 LEU B O 1
ATOM 6550 N N . TYR B 1 163 ? 9.656 -3.826 -17.953 1 96.75 163 TYR B N 1
ATOM 6551 C CA . TYR B 1 163 ? 8.766 -3.414 -19.031 1 96.75 163 TYR B CA 1
ATOM 6552 C C . TYR B 1 163 ? 8.219 -2.014 -18.781 1 96.75 163 TYR B C 1
ATOM 6554 O O . TYR B 1 163 ? 8.414 -1.444 -17.703 1 96.75 163 TYR B O 1
ATOM 6562 N N . ASN B 1 164 ? 7.637 -1.438 -19.734 1 92.56 164 ASN B N 1
ATOM 6563 C CA . ASN B 1 164 ? 7.008 -0.134 -19.547 1 92.56 164 ASN B CA 1
ATOM 6564 C C . ASN B 1 164 ? 5.758 -0.232 -18.672 1 92.56 164 ASN B C 1
ATOM 6566 O O . ASN B 1 164 ? 4.727 -0.742 -19.109 1 92.56 164 ASN B O 1
ATOM 6570 N N . SER B 1 165 ? 5.754 0.329 -17.484 1 85.56 165 SER B N 1
ATOM 6571 C CA . SER B 1 165 ? 4.645 0.133 -16.562 1 85.56 165 SER B CA 1
ATOM 6572 C C . SER B 1 165 ? 4.129 1.465 -16.016 1 85.56 165 SER B C 1
ATOM 6574 O O . SER B 1 165 ? 4.074 1.676 -14.812 1 85.56 165 SER B O 1
ATOM 6576 N N . PRO B 1 166 ? 3.564 2.494 -16.312 1 83.69 166 PRO B N 1
ATOM 6577 C CA . PRO B 1 166 ? 3.779 2.803 -17.734 1 83.69 166 PRO B CA 1
ATOM 6578 C C . PRO B 1 166 ? 5.098 3.529 -17.984 1 83.69 166 PRO B C 1
ATOM 6580 O O . PRO B 1 166 ? 5.398 3.898 -19.125 1 83.69 166 PRO B O 1
ATOM 6583 N N . ILE B 1 167 ? 5.895 3.65 -16.906 1 87.75 167 ILE B N 1
ATOM 6584 C CA . ILE B 1 167 ? 7.176 4.328 -17.062 1 87.75 167 ILE B CA 1
ATOM 6585 C C . ILE B 1 167 ? 8.242 3.322 -17.5 1 87.75 167 ILE B C 1
ATOM 6587 O O . ILE B 1 167 ? 8.18 2.145 -17.141 1 87.75 167 ILE B O 1
ATOM 6591 N N . PRO B 1 168 ? 9.227 3.85 -18.281 1 94 168 PRO B N 1
ATOM 6592 C CA . PRO B 1 168 ? 10.305 2.936 -18.656 1 94 168 PRO B CA 1
ATOM 6593 C C . PRO B 1 168 ? 11.039 2.365 -17.453 1 94 168 PRO B C 1
ATOM 6595 O O . PRO B 1 168 ? 11.258 3.074 -16.469 1 94 168 PRO B O 1
ATOM 6598 N N . PRO B 1 169 ? 11.445 1.159 -17.516 1 96.69 169 PRO B N 1
ATOM 6599 C CA . PRO B 1 169 ? 12.102 0.539 -16.359 1 96.69 169 PRO B CA 1
ATOM 6600 C C . PRO B 1 169 ? 13.516 1.079 -16.125 1 96.69 169 PRO B C 1
ATOM 6602 O O . PRO B 1 169 ? 13.992 1.085 -14.984 1 96.69 169 PRO B O 1
ATOM 6605 N N . ILE B 1 170 ? 14.188 1.467 -17.219 1 96.88 170 ILE B N 1
ATOM 6606 C CA . ILE B 1 170 ? 15.547 1.98 -17.109 1 96.88 170 ILE B CA 1
ATOM 6607 C C . ILE B 1 170 ? 15.578 3.449 -17.531 1 96.88 170 ILE B C 1
ATOM 6609 O O . ILE B 1 170 ? 15.281 3.783 -18.672 1 96.88 170 ILE B O 1
ATOM 6613 N N . GLU B 1 171 ? 15.867 4.234 -16.609 1 93.31 171 GLU B N 1
ATOM 6614 C CA . GLU B 1 171 ? 16.062 5.66 -16.859 1 93.31 171 GLU B CA 1
ATOM 6615 C C . GLU B 1 171 ? 17.484 6.09 -16.516 1 93.31 171 GLU B C 1
ATOM 6617 O O . GLU B 1 171 ? 17.922 5.941 -15.367 1 93.31 171 GLU B O 1
ATOM 6622 N N . VAL B 1 172 ? 18.203 6.574 -17.484 1 92.62 172 VAL B N 1
ATOM 6623 C CA . VAL B 1 172 ? 19.578 7.039 -17.281 1 92.62 172 VAL B CA 1
ATOM 6624 C C . VAL B 1 172 ? 19.641 8.555 -17.484 1 92.62 172 VAL B C 1
ATOM 6626 O O . VAL B 1 172 ? 19.062 9.086 -18.422 1 92.62 172 VAL B O 1
ATOM 6629 N N . TRP B 1 173 ? 20.297 9.164 -16.609 1 89.5 173 TRP B N 1
ATOM 6630 C CA . TRP B 1 173 ? 20.359 10.625 -16.625 1 89.5 173 TRP B CA 1
ATOM 6631 C C . TRP B 1 173 ? 21.688 11.117 -17.172 1 89.5 173 TRP B C 1
ATOM 6633 O O . TRP B 1 173 ? 21.781 12.227 -17.703 1 89.5 173 TRP B O 1
ATOM 6643 N N . LYS B 1 174 ? 22.734 10.375 -16.984 1 85.75 174 LYS B N 1
ATOM 6644 C CA . LYS B 1 174 ? 24.047 10.789 -17.484 1 85.75 174 LYS B CA 1
ATOM 6645 C C . LYS B 1 174 ? 24.062 10.914 -19 1 85.75 174 LYS B C 1
ATOM 6647 O O . LYS B 1 174 ? 23.781 9.945 -19.703 1 85.75 174 LYS B O 1
ATOM 6652 N N . ARG B 1 175 ? 24.406 11.992 -19.469 1 84.94 175 ARG B N 1
ATOM 6653 C CA . ARG B 1 175 ? 24.281 12.383 -20.875 1 84.94 175 ARG B CA 1
ATOM 6654 C C . ARG B 1 175 ? 25 11.391 -21.781 1 84.94 175 ARG B C 1
ATOM 6656 O O . ARG B 1 175 ? 24.484 11.023 -22.844 1 84.94 175 ARG B O 1
ATOM 6663 N N . LYS B 1 176 ? 26.141 10.969 -21.359 1 84.88 176 LYS B N 1
ATOM 6664 C CA . LYS B 1 176 ? 26.969 10.07 -22.172 1 84.88 176 LYS B CA 1
ATOM 6665 C C . LYS B 1 176 ? 26.234 8.766 -22.453 1 84.88 176 LYS B C 1
ATOM 6667 O O . LYS B 1 176 ? 26.484 8.117 -23.469 1 84.88 176 LYS B O 1
ATOM 6672 N N . PHE B 1 177 ? 25.312 8.484 -21.547 1 88.19 177 PHE B N 1
ATOM 6673 C CA . PHE B 1 177 ? 24.719 7.152 -21.641 1 88.19 177 PHE B CA 1
ATOM 6674 C C . PHE B 1 177 ? 23.234 7.234 -21.938 1 88.19 177 PHE B C 1
ATOM 6676 O O . PHE B 1 177 ? 22.531 6.215 -21.953 1 88.19 177 PHE B O 1
ATOM 6683 N N . VAL B 1 178 ? 22.703 8.383 -22.188 1 88.25 178 VAL B N 1
ATOM 6684 C CA . VAL B 1 178 ? 21.266 8.547 -22.406 1 88.25 178 VAL B CA 1
ATOM 6685 C C . VAL B 1 178 ? 20.891 7.98 -23.781 1 88.25 178 VAL B C 1
ATOM 6687 O O . VAL B 1 178 ? 21.641 8.125 -24.734 1 88.25 178 VAL B O 1
ATOM 6690 N N . ASN B 1 179 ? 19.75 7.34 -23.844 1 84.19 179 ASN B N 1
ATOM 6691 C CA . ASN B 1 179 ? 19.141 6.84 -25.062 1 84.19 179 ASN B CA 1
ATOM 6692 C C . ASN B 1 179 ? 20 5.793 -25.75 1 84.19 179 ASN B C 1
ATOM 6694 O O . ASN B 1 179 ? 20.141 5.789 -26.969 1 84.19 179 ASN B O 1
ATOM 6698 N N . GLN B 1 180 ? 20.734 5.047 -25 1 88 180 GLN B N 1
ATOM 6699 C CA . GLN B 1 180 ? 21.5 3.918 -25.5 1 88 180 GLN B CA 1
ATOM 6700 C C . GLN B 1 180 ? 20.734 2.611 -25.359 1 88 180 GLN B C 1
ATOM 6702 O O . GLN B 1 180 ? 19.656 2.582 -24.75 1 88 180 GLN B O 1
ATOM 6707 N N . LYS B 1 181 ? 21.234 1.65 -26.094 1 89.94 181 LYS B N 1
ATOM 6708 C CA . LYS B 1 181 ? 20.734 0.298 -25.859 1 89.94 181 LYS B CA 1
ATOM 6709 C C . LYS B 1 181 ? 21.438 -0.346 -24.656 1 89.94 181 LYS B C 1
ATOM 6711 O O . LYS B 1 181 ? 22.656 -0.469 -24.641 1 89.94 181 LYS B O 1
ATOM 6716 N N . TYR B 1 182 ? 20.625 -0.719 -23.734 1 95.25 182 TYR B N 1
ATOM 6717 C CA . TYR B 1 182 ? 21.203 -1.22 -22.5 1 95.25 182 TYR B CA 1
ATOM 6718 C C . TYR B 1 182 ? 21.141 -2.74 -22.438 1 95.25 182 TYR B C 1
ATOM 6720 O O . TYR B 1 182 ? 20.125 -3.34 -22.812 1 95.25 182 TYR B O 1
ATOM 6728 N N . ARG B 1 183 ? 22.203 -3.35 -22.078 1 96.88 183 ARG B N 1
ATOM 6729 C CA . ARG B 1 183 ? 22.25 -4.754 -21.688 1 96.88 183 ARG B CA 1
ATOM 6730 C C . ARG B 1 183 ? 22.062 -4.906 -20.172 1 96.88 183 ARG B C 1
ATOM 6732 O O . ARG B 1 183 ? 22.625 -4.137 -19.391 1 96.88 183 ARG B O 1
ATOM 6739 N N . VAL B 1 184 ? 21.281 -5.816 -19.781 1 98.19 184 VAL B N 1
ATOM 6740 C CA . VAL B 1 184 ? 20.953 -5.996 -18.375 1 98.19 184 VAL B CA 1
ATOM 6741 C C . VAL B 1 184 ? 21.375 -7.395 -17.922 1 98.19 184 VAL B C 1
ATOM 6743 O O . VAL B 1 184 ? 21.016 -8.391 -18.562 1 98.19 184 VAL B O 1
ATOM 6746 N N . LYS B 1 185 ? 22.109 -7.512 -16.891 1 98 185 LYS B N 1
ATOM 6747 C CA . LYS B 1 185 ? 22.516 -8.773 -16.281 1 98 185 LYS B CA 1
ATOM 6748 C C . LYS B 1 185 ? 22.156 -8.797 -14.789 1 98 185 LYS B C 1
ATOM 6750 O O . LYS B 1 185 ? 22.406 -7.836 -14.07 1 98 185 LYS B O 1
ATOM 6755 N N . VAL B 1 186 ? 21.516 -9.844 -14.336 1 98.06 186 VAL B N 1
ATOM 6756 C CA . VAL B 1 186 ? 21.141 -9.984 -12.93 1 98.06 186 VAL B CA 1
ATOM 6757 C C . VAL B 1 186 ? 21.984 -11.078 -12.273 1 98.06 186 VAL B C 1
ATOM 6759 O O . VAL B 1 186 ? 21.984 -12.227 -12.727 1 98.06 186 VAL B O 1
ATOM 6762 N N . THR B 1 187 ? 22.672 -10.758 -11.234 1 95.62 187 THR B N 1
ATOM 6763 C CA . THR B 1 187 ? 23.531 -11.68 -10.5 1 95.62 187 THR B CA 1
ATOM 6764 C C . THR B 1 187 ? 23.094 -11.781 -9.039 1 95.62 187 THR B C 1
ATOM 6766 O O . THR B 1 187 ? 23.078 -10.773 -8.328 1 95.62 187 THR B O 1
ATOM 6769 N N . PRO B 1 188 ? 22.734 -12.945 -8.617 1 94 188 PRO B N 1
ATOM 6770 C CA . PRO B 1 188 ? 22.406 -13.086 -7.199 1 94 188 PRO B CA 1
ATOM 6771 C C . PRO B 1 188 ? 23.625 -12.938 -6.293 1 94 188 PRO B C 1
ATOM 6773 O O . PRO B 1 188 ? 24.719 -13.375 -6.648 1 94 188 PRO B O 1
ATOM 6776 N N . VAL B 1 189 ? 23.391 -12.25 -5.203 1 89.81 189 VAL B N 1
ATOM 6777 C CA . VAL B 1 189 ? 24.422 -12.039 -4.184 1 89.81 189 VAL B CA 1
ATOM 6778 C C . VAL B 1 189 ? 23.938 -12.586 -2.844 1 89.81 189 VAL B C 1
ATOM 6780 O O . VAL B 1 189 ? 22.922 -12.125 -2.312 1 89.81 189 VAL B O 1
ATOM 6783 N N . ASP B 1 190 ? 24.625 -13.547 -2.311 1 87.94 190 ASP B N 1
ATOM 6784 C CA . ASP B 1 190 ? 24.281 -14.086 -1 1 87.94 190 ASP B CA 1
ATOM 6785 C C . ASP B 1 190 ? 24.781 -13.172 0.12 1 87.94 190 ASP B C 1
ATOM 6787 O O . ASP B 1 190 ? 25.984 -13.031 0.323 1 87.94 190 ASP B O 1
ATOM 6791 N N . LEU B 1 191 ? 23.953 -12.664 0.9 1 84 191 LEU B N 1
ATOM 6792 C CA . LEU B 1 191 ? 24.281 -11.688 1.93 1 84 191 LEU B CA 1
ATOM 6793 C C . LEU B 1 191 ? 24.875 -12.367 3.164 1 84 191 LEU B C 1
ATOM 6795 O O . LEU B 1 191 ? 25.516 -11.727 3.986 1 84 191 LEU B O 1
ATOM 6799 N N . GLU B 1 192 ? 24.609 -13.617 3.404 1 77.81 192 GLU B N 1
ATOM 6800 C CA . GLU B 1 192 ? 25.172 -14.352 4.535 1 77.81 192 GLU B CA 1
ATOM 6801 C C . GLU B 1 192 ? 26.625 -14.719 4.285 1 77.81 192 GLU B C 1
ATOM 6803 O O . GLU B 1 192 ? 27.422 -14.82 5.227 1 77.81 192 GLU B O 1
ATOM 6808 N N . LYS B 1 193 ? 26.984 -15.172 3.107 1 65.44 193 LYS B N 1
ATOM 6809 C CA . LYS B 1 193 ? 28.359 -15.508 2.799 1 65.44 193 LYS B CA 1
ATOM 6810 C C . LYS B 1 193 ? 29.266 -14.281 2.889 1 65.44 193 LYS B C 1
ATOM 6812 O O . LYS B 1 193 ? 30.453 -14.398 3.207 1 65.44 193 LYS B O 1
ATOM 6817 N N . GLY B 1 194 ? 28.844 -13.172 2.41 1 54.78 194 GLY B N 1
ATOM 6818 C CA . GLY B 1 194 ? 29.609 -11.938 2.477 1 54.78 194 GLY B CA 1
ATOM 6819 C C . GLY B 1 194 ? 30.016 -11.562 3.891 1 54.78 194 GLY B C 1
ATOM 6820 O O . GLY B 1 194 ? 30.828 -10.656 4.094 1 54.78 194 GLY B O 1
ATOM 6821 N N . ARG B 1 195 ? 29.312 -12.141 4.887 1 52.94 195 ARG B N 1
ATOM 6822 C CA . ARG B 1 195 ? 29.656 -11.844 6.273 1 52.94 195 ARG B CA 1
ATOM 6823 C C . ARG B 1 195 ? 31.016 -12.43 6.633 1 52.94 195 ARG B C 1
ATOM 6825 O O . ARG B 1 195 ? 31.719 -11.898 7.484 1 52.94 195 ARG B O 1
ATOM 6832 N N . ASP B 1 196 ? 31.375 -13.633 6.16 1 45.78 196 ASP B N 1
ATOM 6833 C CA . ASP B 1 196 ? 32.594 -14.32 6.551 1 45.78 196 ASP B CA 1
ATOM 6834 C C . ASP B 1 196 ? 33.781 -13.859 5.691 1 45.78 196 ASP B C 1
ATOM 6836 O O . ASP B 1 196 ? 34.906 -13.789 6.172 1 45.78 196 ASP B O 1
ATOM 6840 N N . GLU B 1 197 ? 33.844 -14.141 4.312 1 39.97 197 GLU B N 1
ATOM 6841 C CA . GLU B 1 197 ? 35.094 -14.148 3.537 1 39.97 197 GLU B CA 1
ATOM 6842 C C . GLU B 1 197 ? 35.531 -12.727 3.223 1 39.97 197 GLU B C 1
ATOM 6844 O O . GLU B 1 197 ? 34.75 -11.875 2.838 1 39.97 197 GLU B O 1
ATOM 6849 N N . THR B 1 198 ? 36.75 -12.242 3.684 1 36.47 198 THR B N 1
ATOM 6850 C CA . THR B 1 198 ? 37.656 -11.188 3.188 1 36.47 198 THR B CA 1
ATOM 6851 C C . THR B 1 198 ? 37.531 -11.07 1.668 1 36.47 198 THR B C 1
ATOM 6853 O O . THR B 1 198 ? 37.906 -10.047 1.094 1 36.47 198 THR B O 1
ATOM 6856 N N . THR B 1 199 ? 37.625 -12.25 0.84 1 32.31 199 THR B N 1
ATOM 6857 C CA . THR B 1 199 ? 37.875 -12.273 -0.596 1 32.31 199 THR B CA 1
ATOM 6858 C C . THR B 1 199 ? 36.594 -12.133 -1.378 1 32.31 199 THR B C 1
ATOM 6860 O O . THR B 1 199 ? 35.844 -13.102 -1.548 1 32.31 199 THR B O 1
ATOM 6863 N N . PHE B 1 200 ? 35.844 -11.258 -1.287 1 36.72 200 PHE B N 1
ATOM 6864 C CA . PHE B 1 200 ? 34.844 -11 -2.334 1 36.72 200 PHE B CA 1
ATOM 6865 C C . PHE B 1 200 ? 35.531 -10.977 -3.705 1 36.72 200 PHE B C 1
ATOM 6867 O O . PHE B 1 200 ? 35.875 -9.914 -4.211 1 36.72 200 PHE B O 1
ATOM 6874 N N . SER B 1 201 ? 36.625 -11.664 -4.043 1 32.38 201 SER B N 1
ATOM 6875 C CA . SER B 1 201 ? 37.125 -11.625 -5.41 1 32.38 201 SER B CA 1
ATOM 6876 C C . SER B 1 201 ? 36 -11.891 -6.414 1 32.38 201 SER B C 1
ATOM 6878 O O . SER B 1 201 ? 35.344 -12.93 -6.355 1 32.38 201 SER B O 1
ATOM 6880 N N . LEU B 1 202 ? 35.344 -10.922 -6.824 1 34.28 202 LEU B N 1
ATOM 6881 C CA . LEU B 1 202 ? 34.688 -11.031 -8.133 1 34.28 202 LEU B CA 1
ATOM 6882 C C . LEU B 1 202 ? 35.562 -11.852 -9.086 1 34.28 202 LEU B C 1
ATOM 6884 O O . LEU B 1 202 ? 35.469 -11.68 -10.305 1 34.28 202 LEU B O 1
ATOM 6888 N N . GLU B 1 203 ? 36.844 -12.18 -8.688 1 30.5 203 GLU B N 1
ATOM 6889 C CA . GLU B 1 203 ? 37.594 -12.898 -9.711 1 30.5 203 GLU B CA 1
ATOM 6890 C C . GLU B 1 203 ? 36.75 -14 -10.344 1 30.5 203 GLU B C 1
ATOM 6892 O O . GLU B 1 203 ? 36.094 -14.781 -9.633 1 30.5 203 GLU B O 1
ATOM 6897 N N . GLU B 1 204 ? 36.25 -13.68 -11.523 1 32.56 204 GLU B N 1
ATOM 6898 C CA . GLU B 1 204 ? 36.062 -14.781 -12.453 1 32.56 204 GLU B CA 1
ATOM 6899 C C . GLU B 1 204 ? 37.031 -15.922 -12.164 1 32.56 204 GLU B C 1
ATOM 6901 O O . GLU B 1 204 ? 38.25 -15.828 -12.469 1 32.56 204 GLU B O 1
ATOM 6906 N N . SER B 1 205 ? 37.219 -16.281 -10.961 1 31.44 205 SER B N 1
ATOM 6907 C CA . SER B 1 205 ? 38.094 -17.453 -10.984 1 31.44 205 SER B CA 1
ATOM 6908 C C . SER B 1 205 ? 37.906 -18.266 -12.258 1 31.44 205 SER B C 1
ATOM 6910 O O . SER B 1 205 ? 36.781 -18.672 -12.578 1 31.44 205 SER B O 1
ATOM 6912 N N . THR B 1 206 ? 38.656 -17.953 -13.266 1 31.17 206 THR B N 1
ATOM 6913 C CA . THR B 1 206 ? 38.969 -18.797 -14.414 1 31.17 206 THR B CA 1
ATOM 6914 C C . THR B 1 206 ? 39.125 -20.25 -13.984 1 31.17 206 THR B C 1
ATOM 6916 O O . THR B 1 206 ? 39.625 -21.078 -14.75 1 31.17 206 THR B O 1
ATOM 6919 N N . GLU B 1 207 ? 39.438 -20.469 -12.633 1 31.48 207 GLU B N 1
ATOM 6920 C CA . GLU B 1 207 ? 39.625 -21.906 -12.508 1 31.48 207 GLU B CA 1
ATOM 6921 C C . GLU B 1 207 ? 38.5 -22.688 -13.172 1 31.48 207 GLU B C 1
ATOM 6923 O O . GLU B 1 207 ? 37.344 -22.25 -13.164 1 31.48 207 GLU B O 1
ATOM 6928 N N . GLU B 1 208 ? 38.906 -23.516 -14.055 1 33.31 208 GLU B N 1
ATOM 6929 C CA . GLU B 1 208 ? 38.125 -24.625 -14.617 1 33.31 208 GLU B CA 1
ATOM 6930 C C . GLU B 1 208 ? 37.125 -25.172 -13.617 1 33.31 208 GLU B C 1
ATOM 6932 O O . GLU B 1 208 ? 37.438 -26.125 -12.883 1 33.31 208 GLU B O 1
ATOM 6937 N N . GLU B 1 209 ? 36.719 -24.391 -12.625 1 34.94 209 GLU B N 1
ATOM 6938 C CA . GLU B 1 209 ? 35.844 -25.062 -11.68 1 34.94 209 GLU B CA 1
ATOM 6939 C C . GLU B 1 209 ? 34.812 -25.922 -12.406 1 34.94 209 GLU B C 1
ATOM 6941 O O . GLU B 1 209 ? 34.281 -25.531 -13.453 1 34.94 209 GLU B O 1
ATOM 6946 N N . GLN B 1 210 ? 34.656 -27.094 -12.062 1 36.72 210 GLN B N 1
ATOM 6947 C CA . GLN B 1 210 ? 33.719 -28.156 -12.375 1 36.72 210 GLN B CA 1
ATOM 6948 C C . GLN B 1 210 ? 32.312 -27.594 -12.547 1 36.72 210 GLN B C 1
ATOM 6950 O O . GLN B 1 210 ? 31.984 -26.531 -12.023 1 36.72 210 GLN B O 1
ATOM 6955 N N . ASP B 1 211 ? 31.359 -28.281 -13.391 1 44.94 211 ASP B N 1
ATOM 6956 C CA . ASP B 1 211 ? 30 -28.391 -13.891 1 44.94 211 ASP B CA 1
ATOM 6957 C C . ASP B 1 211 ? 28.984 -28.125 -12.781 1 44.94 211 ASP B C 1
ATOM 6959 O O . ASP B 1 211 ? 27.906 -28.719 -12.766 1 44.94 211 ASP B O 1
ATOM 6963 N N . HIS B 1 212 ? 29.359 -27.5 -11.555 1 50.34 212 HIS B N 1
ATOM 6964 C CA . HIS B 1 212 ? 28.328 -27.406 -10.523 1 50.34 212 HIS B CA 1
ATOM 6965 C C . HIS B 1 212 ? 27.469 -26.172 -10.719 1 50.34 212 HIS B C 1
ATOM 6967 O O . HIS B 1 212 ? 27.969 -25.109 -11.109 1 50.34 212 HIS B O 1
ATOM 6973 N N . ILE B 1 213 ? 26.25 -26.359 -10.953 1 57.19 213 ILE B N 1
ATOM 6974 C CA . ILE B 1 213 ? 25.266 -25.266 -10.953 1 57.19 213 ILE B CA 1
ATOM 6975 C C . ILE B 1 213 ? 25.297 -24.562 -9.602 1 57.19 213 ILE B C 1
ATOM 6977 O O . ILE B 1 213 ? 25.141 -25.188 -8.555 1 57.19 213 ILE B O 1
ATOM 6981 N N . HIS B 1 214 ? 25.719 -23.25 -9.523 1 70.44 214 HIS B N 1
ATOM 6982 C CA . HIS B 1 214 ? 25.719 -22.422 -8.32 1 70.44 214 HIS B CA 1
ATOM 6983 C C . HIS B 1 214 ? 24.344 -21.812 -8.078 1 70.44 214 HIS B C 1
ATOM 6985 O O . HIS B 1 214 ? 23.734 -21.234 -8.992 1 70.44 214 HIS B O 1
ATOM 6991 N N . TRP B 1 215 ? 23.734 -22.219 -6.961 1 80.5 215 TRP B N 1
ATOM 6992 C CA . TRP B 1 215 ? 22.469 -21.625 -6.535 1 80.5 215 TRP B CA 1
ATOM 6993 C C . TRP B 1 215 ? 22.703 -20.297 -5.816 1 80.5 215 TRP B C 1
ATOM 6995 O O . TRP B 1 215 ? 23.703 -20.141 -5.105 1 80.5 215 TRP B O 1
ATOM 7005 N N . PRO B 1 216 ? 21.797 -19.312 -6.141 1 87.75 216 PRO B N 1
ATOM 7006 C CA . PRO B 1 216 ? 20.578 -19.344 -6.957 1 87.75 216 PRO B CA 1
ATOM 7007 C C . PRO B 1 216 ? 20.875 -19.344 -8.453 1 87.75 216 PRO B C 1
ATOM 7009 O O . PRO B 1 216 ? 21.891 -18.797 -8.883 1 87.75 216 PRO B O 1
ATOM 7012 N N . ILE B 1 217 ? 19.953 -19.922 -9.18 1 88.19 217 ILE B N 1
ATOM 7013 C CA . ILE B 1 217 ? 20.016 -19.922 -10.633 1 88.19 217 ILE B CA 1
ATOM 7014 C C . ILE B 1 217 ? 19.125 -18.812 -11.195 1 88.19 217 ILE B C 1
ATOM 7016 O O . ILE B 1 217 ? 17.953 -18.703 -10.828 1 88.19 217 ILE B O 1
ATOM 7020 N N . VAL B 1 218 ? 19.734 -17.984 -12.039 1 94.56 218 VAL B N 1
ATOM 7021 C CA . VAL B 1 218 ? 18.969 -16.906 -12.641 1 94.56 218 VAL B CA 1
ATOM 7022 C C . VAL B 1 218 ? 18.906 -17.094 -14.156 1 94.56 218 VAL B C 1
ATOM 7024 O O . VAL B 1 218 ? 19.938 -17.203 -14.812 1 94.56 218 VAL B O 1
ATOM 7027 N N . GLU B 1 219 ? 17.75 -17.172 -14.648 1 94.81 219 GLU B N 1
ATOM 7028 C CA . GLU B 1 219 ? 17.484 -17.266 -16.078 1 94.81 219 GLU B CA 1
ATOM 7029 C C . GLU B 1 219 ? 16.703 -16.047 -16.578 1 94.81 219 GLU B C 1
ATOM 7031 O O . GLU B 1 219 ? 16.156 -15.297 -15.773 1 94.81 219 GLU B O 1
ATOM 7036 N N . VAL B 1 220 ? 16.734 -15.805 -17.906 1 97.06 220 VAL B N 1
ATOM 7037 C CA . VAL B 1 220 ? 16.094 -14.602 -18.438 1 97.06 220 VAL B CA 1
ATOM 7038 C C . VAL B 1 220 ? 15.234 -14.969 -19.641 1 97.06 220 VAL B C 1
ATOM 7040 O O . VAL B 1 220 ? 15.547 -15.914 -20.375 1 97.06 220 VAL B O 1
ATOM 7043 N N . SER B 1 221 ? 14.117 -14.289 -19.781 1 96.69 221 SER B N 1
ATOM 7044 C CA . SER B 1 221 ? 13.203 -14.398 -20.906 1 96.69 221 SER B CA 1
ATOM 7045 C C . SER B 1 221 ? 12.758 -13.023 -21.391 1 96.69 221 SER B C 1
ATOM 7047 O O . SER B 1 221 ? 12.539 -12.117 -20.594 1 96.69 221 SER B O 1
ATOM 7049 N N . THR B 1 222 ? 12.742 -12.828 -22.719 1 95.69 222 THR B N 1
ATOM 7050 C CA . THR B 1 222 ? 12.031 -11.695 -23.297 1 95.69 222 THR B CA 1
ATOM 7051 C C . THR B 1 222 ? 10.672 -12.133 -23.844 1 95.69 222 THR B C 1
ATOM 7053 O O . THR B 1 222 ? 10.516 -12.359 -25.047 1 95.69 222 THR B O 1
ATOM 7056 N N . MET B 1 223 ? 9.703 -12.203 -23.047 1 90.81 223 MET B N 1
ATOM 7057 C CA . MET B 1 223 ? 8.453 -12.945 -23.172 1 90.81 223 MET B CA 1
ATOM 7058 C C . MET B 1 223 ? 7.672 -12.516 -24.406 1 90.81 223 MET B C 1
ATOM 7060 O O . MET B 1 223 ? 6.922 -13.312 -24.969 1 90.81 223 MET B O 1
ATOM 7064 N N . THR B 1 224 ? 7.812 -11.273 -24.906 1 83.25 224 THR B N 1
ATOM 7065 C CA . THR B 1 224 ? 6.969 -10.797 -25.984 1 83.25 224 THR B CA 1
ATOM 7066 C C . THR B 1 224 ? 7.68 -10.938 -27.328 1 83.25 224 THR B C 1
ATOM 7068 O O . THR B 1 224 ? 7.18 -10.477 -28.359 1 83.25 224 THR B O 1
ATOM 7071 N N . THR B 1 225 ? 8.812 -11.648 -27.281 1 89.88 225 THR B N 1
ATOM 7072 C CA . THR B 1 225 ? 9.578 -11.859 -28.516 1 89.88 225 THR B CA 1
ATOM 7073 C C . THR B 1 225 ? 9.805 -13.352 -28.766 1 89.88 225 THR B C 1
ATOM 7075 O O . THR B 1 225 ? 9.227 -14.195 -28.062 1 89.88 225 THR B O 1
ATOM 7078 N N . ASP B 1 226 ? 10.555 -13.656 -29.75 1 90 226 ASP B N 1
ATOM 7079 C CA . ASP B 1 226 ? 10.844 -15.055 -30.078 1 90 226 ASP B CA 1
ATOM 7080 C C . ASP B 1 226 ? 11.797 -15.672 -29.047 1 90 226 ASP B C 1
ATOM 7082 O O . ASP B 1 226 ? 11.938 -16.891 -28.984 1 90 226 ASP B O 1
ATOM 7086 N N . ASP B 1 227 ? 12.383 -14.852 -28.25 1 91.38 227 ASP B N 1
ATOM 7087 C CA . ASP B 1 227 ? 13.242 -15.312 -27.156 1 91.38 227 ASP B CA 1
ATOM 7088 C C . ASP B 1 227 ? 12.445 -15.445 -25.859 1 91.38 227 ASP B C 1
ATOM 7090 O O . ASP B 1 227 ? 12.898 -14.992 -24.812 1 91.38 227 ASP B O 1
ATOM 7094 N N . PHE B 1 228 ? 11.258 -16.016 -26.031 1 94.25 228 PHE B N 1
ATOM 7095 C CA . PHE B 1 228 ? 10.344 -16.047 -24.891 1 94.25 228 PHE B CA 1
ATOM 7096 C C . PHE B 1 228 ? 10.695 -17.172 -23.938 1 94.25 228 PHE B C 1
ATOM 7098 O O . PHE B 1 228 ? 10.242 -17.203 -22.781 1 94.25 228 PHE B O 1
ATOM 7105 N N . GLN B 1 229 ? 11.492 -18.125 -24.297 1 93.44 229 GLN B N 1
ATOM 7106 C CA . GLN B 1 229 ? 11.875 -19.234 -23.422 1 93.44 229 GLN B CA 1
ATOM 7107 C C . GLN B 1 229 ? 12.969 -18.812 -22.453 1 93.44 229 GLN B C 1
ATOM 7109 O O . GLN B 1 229 ? 13.891 -18.078 -22.828 1 93.44 229 GLN B O 1
ATOM 7114 N N . PHE B 1 230 ? 12.891 -19.219 -21.25 1 93.19 230 PHE B N 1
ATOM 7115 C CA . PHE B 1 230 ? 13.93 -18.922 -20.266 1 93.19 230 PHE B CA 1
ATOM 7116 C C . PHE B 1 230 ? 15.266 -19.547 -20.688 1 93.19 230 PHE B C 1
ATOM 7118 O O . PHE B 1 230 ? 15.305 -20.688 -21.156 1 93.19 230 PHE B O 1
ATOM 7125 N N . CYS B 1 231 ? 16.297 -18.828 -20.562 1 92.75 231 CYS B N 1
ATOM 7126 C CA . CYS B 1 231 ? 17.641 -19.297 -20.891 1 92.75 231 CYS B CA 1
ATOM 7127 C C . CYS B 1 231 ? 18.672 -18.688 -19.938 1 92.75 231 CYS B C 1
ATOM 7129 O O . CYS B 1 231 ? 18.359 -17.766 -19.172 1 92.75 231 CYS B O 1
ATOM 7131 N N . SER B 1 232 ? 19.812 -19.281 -19.953 1 90.38 232 SER B N 1
ATOM 7132 C CA . SER B 1 232 ? 20.906 -18.719 -19.156 1 90.38 232 SER B CA 1
ATOM 7133 C C . SER B 1 232 ? 21.281 -17.328 -19.656 1 90.38 232 SER B C 1
ATOM 7135 O O . SER B 1 232 ? 21.109 -17.016 -20.844 1 90.38 232 SER B O 1
ATOM 7137 N N . GLN B 1 233 ? 21.766 -16.516 -18.797 1 94.38 233 GLN B N 1
ATOM 7138 C CA . GLN B 1 233 ? 22.188 -15.164 -19.156 1 94.38 233 GLN B CA 1
ATOM 7139 C C . GLN B 1 233 ? 23.531 -15.18 -19.875 1 94.38 233 GLN B C 1
ATOM 7141 O O . GLN B 1 233 ? 24.422 -15.961 -19.516 1 94.38 233 GLN B O 1
ATOM 7146 N N . ASP B 1 234 ? 23.672 -14.297 -20.828 1 92.81 234 ASP B N 1
ATOM 7147 C CA . ASP B 1 234 ? 24.984 -14.094 -21.422 1 92.81 234 ASP B CA 1
ATOM 7148 C C . ASP B 1 234 ? 25.938 -13.391 -20.453 1 92.81 234 ASP B C 1
ATOM 7150 O O . ASP B 1 234 ? 25.5 -12.859 -19.438 1 92.81 234 ASP B O 1
ATOM 7154 N N . GLN B 1 235 ? 27.203 -13.445 -20.797 1 92.81 235 GLN B N 1
ATOM 7155 C CA . GLN B 1 235 ? 28.234 -12.867 -19.922 1 92.81 235 GLN B CA 1
ATOM 7156 C C . GLN B 1 235 ? 27.922 -11.414 -19.578 1 92.81 235 GLN B C 1
ATOM 7158 O O . GLN B 1 235 ? 28.141 -10.977 -18.453 1 92.81 235 GLN B O 1
ATOM 7163 N N . PHE B 1 236 ? 27.438 -10.719 -20.578 1 95.5 236 PHE B N 1
ATOM 7164 C CA . PHE B 1 236 ? 27.156 -9.305 -20.359 1 95.5 236 PHE B CA 1
ATOM 7165 C C . PHE B 1 236 ? 25.656 -9.039 -20.391 1 95.5 236 PHE B C 1
ATOM 7167 O O . PHE B 1 236 ? 25.219 -7.945 -20.766 1 95.5 236 PHE B O 1
ATOM 7174 N N . GLY B 1 237 ? 24.906 -10.047 -20.125 1 95.94 237 GLY B N 1
ATOM 7175 C CA . GLY B 1 237 ? 23.469 -9.898 -20 1 95.94 237 GLY B CA 1
ATOM 7176 C C . GLY B 1 237 ? 22.75 -9.883 -21.344 1 95.94 237 GLY B C 1
ATOM 7177 O O . GLY B 1 237 ? 23.312 -10.344 -22.344 1 95.94 237 GLY B O 1
ATOM 7178 N N . LYS B 1 238 ? 21.562 -9.477 -21.312 1 95.81 238 LYS B N 1
ATOM 7179 C CA . LYS B 1 238 ? 20.703 -9.438 -22.5 1 95.81 238 LYS B CA 1
ATOM 7180 C C . LYS B 1 238 ? 20.281 -8.008 -22.812 1 95.81 238 LYS B C 1
ATOM 7182 O O . LYS B 1 238 ? 20.047 -7.199 -21.906 1 95.81 238 LYS B O 1
ATOM 7187 N N . VAL B 1 239 ? 20.156 -7.684 -24.109 1 94.69 239 VAL B N 1
ATOM 7188 C CA . VAL B 1 239 ? 19.766 -6.348 -24.547 1 94.69 239 VAL B CA 1
ATOM 7189 C C . VAL B 1 239 ? 18.281 -6.109 -24.25 1 94.69 239 VAL B C 1
ATOM 7191 O O . VAL B 1 239 ? 17.453 -6.977 -24.516 1 94.69 239 VAL B O 1
ATOM 7194 N N . TYR B 1 240 ? 17.969 -5.02 -23.672 1 95.62 240 TYR B N 1
ATOM 7195 C CA . TYR B 1 240 ? 16.594 -4.57 -23.469 1 95.62 240 TYR B CA 1
ATOM 7196 C C . TYR B 1 240 ? 16.188 -3.555 -24.531 1 95.62 240 TYR B C 1
ATOM 7198 O O . TYR B 1 240 ? 16.844 -2.518 -24.688 1 95.62 240 TYR B O 1
ATOM 7206 N N . HIS B 1 241 ? 15.148 -3.809 -25.266 1 92.81 241 HIS B N 1
ATOM 7207 C CA . HIS B 1 241 ? 14.578 -2.867 -26.219 1 92.81 241 HIS B CA 1
ATOM 7208 C C . HIS B 1 241 ? 13.297 -2.24 -25.688 1 92.81 241 HIS B C 1
ATOM 7210 O O . HIS B 1 241 ? 12.539 -2.893 -24.969 1 92.81 241 HIS B O 1
ATOM 7216 N N . ASP B 1 242 ? 13.117 -0.982 -26.047 1 90.56 242 ASP B N 1
ATOM 7217 C CA . ASP B 1 242 ? 11.867 -0.328 -25.672 1 90.56 242 ASP B CA 1
ATOM 7218 C C . ASP B 1 242 ? 10.656 -1.137 -26.125 1 90.56 242 ASP B C 1
ATOM 7220 O O . ASP B 1 242 ? 10.57 -1.52 -27.297 1 90.56 242 ASP B O 1
ATOM 7224 N N . GLY B 1 243 ? 9.812 -1.458 -25.203 1 89.69 243 GLY B N 1
ATOM 7225 C CA . GLY B 1 243 ? 8.625 -2.24 -25.516 1 89.69 243 GLY B CA 1
ATOM 7226 C C . GLY B 1 243 ? 8.758 -3.701 -25.141 1 89.69 243 GLY B C 1
ATOM 7227 O O . GLY B 1 243 ? 7.762 -4.434 -25.125 1 89.69 243 GLY B O 1
ATOM 7228 N N . ASP B 1 244 ? 9.953 -4.137 -24.781 1 93.88 244 ASP B N 1
ATOM 7229 C CA . ASP B 1 244 ? 10.172 -5.516 -24.359 1 93.88 244 ASP B CA 1
ATOM 7230 C C . ASP B 1 244 ? 9.492 -5.797 -23.016 1 93.88 244 ASP B C 1
ATOM 7232 O O . ASP B 1 244 ? 9.188 -4.871 -22.266 1 93.88 244 ASP B O 1
ATOM 7236 N N . TYR B 1 245 ? 9.156 -7.012 -22.859 1 97.06 245 TYR B N 1
ATOM 7237 C CA . TYR B 1 245 ? 8.867 -7.57 -21.547 1 97.06 245 TYR B CA 1
ATOM 7238 C C . TYR B 1 245 ? 9.945 -8.57 -21.125 1 97.06 245 TYR B C 1
ATOM 7240 O O . TYR B 1 245 ? 9.836 -9.766 -21.422 1 97.06 245 TYR B O 1
ATOM 7248 N N . MET B 1 246 ? 10.953 -8.102 -20.422 1 97.62 246 MET B N 1
ATOM 7249 C CA . MET B 1 246 ? 12.086 -8.922 -20 1 97.62 246 MET B CA 1
ATOM 7250 C C . MET B 1 246 ? 11.891 -9.422 -18.562 1 97.62 246 MET B C 1
ATOM 7252 O O . MET B 1 246 ? 11.648 -8.625 -17.656 1 97.62 246 MET B O 1
ATOM 7256 N N . LEU B 1 247 ? 11.961 -10.695 -18.391 1 98.12 247 LEU B N 1
ATOM 7257 C CA . LEU B 1 247 ? 11.703 -11.312 -17.094 1 98.12 247 LEU B CA 1
ATOM 7258 C C . LEU B 1 247 ? 12.891 -12.164 -16.656 1 98.12 247 LEU B C 1
ATOM 7260 O O . LEU B 1 247 ? 13.32 -13.062 -17.375 1 98.12 247 LEU B O 1
ATOM 7264 N N . PHE B 1 248 ? 13.469 -11.789 -15.531 1 98.31 248 PHE B N 1
ATOM 7265 C CA . PHE B 1 248 ? 14.469 -12.633 -14.883 1 98.31 248 PHE B CA 1
ATOM 7266 C C . PHE B 1 248 ? 13.828 -13.531 -13.836 1 98.31 248 PHE B C 1
ATOM 7268 O O . PHE B 1 248 ? 13.086 -13.055 -12.969 1 98.31 248 PHE B O 1
ATOM 7275 N N . GLN B 1 249 ? 14.094 -14.766 -13.883 1 97.44 249 GLN B N 1
ATOM 7276 C CA . GLN B 1 249 ? 13.609 -15.734 -12.914 1 97.44 249 GLN B CA 1
ATOM 7277 C C . GLN B 1 249 ? 14.758 -16.297 -12.07 1 97.44 249 GLN B C 1
ATOM 7279 O O . GLN B 1 249 ? 15.688 -16.906 -12.609 1 97.44 249 GLN B O 1
ATOM 7284 N N . SER B 1 250 ? 14.672 -16.078 -10.789 1 97.06 250 SER B N 1
ATOM 7285 C CA . SER B 1 250 ? 15.664 -16.594 -9.859 1 97.06 250 SER B CA 1
ATOM 7286 C C . SER B 1 250 ? 15.086 -17.719 -9.008 1 97.06 250 SER B C 1
ATOM 7288 O O . SER B 1 250 ? 14.078 -17.531 -8.312 1 97.06 250 SER B O 1
ATOM 7290 N N . ASN B 1 251 ? 15.656 -18.875 -9.102 1 94.06 251 ASN B N 1
ATOM 7291 C CA . ASN B 1 251 ? 15.375 -19.969 -8.172 1 94.06 251 ASN B CA 1
ATOM 7292 C C . ASN B 1 251 ? 16.312 -19.938 -6.965 1 94.06 251 ASN B C 1
ATOM 7294 O O . ASN B 1 251 ? 17.531 -20.047 -7.109 1 94.06 251 ASN B O 1
ATOM 7298 N N . ALA B 1 252 ? 15.703 -19.734 -5.805 1 93.44 252 ALA B N 1
ATOM 7299 C CA . ALA B 1 252 ? 16.531 -19.562 -4.613 1 93.44 252 ALA B CA 1
ATOM 7300 C C . ALA B 1 252 ? 16.031 -20.438 -3.469 1 93.44 252 ALA B C 1
ATOM 7302 O O . ALA B 1 252 ? 14.82 -20.562 -3.25 1 93.44 252 ALA B O 1
ATOM 7303 N N . LEU B 1 253 ? 16.984 -21.047 -2.758 1 90.44 253 LEU B N 1
ATOM 7304 C CA . LEU B 1 253 ? 16.641 -21.875 -1.609 1 90.44 253 LEU B CA 1
ATOM 7305 C C . LEU B 1 253 ? 16.234 -21.016 -0.415 1 90.44 253 LEU B C 1
ATOM 7307 O O . LEU B 1 253 ? 15.336 -21.375 0.344 1 90.44 253 LEU B O 1
ATOM 7311 N N . ARG B 1 254 ? 16.906 -19.844 -0.26 1 89.56 254 ARG B N 1
ATOM 7312 C CA . ARG B 1 254 ? 16.625 -18.875 0.794 1 89.56 254 ARG B CA 1
ATOM 7313 C C . ARG B 1 254 ? 16.547 -17.469 0.229 1 89.56 254 ARG B C 1
ATOM 7315 O O . ARG B 1 254 ? 17.469 -16.656 0.443 1 89.56 254 ARG B O 1
ATOM 7322 N N . PRO B 1 255 ? 15.422 -17.188 -0.38 1 93.06 255 PRO B N 1
ATOM 7323 C CA . PRO B 1 255 ? 15.32 -15.875 -1.024 1 93.06 255 PRO B CA 1
ATOM 7324 C C . PRO B 1 255 ? 15.531 -14.719 -0.048 1 93.06 255 PRO B C 1
ATOM 7326 O O . PRO B 1 255 ? 15.953 -13.633 -0.452 1 93.06 255 PRO B O 1
ATOM 7329 N N . GLU B 1 256 ? 15.328 -14.906 1.258 1 91.44 256 GLU B N 1
ATOM 7330 C CA . GLU B 1 256 ? 15.438 -13.859 2.27 1 91.44 256 GLU B CA 1
ATOM 7331 C C . GLU B 1 256 ? 16.891 -13.461 2.496 1 91.44 256 GLU B C 1
ATOM 7333 O O . GLU B 1 256 ? 17.172 -12.438 3.129 1 91.44 256 GLU B O 1
ATOM 7338 N N . THR B 1 257 ? 17.828 -14.211 1.965 1 90.56 257 THR B N 1
ATOM 7339 C CA . THR B 1 257 ? 19.234 -13.906 2.156 1 90.56 257 THR B CA 1
ATOM 7340 C C . THR B 1 257 ? 19.891 -13.5 0.835 1 90.56 257 THR B C 1
ATOM 7342 O O . THR B 1 257 ? 21.094 -13.266 0.778 1 90.56 257 THR B O 1
ATOM 7345 N N . ILE B 1 258 ? 19.094 -13.445 -0.211 1 93.19 258 ILE B N 1
ATOM 7346 C CA . ILE B 1 258 ? 19.672 -13.227 -1.535 1 93.19 258 ILE B CA 1
ATOM 7347 C C . ILE B 1 258 ? 19.344 -11.82 -2.014 1 93.19 258 ILE B C 1
ATOM 7349 O O . ILE B 1 258 ? 18.172 -11.438 -2.084 1 93.19 258 ILE B O 1
ATOM 7353 N N . ALA B 1 259 ? 20.359 -11.07 -2.279 1 94.06 259 ALA B N 1
ATOM 7354 C CA . ALA B 1 259 ? 20.219 -9.805 -3.006 1 94.06 259 ALA B CA 1
ATOM 7355 C C . ALA B 1 259 ? 20.484 -10 -4.496 1 94.06 259 ALA B C 1
ATOM 7357 O O . ALA B 1 259 ? 21.031 -11.031 -4.906 1 94.06 259 ALA B O 1
ATOM 7358 N N . TYR B 1 260 ? 20.047 -9.094 -5.289 1 96.88 260 TYR B N 1
ATOM 7359 C CA . TYR B 1 260 ? 20.297 -9.156 -6.727 1 96.88 260 TYR B CA 1
ATOM 7360 C C . TYR B 1 260 ? 21.016 -7.914 -7.219 1 96.88 260 TYR B C 1
ATOM 7362 O O . TYR B 1 260 ? 20.531 -6.793 -7.039 1 96.88 260 TYR B O 1
ATOM 7370 N N . MET B 1 261 ? 22.172 -8.117 -7.762 1 96.19 261 MET B N 1
ATOM 7371 C CA . MET B 1 261 ? 22.891 -7.055 -8.453 1 96.19 261 MET B CA 1
ATOM 7372 C C . MET B 1 261 ? 22.484 -6.977 -9.922 1 96.19 261 MET B C 1
ATOM 7374 O O . MET B 1 261 ? 22.562 -7.969 -10.648 1 96.19 261 MET B O 1
ATOM 7378 N N . VAL B 1 262 ? 22 -5.891 -10.328 1 97.88 262 VAL B N 1
ATOM 7379 C CA . VAL B 1 262 ? 21.641 -5.664 -11.727 1 97.88 262 VAL B CA 1
ATOM 7380 C C . VAL B 1 262 ? 22.688 -4.785 -12.398 1 97.88 262 VAL B C 1
ATOM 7382 O O . VAL B 1 262 ? 22.797 -3.594 -12.102 1 97.88 262 VAL B O 1
ATOM 7385 N N . ASP B 1 263 ? 23.391 -5.359 -13.344 1 96.88 263 ASP B N 1
ATOM 7386 C CA . ASP B 1 263 ? 24.422 -4.641 -14.078 1 96.88 263 ASP B CA 1
ATOM 7387 C C . ASP B 1 263 ? 23.891 -4.121 -15.414 1 96.88 263 ASP B C 1
ATOM 7389 O O . ASP B 1 263 ? 23.094 -4.789 -16.078 1 96.88 263 ASP B O 1
ATOM 7393 N N . PHE B 1 264 ? 24.406 -2.986 -15.75 1 97.06 264 PHE B N 1
ATOM 7394 C CA . PHE B 1 264 ? 24.031 -2.361 -17.016 1 97.06 264 PHE B CA 1
ATOM 7395 C C . PHE B 1 264 ? 25.25 -2.141 -17.891 1 97.06 264 PHE B C 1
ATOM 7397 O O . PHE B 1 264 ? 26.266 -1.62 -17.438 1 97.06 264 PHE B O 1
ATOM 7404 N N . TYR B 1 265 ? 25.156 -2.549 -19.125 1 96.38 265 TYR B N 1
ATOM 7405 C CA . TYR B 1 265 ? 26.219 -2.379 -20.109 1 96.38 265 TYR B CA 1
ATOM 7406 C C . TYR B 1 265 ? 25.703 -1.653 -21.344 1 96.38 265 TYR B C 1
ATOM 7408 O O . TYR B 1 265 ? 24.516 -1.718 -21.672 1 96.38 265 TYR B O 1
ATOM 7416 N N . VAL B 1 266 ? 26.547 -0.953 -22 1 94.31 266 VAL B N 1
ATOM 7417 C CA . VAL B 1 266 ? 26.234 -0.311 -23.266 1 94.31 266 VAL B CA 1
ATOM 7418 C C . VAL B 1 266 ? 27.266 -0.703 -24.312 1 94.31 266 VAL B C 1
ATOM 7420 O O . VAL B 1 266 ? 28.422 -0.956 -23.984 1 94.31 266 VAL B O 1
ATOM 7423 N N . ASP B 1 267 ? 26.719 -0.844 -25.484 1 88.19 267 ASP B N 1
ATOM 7424 C CA . ASP B 1 267 ? 27.641 -1.079 -26.594 1 88.19 267 ASP B CA 1
ATOM 7425 C C . ASP B 1 267 ? 28.188 0.236 -27.141 1 88.19 267 ASP B C 1
ATOM 7427 O O . ASP B 1 267 ? 27.469 1.239 -27.188 1 88.19 267 ASP B O 1
ATOM 7431 N N . GLU B 1 268 ? 29.469 0.195 -27.344 1 79.12 268 GLU B N 1
ATOM 7432 C CA . GLU B 1 268 ? 30.047 1.358 -28.031 1 79.12 268 GLU B CA 1
ATOM 7433 C C . GLU B 1 268 ? 29.453 1.524 -29.422 1 79.12 268 GLU B C 1
ATOM 7435 O O . GLU B 1 268 ? 29.031 0.546 -30.047 1 79.12 268 GLU B O 1
ATOM 7440 N N . PRO B 1 269 ? 29.328 2.875 -29.703 1 73.62 269 PRO B N 1
ATOM 7441 C CA . PRO B 1 269 ? 28.875 3.076 -31.078 1 73.62 269 PRO B CA 1
ATOM 7442 C C . PRO B 1 269 ? 29.797 2.402 -32.094 1 73.62 269 PRO B C 1
ATOM 7444 O O . PRO B 1 269 ? 31.016 2.531 -32.031 1 73.62 269 PRO B O 1
ATOM 7447 N N . ASN B 1 270 ? 29.297 1.646 -33.062 1 72.62 270 ASN B N 1
ATOM 7448 C CA . ASN B 1 270 ? 29.984 0.957 -34.156 1 72.62 270 ASN B CA 1
ATOM 7449 C C . ASN B 1 270 ? 31.078 0.025 -33.625 1 72.62 270 ASN B C 1
ATOM 7451 O O . ASN B 1 270 ? 32.25 0.196 -33.969 1 72.62 270 ASN B O 1
ATOM 7455 N N . PRO B 1 271 ? 30.672 -0.842 -32.75 1 71.19 271 PRO B N 1
ATOM 7456 C CA . PRO B 1 271 ? 31.703 -1.658 -32.094 1 71.19 271 PRO B CA 1
ATOM 7457 C C . PRO B 1 271 ? 32.312 -2.684 -33.062 1 71.19 271 PRO B C 1
ATOM 7459 O O . PRO B 1 271 ? 31.609 -3.275 -33.875 1 71.19 271 PRO B O 1
ATOM 7462 N N . PRO B 1 272 ? 33.688 -2.67 -33.156 1 71.94 272 PRO B N 1
ATOM 7463 C CA . PRO B 1 272 ? 34.312 -3.729 -33.938 1 71.94 272 PRO B CA 1
ATOM 7464 C C . PRO B 1 272 ? 33.938 -5.129 -33.469 1 71.94 272 PRO B C 1
ATOM 7466 O O . PRO B 1 272 ? 33.375 -5.285 -32.375 1 71.94 272 PRO B O 1
ATOM 7469 N N . SER B 1 273 ? 34.125 -6.082 -34.344 1 73.56 273 SER B N 1
ATOM 7470 C CA . SER B 1 273 ? 33.875 -7.48 -34 1 73.56 273 SER B CA 1
ATOM 7471 C C . SER B 1 273 ? 34.656 -7.898 -32.781 1 73.56 273 SER B C 1
ATOM 7473 O O . SER B 1 273 ? 35.844 -7.574 -32.656 1 73.56 273 SER B O 1
ATOM 7475 N N . GLY B 1 274 ? 34.062 -8.484 -31.734 1 72.94 274 GLY B N 1
ATOM 7476 C CA . GLY B 1 274 ? 34.688 -8.93 -30.516 1 72.94 274 GLY B CA 1
ATOM 7477 C C . GLY B 1 274 ? 34.719 -7.867 -29.422 1 72.94 274 GLY B C 1
ATOM 7478 O O . GLY B 1 274 ? 35.375 -8.016 -28.406 1 72.94 274 GLY B O 1
ATOM 7479 N N . HIS B 1 275 ? 33.938 -6.816 -29.688 1 82.44 275 HIS B N 1
ATOM 7480 C CA . HIS B 1 275 ? 33.969 -5.723 -28.734 1 82.44 275 HIS B CA 1
ATOM 7481 C C . HIS B 1 275 ? 33.281 -6.129 -27.422 1 82.44 275 HIS B C 1
ATOM 7483 O O . HIS B 1 275 ? 32.344 -6.945 -27.438 1 82.44 275 HIS B O 1
ATOM 7489 N N . ILE B 1 276 ? 33.875 -5.648 -26.359 1 89.06 276 ILE B N 1
ATOM 7490 C CA . ILE B 1 276 ? 33.344 -5.863 -25.016 1 89.06 276 ILE B CA 1
ATOM 7491 C C . ILE B 1 276 ? 32.469 -4.672 -24.609 1 89.06 276 ILE B C 1
ATOM 7493 O O . ILE B 1 276 ? 32.906 -3.521 -24.672 1 89.06 276 ILE B O 1
ATOM 7497 N N . PRO B 1 277 ? 31.188 -4.922 -24.359 1 93.31 277 PRO B N 1
ATOM 7498 C CA . PRO B 1 277 ? 30.328 -3.824 -23.891 1 93.31 277 PRO B CA 1
ATOM 7499 C C . PRO B 1 277 ? 30.891 -3.113 -22.672 1 93.31 277 PRO B C 1
ATOM 7501 O O . PRO B 1 277 ? 31.625 -3.719 -21.875 1 93.31 277 PRO B O 1
ATOM 7504 N N . VAL B 1 278 ? 30.531 -1.878 -22.531 1 92.69 278 VAL B N 1
ATOM 7505 C CA . VAL B 1 278 ? 31.047 -1.055 -21.438 1 92.69 278 VAL B CA 1
ATOM 7506 C C . VAL B 1 278 ? 30.078 -1.099 -20.25 1 92.69 278 VAL B C 1
ATOM 7508 O O . VAL B 1 278 ? 28.875 -0.902 -20.438 1 92.69 278 VAL B O 1
ATOM 7511 N N . HIS B 1 279 ? 30.609 -1.455 -19.109 1 94.81 279 HIS B N 1
ATOM 7512 C CA . HIS B 1 279 ? 29.812 -1.41 -17.891 1 94.81 279 HIS B CA 1
ATOM 7513 C C . HIS B 1 279 ? 29.562 0.029 -17.453 1 94.81 279 HIS B C 1
ATOM 7515 O O . HIS B 1 279 ? 30.5 0.794 -17.234 1 94.81 279 HIS B O 1
ATOM 7521 N N . ILE B 1 280 ? 28.344 0.443 -17.219 1 93.81 280 ILE B N 1
ATOM 7522 C CA . ILE B 1 280 ? 28.078 1.848 -16.938 1 93.81 280 ILE B CA 1
ATOM 7523 C C . ILE B 1 280 ? 27.625 2.002 -15.484 1 93.81 280 ILE B C 1
ATOM 7525 O O . ILE B 1 280 ? 27.688 3.096 -14.914 1 93.81 280 ILE B O 1
ATOM 7529 N N . GLY B 1 281 ? 27.094 0.927 -14.922 1 93.75 281 GLY B N 1
ATOM 7530 C CA . GLY B 1 281 ? 26.625 1.021 -13.547 1 93.75 281 GLY B CA 1
ATOM 7531 C C . GLY B 1 281 ? 25.875 -0.214 -13.094 1 93.75 281 GLY B C 1
ATOM 7532 O O . GLY B 1 281 ? 25.719 -1.173 -13.852 1 93.75 281 GLY B O 1
ATOM 7533 N N . SER B 1 282 ? 25.469 -0.22 -11.773 1 94.94 282 SER B N 1
ATOM 7534 C CA . SER B 1 282 ? 24.75 -1.345 -11.18 1 94.94 282 SER B CA 1
ATOM 7535 C C . SER B 1 282 ? 23.656 -0.866 -10.234 1 94.94 282 SER B C 1
ATOM 7537 O O . SER B 1 282 ? 23.719 0.251 -9.719 1 94.94 282 SER B O 1
ATOM 7539 N N . SER B 1 283 ? 22.641 -1.613 -10.094 1 95.69 283 SER B N 1
ATOM 7540 C CA . SER B 1 283 ? 21.594 -1.471 -9.086 1 95.69 283 SER B CA 1
ATOM 7541 C C . SER B 1 283 ? 21.531 -2.688 -8.172 1 95.69 283 SER B C 1
ATOM 7543 O O . SER B 1 283 ? 21.938 -3.785 -8.562 1 95.69 283 SER B O 1
ATOM 7545 N N . TYR B 1 284 ? 21.094 -2.504 -6.961 1 95.12 284 TYR B N 1
ATOM 7546 C CA . TYR B 1 284 ? 20.922 -3.613 -6.027 1 95.12 284 TYR B CA 1
ATOM 7547 C C . TYR B 1 284 ? 19.484 -3.711 -5.543 1 95.12 284 TYR B C 1
ATOM 7549 O O . TYR B 1 284 ? 18.891 -2.705 -5.164 1 95.12 284 TYR B O 1
ATOM 7557 N N . ILE B 1 285 ? 18.969 -4.824 -5.582 1 96.81 285 ILE B N 1
ATOM 7558 C CA . ILE B 1 285 ? 17.672 -5.156 -5.02 1 96.81 285 ILE B CA 1
ATOM 7559 C C . ILE B 1 285 ? 17.844 -6.043 -3.789 1 96.81 285 ILE B C 1
ATOM 7561 O O . ILE B 1 285 ? 18.344 -7.172 -3.895 1 96.81 285 ILE B O 1
ATOM 7565 N N . LEU B 1 286 ? 17.453 -5.582 -2.654 1 95 286 LEU B N 1
ATOM 7566 C CA . LEU B 1 286 ? 17.625 -6.301 -1.396 1 95 286 LEU B CA 1
ATOM 7567 C C . LEU B 1 286 ? 16.391 -7.133 -1.069 1 95 286 LEU B C 1
ATOM 7569 O O . LEU B 1 286 ? 15.297 -6.84 -1.548 1 95 286 LEU B O 1
ATOM 7573 N N . PRO B 1 287 ? 16.641 -8.188 -0.264 1 93.56 287 PRO B N 1
ATOM 7574 C CA . PRO B 1 287 ? 15.469 -8.945 0.199 1 93.56 287 PRO B CA 1
ATOM 7575 C C . PRO B 1 287 ? 14.438 -8.062 0.904 1 93.56 287 PRO B C 1
ATOM 7577 O O . PRO B 1 287 ? 13.234 -8.305 0.801 1 93.56 287 PRO B O 1
ATOM 7580 N N . GLY B 1 288 ? 14.922 -7.059 1.558 1 90.56 288 GLY B N 1
ATOM 7581 C CA . GLY B 1 288 ? 14.047 -6.148 2.279 1 90.56 288 GLY B CA 1
ATOM 7582 C C . GLY B 1 288 ? 13.148 -5.336 1.364 1 90.56 288 GLY B C 1
ATOM 7583 O O . GLY B 1 288 ? 12.156 -4.754 1.813 1 90.56 288 GLY B O 1
ATOM 7584 N N . ASN B 1 289 ? 13.5 -5.199 0.11 1 93.75 289 ASN B N 1
ATOM 7585 C CA . ASN B 1 289 ? 12.664 -4.52 -0.869 1 93.75 289 ASN B CA 1
ATOM 7586 C C . ASN B 1 289 ? 11.453 -5.367 -1.263 1 93.75 289 ASN B C 1
ATOM 7588 O O . ASN B 1 289 ? 10.469 -4.848 -1.779 1 93.75 289 ASN B O 1
ATOM 7592 N N . LEU B 1 290 ? 11.57 -6.648 -1.103 1 95.31 290 LEU B N 1
ATOM 7593 C CA . LEU B 1 290 ? 10.555 -7.598 -1.539 1 95.31 290 LEU B CA 1
ATOM 7594 C C . LEU B 1 290 ? 9.633 -7.973 -0.384 1 95.31 290 LEU B C 1
ATOM 7596 O O . LEU B 1 290 ? 9.547 -9.148 -0.006 1 95.31 290 LEU B O 1
ATOM 7600 N N . LYS B 1 291 ? 8.836 -7.055 0.111 1 88.81 291 LYS B N 1
ATOM 7601 C CA . LYS B 1 291 ? 8.055 -7.199 1.335 1 88.81 291 LYS B CA 1
ATOM 7602 C C . LYS B 1 291 ? 6.758 -7.965 1.073 1 88.81 291 LYS B C 1
ATOM 7604 O O . LYS B 1 291 ? 6.27 -8.688 1.945 1 88.81 291 LYS B O 1
ATOM 7609 N N . THR B 1 292 ? 6.148 -7.812 -0.019 1 95.19 292 THR B N 1
ATOM 7610 C CA . THR B 1 292 ? 4.918 -8.484 -0.422 1 95.19 292 THR B CA 1
ATOM 7611 C C . THR B 1 292 ? 5.191 -9.477 -1.549 1 95.19 292 THR B C 1
ATOM 7613 O O . THR B 1 292 ? 6.289 -9.508 -2.107 1 95.19 292 THR B O 1
ATOM 7616 N N . SER B 1 293 ? 4.18 -10.289 -1.871 1 97.94 293 SER B N 1
ATOM 7617 C CA . SER B 1 293 ? 4.367 -11.258 -2.945 1 97.94 293 SER B CA 1
ATOM 7618 C C . SER B 1 293 ? 4.652 -10.562 -4.273 1 97.94 293 SER B C 1
ATOM 7620 O O . SER B 1 293 ? 5.422 -11.07 -5.094 1 97.94 293 SER B O 1
ATOM 7622 N N . ASN B 1 294 ? 3.994 -9.477 -4.461 1 97.75 294 ASN B N 1
ATOM 7623 C CA . ASN B 1 294 ? 4.215 -8.703 -5.68 1 97.75 294 ASN B CA 1
ATOM 7624 C C . ASN B 1 294 ? 4.238 -7.203 -5.395 1 97.75 294 ASN B C 1
ATOM 7626 O O . ASN B 1 294 ? 3.701 -6.75 -4.383 1 97.75 294 ASN B O 1
ATOM 7630 N N . GLY B 1 295 ? 4.895 -6.488 -6.238 1 95.06 295 GLY B N 1
ATOM 7631 C CA . GLY B 1 295 ? 4.98 -5.047 -6.078 1 95.06 295 GLY B CA 1
ATOM 7632 C C . GLY B 1 295 ? 5.953 -4.395 -7.039 1 95.06 295 GLY B C 1
ATOM 7633 O O . GLY B 1 295 ? 6.52 -5.066 -7.906 1 95.06 295 GLY B O 1
ATOM 7634 N N . PHE B 1 296 ? 6.039 -3.062 -6.926 1 93.62 296 PHE B N 1
ATOM 7635 C CA . PHE B 1 296 ? 6.996 -2.275 -7.695 1 93.62 296 PHE B CA 1
ATOM 7636 C C . PHE B 1 296 ? 8.117 -1.76 -6.801 1 93.62 296 PHE B C 1
ATOM 7638 O O . PHE B 1 296 ? 7.922 -1.571 -5.598 1 93.62 296 PHE B O 1
ATOM 7645 N N . LEU B 1 297 ? 9.266 -1.596 -7.262 1 94.56 297 LEU B N 1
ATOM 7646 C CA . LEU B 1 297 ? 10.352 -0.955 -6.531 1 94.56 297 LEU B CA 1
ATOM 7647 C C . LEU B 1 297 ? 11.203 -0.089 -7.457 1 94.56 297 LEU B C 1
ATOM 7649 O O . LEU B 1 297 ? 11.219 -0.307 -8.672 1 94.56 297 LEU B O 1
ATOM 7653 N N . THR B 1 298 ? 11.789 0.909 -6.965 1 93.88 298 THR B N 1
ATOM 7654 C CA . THR B 1 298 ? 12.719 1.802 -7.641 1 93.88 298 THR B CA 1
ATOM 7655 C C . THR B 1 298 ? 14.055 1.851 -6.902 1 93.88 298 THR B C 1
ATOM 7657 O O . THR B 1 298 ? 14.086 2.008 -5.68 1 93.88 298 THR B O 1
ATOM 7660 N N . THR B 1 299 ? 15.102 1.653 -7.582 1 94.88 299 THR B N 1
ATOM 7661 C CA . THR B 1 299 ? 16.438 1.704 -7.012 1 94.88 299 THR B CA 1
ATOM 7662 C C . THR B 1 299 ? 17.391 2.492 -7.914 1 94.88 299 THR B C 1
ATOM 7664 O O . THR B 1 299 ? 17.172 2.561 -9.125 1 94.88 299 THR B O 1
ATOM 7667 N N . PRO B 1 300 ? 18.375 3.125 -7.375 1 93.25 300 PRO B N 1
ATOM 7668 C CA . PRO B 1 300 ? 19.312 3.902 -8.195 1 93.25 300 PRO B CA 1
ATOM 7669 C C . PRO B 1 300 ? 20.25 3.021 -9.016 1 93.25 300 PRO B C 1
ATOM 7671 O O . PRO B 1 300 ? 20.609 1.921 -8.586 1 93.25 300 PRO B O 1
ATOM 7674 N N . ILE B 1 301 ? 20.516 3.477 -10.156 1 95 301 ILE B N 1
ATOM 7675 C CA . ILE B 1 301 ? 21.656 2.971 -10.891 1 95 301 ILE B CA 1
ATOM 7676 C C . ILE B 1 301 ? 22.906 3.762 -10.508 1 95 301 ILE B C 1
ATOM 7678 O O . ILE B 1 301 ? 23 4.957 -10.789 1 95 301 ILE B O 1
ATOM 7682 N N . THR B 1 302 ? 23.797 3.072 -9.898 1 90.81 302 THR B N 1
ATOM 7683 C CA . THR B 1 302 ? 25.016 3.74 -9.445 1 90.81 302 THR B CA 1
ATOM 7684 C C . THR B 1 302 ? 26.141 3.549 -10.453 1 90.81 302 THR B C 1
ATOM 7686 O O . THR B 1 302 ? 26.438 2.422 -10.852 1 90.81 302 THR B O 1
ATOM 7689 N N . GLY B 1 303 ? 26.703 4.641 -10.781 1 88.88 303 GLY B N 1
ATOM 7690 C CA . GLY B 1 303 ? 27.781 4.59 -11.742 1 88.88 303 GLY B CA 1
ATOM 7691 C C . GLY B 1 303 ? 29.125 4.215 -11.125 1 88.88 303 GLY B C 1
ATOM 7692 O O . GLY B 1 303 ? 29.172 3.844 -9.945 1 88.88 303 GLY B O 1
ATOM 7693 N N . ARG B 1 304 ? 30.141 4.332 -11.938 1 81.88 304 ARG B N 1
ATOM 7694 C CA . ARG B 1 304 ? 31.484 3.918 -11.539 1 81.88 304 ARG B CA 1
ATOM 7695 C C . ARG B 1 304 ? 32.062 4.844 -10.469 1 81.88 304 ARG B C 1
ATOM 7697 O O . ARG B 1 304 ? 32.875 4.426 -9.656 1 81.88 304 ARG B O 1
ATOM 7704 N N . LYS B 1 305 ? 31.578 6.086 -10.422 1 77.81 305 LYS B N 1
ATOM 7705 C CA . LYS B 1 305 ? 32.062 7.051 -9.438 1 77.81 305 LYS B CA 1
ATOM 7706 C C . LYS B 1 305 ? 31.156 7.07 -8.203 1 77.81 305 LYS B C 1
ATOM 7708 O O . LYS B 1 305 ? 31.078 8.078 -7.5 1 77.81 305 LYS B O 1
ATOM 7713 N N . ARG B 1 306 ? 30.344 6.059 -8.062 1 78.94 306 ARG B N 1
ATOM 7714 C CA . ARG B 1 306 ? 29.5 5.836 -6.895 1 78.94 306 ARG B CA 1
ATOM 7715 C C . ARG B 1 306 ? 28.406 6.898 -6.793 1 78.94 306 ARG B C 1
ATOM 7717 O O . ARG B 1 306 ? 28.047 7.312 -5.691 1 78.94 306 ARG B O 1
ATOM 7724 N N . ARG B 1 307 ? 28.062 7.438 -7.855 1 80.5 307 ARG B N 1
ATOM 7725 C CA . ARG B 1 307 ? 26.938 8.383 -7.918 1 80.5 307 ARG B CA 1
ATOM 7726 C C . ARG B 1 307 ? 25.797 7.812 -8.742 1 80.5 307 ARG B C 1
ATOM 7728 O O . ARG B 1 307 ? 26.016 7.031 -9.672 1 80.5 307 ARG B O 1
ATOM 7735 N N . PRO B 1 308 ? 24.625 8.258 -8.398 1 87.94 308 PRO B N 1
ATOM 7736 C CA . PRO B 1 308 ? 23.5 7.797 -9.211 1 87.94 308 PRO B CA 1
ATOM 7737 C C . PRO B 1 308 ? 23.5 8.383 -10.617 1 87.94 308 PRO B C 1
ATOM 7739 O O . PRO B 1 308 ? 23.672 9.594 -10.789 1 87.94 308 PRO B O 1
ATOM 7742 N N . ILE B 1 309 ? 23.406 7.57 -11.547 1 91.69 309 ILE B N 1
ATOM 7743 C CA . ILE B 1 309 ? 23.391 8.031 -12.93 1 91.69 309 ILE B CA 1
ATOM 7744 C C . ILE B 1 309 ? 22.016 7.75 -13.547 1 91.69 309 ILE B C 1
ATOM 7746 O O . ILE B 1 309 ? 21.781 8.055 -14.719 1 91.69 309 ILE B O 1
ATOM 7750 N N . GLY B 1 310 ? 21.203 7.129 -12.844 1 93.5 310 GLY B N 1
ATOM 7751 C CA . GLY B 1 310 ? 19.875 6.773 -13.289 1 93.5 310 GLY B CA 1
ATOM 7752 C C . GLY B 1 310 ? 19.078 6 -12.242 1 93.5 310 GLY B C 1
ATOM 7753 O O . GLY B 1 310 ? 19.422 6.016 -11.062 1 93.5 310 GLY B O 1
ATOM 7754 N N . GLN B 1 311 ? 17.969 5.453 -12.656 1 94.5 311 GLN B N 1
ATOM 7755 C CA . GLN B 1 311 ? 17.156 4.648 -11.758 1 94.5 311 GLN B CA 1
ATOM 7756 C C . GLN B 1 311 ? 16.562 3.439 -12.484 1 94.5 311 GLN B C 1
ATOM 7758 O O . GLN B 1 311 ? 16.344 3.482 -13.703 1 94.5 311 GLN B O 1
ATOM 7763 N N . LEU B 1 312 ? 16.406 2.424 -11.773 1 96.88 312 LEU B N 1
ATOM 7764 C CA . LEU B 1 312 ? 15.742 1.202 -12.203 1 96.88 312 LEU B CA 1
ATOM 7765 C C . LEU B 1 312 ? 14.391 1.051 -11.516 1 96.88 312 LEU B C 1
ATOM 7767 O O . LEU B 1 312 ? 14.305 1.099 -10.289 1 96.88 312 LEU B O 1
ATOM 7771 N N . THR B 1 313 ? 13.32 0.99 -12.281 1 95.94 313 THR B N 1
ATOM 7772 C CA . THR B 1 313 ? 11.984 0.724 -11.766 1 95.94 313 THR B CA 1
ATOM 7773 C C . THR B 1 313 ? 11.438 -0.591 -12.312 1 95.94 313 THR B C 1
ATOM 7775 O O . THR B 1 313 ? 11.219 -0.721 -13.523 1 95.94 313 THR B O 1
ATOM 7778 N N . ILE B 1 314 ? 11.172 -1.505 -11.383 1 97 314 ILE B N 1
ATOM 7779 C CA . ILE B 1 314 ? 10.734 -2.807 -11.875 1 97 314 ILE B CA 1
ATOM 7780 C C . ILE B 1 314 ? 9.57 -3.316 -11.023 1 97 314 ILE B C 1
ATOM 7782 O O . ILE B 1 314 ? 9.336 -2.811 -9.922 1 97 314 ILE B O 1
ATOM 7786 N N . GLU B 1 315 ? 8.836 -4.266 -11.586 1 97.31 315 GLU B N 1
ATOM 7787 C CA . GLU B 1 315 ? 7.875 -5.07 -10.836 1 97.31 315 GLU B CA 1
ATOM 7788 C C . GLU B 1 315 ? 8.492 -6.398 -10.398 1 97.31 315 GLU B C 1
ATOM 7790 O O . GLU B 1 315 ? 9.305 -6.98 -11.117 1 97.31 315 GLU B O 1
ATOM 7795 N N . TYR B 1 316 ? 8.188 -6.809 -9.219 1 98.12 316 TYR B N 1
ATOM 7796 C CA . TYR B 1 316 ? 8.695 -8.094 -8.758 1 98.12 316 TYR B CA 1
ATOM 7797 C C . TYR B 1 316 ? 7.555 -9.031 -8.367 1 98.12 316 TYR B C 1
ATOM 7799 O O . TYR B 1 316 ? 6.422 -8.578 -8.172 1 98.12 316 TYR B O 1
ATOM 7807 N N . LEU B 1 317 ? 7.801 -10.297 -8.359 1 98.69 317 LEU B N 1
ATOM 7808 C CA . LEU B 1 317 ? 6.949 -11.375 -7.859 1 98.69 317 LEU B CA 1
ATOM 7809 C C . LEU B 1 317 ? 7.766 -12.383 -7.059 1 98.69 317 LEU B C 1
ATOM 7811 O O . LEU B 1 317 ? 8.82 -12.844 -7.516 1 98.69 317 LEU B O 1
ATOM 7815 N N . VAL B 1 318 ? 7.367 -12.633 -5.891 1 98.62 318 VAL B N 1
ATOM 7816 C CA . VAL B 1 318 ? 7.969 -13.672 -5.062 1 98.62 318 VAL B CA 1
ATOM 7817 C C . VAL B 1 318 ? 6.988 -14.828 -4.887 1 98.62 318 VAL B C 1
ATOM 7819 O O . VAL B 1 318 ? 5.871 -14.633 -4.402 1 98.62 318 VAL B O 1
ATOM 7822 N N . VAL B 1 319 ? 7.402 -15.984 -5.246 1 98.69 319 VAL B N 1
ATOM 7823 C CA . VAL B 1 319 ? 6.531 -17.156 -5.152 1 98.69 319 VAL B CA 1
ATOM 7824 C C . VAL B 1 319 ? 7.125 -18.172 -4.176 1 98.69 319 VAL B C 1
ATOM 7826 O O . VAL B 1 319 ? 8.25 -18.625 -4.363 1 98.69 319 VAL B O 1
ATOM 7829 N N . HIS B 1 320 ? 6.375 -18.516 -3.166 1 97.69 320 HIS B N 1
ATOM 7830 C CA . HIS B 1 320 ? 6.738 -19.531 -2.193 1 97.69 320 HIS B CA 1
ATOM 7831 C C . HIS B 1 320 ? 5.941 -20.812 -2.414 1 97.69 320 HIS B C 1
ATOM 7833 O O . HIS B 1 320 ? 4.867 -20.781 -3.016 1 97.69 320 HIS B O 1
ATOM 7839 N N . PRO B 1 321 ? 6.512 -21.938 -1.976 1 96.75 321 PRO B N 1
ATOM 7840 C CA . PRO B 1 321 ? 5.684 -23.141 -1.981 1 96.75 321 PRO B CA 1
ATOM 7841 C C . PRO B 1 321 ? 4.438 -23.016 -1.107 1 96.75 321 PRO B C 1
ATOM 7843 O O . PRO B 1 321 ? 4.34 -22.078 -0.306 1 96.75 321 PRO B O 1
ATOM 7846 N N . ILE B 1 322 ? 3.43 -23.859 -1.362 1 97.06 322 ILE B N 1
ATOM 7847 C CA . ILE B 1 322 ? 2.242 -23.844 -0.515 1 97.06 322 ILE B CA 1
ATOM 7848 C C . ILE B 1 322 ? 2.641 -24.109 0.937 1 97.06 322 ILE B C 1
ATOM 7850 O O . ILE B 1 322 ? 3.357 -25.062 1.23 1 97.06 322 ILE B O 1
ATOM 7854 N N . LYS B 1 323 ? 2.178 -23.234 1.759 1 91 323 LYS B N 1
ATOM 7855 C CA . LYS B 1 323 ? 2.549 -23.344 3.168 1 91 323 LYS B CA 1
ATOM 7856 C C . LYS B 1 323 ? 2.035 -24.656 3.775 1 91 323 LYS B C 1
ATOM 7858 O O . LYS B 1 323 ? 0.853 -24.969 3.654 1 91 323 LYS B O 1
ATOM 7863 N N . ASP B 1 324 ? 2.896 -25.469 4.332 1 87.69 324 ASP B N 1
ATOM 7864 C CA . ASP B 1 324 ? 2.596 -26.672 5.098 1 87.69 324 ASP B CA 1
ATOM 7865 C C . ASP B 1 324 ? 1.871 -27.703 4.234 1 87.69 324 ASP B C 1
ATOM 7867 O O . ASP B 1 324 ? 0.938 -28.359 4.699 1 87.69 324 ASP B O 1
ATOM 7871 N N . TYR B 1 325 ? 2.133 -27.688 2.98 1 91.88 325 TYR B N 1
ATOM 7872 C CA . TYR B 1 325 ? 1.558 -28.672 2.064 1 91.88 325 TYR B CA 1
ATOM 7873 C C . TYR B 1 325 ? 2.611 -29.203 1.096 1 91.88 325 TYR B C 1
ATOM 7875 O O . TYR B 1 325 ? 3.447 -28.438 0.604 1 91.88 325 TYR B O 1
ATOM 7883 N N . SER B 1 326 ? 2.604 -30.516 0.861 1 90.12 326 SER B N 1
ATOM 7884 C CA . SER B 1 326 ? 3.516 -31.125 -0.095 1 90.12 326 SER B CA 1
ATOM 7885 C C . SER B 1 326 ? 2.756 -31.938 -1.145 1 90.12 326 SER B C 1
ATOM 7887 O O . SER B 1 326 ? 1.94 -32.781 -0.805 1 90.12 326 SER B O 1
ATOM 7889 N N . CYS B 1 327 ? 3.025 -31.625 -2.354 1 92.44 327 CYS B N 1
ATOM 7890 C CA . CYS B 1 327 ? 2.471 -32.406 -3.445 1 92.44 327 CYS B CA 1
ATOM 7891 C C . CYS B 1 327 ? 3.199 -33.75 -3.578 1 92.44 327 CYS B C 1
ATOM 7893 O O . CYS B 1 327 ? 4.406 -33.812 -3.332 1 92.44 327 CYS B O 1
ATOM 7895 N N . ASP B 1 328 ? 2.482 -34.75 -3.93 1 91.19 328 ASP B N 1
ATOM 7896 C CA . ASP B 1 328 ? 3.174 -36 -4.18 1 91.19 328 ASP B CA 1
ATOM 7897 C C . ASP B 1 328 ? 3.365 -36.25 -5.676 1 91.19 328 ASP B C 1
ATOM 7899 O O . ASP B 1 328 ? 2.926 -35.438 -6.496 1 91.19 328 ASP B O 1
ATOM 7903 N N . LEU B 1 329 ? 4.055 -37.344 -6.031 1 95.06 329 LEU B N 1
ATOM 7904 C CA . LEU B 1 329 ? 4.48 -37.531 -7.414 1 95.06 329 LEU B CA 1
ATOM 7905 C C . LEU B 1 329 ? 3.734 -38.719 -8.047 1 95.06 329 LEU B C 1
ATOM 7907 O O . LEU B 1 329 ? 4.219 -39.312 -9.008 1 95.06 329 LEU B O 1
ATOM 7911 N N . SER B 1 330 ? 2.557 -39.094 -7.477 1 94.12 330 SER B N 1
ATOM 7912 C CA . SER B 1 330 ? 1.83 -40.25 -7.953 1 94.12 330 SER B CA 1
ATOM 7913 C C . SER B 1 330 ? 1.187 -40 -9.312 1 94.12 330 SER B C 1
ATOM 7915 O O . SER B 1 330 ? 0.993 -40.906 -10.102 1 94.12 330 SER B O 1
ATOM 7917 N N . THR B 1 331 ? 0.783 -38.75 -9.516 1 91.62 331 THR B N 1
ATOM 7918 C CA . THR B 1 331 ? 0.159 -38.406 -10.789 1 91.62 331 THR B CA 1
ATOM 7919 C C . THR B 1 331 ? 0.3 -36.938 -11.086 1 91.62 331 THR B C 1
ATOM 7921 O O . THR B 1 331 ? 0.681 -36.156 -10.203 1 91.62 331 THR B O 1
ATOM 7924 N N . SER B 1 332 ? 0.206 -36.562 -12.352 1 93.38 332 SER B N 1
ATOM 7925 C CA . SER B 1 332 ? 0.185 -35.188 -12.789 1 93.38 332 SER B CA 1
ATOM 7926 C C . SER B 1 332 ? -0.67 -35 -14.039 1 93.38 332 SER B C 1
ATOM 7928 O O . SER B 1 332 ? -0.606 -35.812 -14.961 1 93.38 332 SER B O 1
ATOM 7930 N N . TYR B 1 333 ? -1.495 -34 -13.945 1 92.38 333 TYR B N 1
ATOM 7931 C CA . TYR B 1 333 ? -2.303 -33.625 -15.109 1 92.38 333 TYR B CA 1
ATOM 7932 C C . TYR B 1 333 ? -1.853 -32.312 -15.703 1 92.38 333 TYR B C 1
ATOM 7934 O O . TYR B 1 333 ? -2.531 -31.734 -16.562 1 92.38 333 TYR B O 1
ATOM 7942 N N . SER B 1 334 ? -0.748 -31.797 -15.289 1 90.5 334 SER B N 1
ATOM 7943 C CA . SER B 1 334 ? -0.316 -30.422 -15.562 1 90.5 334 SER B CA 1
ATOM 7944 C C . SER B 1 334 ? -0.221 -30.172 -17.062 1 90.5 334 SER B C 1
ATOM 7946 O O . SER B 1 334 ? -0.525 -29.062 -17.531 1 90.5 334 SER B O 1
ATOM 7948 N N . LYS B 1 335 ? 0.162 -31.172 -17.844 1 89.5 335 LYS B N 1
ATOM 7949 C CA . LYS B 1 335 ? 0.278 -31 -19.297 1 89.5 335 LYS B CA 1
ATOM 7950 C C . LYS B 1 335 ? -0.472 -32.094 -20.031 1 89.5 335 LYS B C 1
ATOM 7952 O O . LYS B 1 335 ? -0.19 -32.375 -21.203 1 89.5 335 LYS B O 1
ATOM 7957 N N . TYR B 1 336 ? -1.365 -32.625 -19.391 1 89.56 336 TYR B N 1
ATOM 7958 C CA . TYR B 1 336 ? -2.082 -33.75 -19.953 1 89.56 336 TYR B CA 1
ATOM 7959 C C . TYR B 1 336 ? -3.391 -33.312 -20.594 1 89.56 336 TYR B C 1
ATOM 7961 O O . TYR B 1 336 ? -4.172 -32.594 -19.984 1 89.56 336 TYR B O 1
ATOM 7969 N N . TRP B 1 337 ? -3.537 -33.719 -21.812 1 93.19 337 TRP B N 1
ATOM 7970 C CA . TRP B 1 337 ? -4.797 -33.562 -22.531 1 93.19 337 TRP B CA 1
ATOM 7971 C C . TRP B 1 337 ? -5.012 -34.688 -23.516 1 93.19 337 TRP B C 1
ATOM 7973 O O . TRP B 1 337 ? -4.199 -34.906 -24.422 1 93.19 337 TRP B O 1
ATOM 7983 N N . LYS B 1 338 ? -6.07 -35.438 -23.344 1 91.38 338 LYS B N 1
ATOM 7984 C CA . LYS B 1 338 ? -6.336 -36.562 -24.219 1 91.38 338 LYS B CA 1
ATOM 7985 C C . LYS B 1 338 ? -6.66 -36.094 -25.641 1 91.38 338 LYS B C 1
ATOM 7987 O O . LYS B 1 338 ? -7.375 -35.094 -25.812 1 91.38 338 LYS B O 1
ATOM 7992 N N . THR B 1 339 ? -6.188 -36.812 -26.547 1 88.12 339 THR B N 1
ATOM 7993 C CA . THR B 1 339 ? -6.406 -36.469 -27.953 1 88.12 339 THR B CA 1
ATOM 7994 C C . THR B 1 339 ? -7.895 -36.5 -28.297 1 88.12 339 THR B C 1
ATOM 7996 O O . THR B 1 339 ? -8.352 -35.75 -29.172 1 88.12 339 THR B O 1
ATOM 7999 N N . SER B 1 340 ? -8.602 -37.281 -27.531 1 89.75 340 SER B N 1
ATOM 8000 C CA . SER B 1 340 ? -10.031 -37.438 -27.812 1 89.75 340 SER B CA 1
ATOM 8001 C C . SER B 1 340 ? -10.828 -36.281 -27.203 1 89.75 340 SER B C 1
ATOM 8003 O O . SER B 1 340 ? -12.008 -36.094 -27.516 1 89.75 340 SER B O 1
ATOM 8005 N N . TRP B 1 341 ? -10.203 -35.594 -26.344 1 94.12 341 TRP B N 1
ATOM 8006 C CA . TRP B 1 341 ? -10.883 -34.438 -25.719 1 94.12 341 TRP B CA 1
ATOM 8007 C C . TRP B 1 341 ? -10.93 -33.25 -26.688 1 94.12 341 TRP B C 1
ATOM 8009 O O . TRP B 1 341 ? -10.133 -32.344 -26.562 1 94.12 341 TRP B O 1
ATOM 8019 N N . ARG B 1 342 ? -11.836 -33.25 -27.547 1 93.19 342 ARG B N 1
ATOM 8020 C CA . ARG B 1 342 ? -11.984 -32.219 -28.562 1 93.19 342 ARG B CA 1
ATOM 8021 C C . ARG B 1 342 ? -13.391 -31.609 -28.531 1 93.19 342 ARG B C 1
ATOM 8023 O O . ARG B 1 342 ? -14.367 -32.344 -28.344 1 93.19 342 ARG B O 1
ATOM 8030 N N . GLY B 1 343 ? -13.352 -30.375 -28.703 1 96.06 343 GLY B N 1
ATOM 8031 C CA . GLY B 1 343 ? -14.641 -29.703 -28.812 1 96.06 343 GLY B CA 1
ATOM 8032 C C . GLY B 1 343 ? -15.516 -29.906 -27.594 1 96.06 343 GLY B C 1
ATOM 8033 O O . GLY B 1 343 ? -16.703 -30.219 -27.719 1 96.06 343 GLY B O 1
ATOM 8034 N N . LEU B 1 344 ? -14.969 -29.859 -26.469 1 97.5 344 LEU B N 1
ATOM 8035 C CA . LEU B 1 344 ? -15.711 -30.094 -25.234 1 97.5 344 LEU B CA 1
ATOM 8036 C C . LEU B 1 344 ? -16.703 -28.984 -24.969 1 97.5 344 LEU B C 1
ATOM 8038 O O . LEU B 1 344 ? -16.453 -27.812 -25.312 1 97.5 344 LEU B O 1
ATOM 8042 N N . ASP B 1 345 ? -17.828 -29.312 -24.391 1 97.62 345 ASP B N 1
ATOM 8043 C CA . ASP B 1 345 ? -18.859 -28.359 -23.969 1 97.62 345 ASP B CA 1
ATOM 8044 C C . ASP B 1 345 ? -18.656 -27.953 -22.516 1 97.62 345 ASP B C 1
ATOM 8046 O O . ASP B 1 345 ? -18.734 -28.797 -21.609 1 97.62 345 ASP B O 1
ATOM 8050 N N . ILE B 1 346 ? -18.438 -26.703 -22.297 1 98.25 346 ILE B N 1
ATOM 8051 C CA . ILE B 1 346 ? -18.156 -26.203 -20.953 1 98.25 346 ILE B CA 1
ATOM 8052 C C . ILE B 1 346 ? -19.25 -25.219 -20.531 1 98.25 346 ILE B C 1
ATOM 8054 O O . ILE B 1 346 ? -19.484 -24.219 -21.203 1 98.25 346 ILE B O 1
ATOM 8058 N N . GLY B 1 347 ? -19.906 -25.516 -19.375 1 97.56 347 GLY B N 1
ATOM 8059 C CA . GLY B 1 347 ? -20.953 -24.641 -18.875 1 97.56 347 GLY B CA 1
ATOM 8060 C C . GLY B 1 347 ? -20.406 -23.375 -18.234 1 97.56 347 GLY B C 1
ATOM 8061 O O . GLY B 1 347 ? -19.688 -23.438 -17.234 1 97.56 347 GLY B O 1
ATOM 8062 N N . HIS B 1 348 ? -20.719 -22.172 -18.797 1 96.44 348 HIS B N 1
ATOM 8063 C CA . HIS B 1 348 ? -20.281 -20.859 -18.312 1 96.44 348 HIS B CA 1
ATOM 8064 C C . HIS B 1 348 ? -20.984 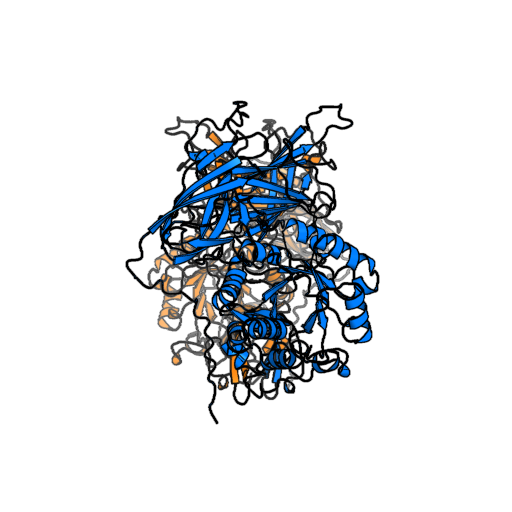-20.5 -17 1 96.44 348 HIS B C 1
ATOM 8066 O O . HIS B 1 348 ? -22.203 -20.375 -16.953 1 96.44 348 HIS B O 1
ATOM 8072 N N . ARG B 1 349 ? -20.188 -20.344 -15.914 1 95.94 349 ARG B N 1
ATOM 8073 C CA . ARG B 1 349 ? -20.734 -20.062 -14.586 1 95.94 349 ARG B CA 1
ATOM 8074 C C . ARG B 1 349 ? -21.797 -21.094 -14.203 1 95.94 349 ARG B C 1
ATOM 8076 O O . ARG B 1 349 ? -22.797 -20.75 -13.578 1 95.94 349 ARG B O 1
ATOM 8083 N N . GLY B 1 350 ? -21.609 -22.234 -14.633 1 95.06 350 GLY B N 1
ATOM 8084 C CA . GLY B 1 350 ? -22.578 -23.312 -14.547 1 95.06 350 GLY B CA 1
ATOM 8085 C C . GLY B 1 350 ? -23.438 -23.438 -15.789 1 95.06 350 GLY B C 1
ATOM 8086 O O . GLY B 1 350 ? -22.969 -23.922 -16.828 1 95.06 350 GLY B O 1
ATOM 8087 N N . SER B 1 351 ? -24.609 -22.906 -15.633 1 91.69 351 SER B N 1
ATOM 8088 C CA . SER B 1 351 ? -25.547 -23.047 -16.75 1 91.69 351 SER B CA 1
ATOM 8089 C C . SER B 1 351 ? -25.656 -21.734 -17.531 1 91.69 351 SER B C 1
ATOM 8091 O O . SER B 1 351 ? -26.453 -21.641 -18.484 1 91.69 351 SER B O 1
ATOM 8093 N N . GLY B 1 352 ? -24.875 -20.828 -17.141 1 89.62 352 GLY B N 1
ATOM 8094 C CA . GLY B 1 352 ? -24.891 -19.562 -17.859 1 89.62 352 GLY B CA 1
ATOM 8095 C C . GLY B 1 352 ? -25.016 -18.359 -16.938 1 89.62 352 GLY B C 1
ATOM 8096 O O . GLY B 1 352 ? -25.281 -18.5 -15.75 1 89.62 352 GLY B O 1
ATOM 8097 N N . SER B 1 353 ? -24.859 -17.156 -17.5 1 87.81 353 SER B N 1
ATOM 8098 C CA . SER B 1 353 ? -24.922 -15.906 -16.75 1 87.81 353 SER B CA 1
ATOM 8099 C C . SER B 1 353 ? -26.375 -15.547 -16.406 1 87.81 353 SER B C 1
ATOM 8101 O O . SER B 1 353 ? -27.281 -15.758 -17.219 1 87.81 353 SER B O 1
ATOM 8103 N N . SER B 1 354 ? -26.484 -15.008 -15.164 1 81.19 354 SER B N 1
ATOM 8104 C CA . SER B 1 354 ? -27.812 -14.586 -14.727 1 81.19 354 SER B CA 1
ATOM 8105 C C . SER B 1 354 ? -28.109 -13.156 -15.18 1 81.19 354 SER B C 1
ATOM 8107 O O . SER B 1 354 ? -29.266 -12.734 -15.172 1 81.19 354 SER B O 1
ATOM 8109 N N . HIS B 1 355 ? -27 -12.453 -15.477 1 75.75 355 HIS B N 1
ATOM 8110 C CA . HIS B 1 355 ? -27.141 -11.031 -15.766 1 75.75 355 HIS B CA 1
ATOM 8111 C C . HIS B 1 355 ? -26.562 -10.68 -17.125 1 75.75 355 HIS B C 1
ATOM 8113 O O . HIS B 1 355 ? -25.531 -11.211 -17.531 1 75.75 355 HIS B O 1
ATOM 8119 N N . GLY B 1 356 ? -27.453 -10.352 -18.094 1 64.06 356 GLY B N 1
ATOM 8120 C CA . GLY B 1 356 ? -26.938 -9.977 -19.406 1 64.06 356 GLY B CA 1
ATOM 8121 C C . GLY B 1 356 ? -27.828 -9 -20.141 1 64.06 356 GLY B C 1
ATOM 8122 O O . GLY B 1 356 ? -28.922 -8.68 -19.672 1 64.06 356 GLY B O 1
ATOM 8123 N N . THR B 1 357 ? -27.188 -8.398 -21.016 1 59.56 357 THR B N 1
ATOM 8124 C CA . THR B 1 357 ? -27.844 -7.359 -21.797 1 59.56 357 THR B CA 1
ATOM 8125 C C . THR B 1 357 ? -29.062 -7.922 -22.531 1 59.56 357 THR B C 1
ATOM 8127 O O . THR B 1 357 ? -30.031 -7.203 -22.766 1 59.56 357 THR B O 1
ATOM 8130 N N . ASN B 1 358 ? -28.922 -9.172 -22.844 1 64.94 358 ASN B N 1
ATOM 8131 C CA . ASN B 1 358 ? -30.031 -9.82 -23.547 1 64.94 358 ASN B CA 1
ATOM 8132 C C . ASN B 1 358 ? -30.719 -10.859 -22.672 1 64.94 358 ASN B C 1
ATOM 8134 O O . ASN B 1 358 ? -30.172 -11.938 -22.422 1 64.94 358 ASN B O 1
ATOM 8138 N N . PRO B 1 359 ? -31.828 -10.547 -22.203 1 65 359 PRO B N 1
ATOM 8139 C CA . PRO B 1 359 ? -32.531 -11.453 -21.297 1 65 359 PRO B CA 1
ATOM 8140 C C . PRO B 1 359 ? -32.75 -12.844 -21.891 1 65 359 PRO B C 1
ATOM 8142 O O . PRO B 1 359 ? -32.719 -13.836 -21.156 1 65 359 PRO B O 1
ATOM 8145 N N . THR B 1 360 ? -32.844 -12.945 -23.203 1 65.88 360 THR B N 1
ATOM 8146 C CA . THR B 1 360 ? -33.094 -14.234 -23.828 1 65.88 360 THR B CA 1
ATOM 8147 C C . THR B 1 360 ? -31.875 -15.125 -23.734 1 65.88 360 THR B C 1
ATOM 8149 O O . THR B 1 360 ? -31.969 -16.344 -23.859 1 65.88 360 THR B O 1
ATOM 8152 N N . SER B 1 361 ? -30.797 -14.531 -23.406 1 68.75 361 SER B N 1
ATOM 8153 C CA . SER B 1 361 ? -29.547 -15.281 -23.375 1 68.75 361 SER B CA 1
ATOM 8154 C C . SER B 1 361 ? -29.141 -15.602 -21.938 1 68.75 361 SER B C 1
ATOM 8156 O O . SER B 1 361 ? -28.172 -16.328 -21.703 1 68.75 361 SER B O 1
ATOM 8158 N N . CYS B 1 362 ? -30 -15.242 -21.031 1 76.12 362 CYS B N 1
ATOM 8159 C CA . CYS B 1 362 ? -29.672 -15.453 -19.625 1 76.12 362 CYS B CA 1
ATOM 8160 C C . CYS B 1 362 ? -30.25 -16.781 -19.125 1 76.12 362 CYS B C 1
ATOM 8162 O O . CYS B 1 362 ? -31.297 -17.203 -19.578 1 76.12 362 CYS B O 1
ATOM 8164 N N . SER B 1 363 ? -29.406 -17.391 -18.297 1 78.62 363 SER B N 1
ATOM 8165 C CA . SER B 1 363 ? -29.828 -18.672 -17.734 1 78.62 363 SER B CA 1
ATOM 8166 C C . SER B 1 363 ? -31 -18.484 -16.766 1 78.62 363 SER B C 1
ATOM 8168 O O . SER B 1 363 ? -31.141 -17.438 -16.141 1 78.62 363 SER B O 1
ATOM 8170 N N . ASN B 1 364 ? -31.75 -19.547 -16.672 1 79.12 364 ASN B N 1
ATOM 8171 C CA . ASN B 1 364 ? -32.875 -19.578 -15.727 1 79.12 364 ASN B CA 1
ATOM 8172 C C . ASN B 1 364 ? -32.406 -19.938 -14.32 1 79.12 364 ASN B C 1
ATOM 8174 O O . ASN B 1 364 ? -33.125 -19.781 -13.352 1 79.12 364 ASN B O 1
ATOM 8178 N N . VAL B 1 365 ? -31.188 -20.469 -14.336 1 84.31 365 VAL B N 1
ATOM 8179 C CA . VAL B 1 365 ? -30.609 -20.844 -13.055 1 84.31 365 VAL B CA 1
ATOM 8180 C C . VAL B 1 365 ? -29.531 -19.844 -12.648 1 84.31 365 VAL B C 1
ATOM 8182 O O . VAL B 1 365 ? -28.75 -19.391 -13.477 1 84.31 365 VAL B O 1
ATOM 8185 N N . ARG B 1 366 ? -29.547 -19.469 -11.383 1 87.12 366 ARG B N 1
ATOM 8186 C CA . ARG B 1 366 ? -28.641 -18.438 -10.891 1 87.12 366 ARG B CA 1
ATOM 8187 C C . ARG B 1 366 ? -27.188 -18.875 -11.055 1 87.12 366 ARG B C 1
ATOM 8189 O O . ARG B 1 366 ? -26.797 -19.969 -10.633 1 87.12 366 ARG B O 1
ATOM 8196 N N . GLU B 1 367 ? -26.391 -18.062 -11.633 1 89.31 367 GLU B N 1
ATOM 8197 C CA . GLU B 1 367 ? -25 -18.359 -11.961 1 89.31 367 GLU B CA 1
ATOM 8198 C C . GLU B 1 367 ? -24.172 -18.594 -10.695 1 89.31 367 GLU B C 1
ATOM 8200 O O . GLU B 1 367 ? -24.5 -18.047 -9.633 1 89.31 367 GLU B O 1
ATOM 8205 N N . ASN B 1 368 ? -23.062 -19.422 -10.844 1 92.62 368 ASN B N 1
ATOM 8206 C CA . ASN B 1 368 ? -22.062 -19.641 -9.805 1 92.62 368 ASN B CA 1
ATOM 8207 C C . ASN B 1 368 ? -22.688 -20.172 -8.516 1 92.62 368 ASN B C 1
ATOM 8209 O O . ASN B 1 368 ? -22.328 -19.734 -7.422 1 92.62 368 ASN B O 1
ATOM 8213 N N . THR B 1 369 ? -23.688 -20.969 -8.656 1 93.94 369 THR B N 1
ATOM 8214 C CA . THR B 1 369 ? -24.312 -21.703 -7.559 1 93.94 369 THR B CA 1
ATOM 8215 C C . THR B 1 369 ? -24.172 -23.219 -7.766 1 93.94 369 THR B C 1
ATOM 8217 O O . THR B 1 369 ? -23.859 -23.672 -8.867 1 93.94 369 THR B O 1
ATOM 8220 N N . ILE B 1 370 ? -24.375 -23.969 -6.695 1 96.44 370 ILE B N 1
ATOM 8221 C CA . ILE B 1 370 ? -24.328 -25.422 -6.789 1 96.44 370 ILE B CA 1
ATOM 8222 C C . ILE B 1 370 ? -25.375 -25.906 -7.773 1 96.44 370 ILE B C 1
ATOM 8224 O O . ILE B 1 370 ? -25.109 -26.781 -8.602 1 96.44 370 ILE B O 1
ATOM 8228 N N . GLY B 1 371 ? -26.547 -25.266 -7.676 1 95.06 371 GLY B N 1
ATOM 8229 C CA . GLY B 1 371 ? -27.625 -25.641 -8.57 1 95.06 371 GLY B CA 1
ATOM 8230 C C . GLY B 1 371 ? -27.297 -25.406 -10.031 1 95.06 371 GLY B C 1
ATOM 8231 O O . GLY B 1 371 ? -27.625 -26.219 -10.891 1 95.06 371 GLY B O 1
ATOM 8232 N N . SER B 1 372 ? -26.672 -24.328 -10.312 1 95.31 372 SER B N 1
ATOM 8233 C CA . SER B 1 372 ? -26.281 -24 -11.688 1 95.31 372 SER B CA 1
ATOM 8234 C C . SER B 1 372 ? -25.25 -24.984 -12.211 1 95.31 372 SER B C 1
ATOM 8236 O O . SER B 1 372 ? -25.328 -25.422 -13.367 1 95.31 372 SER B O 1
ATOM 8238 N N . LEU B 1 373 ? -24.328 -25.344 -11.438 1 97.69 373 LEU B N 1
ATOM 8239 C CA . LEU B 1 373 ? -23.281 -26.281 -11.828 1 97.69 373 LEU B CA 1
ATOM 8240 C C . LEU B 1 373 ? -23.859 -27.672 -12.047 1 97.69 373 LEU B C 1
ATOM 8242 O O . LEU B 1 373 ? -23.516 -28.344 -13.031 1 97.69 373 LEU B O 1
ATOM 8246 N N . ARG B 1 374 ? -24.703 -28.062 -11.109 1 96.44 374 ARG B N 1
ATOM 8247 C CA . ARG B 1 374 ? -25.359 -29.359 -11.227 1 96.44 374 ARG B CA 1
ATOM 8248 C C . ARG B 1 374 ? -26.188 -29.438 -12.5 1 96.44 374 ARG B C 1
ATOM 8250 O O . ARG B 1 374 ? -26.141 -30.438 -13.227 1 96.44 374 ARG B O 1
ATOM 8257 N N . HIS B 1 375 ? -26.953 -28.391 -12.734 1 95.25 375 HIS B N 1
ATOM 8258 C CA . HIS B 1 375 ? -27.812 -28.328 -13.90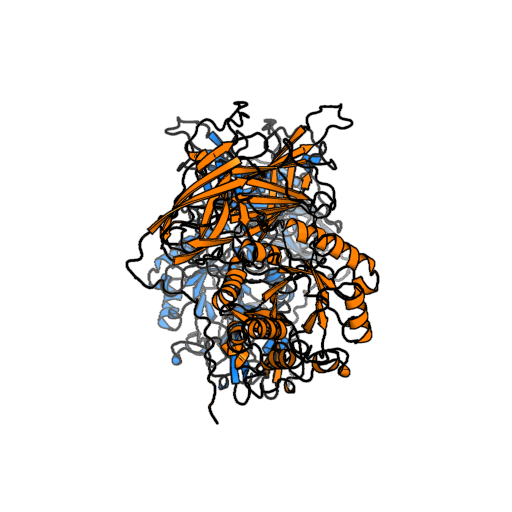6 1 95.25 375 HIS B CA 1
ATOM 8259 C C . HIS B 1 375 ? -27 -28.453 -15.195 1 95.25 375 HIS B C 1
ATOM 8261 O O . HIS B 1 375 ? -27.391 -29.188 -16.109 1 95.25 375 HIS B O 1
ATOM 8267 N N . ALA B 1 376 ? -25.906 -27.781 -15.289 1 96.56 376 ALA B N 1
ATOM 8268 C CA . ALA B 1 376 ? -25.031 -27.859 -16.453 1 96.56 376 ALA B CA 1
ATOM 8269 C C . ALA B 1 376 ? -24.5 -29.281 -16.656 1 96.56 376 ALA B C 1
ATOM 8271 O O . ALA B 1 376 ? -24.516 -29.797 -17.766 1 96.56 376 ALA B O 1
ATOM 8272 N N . GLY B 1 377 ? -24.016 -29.875 -15.594 1 95.94 377 GLY B N 1
ATOM 8273 C CA . GLY B 1 377 ? -23.531 -31.25 -15.656 1 95.94 377 GLY B CA 1
ATOM 8274 C C . GLY B 1 377 ? -24.594 -32.219 -16.141 1 95.94 377 GLY B C 1
ATOM 8275 O O . GLY B 1 377 ? -24.297 -33.094 -16.969 1 95.94 377 GLY B O 1
ATOM 8276 N N . GLU B 1 378 ? -25.766 -32.062 -15.656 1 94.31 378 GLU B N 1
ATOM 8277 C CA . GLU B 1 378 ? -26.875 -32.938 -15.992 1 94.31 378 GLU B CA 1
ATOM 8278 C C . GLU B 1 378 ? -27.297 -32.781 -17.453 1 94.31 378 GLU B C 1
ATOM 8280 O O . GLU B 1 378 ? -27.984 -33.625 -18.016 1 94.31 378 GLU B O 1
ATOM 8285 N N . HIS B 1 379 ? -26.891 -31.719 -17.984 1 94.56 379 HIS B N 1
ATOM 8286 C CA . HIS B 1 379 ? -27.25 -31.469 -19.375 1 94.56 379 HIS B CA 1
ATOM 8287 C C . HIS B 1 379 ? -26.047 -31.625 -20.297 1 94.56 379 HIS B C 1
ATOM 8289 O O . HIS B 1 379 ? -25.984 -31 -21.359 1 94.56 379 HIS B O 1
ATOM 8295 N N . GLY B 1 380 ? -25.031 -32.312 -19.828 1 94.44 380 GLY B N 1
ATOM 8296 C CA . GLY B 1 380 ? -24.016 -32.844 -20.719 1 94.44 380 GLY B CA 1
ATOM 8297 C C . GLY B 1 380 ? -22.734 -32.031 -20.688 1 94.44 380 GLY B C 1
ATOM 8298 O O . GLY B 1 380 ? -21.812 -32.25 -21.484 1 94.44 380 GLY B O 1
ATOM 8299 N N . ALA B 1 381 ? -22.641 -31.062 -19.859 1 96.94 381 ALA B N 1
ATOM 8300 C CA . ALA B 1 381 ? -21.391 -30.312 -19.75 1 96.94 381 ALA B CA 1
ATOM 8301 C C . ALA B 1 381 ? -20.234 -31.234 -19.406 1 96.94 381 ALA B C 1
ATOM 8303 O O . ALA B 1 381 ? -20.344 -32.062 -18.5 1 96.94 381 ALA B O 1
ATOM 8304 N N . ASP B 1 382 ? -19.172 -31.125 -20.172 1 97.69 382 ASP B N 1
ATOM 8305 C CA . ASP B 1 382 ? -17.953 -31.859 -19.828 1 97.69 382 ASP B CA 1
ATOM 8306 C C . ASP B 1 382 ? -17.25 -31.188 -18.641 1 97.69 382 ASP B C 1
ATOM 8308 O O . ASP B 1 382 ? -16.797 -31.875 -17.703 1 97.69 382 ASP B O 1
ATOM 8312 N N . PHE B 1 383 ? -17.125 -29.938 -18.688 1 98.19 383 PHE B N 1
ATOM 8313 C CA . PHE B 1 383 ? -16.656 -29.094 -17.594 1 98.19 383 PHE B CA 1
ATOM 8314 C C . PHE B 1 383 ? -17.719 -28.062 -17.219 1 98.19 383 PHE B C 1
ATOM 8316 O O . PHE B 1 383 ? -18.562 -27.703 -18.031 1 98.19 383 PHE B O 1
ATOM 8323 N N . VAL B 1 384 ? -17.703 -27.656 -15.961 1 98.44 384 VAL B N 1
ATOM 8324 C CA . VAL B 1 384 ? -18.406 -26.453 -15.539 1 98.44 384 VAL B CA 1
ATOM 8325 C C . VAL B 1 384 ? -17.391 -25.375 -15.141 1 98.44 384 VAL B C 1
ATOM 8327 O O . VAL B 1 384 ? -16.422 -25.672 -14.43 1 98.44 384 VAL B O 1
ATOM 8330 N N . GLU B 1 385 ? -17.562 -24.219 -15.742 1 98.69 385 GLU B N 1
ATOM 8331 C CA . GLU B 1 385 ? -16.688 -23.078 -15.438 1 98.69 385 GLU B CA 1
ATOM 8332 C C . GLU B 1 385 ? -17.312 -22.188 -14.367 1 98.69 385 GLU B C 1
ATOM 8334 O O . GLU B 1 385 ? -18.5 -21.906 -14.406 1 98.69 385 GLU B O 1
ATOM 8339 N N . PHE B 1 386 ? -16.531 -21.766 -13.367 1 98.56 386 PHE B N 1
ATOM 8340 C CA . PHE B 1 386 ? -17 -20.844 -12.344 1 98.56 386 PHE B CA 1
ATOM 8341 C C . PHE B 1 386 ? -15.852 -20.031 -11.781 1 98.56 386 PHE B C 1
ATOM 8343 O O . PHE B 1 386 ? -14.688 -20.359 -11.992 1 98.56 386 PHE B O 1
ATOM 8350 N N . ASP B 1 387 ? -16.203 -18.953 -11.086 1 98.44 387 ASP B N 1
ATOM 8351 C CA . ASP B 1 387 ? -15.234 -17.984 -10.555 1 98.44 387 ASP B CA 1
ATOM 8352 C C . ASP B 1 387 ? -15.039 -18.172 -9.055 1 98.44 387 ASP B C 1
ATOM 8354 O O . ASP B 1 387 ? -16 -18.422 -8.32 1 98.44 387 ASP B O 1
ATOM 8358 N N . VAL B 1 388 ? -13.773 -18.094 -8.617 1 98.88 388 VAL B N 1
ATOM 8359 C CA . VAL B 1 388 ? -13.477 -18.281 -7.199 1 98.88 388 VAL B CA 1
ATOM 8360 C C . VAL B 1 388 ? -12.703 -17.078 -6.664 1 98.88 388 VAL B C 1
ATOM 8362 O O . VAL B 1 388 ? -11.766 -16.594 -7.309 1 98.88 388 VAL B O 1
ATOM 8365 N N . GLN B 1 389 ? -13.078 -16.547 -5.574 1 98.5 389 GLN B N 1
ATOM 8366 C CA . GLN B 1 389 ? -12.375 -15.523 -4.797 1 98.5 389 GLN B CA 1
ATOM 8367 C C . GLN B 1 389 ? -12.523 -15.781 -3.301 1 98.5 389 GLN B C 1
ATOM 8369 O O . GLN B 1 389 ? -13.094 -16.797 -2.891 1 98.5 389 GLN B O 1
ATOM 8374 N N . LEU B 1 390 ? -11.914 -14.977 -2.387 1 98.75 390 LEU B N 1
ATOM 8375 C CA . LEU B 1 390 ? -11.945 -15.227 -0.95 1 98.75 390 LEU B CA 1
ATOM 8376 C C . LEU B 1 390 ? -12.883 -14.25 -0.249 1 98.75 390 LEU B C 1
ATOM 8378 O O . LEU B 1 390 ? -12.922 -13.062 -0.596 1 98.75 390 LEU B O 1
ATOM 8382 N N . SER B 1 391 ? -13.641 -14.742 0.684 1 98.38 391 SER B N 1
ATOM 8383 C CA . SER B 1 391 ? -14.383 -13.891 1.608 1 98.38 391 SER B CA 1
ATOM 8384 C C . SER B 1 391 ? -13.453 -13.219 2.611 1 98.38 391 SER B C 1
ATOM 8386 O O . SER B 1 391 ? -12.242 -13.469 2.604 1 98.38 391 SER B O 1
ATOM 8388 N N . LYS B 1 392 ? -14 -12.383 3.459 1 96.81 392 LYS B N 1
ATOM 8389 C CA . LYS B 1 392 ? -13.234 -11.656 4.469 1 96.81 392 LYS B CA 1
ATOM 8390 C C . LYS B 1 392 ? -12.508 -12.617 5.402 1 96.81 392 LYS B C 1
ATOM 8392 O O . LYS B 1 392 ? -11.383 -12.344 5.828 1 96.81 392 LYS B O 1
ATOM 8397 N N . ASP B 1 393 ? -13.117 -13.711 5.715 1 98 393 ASP B N 1
ATOM 8398 C CA . ASP B 1 393 ? -12.555 -14.703 6.629 1 98 393 ASP B CA 1
ATOM 8399 C C . ASP B 1 393 ? -11.781 -15.773 5.867 1 98 393 ASP B C 1
ATOM 8401 O O . ASP B 1 393 ? -11.57 -16.875 6.379 1 98 393 ASP B O 1
ATOM 8405 N N . PHE B 1 394 ? -11.438 -15.578 4.672 1 98.25 394 PHE B N 1
ATOM 8406 C CA . PHE B 1 394 ? -10.492 -16.344 3.859 1 98.25 394 PHE B CA 1
ATOM 8407 C C . PHE B 1 394 ? -11.07 -17.688 3.475 1 98.25 394 PHE B C 1
ATOM 8409 O O . PHE B 1 394 ? -10.359 -18.703 3.49 1 98.25 394 PHE B O 1
ATOM 8416 N N . ILE B 1 395 ? -12.32 -17.656 3.145 1 98.75 395 ILE B N 1
ATOM 8417 C CA . ILE B 1 395 ? -12.961 -18.844 2.607 1 98.75 395 ILE B CA 1
ATOM 8418 C C . ILE B 1 395 ? -13.164 -18.688 1.101 1 98.75 395 ILE B C 1
ATOM 8420 O O . ILE B 1 395 ? -13.758 -17.719 0.644 1 98.75 395 ILE B O 1
ATOM 8424 N N . PRO B 1 396 ? -12.648 -19.672 0.304 1 98.88 396 PRO B N 1
ATOM 8425 C CA . PRO B 1 396 ? -12.914 -19.594 -1.134 1 98.88 396 PRO B CA 1
ATOM 8426 C C . PRO B 1 396 ? -14.398 -19.719 -1.466 1 98.88 396 PRO B C 1
ATOM 8428 O O . PRO B 1 396 ? -15.031 -20.719 -1.104 1 98.88 396 PRO B O 1
ATOM 8431 N N . VAL B 1 397 ? -14.969 -18.719 -2.15 1 98.69 397 VAL B N 1
ATOM 8432 C CA . VAL B 1 397 ? -16.391 -18.703 -2.51 1 98.69 397 VAL B CA 1
ATOM 8433 C C . VAL B 1 397 ? -16.531 -18.531 -4.02 1 98.69 397 VAL B C 1
ATOM 8435 O O . VAL B 1 397 ? -15.641 -17.984 -4.676 1 98.69 397 VAL B O 1
ATOM 8438 N N . LEU B 1 398 ? -17.594 -19.047 -4.555 1 98.31 398 LEU B N 1
ATOM 8439 C CA . LEU B 1 398 ? -17.875 -18.906 -5.977 1 98.31 398 LEU B CA 1
ATOM 8440 C C . LEU B 1 398 ? -18.656 -17.625 -6.25 1 98.31 398 LEU B C 1
ATOM 8442 O O . LEU B 1 398 ? -19.781 -17.469 -5.781 1 98.31 398 LEU B O 1
ATOM 8446 N N . PHE B 1 399 ? -18.078 -16.688 -6.992 1 97.25 399 PHE B N 1
ATOM 8447 C CA . PHE B 1 399 ? -18.734 -15.445 -7.387 1 97.25 399 PHE B CA 1
ATOM 8448 C C . PHE B 1 399 ? -17.891 -14.703 -8.414 1 97.25 399 PHE B C 1
ATOM 8450 O O . PHE B 1 399 ? -16.672 -14.641 -8.305 1 97.25 399 PHE B O 1
ATOM 8457 N N . HIS B 1 400 ? -18.469 -14.117 -9.352 1 95.12 400 HIS B N 1
ATOM 8458 C CA . HIS B 1 400 ? -17.781 -13.562 -10.508 1 95.12 400 HIS B CA 1
ATOM 8459 C C . HIS B 1 400 ? -17.266 -12.156 -10.219 1 95.12 400 HIS B C 1
ATOM 8461 O O . HIS B 1 400 ? -16.125 -11.828 -10.539 1 95.12 400 HIS B O 1
ATOM 8467 N N . ASP B 1 401 ? -18.109 -11.242 -9.672 1 95.06 401 ASP B N 1
ATOM 8468 C CA . ASP B 1 401 ? -17.766 -9.836 -9.508 1 95.06 401 ASP B CA 1
ATOM 8469 C C . ASP B 1 401 ? -16.969 -9.609 -8.234 1 95.06 401 ASP B C 1
ATOM 8471 O O . ASP B 1 401 ? -17.109 -10.352 -7.258 1 95.06 401 ASP B O 1
ATOM 8475 N N . PHE B 1 402 ? -16.188 -8.531 -8.234 1 97.62 402 PHE B N 1
ATOM 8476 C CA . PHE B 1 402 ? -15.406 -8.203 -7.039 1 97.62 402 PHE B CA 1
ATOM 8477 C C . PHE B 1 402 ? -16.281 -7.539 -5.988 1 97.62 402 PHE B C 1
ATOM 8479 O O . PHE B 1 402 ? -15.945 -7.527 -4.805 1 97.62 402 PHE B O 1
ATOM 8486 N N . HIS B 1 403 ? -17.391 -6.969 -6.441 1 96.56 403 HIS B N 1
ATOM 8487 C CA . HIS B 1 403 ? -18.266 -6.195 -5.559 1 96.56 403 HIS B CA 1
ATOM 8488 C C . HIS B 1 403 ? -19.688 -6.75 -5.559 1 96.56 403 HIS B C 1
ATOM 8490 O O . HIS B 1 403 ? -20.078 -7.434 -6.5 1 96.56 403 HIS B O 1
ATOM 8496 N N . VAL B 1 404 ? -20.406 -6.465 -4.516 1 94.88 404 VAL B N 1
ATOM 8497 C CA . VAL B 1 404 ? -21.812 -6.836 -4.375 1 94.88 404 VAL B CA 1
ATOM 8498 C C . VAL B 1 404 ? -22.578 -5.699 -3.699 1 94.88 404 VAL B C 1
ATOM 8500 O O . VAL B 1 404 ? -21.984 -4.879 -2.992 1 94.88 404 VAL B O 1
ATOM 8503 N N . GLY B 1 405 ? -23.812 -5.609 -3.998 1 94.06 405 GLY B N 1
ATOM 8504 C CA . GLY B 1 405 ? -24.672 -4.645 -3.328 1 94.06 405 GLY B CA 1
ATOM 8505 C C . GLY B 1 405 ? -25.344 -5.203 -2.09 1 94.06 405 GLY B C 1
ATOM 8506 O O . GLY B 1 405 ? -25.953 -6.277 -2.137 1 94.06 405 GLY B O 1
ATOM 8507 N N . ILE B 1 406 ? -25.234 -4.504 -0.987 1 93.94 406 ILE B N 1
ATOM 8508 C CA . ILE B 1 406 ? -25.938 -4.875 0.233 1 93.94 406 ILE B CA 1
ATOM 8509 C C . ILE B 1 406 ? -27.141 -3.943 0.44 1 93.94 406 ILE B C 1
ATOM 8511 O O . ILE B 1 406 ? -27.031 -2.736 0.212 1 93.94 406 ILE B O 1
ATOM 8515 N N . VAL B 1 407 ? -28.234 -4.527 0.776 1 93.62 407 VAL B N 1
ATOM 8516 C CA . VAL B 1 407 ? -29.422 -3.719 1.052 1 93.62 407 VAL B CA 1
ATOM 8517 C C . VAL B 1 407 ? -29.359 -3.166 2.473 1 93.62 407 VAL B C 1
ATOM 8519 O O . VAL B 1 407 ? -29.203 -3.924 3.436 1 93.62 407 VAL B O 1
ATOM 8522 N N . THR B 1 408 ? -29.406 -1.911 2.555 1 92.88 408 THR B N 1
ATOM 8523 C CA . THR B 1 408 ? -29.297 -1.211 3.83 1 92.88 408 THR B CA 1
ATOM 8524 C C . THR B 1 408 ? -30.609 -0.503 4.168 1 92.88 408 THR B C 1
ATOM 8526 O O . THR B 1 408 ? -31.453 -0.301 3.297 1 92.88 408 THR B O 1
ATOM 8529 N N . GLU B 1 409 ? -30.734 -0.178 5.414 1 92.38 409 GLU B N 1
ATOM 8530 C CA . GLU B 1 409 ? -31.922 0.558 5.848 1 92.38 409 GLU B CA 1
ATOM 8531 C C . GLU B 1 409 ? -31.641 2.057 5.93 1 92.38 409 GLU B C 1
ATOM 8533 O O . GLU B 1 409 ? -30.547 2.469 6.328 1 92.38 409 GLU B O 1
ATOM 8538 N N . ARG B 1 410 ? -32.594 2.787 5.484 1 90.75 410 ARG B N 1
ATOM 8539 C CA . ARG B 1 410 ? -32.5 4.238 5.59 1 90.75 410 ARG B CA 1
ATOM 8540 C C . ARG B 1 410 ? -33.094 4.73 6.902 1 90.75 410 ARG B C 1
ATOM 8542 O O . ARG B 1 410 ? -33.906 4.031 7.52 1 90.75 410 ARG B O 1
ATOM 8549 N N . LYS B 1 411 ? -32.594 5.965 7.152 1 86.38 411 LYS B N 1
ATOM 8550 C CA . LYS B 1 411 ? -33.281 6.633 8.25 1 86.38 411 LYS B CA 1
ATOM 8551 C C . LYS B 1 411 ? -34.75 6.879 7.914 1 86.38 411 LYS B C 1
ATOM 8553 O O . LYS B 1 411 ? -35.062 7.367 6.828 1 86.38 411 LYS B O 1
ATOM 8558 N N . GLY B 1 412 ? -35.562 6.582 8.789 1 80.75 412 GLY B N 1
ATOM 8559 C CA . GLY B 1 412 ? -37 6.652 8.508 1 80.75 412 GLY B CA 1
ATOM 8560 C C . GLY B 1 412 ? -37.531 5.426 7.789 1 80.75 412 GLY B C 1
ATOM 8561 O O . GLY B 1 412 ? -37.344 4.301 8.258 1 80.75 412 GLY B O 1
ATOM 8562 N N . GLU B 1 413 ? -38 5.695 6.57 1 80.5 413 GLU B N 1
ATOM 8563 C CA . GLU B 1 413 ? -38.562 4.559 5.84 1 80.5 413 GLU B CA 1
ATOM 8564 C C . GLU B 1 413 ? -37.844 4.332 4.523 1 80.5 413 GLU B C 1
ATOM 8566 O O . GLU B 1 413 ? -37.344 5.281 3.902 1 80.5 413 GLU B O 1
ATOM 8571 N N . GLY B 1 414 ? -37.594 3.088 4.316 1 87.12 414 GLY B N 1
ATOM 8572 C CA . GLY B 1 414 ? -37.031 2.748 3.016 1 87.12 414 GLY B CA 1
ATOM 8573 C C . GLY B 1 414 ? -35.688 2.062 3.1 1 87.12 414 GLY B C 1
ATOM 8574 O O . GLY B 1 414 ? -35.125 1.875 4.191 1 87.12 414 GLY B O 1
ATOM 8575 N N . SER B 1 415 ? -35.281 1.548 1.96 1 90.5 415 SER B N 1
ATOM 8576 C CA . SER B 1 415 ? -34 0.826 1.86 1 90.5 415 SER B CA 1
ATOM 8577 C C . SER B 1 415 ? -33.125 1.415 0.769 1 90.5 415 SER B C 1
ATOM 8579 O O . SER B 1 415 ? -33.594 2.146 -0.101 1 90.5 415 SER B O 1
ATOM 8581 N N . ASP B 1 416 ? -31.875 1.222 0.912 1 91.44 416 ASP B N 1
ATOM 8582 C CA . ASP B 1 416 ? -30.875 1.611 -0.081 1 91.44 416 ASP B CA 1
ATOM 8583 C C . ASP B 1 416 ? -29.891 0.474 -0.346 1 91.44 416 ASP B C 1
ATOM 8585 O O . ASP B 1 416 ? -29.922 -0.546 0.345 1 91.44 416 ASP B O 1
ATOM 8589 N N . VAL B 1 417 ? -29.109 0.66 -1.442 1 92.69 417 VAL B N 1
ATOM 8590 C CA . VAL B 1 417 ? -28.109 -0.344 -1.781 1 92.69 417 VAL B CA 1
ATOM 8591 C C . VAL B 1 417 ? -26.703 0.253 -1.637 1 92.69 417 VAL B C 1
ATOM 8593 O O . VAL B 1 417 ? -26.453 1.36 -2.113 1 92.69 417 VAL B O 1
ATOM 8596 N N . LEU B 1 418 ? -25.875 -0.409 -0.923 1 93.88 418 LEU B N 1
ATOM 8597 C CA . LEU B 1 418 ? -24.484 -0.03 -0.79 1 93.88 418 LEU B CA 1
ATOM 8598 C C . LEU B 1 418 ? -23.578 -1.059 -1.456 1 93.88 418 LEU B C 1
ATOM 8600 O O . LEU B 1 418 ? -23.656 -2.252 -1.153 1 93.88 418 LEU B O 1
ATOM 8604 N N . THR B 1 419 ? -22.734 -0.633 -2.352 1 94.31 419 THR B N 1
ATOM 8605 C CA . THR B 1 419 ? -21.797 -1.516 -3.037 1 94.31 419 THR B CA 1
ATOM 8606 C C . THR B 1 419 ? -20.531 -1.712 -2.207 1 94.31 419 THR B C 1
ATOM 8608 O O . THR B 1 419 ? -19.891 -0.74 -1.802 1 94.31 419 THR B O 1
ATOM 8611 N N . ILE B 1 420 ? -20.172 -2.973 -1.946 1 94.75 420 ILE B N 1
ATOM 8612 C CA . ILE B 1 420 ? -19.016 -3.293 -1.13 1 94.75 420 ILE B CA 1
ATOM 8613 C C . ILE B 1 420 ? -18.234 -4.445 -1.765 1 94.75 420 ILE B C 1
ATOM 8615 O O . ILE B 1 420 ? -18.828 -5.305 -2.428 1 94.75 420 ILE B O 1
ATOM 8619 N N . PRO B 1 421 ? -16.891 -4.492 -1.596 1 96.56 421 PRO B N 1
ATOM 8620 C CA . PRO B 1 421 ? -16.156 -5.652 -2.084 1 96.56 421 PRO B CA 1
ATOM 8621 C C . PRO B 1 421 ? -16.531 -6.945 -1.365 1 96.56 421 PRO B C 1
ATOM 8623 O O . PRO B 1 421 ? -16.766 -6.938 -0.153 1 96.56 421 PRO B O 1
ATOM 8626 N N . VAL B 1 422 ? -16.547 -7.988 -2.08 1 97.75 422 VAL B N 1
ATOM 8627 C CA . VAL B 1 422 ? -16.859 -9.305 -1.528 1 97.75 422 VAL B CA 1
ATOM 8628 C C . VAL B 1 422 ? -15.875 -9.648 -0.423 1 97.75 422 VAL B C 1
ATOM 8630 O O . VAL B 1 422 ? -16.25 -10.211 0.605 1 97.75 422 VAL B O 1
ATOM 8633 N N . LYS B 1 423 ? -14.625 -9.234 -0.55 1 97.44 423 LYS B N 1
ATOM 8634 C CA . LYS B 1 423 ? -13.562 -9.578 0.393 1 97.44 423 LYS B CA 1
ATOM 8635 C C . LYS B 1 423 ? -13.773 -8.891 1.737 1 97.44 423 LYS B C 1
ATOM 8637 O O . LYS B 1 423 ? -13.039 -9.141 2.695 1 97.44 423 LYS B O 1
ATOM 8642 N N . GLU B 1 424 ? -14.719 -8.016 1.845 1 95.88 424 GLU B N 1
ATOM 8643 C CA . GLU B 1 424 ? -14.992 -7.305 3.09 1 95.88 424 GLU B CA 1
ATOM 8644 C C . GLU B 1 424 ? -16.156 -7.945 3.848 1 95.88 424 GLU B C 1
ATOM 8646 O O . GLU B 1 424 ? -16.578 -7.434 4.883 1 95.88 424 GLU B O 1
ATOM 8651 N N . LEU B 1 425 ? -16.734 -9.023 3.332 1 97 425 LEU B N 1
ATOM 8652 C CA . LEU B 1 425 ? -17.828 -9.734 3.977 1 97 425 LEU B CA 1
ATOM 8653 C C . LEU B 1 425 ? -17.406 -11.164 4.324 1 97 425 LEU B C 1
ATOM 8655 O O . LEU B 1 425 ? -16.797 -11.852 3.508 1 97 425 LEU B O 1
ATOM 8659 N N . THR B 1 426 ? -17.719 -11.57 5.496 1 97.56 426 THR B N 1
ATOM 8660 C CA . THR B 1 426 ? -17.469 -12.953 5.887 1 97.56 426 THR B CA 1
ATOM 8661 C C . THR B 1 426 ? -18.438 -13.891 5.164 1 97.56 426 THR B C 1
ATOM 8663 O O . THR B 1 426 ? -19.453 -13.445 4.609 1 97.56 426 THR B O 1
ATOM 8666 N N . LEU B 1 427 ? -18.109 -15.172 5.238 1 98 427 LEU B N 1
ATOM 8667 C CA . LEU B 1 427 ? -19 -16.156 4.637 1 98 427 LEU B CA 1
ATOM 8668 C C . LEU B 1 427 ? -20.391 -16.062 5.246 1 98 427 LEU B C 1
ATOM 8670 O O . LEU B 1 427 ? -21.391 -16.109 4.527 1 98 427 LEU B O 1
ATOM 8674 N N . GLU B 1 428 ? -20.453 -15.977 6.555 1 96.56 428 GLU B N 1
ATOM 8675 C CA . GLU B 1 428 ? -21.734 -15.875 7.246 1 96.56 428 GLU B CA 1
ATOM 8676 C C . GLU B 1 428 ? -22.531 -14.672 6.75 1 96.56 428 GLU B C 1
ATOM 8678 O O . GLU B 1 428 ? -23.734 -14.781 6.496 1 96.56 428 GLU B O 1
ATOM 8683 N N . GLN B 1 429 ? -21.859 -13.547 6.637 1 95 429 GLN B N 1
ATOM 8684 C CA . GLN B 1 429 ? -22.516 -12.328 6.164 1 95 429 GLN B CA 1
ATOM 8685 C C . GLN B 1 429 ? -22.984 -12.484 4.723 1 95 429 GLN B C 1
ATOM 8687 O O . GLN B 1 429 ? -24.078 -12.047 4.371 1 95 429 GLN B O 1
ATOM 8692 N N . LEU B 1 430 ? -22.203 -13.078 3.885 1 95.38 430 LEU B N 1
ATOM 8693 C CA . LEU B 1 430 ? -22.562 -13.305 2.488 1 95.38 430 LEU B CA 1
ATOM 8694 C C . LEU B 1 430 ? -23.828 -14.148 2.385 1 95.38 430 LEU B C 1
ATOM 8696 O O . LEU B 1 430 ? -24.641 -13.953 1.476 1 95.38 430 LEU B O 1
ATOM 8700 N N . HIS B 1 431 ? -23.984 -15.07 3.303 1 93.75 431 HIS B N 1
ATOM 8701 C CA . HIS B 1 431 ? -25.125 -15.977 3.258 1 93.75 431 HIS B CA 1
ATOM 8702 C C . HIS B 1 431 ? -26.344 -15.367 3.938 1 93.75 431 HIS B C 1
ATOM 8704 O O . HIS B 1 431 ? -27.484 -15.688 3.58 1 93.75 431 HIS B O 1
ATOM 8710 N N . LYS B 1 432 ? -26.141 -14.484 4.852 1 92.44 432 LYS B N 1
ATOM 8711 C CA . LYS B 1 432 ? -27.234 -14.016 5.695 1 92.44 432 LYS B CA 1
ATOM 8712 C C . LYS B 1 432 ? -27.797 -12.695 5.176 1 92.44 432 LYS B C 1
ATOM 8714 O O . LYS B 1 432 ? -29 -12.422 5.336 1 92.44 432 LYS B O 1
ATOM 8719 N N . LEU B 1 433 ? -27.031 -11.883 4.613 1 92.5 433 LEU B N 1
ATOM 8720 C CA . LEU B 1 433 ? -27.453 -10.531 4.238 1 92.5 433 LEU B CA 1
ATOM 8721 C C . LEU B 1 433 ? -28.234 -10.547 2.932 1 92.5 433 LEU B C 1
ATOM 8723 O O . LEU B 1 433 ? -28.031 -11.43 2.094 1 92.5 433 LEU B O 1
ATOM 8727 N N . LYS B 1 434 ? -29.141 -9.617 2.84 1 91.69 434 LYS B N 1
ATOM 8728 C CA . LYS B 1 434 ? -29.828 -9.398 1.567 1 91.69 434 LYS B CA 1
ATOM 8729 C C . LYS B 1 434 ? -28.906 -8.711 0.561 1 91.69 434 LYS B C 1
ATOM 8731 O O . LYS B 1 434 ? -28.516 -7.559 0.758 1 91.69 434 LYS B O 1
ATOM 8736 N N . LEU B 1 435 ? -28.641 -9.422 -0.517 1 91.06 435 LEU B N 1
ATOM 8737 C CA . LEU B 1 435 ? -27.656 -8.953 -1.483 1 91.06 435 LEU B CA 1
ATOM 8738 C C . LEU B 1 435 ? -28.297 -8.766 -2.859 1 91.06 435 LEU B C 1
ATOM 8740 O O . LEU B 1 435 ? -29.234 -9.469 -3.211 1 91.06 435 LEU B O 1
ATOM 8744 N N . VAL B 1 436 ? -27.766 -7.82 -3.574 1 87.62 436 VAL B N 1
ATOM 8745 C CA . VAL B 1 436 ? -28.172 -7.578 -4.953 1 87.62 436 VAL B CA 1
ATOM 8746 C C . VAL B 1 436 ? -26.938 -7.43 -5.84 1 87.62 436 VAL B C 1
ATOM 8748 O O . VAL B 1 436 ? -25.812 -7.387 -5.344 1 87.62 436 VAL B O 1
ATOM 8751 N N . HIS B 1 437 ? -27.219 -7.516 -7.109 1 82.25 437 HIS B N 1
ATOM 8752 C CA . HIS B 1 437 ? -26.125 -7.281 -8.047 1 82.25 437 HIS B CA 1
ATOM 8753 C C . HIS B 1 437 ? -25.5 -5.902 -7.836 1 82.25 437 HIS B C 1
ATOM 8755 O O . HIS B 1 437 ? -26.203 -4.949 -7.492 1 82.25 437 HIS B O 1
ATOM 8761 N N . LYS B 1 438 ? -24.344 -5.719 -8.125 1 77.25 438 LYS B N 1
ATOM 8762 C CA . LYS B 1 438 ? -23.594 -4.496 -7.852 1 77.25 438 LYS B CA 1
ATOM 8763 C C . LYS B 1 438 ? -24.203 -3.305 -8.594 1 77.25 438 LYS B C 1
ATOM 8765 O O . LYS B 1 438 ? -24.109 -2.166 -8.133 1 77.25 438 LYS B O 1
ATOM 8770 N N . GLU B 1 439 ? -24.734 -3.607 -9.742 1 76.38 439 GLU B N 1
ATOM 8771 C CA . GLU B 1 439 ? -25.297 -2.527 -10.555 1 76.38 439 GLU B CA 1
ATOM 8772 C C . GLU B 1 439 ? -26.766 -2.279 -10.219 1 76.38 439 GLU B C 1
ATOM 8774 O O . GLU B 1 439 ? -27.359 -1.325 -10.719 1 76.38 439 GLU B O 1
ATOM 8779 N N . GLU B 1 440 ? -27.266 -3.207 -9.391 1 75.75 440 GLU B N 1
ATOM 8780 C CA . GLU B 1 440 ? -28.672 -3.08 -9.016 1 75.75 440 GLU B CA 1
ATOM 8781 C C . GLU B 1 440 ? -28.875 -1.999 -7.957 1 75.75 440 GLU B C 1
ATOM 8783 O O . GLU B 1 440 ? -28.234 -2.031 -6.902 1 75.75 440 GLU B O 1
ATOM 8788 N N . LYS B 1 441 ? -29.781 -1.06 -8.211 1 76.69 441 LYS B N 1
ATOM 8789 C CA . LYS B 1 441 ? -30.031 0.042 -7.281 1 76.69 441 LYS B CA 1
ATOM 8790 C C . LYS B 1 441 ? -31.344 -0.144 -6.535 1 76.69 441 LYS B C 1
ATOM 8792 O O . LYS B 1 441 ? -31.578 0.504 -5.512 1 76.69 441 LYS B O 1
ATOM 8797 N N . ASP B 1 442 ? -32.125 -1.098 -7.066 1 78.5 442 ASP B N 1
ATOM 8798 C CA . ASP B 1 442 ? -33.406 -1.363 -6.43 1 78.5 442 ASP B CA 1
ATOM 8799 C C . ASP B 1 442 ? -33.281 -2.432 -5.344 1 78.5 442 ASP B C 1
ATOM 8801 O O . ASP B 1 442 ? -33.094 -3.611 -5.648 1 78.5 442 ASP B O 1
ATOM 8805 N N . PRO B 1 443 ? -33.406 -2.043 -4.129 1 79.88 443 PRO B N 1
ATOM 8806 C CA . PRO B 1 443 ? -33.25 -2.984 -3.018 1 79.88 443 PRO B CA 1
ATOM 8807 C C . PRO B 1 443 ? -34.281 -4.109 -3.041 1 79.88 443 PRO B C 1
ATOM 8809 O O . PRO B 1 443 ? -34.062 -5.148 -2.408 1 79.88 443 PRO B O 1
ATOM 8812 N N . SER B 1 444 ? -35.344 -3.875 -3.74 1 77.25 444 SER B N 1
ATOM 8813 C CA . SER B 1 444 ? -36.438 -4.848 -3.746 1 77.25 444 SER B CA 1
ATOM 8814 C C . SER B 1 444 ? -36.031 -6.102 -4.527 1 77.25 444 SER B C 1
ATOM 8816 O O . SER B 1 444 ? -36.688 -7.145 -4.391 1 77.25 444 SER B O 1
ATOM 8818 N N . ASN B 1 445 ? -35.031 -5.926 -5.336 1 66.69 445 ASN B N 1
ATOM 8819 C CA . ASN B 1 445 ? -34.594 -7.039 -6.18 1 66.69 445 ASN B CA 1
ATOM 8820 C C . ASN B 1 445 ? -33.688 -7.988 -5.43 1 66.69 445 ASN B C 1
ATOM 8822 O O . ASN B 1 445 ? -33.125 -8.914 -6.02 1 66.69 445 ASN B O 1
ATOM 8826 N N . GLY B 1 446 ? -33.406 -7.598 -4.219 1 62.84 446 GLY B N 1
ATOM 8827 C CA . GLY B 1 446 ? -32.531 -8.461 -3.41 1 62.84 446 GLY B CA 1
ATOM 8828 C C . GLY B 1 446 ? -33.25 -9.695 -2.906 1 62.84 446 GLY B C 1
ATOM 8829 O O . GLY B 1 446 ? -34.25 -9.602 -2.193 1 62.84 446 GLY B O 1
ATOM 8830 N N . GLY B 1 447 ? -33.344 -10.711 -3.791 1 59.03 447 GLY B N 1
ATOM 8831 C CA . GLY B 1 447 ? -34.25 -11.82 -3.518 1 59.03 447 GLY B CA 1
ATOM 8832 C C . GLY B 1 447 ? -33.625 -12.914 -2.684 1 59.03 447 GLY B C 1
ATOM 8833 O O . GLY B 1 447 ? -32.438 -12.875 -2.396 1 59.03 447 GLY B O 1
ATOM 8834 N N . GLU B 1 448 ? -34.562 -13.742 -1.966 1 59.78 448 GLU B N 1
ATOM 8835 C CA . GLU B 1 448 ? -34.344 -14.906 -1.115 1 59.78 448 GLU B CA 1
ATOM 8836 C C . GLU B 1 448 ? -33.656 -16.031 -1.89 1 59.78 448 GLU B C 1
ATOM 8838 O O . GLU B 1 448 ? -33.906 -16.188 -3.092 1 59.78 448 GLU B O 1
ATOM 8843 N N . ASP B 1 449 ? -32.531 -16.375 -1.325 1 61.28 449 ASP B N 1
ATOM 8844 C CA . ASP B 1 449 ? -31.922 -17.625 -1.806 1 61.28 449 ASP B CA 1
ATOM 8845 C C . ASP B 1 449 ? -32.906 -18.781 -1.679 1 61.28 449 ASP B C 1
ATOM 8847 O O . ASP B 1 449 ? -33.438 -19.047 -0.592 1 61.28 449 ASP B O 1
ATOM 8851 N N . GLY B 1 450 ? -33.938 -18.891 -2.588 1 59.53 450 GLY B N 1
ATOM 8852 C CA . GLY B 1 450 ? -34.812 -20.062 -2.428 1 59.53 450 GLY B CA 1
ATOM 8853 C C . GLY B 1 450 ? -34.094 -21.234 -1.782 1 59.53 450 GLY B C 1
ATOM 8854 O O . GLY B 1 450 ? -33.5 -21.094 -0.703 1 59.53 450 GLY B O 1
ATOM 8855 N N . ASN B 1 451 ? -33.906 -22.297 -2.373 1 78.06 451 ASN B N 1
ATOM 8856 C CA . ASN B 1 451 ? -33.281 -23.562 -2.002 1 78.06 451 ASN B CA 1
ATOM 8857 C C . ASN B 1 451 ? -31.766 -23.438 -1.875 1 78.06 451 ASN B C 1
ATOM 8859 O O . ASN B 1 451 ? -31.156 -22.578 -2.521 1 78.06 451 ASN B O 1
ATOM 8863 N N . GLU B 1 452 ? -31.188 -24.125 -0.922 1 83.31 452 GLU B N 1
ATOM 8864 C CA . GLU B 1 452 ? -29.766 -24.141 -0.607 1 83.31 452 GLU B CA 1
ATOM 8865 C C . GLU B 1 452 ? -28.922 -24.328 -1.866 1 83.31 452 GLU B C 1
ATOM 8867 O O . GLU B 1 452 ? -27.812 -23.828 -1.954 1 83.31 452 GLU B O 1
ATOM 8872 N N . GLU B 1 453 ? -29.5 -24.938 -2.779 1 89 453 GLU B N 1
ATOM 8873 C CA . GLU B 1 453 ? -28.781 -25.266 -4.008 1 89 453 GLU B CA 1
ATOM 8874 C C . GLU B 1 453 ? -28.516 -24 -4.832 1 89 453 GLU B C 1
ATOM 8876 O O . GLU B 1 453 ? -27.547 -23.938 -5.594 1 89 453 GLU B O 1
ATOM 8881 N N . PHE B 1 454 ? -29.281 -23.031 -4.621 1 89.06 454 PHE B N 1
ATOM 8882 C CA . PHE B 1 454 ? -29.172 -21.828 -5.453 1 89.06 454 PHE B CA 1
ATOM 8883 C C . PHE B 1 454 ? -28.703 -20.641 -4.629 1 89.06 454 PHE B C 1
ATOM 8885 O O . PHE B 1 454 ? -28.812 -19.5 -5.07 1 89.06 454 PHE B O 1
ATOM 8892 N N . GLN B 1 455 ? -28.219 -21 -3.463 1 89.31 455 GLN B N 1
ATOM 8893 C CA . GLN B 1 455 ? -27.672 -19.953 -2.592 1 89.31 455 GLN B CA 1
ATOM 8894 C C . GLN B 1 455 ? -26.406 -19.328 -3.195 1 89.31 455 GLN B C 1
ATOM 8896 O O . GLN B 1 455 ? -25.531 -20.047 -3.693 1 89.31 455 GLN B O 1
ATOM 8901 N N . LEU B 1 456 ? -26.422 -18.047 -3.115 1 91.19 456 LEU B N 1
ATOM 8902 C CA . LEU B 1 456 ? -25.234 -17.328 -3.592 1 91.19 456 LEU B CA 1
ATOM 8903 C C . LEU B 1 456 ? -24.031 -17.625 -2.705 1 91.19 456 LEU B C 1
ATOM 8905 O O . LEU B 1 456 ? -24.188 -17.922 -1.516 1 91.19 456 LEU B O 1
ATOM 8909 N N . PHE B 1 457 ? -22.906 -17.641 -3.299 1 95.5 457 PHE B N 1
ATOM 8910 C CA . PHE B 1 457 ? -21.609 -17.766 -2.646 1 95.5 457 PHE B CA 1
ATOM 8911 C C . PHE B 1 457 ? -21.438 -19.141 -2.037 1 95.5 457 PHE B C 1
ATOM 8913 O O . PHE B 1 457 ? -21.078 -19.281 -0.863 1 95.5 457 PHE B O 1
ATOM 8920 N N . PRO B 1 458 ? -21.75 -20.141 -2.814 1 97.19 458 PRO B N 1
ATOM 8921 C CA . PRO B 1 458 ? -21.312 -21.438 -2.299 1 97.19 458 PRO B CA 1
ATOM 8922 C C . PRO B 1 458 ? -19.797 -21.531 -2.135 1 97.19 458 PRO B C 1
ATOM 8924 O O . PRO B 1 458 ? -19.062 -20.812 -2.807 1 97.19 458 PRO B O 1
ATOM 8927 N N . THR B 1 459 ? -19.406 -22.281 -1.204 1 98.44 459 THR B N 1
ATOM 8928 C CA . THR B 1 459 ? -17.969 -22.453 -1.027 1 98.44 459 THR B CA 1
ATOM 8929 C C . THR B 1 459 ? -17.391 -23.391 -2.084 1 98.44 459 THR B C 1
ATOM 8931 O O . THR B 1 459 ? -18.094 -24.281 -2.576 1 98.44 459 THR B O 1
ATOM 8934 N N . LEU B 1 460 ? -16.172 -23.219 -2.408 1 98.81 460 LEU B N 1
ATOM 8935 C CA . LEU B 1 460 ? -15.461 -24.125 -3.301 1 98.81 460 LEU B CA 1
ATOM 8936 C C . LEU B 1 460 ? -15.43 -25.547 -2.727 1 98.81 460 LEU B C 1
ATOM 8938 O O . LEU B 1 460 ? -15.617 -26.516 -3.457 1 98.81 460 LEU B O 1
ATOM 8942 N N . GLU B 1 461 ? -15.211 -25.625 -1.465 1 98.62 461 GLU B N 1
ATOM 8943 C CA . GLU B 1 461 ? -15.188 -26.922 -0.791 1 98.62 461 GLU B CA 1
ATOM 8944 C C . GLU B 1 461 ? -16.5 -27.672 -0.993 1 98.62 461 GLU B C 1
ATOM 8946 O O . GLU B 1 461 ? -16.5 -28.875 -1.308 1 98.62 461 GLU B O 1
ATOM 8951 N N . LYS B 1 462 ? -17.578 -26.938 -0.813 1 97.94 462 LYS B N 1
ATOM 8952 C CA . LYS B 1 462 ? -18.891 -27.562 -0.987 1 97.94 462 LYS B CA 1
ATOM 8953 C C . LYS B 1 462 ? -19.078 -28.047 -2.422 1 97.94 462 LYS B C 1
ATOM 8955 O O . LYS B 1 462 ? -19.594 -29.141 -2.648 1 97.94 462 LYS B O 1
ATOM 8960 N N . ALA B 1 463 ? -18.734 -27.266 -3.373 1 98.38 463 ALA B N 1
ATOM 8961 C CA . ALA B 1 463 ? -18.844 -27.656 -4.773 1 98.38 463 ALA B CA 1
ATOM 8962 C C . ALA B 1 463 ? -18.062 -28.938 -5.047 1 98.38 463 ALA B C 1
ATOM 8964 O O . ALA B 1 463 ? -18.562 -29.844 -5.734 1 98.38 463 ALA B O 1
ATOM 8965 N N . LEU B 1 464 ? -16.891 -29.062 -4.523 1 98.38 464 LEU B N 1
ATOM 8966 C CA . LEU B 1 464 ? -16.031 -30.219 -4.734 1 98.38 464 LEU B CA 1
ATOM 8967 C C . LEU B 1 464 ? -16.609 -31.469 -4.078 1 98.38 464 LEU B C 1
ATOM 8969 O O . LEU B 1 464 ? -16.391 -32.594 -4.562 1 98.38 464 LEU B O 1
ATOM 8973 N N . GLN B 1 465 ? -17.406 -31.25 -3.084 1 97.12 465 GLN B N 1
ATOM 8974 C CA . GLN B 1 465 ? -17.906 -32.375 -2.305 1 97.12 465 GLN B CA 1
ATOM 8975 C C . GLN B 1 465 ? -19.234 -32.875 -2.869 1 97.12 465 GLN B C 1
ATOM 8977 O O . GLN B 1 465 ? -19.469 -34.094 -2.91 1 97.12 465 GLN B O 1
ATOM 8982 N N . VAL B 1 466 ? -20.047 -32 -3.354 1 96.38 466 VAL B N 1
ATOM 8983 C CA . VAL B 1 466 ? -21.438 -32.375 -3.576 1 96.38 466 VAL B CA 1
ATOM 8984 C C . VAL B 1 466 ? -21.656 -32.719 -5.051 1 96.38 466 VAL B C 1
ATOM 8986 O O . VAL B 1 466 ? -22.547 -33.5 -5.391 1 96.38 466 VAL B O 1
ATOM 8989 N N . LEU B 1 467 ? -20.906 -32.219 -5.965 1 97 467 LEU B N 1
ATOM 8990 C CA . LEU B 1 467 ? -21.125 -32.469 -7.387 1 97 467 LEU B CA 1
ATOM 8991 C C . LEU B 1 467 ? -20.516 -33.812 -7.805 1 97 467 LEU B C 1
ATOM 8993 O O . LEU B 1 467 ? -19.469 -34.219 -7.273 1 97 467 LEU B O 1
ATOM 8997 N N . LYS B 1 468 ? -21.094 -34.406 -8.773 1 94.94 468 LYS B N 1
ATOM 8998 C CA . LYS B 1 468 ? -20.578 -35.656 -9.297 1 94.94 468 LYS B CA 1
ATOM 8999 C C . LYS B 1 468 ? -19.141 -35.531 -9.797 1 94.94 468 LYS B C 1
ATOM 9001 O O . LYS B 1 468 ? -18.828 -34.562 -10.5 1 94.94 468 LYS B O 1
ATOM 9006 N N . PRO B 1 469 ? -18.312 -36.438 -9.508 1 94.44 469 PRO B N 1
ATOM 9007 C CA . PRO B 1 469 ? -16.891 -36.375 -9.891 1 94.44 469 PRO B CA 1
ATOM 9008 C C . PRO B 1 469 ? -16.703 -36.344 -11.406 1 94.44 469 PRO B C 1
ATOM 9010 O O . PRO B 1 469 ? -15.656 -35.875 -11.891 1 94.44 469 PRO B O 1
ATOM 9013 N N . SER B 1 470 ? -17.656 -36.812 -12.125 1 94.19 470 SER B N 1
ATOM 9014 C CA . SER B 1 470 ? -17.531 -36.875 -13.578 1 94.19 470 SER B CA 1
ATOM 9015 C C . SER B 1 470 ? -17.734 -35.5 -14.211 1 94.19 470 SER B C 1
ATOM 9017 O O . SER B 1 470 ? -17.484 -35.312 -15.406 1 94.19 470 SER B O 1
ATOM 9019 N N . ILE B 1 471 ? -18.188 -34.594 -13.406 1 95.88 471 ILE B N 1
ATOM 9020 C CA . ILE B 1 471 ? -18.266 -33.219 -13.883 1 95.88 471 ILE B CA 1
ATOM 9021 C C . ILE B 1 471 ? -16.906 -32.531 -13.711 1 95.88 471 ILE B C 1
ATOM 9023 O O . ILE B 1 471 ? -16.484 -32.25 -12.578 1 95.88 471 ILE B O 1
ATOM 9027 N N . GLY B 1 472 ? -16.219 -32.25 -14.805 1 97.75 472 GLY B N 1
ATOM 9028 C CA . GLY B 1 472 ? -14.961 -31.531 -14.711 1 97.75 472 GLY B CA 1
ATOM 9029 C C . GLY B 1 472 ? -15.117 -30.094 -14.234 1 97.75 472 GLY B C 1
ATOM 9030 O O . GLY B 1 472 ? -16.172 -29.484 -14.43 1 97.75 472 GLY B O 1
ATOM 9031 N N . PHE B 1 473 ? -14.109 -29.547 -13.578 1 98.75 473 PHE B N 1
ATOM 9032 C CA . PHE B 1 473 ? -14.141 -28.172 -13.094 1 98.75 473 PHE B CA 1
ATOM 9033 C C . PHE B 1 473 ? -13.148 -27.312 -13.859 1 98.75 473 PHE B C 1
ATOM 9035 O O . PHE B 1 473 ? -11.984 -27.688 -14.023 1 98.75 473 PHE B O 1
ATOM 9042 N N . ASN B 1 474 ? -13.586 -26.25 -14.477 1 98.81 474 ASN B N 1
ATOM 9043 C CA . ASN B 1 474 ? -12.758 -25.125 -14.859 1 98.81 474 ASN B CA 1
ATOM 9044 C C . ASN B 1 474 ? -12.844 -23.984 -13.836 1 98.81 474 ASN B C 1
ATOM 9046 O O . ASN B 1 474 ? -13.789 -23.188 -13.867 1 98.81 474 ASN B O 1
ATOM 9050 N N . ILE B 1 475 ? -11.867 -23.891 -12.969 1 98.88 475 ILE B N 1
ATOM 9051 C CA . ILE B 1 475 ? -11.891 -22.953 -11.852 1 98.88 475 ILE B CA 1
ATOM 9052 C C . ILE B 1 475 ? -11.172 -21.656 -12.242 1 98.88 475 ILE B C 1
ATOM 9054 O O . ILE B 1 475 ? -9.945 -21.625 -12.336 1 98.88 475 ILE B O 1
ATOM 9058 N N . GLU B 1 476 ? -11.891 -20.672 -12.469 1 98.88 476 GLU B N 1
ATOM 9059 C CA . GLU B 1 476 ? -11.297 -19.359 -12.766 1 98.88 476 GLU B CA 1
ATOM 9060 C C . GLU B 1 476 ? -10.961 -18.609 -11.492 1 98.88 476 GLU B C 1
ATOM 9062 O O . GLU B 1 476 ? -11.836 -18.328 -10.672 1 98.88 476 GLU B O 1
ATOM 9067 N N . ILE B 1 477 ? -9.719 -18.312 -11.32 1 98.88 477 ILE B N 1
ATOM 9068 C CA . ILE B 1 477 ? -9.273 -17.562 -10.148 1 98.88 477 ILE B CA 1
ATOM 9069 C C . ILE B 1 477 ? -9.469 -16.062 -10.391 1 98.88 477 ILE B C 1
ATOM 9071 O O . ILE B 1 477 ? -9.008 -15.523 -11.398 1 98.88 477 ILE B O 1
ATOM 9075 N N . LYS B 1 478 ? -10.164 -15.422 -9.453 1 98.25 478 LYS B N 1
ATOM 9076 C CA . LYS B 1 478 ? -10.414 -13.984 -9.555 1 98.25 478 LYS B CA 1
ATOM 9077 C C . LYS B 1 478 ? -9.492 -13.195 -8.625 1 98.25 478 LYS B C 1
ATOM 9079 O O . LYS B 1 478 ? -9.648 -13.227 -7.406 1 98.25 478 LYS B O 1
ATOM 9084 N N . TRP B 1 479 ? -8.609 -12.484 -9.188 1 98.12 479 TRP B N 1
ATOM 9085 C CA . TRP B 1 479 ? -7.707 -11.562 -8.508 1 98.12 479 TRP B CA 1
ATOM 9086 C C . TRP B 1 479 ? -7.535 -10.281 -9.312 1 98.12 479 TRP B C 1
ATOM 9088 O O . TRP B 1 479 ? -7.621 -10.297 -10.547 1 98.12 479 TRP B O 1
ATOM 9098 N N . THR B 1 480 ? -7.305 -9.203 -8.727 1 98.19 480 THR B N 1
ATOM 9099 C CA . THR B 1 480 ? -7.363 -7.875 -9.32 1 98.19 480 THR B CA 1
ATOM 9100 C C . THR B 1 480 ? -6.336 -7.742 -10.445 1 98.19 480 THR B C 1
ATOM 9102 O O . THR B 1 480 ? -5.234 -8.289 -10.352 1 98.19 480 THR B O 1
ATOM 9105 N N . MET B 1 481 ? -6.699 -7.023 -11.5 1 97.25 481 MET B N 1
ATOM 9106 C CA . MET B 1 481 ? -5.832 -6.645 -12.609 1 97.25 481 MET B CA 1
ATOM 9107 C C . MET B 1 481 ? -5.648 -5.133 -12.664 1 97.25 481 MET B C 1
ATOM 9109 O O . MET B 1 481 ? -6.574 -4.383 -12.352 1 97.25 481 MET B O 1
ATOM 9113 N N . GLN B 1 482 ? -4.473 -4.723 -13.023 1 96.31 482 GLN B N 1
ATOM 9114 C CA . GLN B 1 482 ? -4.238 -3.309 -13.305 1 96.31 482 GLN B CA 1
ATOM 9115 C C . GLN B 1 482 ? -4.57 -2.975 -14.758 1 96.31 482 GLN B C 1
ATOM 9117 O O . GLN B 1 482 ? -4.211 -3.721 -15.672 1 96.31 482 GLN B O 1
ATOM 9122 N N . LEU B 1 483 ? -5.234 -1.896 -14.977 1 96.88 483 LEU B N 1
ATOM 9123 C CA . LEU B 1 483 ? -5.613 -1.453 -16.312 1 96.88 483 LEU B CA 1
ATOM 9124 C C . LEU B 1 483 ? -4.578 -0.486 -16.875 1 96.88 483 LEU B C 1
ATOM 9126 O O . LEU B 1 483 ? -3.73 0.021 -16.141 1 96.88 483 LEU B O 1
ATOM 9130 N N . LYS B 1 484 ? -4.617 -0.197 -18.109 1 93.56 484 LYS B N 1
ATOM 9131 C CA . LYS B 1 484 ? -3.666 0.677 -18.797 1 93.56 484 LYS B CA 1
ATOM 9132 C C . LYS B 1 484 ? -3.703 2.088 -18.219 1 93.56 484 LYS B C 1
ATOM 9134 O O . LYS B 1 484 ? -2.695 2.799 -18.234 1 93.56 484 LYS B O 1
ATOM 9139 N N . ASP B 1 485 ? -4.844 2.508 -17.688 1 92.75 485 ASP B N 1
ATOM 9140 C CA . ASP B 1 485 ? -4.953 3.838 -17.094 1 92.75 485 ASP B CA 1
ATOM 9141 C C . ASP B 1 485 ? -4.445 3.842 -15.656 1 92.75 485 ASP B C 1
ATOM 9143 O O . ASP B 1 485 ? -4.648 4.812 -14.922 1 92.75 485 ASP B O 1
ATOM 9147 N N . THR B 1 486 ? -3.916 2.736 -15.219 1 90.56 486 THR B N 1
ATOM 9148 C CA . THR B 1 486 ? -3.211 2.555 -13.953 1 90.56 486 THR B CA 1
ATOM 9149 C C . THR B 1 486 ? -4.195 2.332 -12.812 1 90.56 486 THR B C 1
ATOM 9151 O O . THR B 1 486 ? -3.795 2.225 -11.648 1 90.56 486 THR B O 1
ATOM 9154 N N . THR B 1 487 ? -5.488 2.244 -13.117 1 94.25 487 THR B N 1
ATOM 9155 C CA . THR B 1 487 ? -6.449 1.868 -12.086 1 94.25 487 THR B CA 1
ATOM 9156 C C . THR B 1 487 ? -6.508 0.352 -11.93 1 94.25 487 THR B C 1
ATOM 9158 O O . THR B 1 487 ? -5.992 -0.386 -12.773 1 94.25 487 THR B O 1
ATOM 9161 N N . TYR B 1 488 ? -7.105 -0.101 -10.828 1 96 488 TYR B N 1
ATOM 9162 C CA . TYR B 1 488 ? -7.234 -1.525 -10.547 1 96 488 TYR B CA 1
ATOM 9163 C C . TYR B 1 488 ? -8.703 -1.949 -10.539 1 96 488 TYR B C 1
ATOM 9165 O O . TYR B 1 488 ? -9.578 -1.149 -10.211 1 96 488 TYR B O 1
ATOM 9173 N N . GLU B 1 489 ? -8.953 -3.168 -10.852 1 96.5 489 GLU B N 1
ATOM 9174 C CA . GLU B 1 489 ? -10.305 -3.719 -10.758 1 96.5 489 GLU B CA 1
ATOM 9175 C C . GLU B 1 489 ? -10.773 -3.779 -9.312 1 96.5 489 GLU B C 1
ATOM 9177 O O . GLU B 1 489 ? -11.961 -3.592 -9.031 1 96.5 489 GLU B O 1
ATOM 9182 N N . LEU B 1 490 ? -9.984 -4.043 -8.484 1 97.06 490 LEU B N 1
ATOM 9183 C CA . LEU B 1 490 ? -10.195 -4.125 -7.047 1 97.06 490 LEU B CA 1
ATOM 9184 C C . LEU B 1 490 ? -9.023 -3.521 -6.285 1 97.06 490 LEU B C 1
ATOM 9186 O O . LEU B 1 490 ? -7.867 -3.863 -6.551 1 97.06 490 LEU B O 1
ATOM 9190 N N . GLN B 1 491 ? -9.289 -2.68 -5.34 1 93.69 491 GLN B N 1
ATOM 9191 C CA . GLN B 1 491 ? -8.242 -2.055 -4.543 1 93.69 491 GLN B CA 1
ATOM 9192 C C . GLN B 1 491 ? -7.887 -2.912 -3.33 1 93.69 491 GLN B C 1
ATOM 9194 O O . GLN B 1 491 ? -8.742 -3.605 -2.781 1 93.69 491 GLN B O 1
ATOM 9199 N N . HIS B 1 492 ? -6.609 -2.908 -2.965 1 92.19 492 HIS B N 1
ATOM 9200 C CA . HIS B 1 492 ? -6.078 -3.533 -1.758 1 92.19 492 HIS B CA 1
ATOM 9201 C C . HIS B 1 492 ? -6.414 -5.02 -1.714 1 92.19 492 HIS B C 1
ATOM 9203 O O . HIS B 1 492 ? -7 -5.5 -0.742 1 92.19 492 HIS B O 1
ATOM 9209 N N . PRO B 1 493 ? -5.953 -5.73 -2.678 1 96 493 PRO B N 1
ATOM 9210 C CA . PRO B 1 493 ? -6.227 -7.172 -2.709 1 96 493 PRO B CA 1
ATOM 9211 C C . PRO B 1 493 ? -5.469 -7.938 -1.627 1 96 493 PRO B C 1
ATOM 9213 O O . PRO B 1 493 ? -4.574 -7.383 -0.985 1 96 493 PRO B O 1
ATOM 9216 N N . HIS B 1 494 ? -5.906 -9.195 -1.395 1 96.12 494 HIS B N 1
ATOM 9217 C CA . HIS B 1 494 ? -5.141 -10.086 -0.529 1 96.12 494 HIS B CA 1
ATOM 9218 C C . HIS B 1 494 ? -3.773 -10.398 -1.128 1 96.12 494 HIS B C 1
ATOM 9220 O O . HIS B 1 494 ? -3.607 -10.375 -2.35 1 96.12 494 HIS B O 1
ATOM 9226 N N . ASP B 1 495 ? -2.83 -10.68 -0.235 1 97.69 495 ASP B N 1
ATOM 9227 C CA . ASP B 1 495 ? -1.501 -11.094 -0.676 1 97.69 495 ASP B CA 1
ATOM 9228 C C . ASP B 1 495 ? -1.578 -12.344 -1.56 1 97.69 495 ASP B C 1
ATOM 9230 O O . ASP B 1 495 ? -2.297 -13.289 -1.241 1 97.69 495 ASP B O 1
ATOM 9234 N N . LEU B 1 496 ? -0.813 -12.453 -2.6 1 98.38 496 LEU B N 1
ATOM 9235 C CA . LEU B 1 496 ? -0.968 -13.469 -3.637 1 98.38 496 LEU B CA 1
ATOM 9236 C C . LEU B 1 496 ? -0.588 -14.852 -3.107 1 98.38 496 LEU B C 1
ATOM 9238 O O . LEU B 1 496 ? -1.273 -15.836 -3.387 1 98.38 496 LEU B O 1
ATOM 9242 N N . ASN B 1 497 ? 0.6 -14.977 -2.418 1 98.56 497 ASN B N 1
ATOM 9243 C CA . ASN B 1 497 ? 0.97 -16.281 -1.868 1 98.56 497 ASN B CA 1
ATOM 9244 C C . ASN B 1 497 ? -0.102 -16.812 -0.923 1 98.56 497 ASN B C 1
ATOM 9246 O O . ASN B 1 497 ? -0.527 -17.969 -1.048 1 98.56 497 ASN B O 1
ATOM 9250 N N . PHE B 1 498 ? -0.53 -15.992 -0.053 1 98.19 498 PHE B N 1
ATOM 9251 C CA . PHE B 1 498 ? -1.549 -16.391 0.913 1 98.19 498 PHE B CA 1
ATOM 9252 C C . PHE B 1 498 ? -2.85 -16.75 0.209 1 98.19 498 PHE B C 1
ATOM 9254 O O . PHE B 1 498 ? -3.459 -17.781 0.519 1 98.19 498 PHE B O 1
ATOM 9261 N N . PHE B 1 499 ? -3.297 -15.852 -0.664 1 98.5 499 PHE B N 1
ATOM 9262 C CA . PHE B 1 499 ? -4.531 -16.031 -1.415 1 98.5 499 PHE B CA 1
ATOM 9263 C C . PHE B 1 499 ? -4.539 -17.391 -2.125 1 98.5 499 PHE B C 1
ATOM 9265 O O . PHE B 1 499 ? -5.461 -18.188 -1.946 1 98.5 499 PHE B O 1
ATOM 9272 N N . LEU B 1 500 ? -3.494 -17.703 -2.904 1 98.75 500 LEU B N 1
ATOM 9273 C CA . LEU B 1 500 ? -3.467 -18.906 -3.738 1 98.75 500 LEU B CA 1
ATOM 9274 C C . LEU B 1 500 ? -3.229 -20.156 -2.893 1 98.75 500 LEU B C 1
ATOM 9276 O O . LEU B 1 500 ? -3.742 -21.219 -3.205 1 98.75 500 LEU B O 1
ATOM 9280 N N . ASP B 1 501 ? -2.379 -20.031 -1.822 1 98.62 501 ASP B N 1
ATOM 9281 C CA . ASP B 1 501 ? -2.23 -21.172 -0.917 1 98.62 501 ASP B CA 1
ATOM 9282 C C . ASP B 1 501 ? -3.584 -21.609 -0.368 1 98.62 501 ASP B C 1
ATOM 9284 O O . ASP B 1 501 ? -3.854 -22.812 -0.267 1 98.62 501 ASP B O 1
ATOM 9288 N N . THR B 1 502 ? -4.41 -20.625 -0.054 1 98.62 502 THR B N 1
ATOM 9289 C CA . THR B 1 502 ? -5.715 -20.906 0.536 1 98.62 502 THR B CA 1
ATOM 9290 C C . THR B 1 502 ? -6.617 -21.625 -0.458 1 98.62 502 THR B C 1
ATOM 9292 O O . THR B 1 502 ? -7.254 -22.625 -0.114 1 98.62 502 THR B O 1
ATOM 9295 N N . VAL B 1 503 ? -6.699 -21.219 -1.67 1 98.75 503 VAL B N 1
ATOM 9296 C CA . VAL B 1 503 ? -7.539 -21.812 -2.699 1 98.75 503 VAL B CA 1
ATOM 9297 C C . VAL B 1 503 ? -6.996 -23.188 -3.074 1 98.75 503 VAL B C 1
ATOM 9299 O O . VAL B 1 503 ? -7.746 -24.172 -3.139 1 98.75 503 VAL B O 1
ATOM 9302 N N . LEU B 1 504 ? -5.695 -23.297 -3.326 1 98.56 504 LEU B N 1
ATOM 9303 C CA . LEU B 1 504 ? -5.066 -24.531 -3.783 1 98.56 504 LEU B CA 1
ATOM 9304 C C . LEU B 1 504 ? -5.215 -25.641 -2.74 1 98.56 504 LEU B C 1
ATOM 9306 O O . LEU B 1 504 ? -5.418 -26.797 -3.088 1 98.56 504 LEU B O 1
ATOM 9310 N N . ARG B 1 505 ? -5.102 -25.25 -1.506 1 97.88 505 ARG B N 1
ATOM 9311 C CA . ARG B 1 505 ? -5.238 -26.25 -0.453 1 97.88 505 ARG B CA 1
ATOM 9312 C C . ARG B 1 505 ? -6.602 -26.922 -0.52 1 97.88 505 ARG B C 1
ATOM 9314 O O . ARG B 1 505 ? -6.699 -28.156 -0.398 1 97.88 505 ARG B O 1
ATOM 9321 N N . VAL B 1 506 ? -7.633 -26.141 -0.711 1 98.38 506 VAL B N 1
ATOM 9322 C CA . VAL B 1 506 ? -8.984 -26.672 -0.801 1 98.38 506 VAL B CA 1
ATOM 9323 C C . VAL B 1 506 ? -9.078 -27.625 -1.991 1 98.38 506 VAL B C 1
ATOM 9325 O O . VAL B 1 506 ? -9.617 -28.734 -1.87 1 98.38 506 VAL B O 1
ATOM 9328 N N . VAL B 1 507 ? -8.539 -27.281 -3.1 1 98.44 507 VAL B N 1
ATOM 9329 C CA . VAL B 1 507 ? -8.656 -28.062 -4.328 1 98.44 507 VAL B CA 1
ATOM 9330 C C . VAL B 1 507 ? -7.824 -29.344 -4.211 1 98.44 507 VAL B C 1
ATOM 9332 O O . VAL B 1 507 ? -8.281 -30.422 -4.586 1 98.44 507 VAL B O 1
ATOM 9335 N N . LEU B 1 508 ? -6.613 -29.234 -3.695 1 96.88 508 LEU B N 1
ATOM 9336 C CA . LEU B 1 508 ? -5.711 -30.375 -3.604 1 96.88 508 LEU B CA 1
ATOM 9337 C C . LEU B 1 508 ? -6.211 -31.375 -2.574 1 96.88 508 LEU B C 1
ATOM 9339 O O . LEU B 1 508 ? -6.012 -32.594 -2.73 1 96.88 508 LEU B O 1
ATOM 9343 N N . GLU B 1 509 ? -6.938 -30.906 -1.607 1 96.06 509 GLU B N 1
ATOM 9344 C CA . GLU B 1 509 ? -7.426 -31.781 -0.551 1 96.06 509 GLU B CA 1
ATOM 9345 C C . GLU B 1 509 ? -8.742 -32.438 -0.945 1 96.06 509 GLU B C 1
ATOM 9347 O O . GLU B 1 509 ? -9.031 -33.562 -0.535 1 96.06 509 GLU B O 1
ATOM 9352 N N . HIS B 1 510 ? -9.484 -31.719 -1.799 1 96.75 510 HIS B N 1
ATOM 9353 C CA . HIS B 1 510 ? -10.844 -32.219 -2.02 1 96.75 510 HIS B CA 1
ATOM 9354 C C . HIS B 1 510 ? -11.078 -32.531 -3.49 1 96.75 510 HIS B C 1
ATOM 9356 O O . HIS B 1 510 ? -12.133 -33.062 -3.85 1 96.75 510 HIS B O 1
ATOM 9362 N N . GLY B 1 511 ? -10.18 -32.25 -4.371 1 94.19 511 GLY B N 1
ATOM 9363 C CA . GLY B 1 511 ? -10.375 -32.469 -5.797 1 94.19 511 GLY B CA 1
ATOM 9364 C C . GLY B 1 511 ? -10.383 -33.938 -6.195 1 94.19 511 GLY B C 1
ATOM 9365 O O . GLY B 1 511 ? -11 -34.312 -7.191 1 94.19 511 GLY B O 1
ATOM 9366 N N . CYS B 1 512 ? -9.617 -34.781 -5.488 1 87.88 512 CYS B N 1
ATOM 9367 C CA . CYS B 1 512 ? -9.562 -36.219 -5.715 1 87.88 512 CYS B CA 1
ATOM 9368 C C . CYS B 1 512 ? -9.25 -36.531 -7.172 1 87.88 512 CYS B C 1
ATOM 9370 O O . CYS B 1 512 ? -8.281 -36 -7.73 1 87.88 512 CYS B O 1
ATOM 9372 N N . LEU B 1 513 ? -10.164 -37.344 -7.867 1 87.62 513 LEU B N 1
ATOM 9373 C CA . LEU B 1 513 ? -9.898 -37.812 -9.227 1 87.62 513 LEU B CA 1
ATOM 9374 C C . LEU B 1 513 ? -10.609 -36.906 -10.242 1 87.62 513 LEU B C 1
ATOM 9376 O O . LEU B 1 513 ? -10.531 -37.156 -11.453 1 87.62 513 LEU B O 1
ATOM 9380 N N . ARG B 1 514 ? -11.227 -35.844 -9.742 1 94.94 514 ARG B N 1
ATOM 9381 C CA . ARG B 1 514 ? -11.945 -34.938 -10.641 1 94.94 514 ARG B CA 1
ATOM 9382 C C . ARG B 1 514 ? -10.984 -34.281 -11.617 1 94.94 514 ARG B C 1
ATOM 9384 O O . ARG B 1 514 ? -9.891 -33.875 -11.234 1 94.94 514 ARG B O 1
ATOM 9391 N N . LYS B 1 515 ? -11.438 -34.219 -12.859 1 95.94 515 LYS B N 1
ATOM 9392 C CA . LYS B 1 515 ? -10.68 -33.406 -13.82 1 95.94 515 LYS B CA 1
ATOM 9393 C C . LYS B 1 515 ? -10.859 -31.906 -13.555 1 95.94 515 LYS B C 1
ATOM 9395 O O . LYS B 1 515 ? -11.977 -31.391 -13.641 1 95.94 515 LYS B O 1
ATOM 9400 N N . ILE B 1 516 ? -9.758 -31.297 -13.195 1 98.12 516 ILE B N 1
ATOM 9401 C CA . ILE B 1 516 ? -9.805 -29.891 -12.836 1 98.12 516 ILE B CA 1
ATOM 9402 C C . ILE B 1 516 ? -8.797 -29.109 -13.68 1 98.12 516 ILE B C 1
ATOM 9404 O O . ILE B 1 516 ? -7.668 -29.562 -13.891 1 98.12 516 ILE B O 1
ATOM 9408 N N . VAL B 1 517 ? -9.203 -28.016 -14.242 1 98.44 517 VAL B N 1
ATOM 9409 C CA . VAL B 1 517 ? -8.32 -27.062 -14.898 1 98.44 517 VAL B CA 1
ATOM 9410 C C . VAL B 1 517 ? -8.484 -25.672 -14.273 1 98.44 517 VAL B C 1
ATOM 9412 O O . VAL B 1 517 ? -9.609 -25.234 -14.016 1 98.44 517 VAL B O 1
ATOM 9415 N N . PHE B 1 518 ? -7.379 -25.016 -13.938 1 98.81 518 PHE B N 1
ATOM 9416 C CA . PHE B 1 518 ? -7.426 -23.625 -13.469 1 98.81 518 PHE B CA 1
ATOM 9417 C C . PHE B 1 518 ? -7.34 -22.656 -14.641 1 98.81 518 PHE B C 1
ATOM 9419 O O . PHE B 1 518 ? -6.73 -22.969 -15.672 1 98.81 518 PHE B O 1
ATOM 9426 N N . SER B 1 519 ? -7.91 -21.547 -14.508 1 98.81 519 SER B N 1
ATOM 9427 C CA . SER B 1 519 ? -7.738 -20.469 -15.477 1 98.81 519 SER B CA 1
ATOM 9428 C C . SER B 1 519 ? -7.707 -19.109 -14.789 1 98.81 519 SER B C 1
ATOM 9430 O O . SER B 1 519 ? -8.203 -18.953 -13.664 1 98.81 519 SER B O 1
ATOM 9432 N N . CYS B 1 520 ? -7.082 -18.172 -15.398 1 98.88 520 CYS B N 1
ATOM 9433 C CA . CYS B 1 520 ? -7.02 -16.812 -14.867 1 98.88 520 CYS B CA 1
ATOM 9434 C C . CYS B 1 520 ? -6.523 -15.836 -15.922 1 98.88 520 CYS B C 1
ATOM 9436 O O . CYS B 1 520 ? -5.719 -16.203 -16.781 1 98.88 520 CYS B O 1
ATOM 9438 N N . PHE B 1 521 ? -6.98 -14.586 -15.82 1 98.62 521 PHE B N 1
ATOM 9439 C CA . PHE B 1 521 ? -6.516 -13.516 -16.703 1 98.62 521 PHE B CA 1
ATOM 9440 C C . PHE B 1 521 ? -5.152 -13 -16.25 1 98.62 521 PHE B C 1
ATOM 9442 O O . PHE B 1 521 ? -4.406 -12.43 -17.047 1 98.62 521 PHE B O 1
ATOM 9449 N N . HIS B 1 522 ? -4.863 -13.094 -15.023 1 98.69 522 HIS B N 1
ATOM 9450 C CA . HIS B 1 522 ? -3.66 -12.516 -14.438 1 98.69 522 HIS B CA 1
ATOM 9451 C C . HIS B 1 522 ? -2.455 -13.43 -14.641 1 98.69 522 HIS B C 1
ATOM 9453 O O . HIS B 1 522 ? -2.383 -14.508 -14.047 1 98.69 522 HIS B O 1
ATOM 9459 N N . PRO B 1 523 ? -1.402 -12.984 -15.344 1 98.38 523 PRO B N 1
ATOM 9460 C CA . PRO B 1 523 ? -0.267 -13.859 -15.656 1 98.38 523 PRO B CA 1
ATOM 9461 C C . PRO B 1 523 ? 0.471 -14.328 -14.406 1 98.38 523 PRO B C 1
ATOM 9463 O O . PRO B 1 523 ? 0.911 -15.484 -14.344 1 98.38 523 PRO B O 1
ATOM 9466 N N . ASP B 1 524 ? 0.629 -13.484 -13.445 1 98.69 524 ASP B N 1
ATOM 9467 C CA . ASP B 1 524 ? 1.341 -13.883 -12.234 1 98.69 524 ASP B CA 1
ATOM 9468 C C . ASP B 1 524 ? 0.565 -14.953 -11.477 1 98.69 524 ASP B C 1
ATOM 9470 O O . ASP B 1 524 ? 1.162 -15.852 -10.875 1 98.69 524 ASP B O 1
ATOM 9474 N N . VAL B 1 525 ? -0.741 -14.859 -11.477 1 98.81 525 VAL B N 1
ATOM 9475 C CA . VAL B 1 525 ? -1.559 -15.883 -10.844 1 98.81 525 VAL B CA 1
ATOM 9476 C C . VAL B 1 525 ? -1.361 -17.219 -11.555 1 98.81 525 VAL B C 1
ATOM 9478 O O . VAL B 1 525 ? -1.165 -18.25 -10.906 1 98.81 525 VAL B O 1
ATOM 9481 N N . CYS B 1 526 ? -1.393 -17.203 -12.844 1 98.81 526 CYS B N 1
ATOM 9482 C CA . CYS B 1 526 ? -1.181 -18.422 -13.609 1 98.81 526 CYS B CA 1
ATOM 9483 C C . CYS B 1 526 ? 0.198 -19.016 -13.328 1 98.81 526 CYS B C 1
ATOM 9485 O O . CYS B 1 526 ? 0.338 -20.219 -13.148 1 98.81 526 CYS B O 1
ATOM 9487 N N . THR B 1 527 ? 1.175 -18.125 -13.312 1 98.56 527 THR B N 1
ATOM 9488 C CA . THR B 1 527 ? 2.535 -18.547 -13.016 1 98.56 527 THR B CA 1
ATOM 9489 C C . THR B 1 527 ? 2.602 -19.219 -11.641 1 98.56 527 THR B C 1
ATOM 9491 O O . THR B 1 527 ? 3.197 -20.281 -11.5 1 98.56 527 THR B O 1
ATOM 9494 N N . MET B 1 528 ? 1.993 -18.641 -10.742 1 98.81 528 MET B N 1
ATOM 9495 C CA . MET B 1 528 ? 2.033 -19.156 -9.375 1 98.81 528 MET B CA 1
ATOM 9496 C C . MET B 1 528 ? 1.278 -20.484 -9.273 1 98.81 528 MET B C 1
ATOM 9498 O O . MET B 1 528 ? 1.72 -21.391 -8.578 1 98.81 528 MET B O 1
ATOM 9502 N N . LEU B 1 529 ? 0.131 -20.547 -9.922 1 98.69 529 LEU B N 1
ATOM 9503 C CA . LEU B 1 529 ? -0.618 -21.797 -9.93 1 98.69 529 LEU B CA 1
ATOM 9504 C C . LEU B 1 529 ? 0.24 -22.953 -10.461 1 98.69 529 LEU B C 1
ATOM 9506 O O . LEU B 1 529 ? 0.22 -24.047 -9.914 1 98.69 529 LEU B O 1
ATOM 9510 N N . ARG B 1 530 ? 0.939 -22.656 -11.492 1 98 530 ARG B N 1
ATOM 9511 C CA . ARG B 1 530 ? 1.79 -23.656 -12.102 1 98 530 ARG B CA 1
ATOM 9512 C C . ARG B 1 530 ? 2.955 -24.031 -11.188 1 98 530 ARG B C 1
ATOM 9514 O O . ARG B 1 530 ? 3.318 -25.203 -11.078 1 98 530 ARG B O 1
ATOM 9521 N N . LEU B 1 531 ? 3.527 -23.094 -10.539 1 97.88 531 LEU B N 1
ATOM 9522 C CA . LEU B 1 531 ? 4.742 -23.281 -9.758 1 97.88 531 LEU B CA 1
ATOM 9523 C C . LEU B 1 531 ? 4.426 -23.938 -8.414 1 97.88 531 LEU B C 1
ATOM 9525 O O . LEU B 1 531 ? 5.25 -24.672 -7.863 1 97.88 531 LEU B O 1
ATOM 9529 N N . LYS B 1 532 ? 3.273 -23.75 -7.895 1 98.12 532 LYS B N 1
ATOM 9530 C CA . LYS B 1 532 ? 2.988 -24.141 -6.516 1 98.12 532 LYS B CA 1
ATOM 9531 C C . LYS B 1 532 ? 2.521 -25.578 -6.43 1 98.12 532 LYS B C 1
ATOM 9533 O O . LYS B 1 532 ? 2.541 -26.188 -5.352 1 98.12 532 LYS B O 1
ATOM 9538 N N . GLN B 1 533 ? 2.047 -26.125 -7.562 1 97.25 533 GLN B N 1
ATOM 9539 C CA . GLN B 1 533 ? 1.529 -27.484 -7.527 1 97.25 533 GLN B CA 1
ATOM 9540 C C . GLN B 1 533 ? 1.858 -28.234 -8.82 1 97.25 533 GLN B C 1
ATOM 9542 O O . GLN B 1 533 ? 2.238 -27.625 -9.82 1 97.25 533 GLN B O 1
ATOM 9547 N N . ASN B 1 534 ? 1.793 -29.547 -8.82 1 95.31 534 ASN B N 1
ATOM 9548 C CA . ASN B 1 534 ? 2.189 -30.359 -9.961 1 95.31 534 ASN B CA 1
ATOM 9549 C C . ASN B 1 534 ? 1.038 -31.234 -10.453 1 95.31 534 ASN B C 1
ATOM 9551 O O . ASN B 1 534 ? 1.249 -32.156 -11.234 1 95.31 534 ASN B O 1
ATOM 9555 N N . ARG B 1 535 ? -0.103 -30.922 -10.023 1 95.5 535 ARG B N 1
ATOM 9556 C CA . ARG B 1 535 ? -1.198 -31.859 -10.273 1 95.5 535 ARG B CA 1
ATOM 9557 C C . ARG B 1 535 ? -2.115 -31.344 -11.375 1 95.5 535 ARG B C 1
ATOM 9559 O O . ARG B 1 535 ? -2.391 -32.031 -12.352 1 95.5 535 ARG B O 1
ATOM 9566 N N . TYR B 1 536 ? -2.582 -30.172 -11.242 1 97.5 536 TYR B N 1
ATOM 9567 C CA . TYR B 1 536 ? -3.643 -29.703 -12.125 1 97.5 536 TYR B CA 1
ATOM 9568 C C . TYR B 1 536 ? -3.096 -28.719 -13.156 1 97.5 536 TYR B C 1
ATOM 9570 O O . TYR B 1 536 ? -2.219 -27.906 -12.852 1 97.5 536 TYR B O 1
ATOM 9578 N N . PRO B 1 537 ? -3.625 -28.75 -14.367 1 97.75 537 PRO B N 1
ATOM 9579 C CA . PRO B 1 537 ? -3.189 -27.844 -15.438 1 97.75 537 PRO B CA 1
ATOM 9580 C C . PRO B 1 537 ? -3.783 -26.438 -15.297 1 97.75 537 PRO B C 1
ATOM 9582 O O . PRO B 1 537 ? -4.719 -26.234 -14.516 1 97.75 537 PRO B O 1
ATOM 9585 N N . VAL B 1 538 ? -3.184 -25.484 -16.016 1 98.75 538 VAL B N 1
ATOM 9586 C CA . VAL B 1 538 ? -3.59 -24.078 -15.977 1 98.75 538 VAL B CA 1
ATOM 9587 C C . VAL B 1 538 ? -3.781 -23.547 -17.391 1 98.75 538 VAL B C 1
ATOM 9589 O O . VAL B 1 538 ? -2.973 -23.828 -18.281 1 98.75 538 VAL B O 1
ATOM 9592 N N . LEU B 1 539 ? -4.887 -22.891 -17.672 1 98.88 539 LEU B N 1
ATOM 9593 C CA . LEU B 1 539 ? -5.133 -22.156 -18.906 1 98.88 539 LEU B CA 1
ATOM 9594 C C . LEU B 1 539 ? -5.039 -20.656 -18.688 1 98.88 539 LEU B C 1
ATOM 9596 O O . LEU B 1 539 ? -5.559 -20.141 -17.703 1 98.88 539 LEU B O 1
ATOM 9600 N N . PHE B 1 540 ? -4.34 -19.969 -19.609 1 98.81 540 PHE B N 1
ATOM 9601 C CA . PHE B 1 540 ? -4.23 -18.516 -19.531 1 98.81 540 PHE B CA 1
ATOM 9602 C C . PHE B 1 540 ? -5.383 -17.844 -20.266 1 98.81 540 PHE B C 1
ATOM 9604 O O . PHE B 1 540 ? -5.543 -18.016 -21.484 1 98.81 540 PHE B O 1
ATOM 9611 N N . LEU B 1 541 ? -6.211 -17.094 -19.531 1 98.75 541 LEU B N 1
ATOM 9612 C CA . LEU B 1 541 ? -7.309 -16.328 -20.109 1 98.75 541 LEU B CA 1
ATOM 9613 C C . LEU B 1 541 ? -6.793 -15.055 -20.766 1 98.75 541 LEU B C 1
ATOM 9615 O O . LEU B 1 541 ? -5.957 -14.359 -20.203 1 98.75 541 LEU B O 1
ATOM 9619 N N . THR B 1 542 ? -7.316 -14.766 -21.984 1 98.12 542 THR B N 1
ATOM 9620 C CA . THR B 1 542 ? -6.918 -13.531 -22.641 1 98.12 542 THR B CA 1
ATOM 9621 C C . THR B 1 542 ? -8.109 -12.875 -23.328 1 98.12 542 THR B C 1
ATOM 9623 O O . THR B 1 542 ? -8.961 -13.562 -23.891 1 98.12 542 THR B O 1
ATOM 9626 N N . GLN B 1 543 ? -8.117 -11.578 -23.219 1 96.31 543 GLN B N 1
ATOM 9627 C CA . GLN B 1 543 ? -9.117 -10.789 -23.938 1 96.31 543 GLN B CA 1
ATOM 9628 C C . GLN B 1 543 ? -8.734 -10.633 -25.422 1 96.31 543 GLN B C 1
ATOM 9630 O O . GLN B 1 543 ? -9.562 -10.25 -26.234 1 96.31 543 GLN B O 1
ATOM 9635 N N . GLY B 1 544 ? -7.461 -10.984 -25.703 1 95.62 544 GLY B N 1
ATOM 9636 C CA . GLY B 1 544 ? -6.988 -10.695 -27.047 1 95.62 544 GLY B CA 1
ATOM 9637 C C . GLY B 1 544 ? -7.066 -9.219 -27.406 1 95.62 544 GLY B C 1
ATOM 9638 O O . GLY B 1 544 ? -6.75 -8.367 -26.578 1 95.62 544 GLY B O 1
ATOM 9639 N N . GLU B 1 545 ? -7.281 -8.992 -28.656 1 95.88 545 GLU B N 1
ATOM 9640 C CA . GLU B 1 545 ? -7.453 -7.629 -29.141 1 95.88 545 GLU B CA 1
ATOM 9641 C C . GLU B 1 545 ? -8.93 -7.273 -29.281 1 95.88 545 GLU B C 1
ATOM 9643 O O . GLU B 1 545 ? -9.641 -7.836 -30.109 1 95.88 545 GLU B O 1
ATOM 9648 N N . THR B 1 546 ? -9.367 -6.391 -28.391 1 95.12 546 THR B N 1
ATOM 9649 C CA . THR B 1 546 ? -10.773 -6.023 -28.391 1 95.12 546 THR B CA 1
ATOM 9650 C C . THR B 1 546 ? -10.961 -4.598 -27.875 1 95.12 546 THR B C 1
ATOM 9652 O O . THR B 1 546 ? -10.086 -4.055 -27.203 1 95.12 546 THR B O 1
ATOM 9655 N N . GLU B 1 547 ? -12.039 -3.98 -28.156 1 93.06 547 GLU B N 1
ATOM 9656 C CA . GLU B 1 547 ? -12.398 -2.656 -27.656 1 93.06 547 GLU B CA 1
ATOM 9657 C C . GLU B 1 547 ? -13.523 -2.74 -26.641 1 93.06 547 GLU B C 1
ATOM 9659 O O . GLU B 1 547 ? -13.961 -1.719 -26.094 1 93.06 547 GLU B O 1
ATOM 9664 N N . ARG B 1 548 ? -14 -3.926 -26.359 1 93 548 ARG B N 1
ATOM 9665 C CA . ARG B 1 548 ? -15.148 -4.117 -25.469 1 93 548 ARG B CA 1
ATOM 9666 C C . ARG B 1 548 ? -14.781 -3.787 -24.031 1 93 548 ARG B C 1
ATOM 9668 O O . ARG B 1 548 ? -15.617 -3.287 -23.281 1 93 548 ARG B O 1
ATOM 9675 N N . TRP B 1 549 ? -13.625 -4.184 -23.609 1 93.88 549 TRP B N 1
ATOM 9676 C CA . TRP B 1 549 ? -13.148 -3.906 -22.25 1 93.88 549 TRP B CA 1
ATOM 9677 C C . TRP B 1 549 ? -11.82 -3.15 -22.297 1 93.88 549 TRP B C 1
ATOM 9679 O O . TRP B 1 549 ? -11.07 -3.254 -23.266 1 93.88 549 TRP B O 1
ATOM 9689 N N . PRO B 1 550 ? -11.547 -2.398 -21.219 1 94.75 550 PRO B N 1
ATOM 9690 C CA . PRO B 1 550 ? -10.234 -1.747 -21.172 1 94.75 550 PRO B CA 1
ATOM 9691 C C . PRO B 1 550 ? -9.078 -2.746 -21.172 1 94.75 550 PRO B C 1
ATOM 9693 O O . PRO B 1 550 ? -9.172 -3.809 -20.547 1 94.75 550 PRO B O 1
ATOM 9696 N N . GLN B 1 551 ? -8.078 -2.383 -21.844 1 95.31 551 GLN B N 1
ATOM 9697 C CA . GLN B 1 551 ? -6.895 -3.23 -21.891 1 95.31 551 GLN B CA 1
ATOM 9698 C C . GLN B 1 551 ? -6.156 -3.227 -20.562 1 95.31 551 GLN B C 1
ATOM 9700 O O . GLN B 1 551 ? -6.109 -2.203 -19.875 1 95.31 551 GLN B O 1
ATOM 9705 N N . TYR B 1 552 ? -5.57 -4.355 -20.25 1 96.75 552 TYR B N 1
ATOM 9706 C CA . TYR B 1 552 ? -4.73 -4.438 -19.047 1 96.75 552 TYR B CA 1
ATOM 9707 C C . TYR B 1 552 ? -3.355 -3.832 -19.312 1 96.75 552 TYR B C 1
ATOM 9709 O O . TYR B 1 552 ? -2.912 -3.75 -20.453 1 96.75 552 TYR B O 1
ATOM 9717 N N . LEU B 1 553 ? -2.672 -3.426 -18.297 1 95.94 553 LEU B N 1
ATOM 9718 C CA . LEU B 1 553 ? -1.348 -2.826 -18.406 1 95.94 553 LEU B CA 1
ATOM 9719 C C . LEU B 1 553 ? -0.309 -3.871 -18.797 1 95.94 553 LEU B C 1
ATOM 9721 O O . LEU B 1 553 ? 0.603 -3.582 -19.578 1 95.94 553 LEU B O 1
ATOM 9725 N N . ASP B 1 554 ? -0.363 -5.082 -18.344 1 96.56 554 ASP B N 1
ATOM 9726 C CA . ASP B 1 554 ? 0.617 -6.148 -18.531 1 96.56 554 ASP B CA 1
ATOM 9727 C C . ASP B 1 554 ? 0.652 -6.605 -19.984 1 96.56 554 ASP B C 1
ATOM 9729 O O . ASP B 1 554 ? -0.326 -7.16 -20.5 1 96.56 554 ASP B O 1
ATOM 9733 N N . PRO B 1 555 ? 1.779 -6.477 -20.641 1 95.75 555 PRO B N 1
ATOM 9734 C CA . PRO B 1 555 ? 1.87 -6.801 -22.062 1 95.75 555 PRO B CA 1
ATOM 9735 C C . PRO B 1 555 ? 1.594 -8.273 -22.359 1 95.75 555 PRO B C 1
ATOM 9737 O O . PRO B 1 555 ? 1.18 -8.617 -23.469 1 95.75 555 PRO B O 1
ATOM 9740 N N . ARG B 1 556 ? 1.741 -9.148 -21.484 1 96.19 556 ARG B N 1
ATOM 9741 C CA . ARG B 1 556 ? 1.509 -10.578 -21.688 1 96.19 556 ARG B CA 1
ATOM 9742 C C . ARG B 1 556 ? 0.047 -10.844 -22.031 1 96.19 556 ARG B C 1
ATOM 9744 O O . ARG B 1 556 ? -0.281 -11.898 -22.594 1 96.19 556 ARG B O 1
ATOM 9751 N N . THR B 1 557 ? -0.837 -9.875 -21.719 1 97.12 557 THR B N 1
ATOM 9752 C CA . THR B 1 557 ? -2.275 -10.07 -21.859 1 97.12 557 THR B CA 1
ATOM 9753 C C . THR B 1 557 ? -2.787 -9.445 -23.141 1 97.12 557 THR B C 1
ATOM 9755 O O . THR B 1 557 ? -3.984 -9.5 -23.438 1 97.12 557 THR B O 1
ATOM 9758 N N . HIS B 1 558 ? -2.01 -8.945 -24.062 1 95.69 558 HIS B N 1
ATOM 9759 C CA . HIS B 1 558 ? -2.434 -7.977 -25.062 1 95.69 558 HIS B CA 1
ATOM 9760 C C . HIS B 1 558 ? -2.941 -8.68 -26.328 1 95.69 558 HIS B C 1
ATOM 9762 O O . HIS B 1 558 ? -3.631 -8.07 -27.141 1 95.69 558 HIS B O 1
ATOM 9768 N N . SER B 1 559 ? -2.516 -9.977 -26.531 1 96.56 559 SER B N 1
ATOM 9769 C CA . SER B 1 559 ? -2.91 -10.68 -27.75 1 96.56 559 SER B CA 1
ATOM 9770 C C . SER B 1 559 ? -2.777 -12.188 -27.578 1 96.56 559 SER B C 1
ATOM 9772 O O . SER B 1 559 ? -2.146 -12.664 -26.641 1 96.56 559 SER B O 1
ATOM 9774 N N . VAL B 1 560 ? -3.379 -12.922 -28.516 1 97.88 560 VAL B N 1
ATOM 9775 C CA . VAL B 1 560 ? -3.287 -14.375 -28.5 1 97.88 560 VAL B CA 1
ATOM 9776 C C . VAL B 1 560 ? -1.837 -14.805 -28.703 1 97.88 560 VAL B C 1
ATOM 9778 O O . VAL B 1 560 ? -1.336 -15.68 -27.984 1 97.88 560 VAL B O 1
ATOM 9781 N N . PRO B 1 561 ? -1.067 -14.133 -29.594 1 97.25 561 PRO B N 1
ATOM 9782 C CA . PRO B 1 561 ? 0.345 -14.5 -29.719 1 97.25 561 PRO B CA 1
ATOM 9783 C C . PRO B 1 561 ? 1.126 -14.289 -28.422 1 97.25 561 PRO B C 1
ATOM 9785 O O . PRO B 1 561 ? 1.958 -15.117 -28.062 1 97.25 561 PRO B O 1
ATOM 9788 N N . HIS B 1 562 ? 0.869 -13.172 -27.75 1 96.94 562 HIS B N 1
ATOM 9789 C CA . HIS B 1 562 ? 1.524 -12.953 -26.469 1 96.94 562 HIS B CA 1
ATOM 9790 C C . HIS B 1 562 ? 1.143 -14.031 -25.469 1 96.94 562 HIS B C 1
ATOM 9792 O O . HIS B 1 562 ? 1.987 -14.5 -24.688 1 96.94 562 HIS B O 1
ATOM 9798 N N . ALA B 1 563 ? -0.121 -14.414 -25.5 1 98.12 563 ALA B N 1
ATOM 9799 C CA . ALA B 1 563 ? -0.601 -15.469 -24.609 1 98.12 563 ALA B CA 1
ATOM 9800 C C . ALA B 1 563 ? 0.107 -16.797 -24.891 1 98.12 563 ALA B C 1
ATOM 9802 O O . ALA B 1 563 ? 0.46 -17.516 -23.953 1 98.12 563 ALA B O 1
ATOM 9803 N N . ILE B 1 564 ? 0.315 -17.094 -26.141 1 97.94 564 ILE B N 1
ATOM 9804 C CA . ILE B 1 564 ? 0.988 -18.312 -26.562 1 97.94 564 ILE B CA 1
ATOM 9805 C C . ILE B 1 564 ? 2.414 -18.328 -26.016 1 97.94 564 ILE B C 1
ATOM 9807 O O . ILE B 1 564 ? 2.838 -19.312 -25.406 1 97.94 564 ILE B O 1
ATOM 9811 N N . ARG B 1 565 ? 3.139 -17.25 -26.234 1 97.69 565 ARG B N 1
ATOM 9812 C CA . ARG B 1 565 ? 4.523 -17.156 -25.766 1 97.69 565 ARG B CA 1
ATOM 9813 C C . ARG B 1 565 ? 4.609 -17.297 -24.25 1 97.69 565 ARG B C 1
ATOM 9815 O O . ARG B 1 565 ? 5.469 -18.016 -23.75 1 97.69 565 ARG B O 1
ATOM 9822 N N . PHE B 1 566 ? 3.701 -16.672 -23.625 1 97.5 566 PHE B N 1
ATOM 9823 C CA . PHE B 1 566 ? 3.672 -16.734 -22.172 1 97.5 566 PHE B CA 1
ATOM 9824 C C . PHE B 1 566 ? 3.383 -18.156 -21.703 1 97.5 566 PHE B C 1
ATOM 9826 O O . PHE B 1 566 ? 4.074 -18.672 -20.828 1 97.5 566 PHE B O 1
ATOM 9833 N N . ALA B 1 567 ? 2.328 -18.766 -22.234 1 97.69 567 ALA B N 1
ATOM 9834 C CA . ALA B 1 567 ? 1.927 -20.109 -21.844 1 97.69 567 ALA B CA 1
ATOM 9835 C C . ALA B 1 567 ? 3.062 -21.109 -22.062 1 97.69 567 ALA B C 1
ATOM 9837 O O . ALA B 1 567 ? 3.309 -21.969 -21.219 1 97.69 567 ALA B O 1
ATOM 9838 N N . LYS B 1 568 ? 3.719 -21 -23.141 1 96.12 568 LYS B N 1
ATOM 9839 C CA . LYS B 1 568 ? 4.832 -21.891 -23.438 1 96.12 568 LYS B CA 1
ATOM 9840 C C . LYS B 1 568 ? 5.996 -21.656 -22.484 1 96.12 568 LYS B C 1
ATOM 9842 O O . LYS B 1 568 ? 6.57 -22.609 -21.953 1 96.12 568 LYS B O 1
ATOM 9847 N N . ALA B 1 569 ? 6.297 -20.422 -22.234 1 95.62 569 ALA B N 1
ATOM 9848 C CA . ALA B 1 569 ? 7.43 -20.078 -21.391 1 95.62 569 ALA B CA 1
ATOM 9849 C C . ALA B 1 569 ? 7.207 -20.547 -19.953 1 95.62 569 ALA B C 1
ATOM 9851 O O . ALA B 1 569 ? 8.156 -20.906 -19.25 1 95.62 569 ALA B O 1
ATOM 9852 N N . THR B 1 570 ? 5.988 -20.547 -19.531 1 95.25 570 THR B N 1
ATOM 9853 C CA . THR B 1 570 ? 5.68 -20.859 -18.141 1 95.25 570 THR B CA 1
ATOM 9854 C C . THR B 1 570 ? 5.086 -22.266 -18.031 1 95.25 570 THR B C 1
ATOM 9856 O O . THR B 1 570 ? 4.609 -22.656 -16.969 1 95.25 570 THR B O 1
ATOM 9859 N N . GLU B 1 571 ? 4.996 -22.984 -19.078 1 93.69 571 GLU B N 1
ATOM 9860 C CA . GLU B 1 571 ? 4.586 -24.375 -19.141 1 93.69 571 GLU B CA 1
ATOM 9861 C C . GLU B 1 571 ? 3.133 -24.547 -18.703 1 93.69 571 GLU B C 1
ATOM 9863 O O . GLU B 1 571 ? 2.822 -25.406 -17.875 1 93.69 571 GLU B O 1
ATOM 9868 N N . LEU B 1 572 ? 2.312 -23.688 -19.156 1 97.69 572 LEU B N 1
ATOM 9869 C CA . LEU B 1 572 ? 0.877 -23.875 -18.969 1 97.69 572 LEU B CA 1
ATOM 9870 C C . LEU B 1 572 ? 0.327 -24.891 -19.969 1 97.69 572 LEU B C 1
ATOM 9872 O O . LEU B 1 572 ? 1.016 -25.266 -20.922 1 97.69 572 LEU B O 1
ATOM 9876 N N . LEU B 1 573 ? -0.863 -25.344 -19.656 1 97.75 573 LEU B N 1
ATOM 9877 C CA . LEU B 1 573 ? -1.517 -26.297 -20.547 1 97.75 573 LEU B CA 1
ATOM 9878 C C . LEU B 1 573 ? -1.918 -25.609 -21.859 1 97.75 573 LEU B C 1
ATOM 9880 O O . LEU B 1 573 ? -1.834 -26.219 -22.922 1 97.75 573 LEU B O 1
ATOM 9884 N N . GLY B 1 574 ? -2.424 -24.438 -21.688 1 98.62 574 GLY B N 1
ATOM 9885 C CA . GLY B 1 574 ? -2.883 -23.766 -22.891 1 98.62 574 GLY B CA 1
ATOM 9886 C C . GLY B 1 574 ? -3.441 -22.375 -22.625 1 98.62 574 GLY B C 1
ATOM 9887 O O . GLY B 1 574 ? -3.023 -21.703 -21.688 1 98.62 574 GLY B O 1
ATOM 9888 N N . VAL B 1 575 ? -4.305 -21.969 -23.641 1 98.69 575 VAL B N 1
ATOM 9889 C CA . VAL B 1 575 ? -4.863 -20.609 -23.641 1 98.69 575 VAL B CA 1
ATOM 9890 C C . VAL B 1 575 ? -6.387 -20.688 -23.719 1 98.69 575 VAL B C 1
ATOM 9892 O O . VAL B 1 575 ? -6.938 -21.609 -24.344 1 98.69 575 VAL B O 1
ATOM 9895 N N . ASN B 1 576 ? -7.035 -19.828 -22.984 1 98.88 576 ASN B N 1
ATOM 9896 C CA . ASN B 1 576 ? -8.469 -19.578 -23.078 1 98.88 576 ASN B CA 1
ATOM 9897 C C . ASN B 1 576 ? -8.75 -18.188 -23.672 1 98.88 576 ASN B C 1
ATOM 9899 O O . ASN B 1 576 ? -8.727 -17.188 -22.953 1 98.88 576 ASN B O 1
ATOM 9903 N N . ALA B 1 577 ? -9.125 -18.156 -24.969 1 98.69 577 ALA B N 1
ATOM 9904 C CA . ALA B 1 577 ? -9.125 -16.906 -25.719 1 98.69 577 ALA B CA 1
ATOM 9905 C C . ALA B 1 577 ? -10.547 -16.406 -25.984 1 98.69 577 ALA B C 1
ATOM 9907 O O . ALA B 1 577 ? -11.477 -17.219 -26.078 1 98.69 577 ALA B O 1
ATOM 9908 N N . HIS B 1 578 ? -10.656 -15.164 -26.109 1 98.19 578 HIS B N 1
ATOM 9909 C CA . HIS B 1 578 ? -11.938 -14.562 -26.453 1 98.19 578 HIS B CA 1
ATOM 9910 C C . HIS B 1 578 ? -12.367 -14.961 -27.875 1 98.19 578 HIS B C 1
ATOM 9912 O O . HIS B 1 578 ? -11.602 -14.781 -28.828 1 98.19 578 HIS B O 1
ATOM 9918 N N . SER B 1 579 ? -13.57 -15.336 -28 1 97.81 579 SER B N 1
ATOM 9919 C CA . SER B 1 579 ? -14.062 -15.875 -29.266 1 97.81 579 SER B CA 1
ATOM 9920 C C . SER B 1 579 ? -14.125 -14.797 -30.344 1 97.81 579 SER B C 1
ATOM 9922 O O . SER B 1 579 ? -13.953 -15.094 -31.531 1 97.81 579 SER B O 1
ATOM 9924 N N . GLU B 1 580 ? -14.336 -13.57 -29.891 1 96.69 580 GLU B N 1
ATOM 9925 C CA . GLU B 1 580 ? -14.367 -12.469 -30.859 1 96.69 580 GLU B CA 1
ATOM 9926 C C . GLU B 1 580 ? -13.086 -12.438 -31.703 1 96.69 580 GLU B C 1
ATOM 9928 O O . GLU B 1 580 ? -13.141 -12.289 -32.906 1 96.69 580 GLU B O 1
ATOM 9933 N N . ASP B 1 581 ? -12.047 -12.609 -31.062 1 95.81 581 ASP B N 1
ATOM 9934 C CA . ASP B 1 581 ? -10.742 -12.586 -31.734 1 95.81 581 ASP B CA 1
ATOM 9935 C C . ASP B 1 581 ? -10.578 -13.789 -32.656 1 95.81 581 ASP B C 1
ATOM 9937 O O . ASP B 1 581 ? -10.094 -13.656 -33.781 1 95.81 581 ASP B O 1
ATOM 9941 N N . LEU B 1 582 ? -11.008 -14.922 -32.281 1 97.5 582 LEU B N 1
ATOM 9942 C CA . LEU B 1 582 ? -10.852 -16.172 -33.031 1 97.5 582 LEU B CA 1
ATOM 9943 C C . LEU B 1 582 ? -11.727 -16.156 -34.281 1 97.5 582 LEU B C 1
ATOM 9945 O O . LEU B 1 582 ? -11.32 -16.641 -35.344 1 97.5 582 LEU B O 1
ATOM 9949 N N . ILE B 1 583 ? -12.922 -15.625 -34.125 1 97.56 583 ILE B N 1
ATOM 9950 C CA . ILE B 1 583 ? -13.844 -15.539 -35.25 1 97.56 583 ILE B CA 1
ATOM 9951 C C . ILE B 1 583 ? -13.336 -14.523 -36.25 1 97.56 583 ILE B C 1
ATOM 9953 O O . ILE B 1 583 ? -13.398 -14.758 -37.469 1 97.56 583 ILE B O 1
ATOM 9957 N N . ARG B 1 584 ? -12.852 -13.43 -35.719 1 97 584 ARG B N 1
ATOM 9958 C CA . ARG B 1 584 ? -12.305 -12.398 -36.594 1 97 584 ARG B CA 1
ATOM 9959 C C . ARG B 1 584 ? -11.094 -12.906 -37.375 1 97 584 ARG B C 1
ATOM 9961 O O . ARG B 1 584 ? -10.883 -12.547 -38.531 1 97 584 ARG B O 1
ATOM 9968 N N . ASN B 1 585 ? -10.266 -13.734 -36.719 1 97.31 585 ASN B N 1
ATOM 9969 C CA . ASN B 1 585 ? -9.055 -14.289 -37.312 1 97.31 585 ASN B CA 1
ATOM 9970 C C . ASN B 1 585 ? -8.867 -15.758 -36.969 1 97.31 585 ASN B C 1
ATOM 9972 O O . ASN B 1 585 ? -8.07 -16.078 -36.062 1 97.31 585 ASN B O 1
ATOM 9976 N N . PRO B 1 586 ? -9.422 -16.703 -37.656 1 97.12 586 PRO B N 1
ATOM 9977 C CA . PRO B 1 586 ? -9.383 -18.125 -37.344 1 97.12 586 PRO B CA 1
ATOM 9978 C C . PRO B 1 586 ? -7.973 -18.703 -37.406 1 97.12 586 PRO B C 1
ATOM 9980 O O . PRO B 1 586 ? -7.73 -19.781 -36.844 1 97.12 586 PRO B O 1
ATOM 9983 N N . SER B 1 587 ? -7.047 -18 -38.062 1 97.88 587 SER B N 1
ATOM 9984 C CA . SER B 1 587 ? -5.668 -18.484 -38.094 1 97.88 587 SER B CA 1
ATOM 9985 C C . SER B 1 587 ? -5.055 -18.562 -36.719 1 97.88 587 SER B C 1
ATOM 9987 O O . SER B 1 587 ? -4.07 -19.266 -36.5 1 97.88 587 SER B O 1
ATOM 9989 N N . LEU B 1 588 ? -5.594 -17.781 -35.812 1 98.25 588 LEU B N 1
ATOM 9990 C CA . LEU B 1 588 ? -5.121 -17.812 -34.438 1 98.25 588 LEU B CA 1
ATOM 9991 C C . LEU B 1 588 ? -5.332 -19.188 -33.812 1 98.25 588 LEU B C 1
ATOM 9993 O O . LEU B 1 588 ? -4.551 -19.609 -32.969 1 98.25 588 LEU B O 1
ATOM 9997 N N . ILE B 1 589 ? -6.418 -19.891 -34.188 1 98.38 589 ILE B N 1
ATOM 9998 C CA . ILE B 1 589 ? -6.695 -21.234 -33.688 1 98.38 589 ILE B CA 1
ATOM 9999 C C . ILE B 1 589 ? -5.57 -22.188 -34.062 1 98.38 589 ILE B C 1
ATOM 10001 O O . ILE B 1 589 ? -5.027 -22.906 -33.219 1 98.38 589 ILE B O 1
ATOM 10005 N N . GLN B 1 590 ? -5.211 -22.109 -35.281 1 97.5 590 GLN B N 1
ATOM 10006 C CA . GLN B 1 590 ? -4.125 -22.953 -35.781 1 97.5 590 GLN B CA 1
ATOM 10007 C C . GLN B 1 590 ? -2.803 -22.594 -35.094 1 97.5 590 GLN B C 1
ATOM 10009 O O . GLN B 1 590 ? -1.992 -23.484 -34.812 1 97.5 590 GLN B O 1
ATOM 10014 N N . LEU B 1 591 ? -2.619 -21.328 -34.969 1 97.88 591 LEU B N 1
ATOM 10015 C CA . LEU B 1 591 ? -1.393 -20.875 -34.312 1 97.88 591 LEU B CA 1
ATOM 10016 C C . LEU B 1 591 ? -1.258 -21.484 -32.906 1 97.88 591 LEU B C 1
ATOM 10018 O O . LEU B 1 591 ? -0.176 -21.938 -32.531 1 97.88 591 LEU B O 1
ATOM 10022 N N . VAL B 1 592 ? -2.311 -21.484 -32.094 1 98.31 592 VAL B N 1
ATOM 10023 C CA . VAL B 1 592 ? -2.301 -22.062 -30.766 1 98.31 592 VAL B CA 1
ATOM 10024 C C . VAL B 1 592 ? -2.057 -23.562 -30.859 1 98.31 592 VAL B C 1
ATOM 10026 O O . VAL B 1 592 ? -1.207 -24.109 -30.141 1 98.31 592 VAL B O 1
ATOM 10029 N N . LYS B 1 593 ? -2.75 -24.234 -31.75 1 96.69 593 LYS B N 1
ATOM 10030 C CA . LYS B 1 593 ? -2.654 -25.688 -31.891 1 96.69 593 LYS B CA 1
ATOM 10031 C C . LYS B 1 593 ? -1.262 -26.094 -32.375 1 96.69 593 LYS B C 1
ATOM 10033 O O . LYS B 1 593 ? -0.694 -27.078 -31.859 1 96.69 593 LYS B O 1
ATOM 10038 N N . ASP B 1 594 ? -0.727 -25.328 -33.281 1 96.88 594 ASP B N 1
ATOM 10039 C CA . ASP B 1 594 ? 0.611 -25.594 -33.781 1 96.88 594 ASP B CA 1
ATOM 10040 C C . ASP B 1 594 ? 1.665 -25.422 -32.688 1 96.88 594 ASP B C 1
ATOM 10042 O O . ASP B 1 594 ? 2.762 -25.984 -32.781 1 96.88 594 ASP B O 1
ATOM 10046 N N . SER B 1 595 ? 1.338 -24.688 -31.734 1 96.25 595 SER B N 1
ATOM 10047 C CA . SER B 1 595 ? 2.266 -24.453 -30.641 1 96.25 595 SER B CA 1
ATOM 10048 C C . SER B 1 595 ? 2.168 -25.547 -29.594 1 96.25 595 SER B C 1
ATOM 10050 O O . SER B 1 595 ? 2.848 -25.5 -28.562 1 96.25 595 SER B O 1
ATOM 10052 N N . GLY B 1 596 ? 1.288 -26.516 -29.797 1 94.5 596 GLY B N 1
ATOM 10053 C CA . GLY B 1 596 ? 1.138 -27.641 -28.891 1 94.5 596 GLY B CA 1
ATOM 10054 C C . GLY B 1 596 ? 0.304 -27.312 -27.672 1 94.5 596 GLY B C 1
ATOM 10055 O O . GLY B 1 596 ? 0.398 -27.984 -26.641 1 94.5 596 GLY B O 1
ATOM 10056 N N . LEU B 1 597 ? -0.461 -26.25 -27.766 1 97.75 597 LEU B N 1
ATOM 10057 C CA . LEU B 1 597 ? -1.242 -25.797 -26.625 1 97.75 597 LEU B CA 1
ATOM 10058 C C . LEU B 1 597 ? -2.715 -26.156 -26.797 1 97.75 597 LEU B C 1
ATOM 10060 O O . LEU B 1 597 ? -3.217 -26.219 -27.922 1 97.75 597 LEU B O 1
ATOM 10064 N N . VAL B 1 598 ? -3.365 -26.422 -25.672 1 98.25 598 VAL B N 1
ATOM 10065 C CA . VAL B 1 598 ? -4.812 -26.594 -25.641 1 98.25 598 VAL B CA 1
ATOM 10066 C C . VAL B 1 598 ? -5.508 -25.25 -25.75 1 98.25 598 VAL B C 1
ATOM 10068 O O . VAL B 1 598 ? -5.043 -24.25 -25.188 1 98.25 598 VAL B O 1
ATOM 10071 N N . LEU B 1 599 ? -6.629 -25.203 -26.5 1 98.75 599 LEU B N 1
ATOM 10072 C CA . LEU B 1 599 ? -7.328 -23.953 -26.719 1 98.75 599 LEU B CA 1
ATOM 10073 C C . LEU B 1 599 ? -8.781 -24.047 -26.266 1 98.75 599 LEU B C 1
ATOM 10075 O O . LEU B 1 599 ? -9.562 -24.812 -26.812 1 98.75 599 LEU B O 1
ATOM 10079 N N . PHE B 1 600 ? -9.125 -23.328 -25.203 1 98.81 600 PHE B N 1
ATOM 10080 C CA . PHE B 1 600 ? -10.508 -23.016 -24.859 1 98.81 600 PHE B CA 1
ATOM 10081 C C . PHE B 1 600 ? -10.914 -21.656 -25.391 1 98.81 600 PHE B C 1
ATOM 10083 O O . PHE B 1 600 ? -10.07 -20.875 -25.812 1 98.81 600 PHE B O 1
ATOM 10090 N N . CYS B 1 601 ? -12.172 -21.391 -25.453 1 98.69 601 CYS B N 1
ATOM 10091 C CA . CYS B 1 601 ? -12.617 -20.047 -25.828 1 98.69 601 CYS B CA 1
ATOM 10092 C C . CYS B 1 601 ? -13.852 -19.641 -25.047 1 98.69 601 CYS B C 1
ATOM 10094 O O . CYS B 1 601 ? -14.625 -20.5 -24.609 1 98.69 601 CYS B O 1
ATOM 10096 N N . TRP B 1 602 ? -14 -18.375 -24.859 1 98.12 602 TRP B N 1
ATOM 10097 C CA . TRP B 1 602 ? -15.094 -17.766 -24.109 1 98.12 602 TRP B CA 1
ATOM 10098 C C . TRP B 1 602 ? -15.617 -16.516 -24.828 1 98.12 602 TRP B C 1
ATOM 10100 O O . TRP B 1 602 ? -14.938 -15.953 -25.688 1 98.12 602 TRP B O 1
ATOM 10110 N N . GLY B 1 603 ? -16.812 -16.141 -24.484 1 95.62 603 GLY B N 1
ATOM 10111 C CA . GLY B 1 603 ? -17.375 -14.914 -25.047 1 95.62 603 GLY B CA 1
ATOM 10112 C C . GLY B 1 603 ? -18.844 -15.031 -25.375 1 95.62 603 GLY B C 1
ATOM 10113 O O . GLY B 1 603 ? -19.391 -16.141 -25.469 1 95.62 603 GLY B O 1
ATOM 10114 N N . GLU B 1 604 ? -19.438 -13.93 -25.656 1 92.62 604 GLU B N 1
ATOM 10115 C CA . GLU B 1 604 ? -20.859 -13.875 -25.938 1 92.62 604 GLU B CA 1
ATOM 10116 C C . GLU B 1 604 ? -21.172 -14.5 -27.297 1 92.62 604 GLU B C 1
ATOM 10118 O O . GLU B 1 604 ? -22.281 -15.008 -27.516 1 92.62 604 GLU B O 1
ATOM 10123 N N . GLU B 1 605 ? -20.25 -14.461 -28.141 1 94 605 GLU B N 1
ATOM 10124 C CA . GLU B 1 605 ? -20.438 -15.031 -29.469 1 94 605 GLU B CA 1
ATOM 10125 C C . GLU B 1 605 ? -20.75 -16.516 -29.391 1 94 605 GLU B C 1
ATOM 10127 O O . GLU B 1 605 ? -21.375 -17.078 -30.297 1 94 605 GLU B O 1
ATOM 10132 N N . ASN B 1 606 ? -20.312 -17.172 -28.328 1 95.75 606 ASN B N 1
ATOM 10133 C CA . ASN B 1 606 ? -20.484 -18.609 -28.172 1 95.75 606 ASN B CA 1
ATOM 10134 C C . ASN B 1 606 ? -21.938 -18.984 -27.906 1 95.75 606 ASN B C 1
ATOM 10136 O O . ASN B 1 606 ? -22.312 -20.156 -27.969 1 95.75 606 ASN B O 1
ATOM 10140 N N . ASN B 1 607 ? -22.719 -17.938 -27.641 1 92.5 607 ASN B N 1
ATOM 10141 C CA . ASN B 1 607 ? -24.125 -18.219 -27.375 1 92.5 607 ASN B CA 1
ATOM 10142 C C . ASN B 1 607 ? -24.922 -18.375 -28.656 1 92.5 607 ASN B C 1
ATOM 10144 O O . ASN B 1 607 ? -25.969 -17.734 -28.828 1 92.5 607 ASN B O 1
ATOM 10148 N N . ASP B 1 608 ? -24.453 -19.109 -29.594 1 94.06 608 ASP B N 1
ATOM 10149 C CA . ASP B 1 608 ? -25 -19.5 -30.891 1 94.06 608 ASP B CA 1
ATOM 10150 C C . ASP B 1 608 ? -24.484 -20.875 -31.312 1 94.06 608 ASP B C 1
ATOM 10152 O O . ASP B 1 608 ? -23.297 -21.047 -31.562 1 94.06 608 ASP B O 1
ATOM 10156 N N . PRO B 1 609 ? -25.438 -21.859 -31.469 1 94.75 609 PRO B N 1
ATOM 10157 C CA . PRO B 1 609 ? -25.031 -23.219 -31.812 1 94.75 609 PRO B CA 1
ATOM 10158 C C . PRO B 1 609 ? -24.203 -23.281 -33.094 1 94.75 609 PRO B C 1
ATOM 10160 O O . PRO B 1 609 ? -23.312 -24.125 -33.25 1 94.75 609 PRO B O 1
ATOM 10163 N N . LYS B 1 610 ? -24.5 -22.406 -34 1 96.56 610 LYS B N 1
ATOM 10164 C CA . LYS B 1 610 ? -23.75 -22.375 -35.25 1 96.56 610 LYS B CA 1
ATOM 10165 C C . LYS B 1 610 ? -22.281 -22 -35 1 96.56 610 LYS B C 1
ATOM 10167 O O . LYS B 1 610 ? -21.375 -22.594 -35.594 1 96.56 610 LYS B O 1
ATOM 10172 N N . ILE B 1 611 ? -22.141 -21.047 -34.188 1 96.81 611 ILE B N 1
ATOM 10173 C CA . ILE B 1 611 ? -20.781 -20.594 -33.875 1 96.81 611 ILE B CA 1
ATOM 10174 C C . ILE B 1 611 ? -20.047 -21.672 -33.094 1 96.81 611 ILE B C 1
ATOM 10176 O O . ILE B 1 611 ? -18.859 -21.922 -33.344 1 96.81 611 ILE B O 1
ATOM 10180 N N . ILE B 1 612 ? -20.75 -22.312 -32.156 1 97.44 612 ILE B N 1
ATOM 10181 C CA . ILE B 1 612 ? -20.156 -23.391 -31.375 1 97.44 612 ILE B CA 1
ATOM 10182 C C . ILE B 1 612 ? -19.641 -24.484 -32.312 1 97.44 612 ILE B C 1
ATOM 10184 O O . ILE B 1 612 ? -18.484 -24.906 -32.188 1 97.44 612 ILE B O 1
ATOM 10188 N N . ARG B 1 613 ? -20.438 -24.891 -33.281 1 96.62 613 ARG B N 1
ATOM 10189 C CA . ARG B 1 613 ? -20.062 -25.922 -34.219 1 96.62 613 ARG B CA 1
ATOM 10190 C C . ARG B 1 613 ? -18.844 -25.516 -35.031 1 96.62 613 ARG B C 1
ATOM 10192 O O . ARG B 1 613 ? -17.938 -26.312 -35.281 1 96.62 613 ARG B O 1
ATOM 10199 N N . GLN B 1 614 ? -18.906 -24.312 -35.406 1 97.38 614 GLN B N 1
ATOM 10200 C CA . GLN B 1 614 ? -17.828 -23.797 -36.25 1 97.38 614 GLN B CA 1
ATOM 10201 C C . GLN B 1 614 ? -16.516 -23.781 -35.5 1 97.38 614 GLN B C 1
ATOM 10203 O O . GLN B 1 614 ? -15.477 -24.172 -36.031 1 97.38 614 GLN B O 1
ATOM 10208 N N . LEU B 1 615 ? -16.531 -23.266 -34.312 1 98.06 615 LEU B N 1
ATOM 10209 C CA . LEU B 1 615 ? -15.328 -23.203 -33.469 1 98.06 615 LEU B CA 1
ATOM 10210 C C . LEU B 1 615 ? -14.773 -24.594 -33.219 1 98.06 615 LEU B C 1
ATOM 10212 O O . LEU B 1 615 ? -13.562 -24.812 -33.312 1 98.06 615 LEU B O 1
ATOM 10216 N N . LYS B 1 616 ? -15.664 -25.562 -32.938 1 97 616 LYS B N 1
ATOM 10217 C CA . LYS B 1 616 ? -15.242 -26.953 -32.75 1 97 616 LYS B CA 1
ATOM 10218 C C . LYS B 1 616 ? -14.625 -27.516 -34.031 1 97 616 LYS B C 1
ATOM 10220 O O . LYS B 1 616 ? -13.594 -28.188 -33.969 1 97 616 LYS B O 1
ATOM 10225 N N . ALA B 1 617 ? -15.234 -27.156 -35.094 1 96.88 617 ALA B N 1
ATOM 10226 C CA . ALA B 1 617 ? -14.734 -27.641 -36.375 1 96.88 617 ALA B CA 1
ATOM 10227 C C . ALA B 1 617 ? -13.359 -27.047 -36.688 1 96.88 617 ALA B C 1
ATOM 10229 O O . ALA B 1 617 ? -12.523 -27.703 -37.312 1 96.88 617 ALA B O 1
ATOM 10230 N N . TRP B 1 618 ? -13.164 -25.828 -36.25 1 97.62 618 TRP B N 1
ATOM 10231 C CA . TRP B 1 618 ? -11.891 -25.156 -36.5 1 97.62 618 TRP B CA 1
ATOM 10232 C C . TRP B 1 618 ? -10.805 -25.703 -35.594 1 97.62 618 TRP B C 1
ATOM 10234 O O . TRP B 1 618 ? -9.617 -25.422 -35.812 1 97.62 618 TRP B O 1
ATOM 10244 N N . GLY B 1 619 ? -11.156 -26.469 -34.531 1 96.94 619 GLY B N 1
ATOM 10245 C CA . GLY B 1 619 ? -10.141 -27.156 -33.75 1 96.94 619 GLY B CA 1
ATOM 10246 C C . GLY B 1 619 ? -10.078 -26.703 -32.312 1 96.94 619 GLY B C 1
ATOM 10247 O O . GLY B 1 619 ? -9.188 -27.109 -31.547 1 96.94 619 GLY B O 1
ATOM 10248 N N . VAL B 1 620 ? -11.023 -25.859 -31.891 1 98.25 620 VAL B N 1
ATOM 10249 C CA . VAL B 1 620 ? -11.062 -25.453 -30.5 1 98.25 620 VAL B CA 1
ATOM 10250 C C . VAL B 1 620 ? -11.344 -26.672 -29.609 1 98.25 620 VAL B C 1
ATOM 10252 O O . VAL B 1 620 ? -12.188 -27.5 -29.938 1 98.25 620 VAL B O 1
ATOM 10255 N N . ASP B 1 621 ? -10.625 -26.766 -28.484 1 98.31 621 ASP B N 1
ATOM 10256 C CA . ASP B 1 621 ? -10.719 -27.953 -27.625 1 98.31 621 ASP B CA 1
ATOM 10257 C C . ASP B 1 621 ? -11.898 -27.844 -26.656 1 98.31 621 ASP B C 1
ATOM 10259 O O . ASP B 1 621 ? -12.461 -28.859 -26.25 1 98.31 621 ASP B O 1
ATOM 10263 N N . GLY B 1 622 ? -12.219 -26.719 -26.234 1 98.38 622 GLY B N 1
ATOM 10264 C CA . GLY B 1 622 ? -13.328 -26.484 -25.328 1 98.38 622 GLY B CA 1
ATOM 10265 C C . GLY B 1 622 ? -14.023 -25.156 -25.562 1 98.38 622 GLY B C 1
ATOM 10266 O O . GLY B 1 622 ? -13.375 -24.125 -25.688 1 98.38 622 GLY B O 1
ATOM 10267 N N . VAL B 1 623 ? -15.312 -25.125 -25.609 1 98.5 623 VAL B N 1
ATOM 10268 C CA . VAL B 1 623 ? -16.109 -23.922 -25.828 1 98.5 623 VAL B CA 1
ATOM 10269 C C . VAL B 1 623 ? -16.938 -23.609 -24.594 1 98.5 623 VAL B C 1
ATOM 10271 O O . VAL B 1 623 ? -17.734 -24.438 -24.141 1 98.5 623 VAL B O 1
ATOM 10274 N N . ILE B 1 624 ? -16.75 -22.453 -24.016 1 98.31 624 ILE B N 1
ATOM 10275 C CA . ILE B 1 624 ? -17.484 -22 -22.828 1 98.31 624 ILE B CA 1
ATOM 10276 C C . ILE B 1 624 ? -18.656 -21.141 -23.266 1 98.31 624 ILE B C 1
ATOM 10278 O O . ILE B 1 624 ? -18.484 -20.109 -23.922 1 98.31 624 ILE B O 1
ATOM 10282 N N . TYR B 1 625 ? -19.797 -21.484 -22.875 1 95.88 625 TYR B N 1
ATOM 10283 C CA . TYR B 1 625 ? -20.953 -20.719 -23.328 1 95.88 625 TYR B CA 1
ATOM 10284 C C . TYR B 1 625 ? -22.109 -20.812 -22.344 1 95.88 625 TYR B C 1
ATOM 10286 O O . TYR B 1 625 ? -22.078 -21.625 -21.422 1 95.88 625 TYR B O 1
ATOM 10294 N N . ASP B 1 626 ? -23.016 -19.938 -22.484 1 94.38 626 ASP B N 1
ATOM 10295 C CA . ASP B 1 626 ? -24.219 -19.891 -21.656 1 94.38 626 ASP B CA 1
ATOM 10296 C C . ASP B 1 626 ? -25.266 -20.859 -22.156 1 94.38 626 ASP B C 1
ATOM 10298 O O . ASP B 1 626 ? -25.141 -21.438 -23.234 1 94.38 626 ASP B O 1
ATOM 10302 N N . LYS B 1 627 ? -26.266 -21.141 -21.375 1 92.88 627 LYS B N 1
ATOM 10303 C CA . LYS B 1 627 ? -27.469 -21.922 -21.688 1 92.88 627 LYS B CA 1
ATOM 10304 C C . LYS B 1 627 ? -27.094 -23.281 -22.281 1 92.88 627 LYS B C 1
ATOM 10306 O O . LYS B 1 627 ? -27.578 -23.641 -23.359 1 92.88 627 LYS B O 1
ATOM 10311 N N . ILE B 1 628 ? -26.281 -23.938 -21.625 1 92.81 628 ILE B N 1
ATOM 10312 C CA . ILE B 1 628 ? -25.797 -25.219 -22.078 1 92.81 628 ILE B CA 1
ATOM 10313 C C . ILE B 1 628 ? -26.953 -26.203 -22.219 1 92.81 628 ILE B C 1
ATOM 10315 O O . ILE B 1 628 ? -26.906 -27.125 -23.031 1 92.81 628 ILE B O 1
ATOM 10319 N N . ASP B 1 629 ? -28.031 -26.047 -21.484 1 91.62 629 ASP B N 1
ATOM 10320 C CA . ASP B 1 629 ? -29.219 -26.891 -21.578 1 91.62 629 ASP B CA 1
ATOM 10321 C C . ASP B 1 629 ? -29.938 -26.688 -22.922 1 91.62 629 ASP B C 1
ATOM 10323 O O . ASP B 1 629 ? -30.656 -27.578 -23.375 1 91.62 629 ASP B O 1
ATOM 10327 N N . THR B 1 630 ? -29.641 -25.578 -23.547 1 91.19 630 THR B N 1
ATOM 10328 C CA . THR B 1 630 ? -30.328 -25.234 -24.797 1 91.19 630 THR B CA 1
ATOM 10329 C C . THR B 1 630 ? -29.406 -25.438 -26 1 91.19 630 THR B C 1
ATOM 10331 O O . THR B 1 630 ? -29.828 -25.984 -27.016 1 91.19 630 THR B O 1
ATOM 10334 N N . TYR B 1 631 ? -28.172 -25.047 -25.891 1 91.12 631 TYR B N 1
ATOM 10335 C CA . TYR B 1 631 ? -27.312 -24.938 -27.062 1 91.12 631 TYR B CA 1
ATOM 10336 C C . TYR B 1 631 ? -26.484 -26.203 -27.266 1 91.12 631 TYR B C 1
ATOM 10338 O O . TYR B 1 631 ? -25.922 -26.422 -28.328 1 91.12 631 TYR B O 1
ATOM 10346 N N . ASN B 1 632 ? -26.422 -27 -26.219 1 90.62 632 ASN B N 1
ATOM 10347 C CA . ASN B 1 632 ? -25.656 -28.234 -26.344 1 90.62 632 ASN B CA 1
ATOM 10348 C C . ASN B 1 632 ? -26.312 -29.219 -27.297 1 90.62 632 ASN B C 1
ATOM 10350 O O . ASN B 1 632 ? -27.469 -29.578 -27.125 1 90.62 632 ASN B O 1
ATOM 10354 N N . GLU B 1 633 ? -25.578 -29.75 -28.203 1 88.25 633 GLU B N 1
ATOM 10355 C CA . GLU B 1 633 ? -26.172 -30.578 -29.25 1 88.25 633 GLU B CA 1
ATOM 10356 C C . GLU B 1 633 ? -25.812 -32.062 -29.047 1 88.25 633 GLU B C 1
ATOM 10358 O O . GLU B 1 633 ? -26.062 -32.875 -29.922 1 88.25 633 GLU B O 1
ATOM 10363 N N . LYS B 1 634 ? -25.281 -32.312 -27.938 1 88.88 634 LYS B N 1
ATOM 10364 C CA . LYS B 1 634 ? -24.984 -33.719 -27.656 1 88.88 634 LYS B CA 1
ATOM 10365 C C . LYS B 1 634 ? -26.234 -34.594 -27.703 1 88.88 634 LYS B C 1
ATOM 10367 O O . LYS B 1 634 ? -27.297 -34.156 -27.234 1 88.88 634 LYS B O 1
ATOM 10372 N N . VAL B 1 635 ? -26.078 -35.719 -28.25 1 84.69 635 VAL B N 1
ATOM 10373 C CA . VAL B 1 635 ? -27.188 -36.656 -28.266 1 84.69 635 VAL B CA 1
ATOM 10374 C C . VAL B 1 635 ? -27.438 -37.219 -26.859 1 84.69 635 VAL B C 1
ATOM 10376 O O . VAL B 1 635 ? -28.547 -37.156 -26.344 1 84.69 635 VAL B O 1
ATOM 10379 N N . LEU B 1 636 ? -26.344 -37.656 -26.297 1 84.62 636 LEU B N 1
ATOM 10380 C CA . LEU B 1 636 ? -26.406 -38.062 -24.891 1 84.62 636 LEU B CA 1
ATOM 10381 C C . LEU B 1 636 ? -25.891 -36.969 -23.984 1 84.62 636 LEU B C 1
ATOM 10383 O O . LEU B 1 636 ? -24.734 -36.562 -24.094 1 84.62 636 LEU B O 1
ATOM 10387 N N . LYS B 1 637 ? -26.656 -36.531 -23.172 1 88.38 637 LYS B N 1
ATOM 10388 C CA . LYS B 1 637 ? -26.312 -35.438 -22.281 1 88.38 637 LYS B CA 1
ATOM 10389 C C . LYS B 1 637 ? -25.469 -35.906 -21.109 1 88.38 637 LYS B C 1
ATOM 10391 O O . LYS B 1 637 ? -25.859 -35.719 -19.953 1 88.38 637 LYS B O 1
ATOM 10396 N N . VAL B 1 638 ? -24.344 -36.438 -21.406 1 89.31 638 VAL B N 1
ATOM 10397 C CA . VAL B 1 638 ? -23.391 -36.875 -20.406 1 89.31 638 VAL B CA 1
ATOM 10398 C C . VAL B 1 638 ? -22 -36.344 -20.719 1 89.31 638 VAL B C 1
ATOM 10400 O O . VAL B 1 638 ? -21.672 -36.094 -21.891 1 89.31 638 VAL B O 1
ATOM 10403 N N . SER B 1 639 ? -21.344 -36.188 -19.703 1 90.69 639 SER B N 1
ATOM 10404 C CA . SER B 1 639 ? -19.984 -35.688 -19.891 1 90.69 639 SER B CA 1
ATOM 10405 C C . SER B 1 639 ? -19.094 -36.75 -20.547 1 90.69 639 SER B C 1
ATOM 10407 O O . SER B 1 639 ? -19.359 -37.938 -20.453 1 90.69 639 SER B O 1
ATOM 10409 N N . ILE B 1 640 ? -18.078 -36.281 -21.141 1 91.06 640 ILE B N 1
ATOM 10410 C CA . ILE B 1 640 ? -17.125 -37.188 -21.781 1 91.06 640 ILE B CA 1
ATOM 10411 C C . ILE B 1 640 ? -16.453 -38.062 -20.719 1 91.06 640 ILE B C 1
ATOM 10413 O O . ILE B 1 640 ? -16.109 -39.219 -20.984 1 91.06 640 ILE B O 1
ATOM 10417 N N . PHE B 1 641 ? -16.328 -37.625 -19.562 1 91.56 641 PHE B N 1
ATOM 10418 C CA . PHE B 1 641 ? -15.641 -38.344 -18.5 1 91.56 641 PHE B CA 1
ATOM 10419 C C . PHE B 1 641 ? -16.516 -39.469 -17.969 1 91.56 641 PHE B C 1
ATOM 10421 O O . PHE B 1 641 ? -16 -40.531 -17.625 1 91.56 641 PHE B O 1
ATOM 10428 N N . SER B 1 642 ? -17.797 -39.125 -17.875 1 89.12 642 SER B N 1
ATOM 10429 C CA . SER B 1 642 ? -18.734 -40.156 -17.5 1 89.12 642 SER B CA 1
ATOM 10430 C C . SER B 1 642 ? -18.734 -41.281 -18.516 1 89.12 642 SER B C 1
ATOM 10432 O O . SER B 1 642 ? -18.828 -42.469 -18.156 1 89.12 642 SER B O 1
ATOM 10434 N N . LEU B 1 643 ? -18.688 -40.938 -19.766 1 87.44 643 LEU B N 1
ATOM 10435 C CA . LEU B 1 643 ? -18.656 -41.906 -20.859 1 87.44 643 LEU B CA 1
ATOM 10436 C C . LEU B 1 643 ? -17.391 -42.75 -20.781 1 87.44 643 LEU B C 1
ATOM 10438 O O . LEU B 1 643 ? -17.438 -43.969 -20.969 1 87.44 643 LEU B O 1
ATOM 10442 N N . GLU B 1 644 ? -16.328 -42.125 -20.562 1 86.56 644 GLU B N 1
ATOM 10443 C CA . GLU B 1 644 ? -15.047 -42.812 -20.453 1 86.56 644 GLU B CA 1
ATOM 10444 C C . GLU B 1 644 ? -15.047 -43.781 -19.266 1 86.56 644 GLU B C 1
ATOM 10446 O O . GLU B 1 644 ? -14.5 -44.875 -19.344 1 86.56 644 GLU B O 1
ATOM 10451 N N . GLU B 1 645 ? -15.586 -43.406 -18.188 1 83.06 645 GLU B N 1
ATOM 10452 C CA . GLU B 1 645 ? -15.688 -44.281 -17.016 1 83.06 645 GLU B CA 1
ATOM 10453 C C . GLU B 1 645 ? -16.531 -45.5 -17.312 1 83.06 645 GLU B C 1
ATOM 10455 O O . GLU B 1 645 ? -16.203 -46.625 -16.875 1 83.06 645 GLU B O 1
ATOM 10460 N N . LYS B 1 646 ? -17.625 -45.312 -18.047 1 81.19 646 LYS B N 1
ATOM 10461 C CA . LYS B 1 646 ? -18.516 -46.406 -18.406 1 81.19 646 LYS B CA 1
ATOM 10462 C C . LYS B 1 646 ? -17.812 -47.375 -19.344 1 81.19 646 LYS B C 1
ATOM 10464 O O . LYS B 1 646 ? -17.969 -48.594 -19.219 1 81.19 646 LYS B O 1
ATOM 10469 N N . LEU B 1 647 ? -17.094 -46.781 -20.234 1 76.12 647 LEU B N 1
ATOM 10470 C CA . LEU B 1 647 ? -16.391 -47.656 -21.188 1 76.12 647 LEU B CA 1
ATOM 10471 C C . LEU B 1 647 ? -15.312 -48.469 -20.484 1 76.12 647 LEU B C 1
ATOM 10473 O O . LEU B 1 647 ? -15.109 -49.625 -20.812 1 76.12 647 LEU B O 1
ATOM 10477 N N . GLU B 1 648 ? -14.633 -47.875 -19.578 1 70.81 648 GLU B N 1
ATOM 10478 C CA . GLU B 1 648 ? -13.617 -48.594 -18.812 1 70.81 648 GLU B CA 1
ATOM 10479 C C . GLU B 1 648 ? -14.227 -49.719 -18 1 70.81 648 GLU B C 1
ATOM 10481 O O . GLU B 1 648 ? -13.664 -50.812 -17.906 1 70.81 648 GLU B O 1
ATOM 10486 N N . VAL B 1 649 ? -15.43 -49.406 -17.484 1 63.44 649 VAL B N 1
ATOM 10487 C CA . VAL B 1 649 ? -16.125 -50.438 -16.703 1 63.44 649 VAL B CA 1
ATOM 10488 C C . VAL B 1 649 ? -16.609 -51.562 -17.609 1 63.44 649 VAL B C 1
ATOM 10490 O O . VAL B 1 649 ? -16.484 -52.719 -17.266 1 63.44 649 VAL B O 1
ATOM 10493 N N . ASP B 1 650 ? -17.078 -51.188 -18.828 1 64 650 ASP B N 1
ATOM 10494 C CA . ASP B 1 650 ? -17.578 -52.188 -19.766 1 64 650 ASP B CA 1
ATOM 10495 C C . ASP B 1 650 ? -16.438 -53.062 -20.281 1 64 650 ASP B C 1
ATOM 10497 O O . ASP B 1 650 ? -16.625 -54.25 -20.531 1 64 650 ASP B O 1
ATOM 10501 N N . MET B 1 651 ? -15.328 -52.375 -20.406 1 58.34 651 MET B N 1
ATOM 10502 C CA . MET B 1 651 ? -14.172 -53.125 -20.875 1 58.34 651 MET B CA 1
ATOM 10503 C C . MET B 1 651 ? -13.695 -54.094 -19.797 1 58.34 651 MET B C 1
ATOM 10505 O O . MET B 1 651 ? -13.188 -55.188 -20.109 1 58.34 651 MET B O 1
ATOM 10509 N N . TYR B 1 652 ? -13.906 -53.688 -18.578 1 50.28 652 TYR B N 1
ATOM 10510 C CA . TYR B 1 652 ? -13.531 -54.562 -17.469 1 50.28 652 TYR B CA 1
ATOM 10511 C C . TYR B 1 652 ? -14.57 -55.656 -17.266 1 50.28 652 TYR B C 1
ATOM 10513 O O . TYR B 1 652 ? -14.234 -56.75 -16.828 1 50.28 652 TYR B O 1
ATOM 10521 N N . LEU B 1 653 ? -15.852 -55.5 -17.609 1 42.25 653 LEU B N 1
ATOM 10522 C CA . LEU B 1 653 ? -16.859 -56.562 -17.531 1 42.25 653 LEU B CA 1
ATOM 10523 C C . LEU B 1 653 ? -16.781 -57.469 -18.734 1 42.25 653 LEU B C 1
ATOM 10525 O O . LEU B 1 653 ? -17.031 -58.688 -18.625 1 42.25 653 LEU B O 1
#

Sequence (1306 aa):
MMTWEIEPHCQDAVHSASDTSTGCILHTFLVENKEIHSGEVMQIIGNTPELGNWKLDKALPMELESQQVDKEVWKVTVSLPKHTEVYYRYLLIASLDRPIVKDDGKPIKVVRHWETYVDPRCITTTDNGVQKSALDTFGIIGGVRMLGNGWLSDHAVVHLKLYNSPIPPIEVWKRKFVNQKYRVKVTPVDLEKGRDETTFSLEESTEEEQDHIHWPIVEVSTMTTDDFQFCSQDQFGKVYHDGDYMLFQSNALRPETIAYMVDFYVDEPNPPSGHIPVHIGSSYILPGNLKTSNGFLTTPITGRKRRPIGQLTIEYLVVHPIKDYSCDLSTSYSKYWKTSWRGLDIGHRGSGSSHGTNPTSCSNVRENTIGSLRHAGEHGADFVEFDVQLSKDFIPVLFHDFHVGIVTERKGEGSDVLTIPVKELTLEQLHKLKLVHKEEKDPSNGGEDGNEEFQLFPTLEKALQVLKPSIGFNIEIKWTMQLKDTTYELQHPHDLNFFLDTVLRVVLEHGCLRKIVFSCFHPDVCTMLRLKQNRYPVLFLTQGETERWPQYLDPRTHSVPHAIRFAKATELLGVNAHSEDLIRNPSLIQLVKDSGLVLFCWGEENNDPKIIRQLKAWGVDGVIYDKIDTYNEKVLKVSIFSLEEKLEVDMYLMMTWEIEPHCQDAVHSASDTSTGCILHTFLVENKEIHSGEVMQIIGNTPELGNWKLDKALPMELESQQVDKEVWKVTVSLPKHTEVYYRYLLIASLDRPIVKDDGKPIKVVRHWETYVDPRCITTTDNGVQKSALDTFGIIGGVRMLGNGWLSDHAVVHLKLYNSPIPPIEVWKRKFVNQKYRVKVTPVDLEKGRDETTFSLEESTEEEQDHIHWPIVEVSTMTTDDFQFCSQDQFGKVYHDGDYMLFQSNALRPETIAYMVDFYVDEPNPPSGHIPVHIGSSYILPGNLKTSNGFLTTPITGRKRRPIGQLTIEYLVVHPIKDYSCDLSTSYSKYWKTSWRGLDIGHRGSGSSHGTNPTSCSNVRENTIGSLRHAGEHGADFVEFDVQLSKDFIPVLFHDFHVGIVTERKGEGSDVLTIPVKELTLEQLHKLKLVHKEEKDPSNGGEDGNEEFQLFPTLEKALQVLKPSIGFNIEIKWTMQLKDTTYELQHPHDLNFFLDTVLRVVLEHGCLRKIVFSCFHPDVCTMLRLKQNRYPVLFLTQGETERWPQYLDPRTHSVPHAIRFAKATELLGVNAHSEDLIRNPSLIQLVKDSGLVLFCWGEENNDPKIIRQLKAWGVDGVIYDKIDTYNEKVLKVSIFSLEEKLEVDMYL

Foldseek 3Di:
DPPPPPDPCLPPCPVPPDPPPFFWDKDKAKEKEQDDAFQKFKWKAWCDVQCPNLFPLSTGGWAWDDDDPRMTMTMDMTIGGAQDKIFMWMFIWGHDPDFDADPVGTTDTATAKIAFDQGGDIWHHHPVGTPDPDHHYHQDDPRDGGMDGAFFDQWKKKKWKAAPLVNHQWWFAPPVCGPFWKFKDKDKDFQVVVVPDPCPPPPPPPPPPDSHDDPFAKWKAQLQDPRRATDHADPRHGTDDHGTIMMIMTIHSCLQRIKMKMWIWGQPDPDPPPDDTHTFFIWMGHSVNCPFQKDKDKTFTAGPVRHGRIMGIIIMGMFHAQPPDDAGSNHACAQDDDPPLFLAEEEELQQADQDDPDNVFHDPAHGVFQLSNQVLQQQAHQAYEFEWFQALVGFIWTDDAQKWWFWAADDPDDIWTDIDGRNDHDPVCLQPTQIDHRPDTDSVPSDDQPDNRRGHTDTPLVSLPPHDLSHAYAYEYDDWFAFQVRDISDPPTDGLNSGVSSVVVSCVVRVSPRQYEYEYQDLSNQLNVVNRYRHHAYAYEEAADDPPDTHTSDPCRHHLSSVLSSCVNSVGQFYEYEVVVCVVPVVSVVVRVVSVHAYEYDDAVLSALVSSVVCSVSTHSYYYGHNCSPNPPDPDSHHPSVVVVVVVVVVVD/DPPPPPPPCLPPCPVPPDPPPFFWDKDKAKEKEQDDAFQKFKWKAWCDVQCPNLFPLSTGGWAWDDDDPRMTMTMDMTIDGAQDKIFMWMFIWGHDPDFDADPVGTTDTATAKIAFDQGGDIWHHHPVGTPDPDHHYHQDDPRDGGMDGAFFDQWKKKKWKAAPLVNHQWWFAPPVCGPFWKFKDKDKDFQVVVVPDPCPPPPPPPPPPDSHDDPFAKWKAQLQDPRRATDHADPRHGTDDHGTIMMIMTIHSCLQRIKMKMWIWGQPDPDPPPDDTHTFFIWMGHSVNCPFQKDKDKTFTAGPVRDGRIMGIIIMGMFHAQPPDDAGSNHACAQDDDPPLFLAEEAELQQFDQDDPDNVFHDPAHGVFQLSNQVNQQQAHQAYEWEWFQALVGFIWTDDAQKWWFWAADDPDDIWTDIDGRNDHDPVCLQPTQIDHRPDTDSVPSDDQPDNRRGHTDTPLVSLNPHDLSHAYAYEYDDWFAFQVRDISDPPTDGLNSGVSSVVVSCVVRNSPRQYEYEYQDLSNQLNVVNRYRHHFYAYEEAADDPPDTHTSDPCRHHLSSVLSSCVNSVGQFYEYEVVVCVVPVVSVVVRVVSVHAYEYDDAVLSALVSSVVCSVSTHSYYYGHNCSPNPPDPDSHHPSVVVVVVVVVVVD

Nearest PDB structures (foldseek):
  2z0b-assembly1_A  TM=7.243E-01  e=8.670E-07  Homo sapiens
  3bmv-assembly1_A  TM=7.581E-01  e=1.170E-04  Thermoanaerobacterium thermosulfurigenes
  6l2h-assembly1_A  TM=6.969E-01  e=7.082E-05  Paenibacillus macerans
  1dtu-assembly1_A  TM=6.898E-01  e=1.931E-04  Niallia circulans
  1cgx-assembly1_A  TM=6.337E-01  e=1.827E-04  Niallia circulans

Secondary structure (DSSP, 8-state):
-----------------------EEEEEEEEEE----TTEEEEEEESSGGGGGG-GGGPEEPEEEEE-SS-EEEEEEEEEESS-EEEEEEEEEEPPSSPPBPTTSPBP--EEEEE--SSPEEEEB-SS-BS----EETTEETTEE-EEE---SS-EEEEEEES-BSB-SEEE--GGGTTPPEEEEEEEEETTGGGT-S--------S---S---SSEEEEEETTSS--S-EEPPTT-EEE-TT--EEEEEEES-GGGEEEEEEEEEPPSSPPTTPPPEEEEEEEE-GGG--SSEEEEEEEEE-TTSSEEEEEEEEEEEE-PPTT----SS---TT---TT--SEEEEETTT--S--S-GGGS-SS-TTSHHHHHHHHHTT-SEEEEEEEE-TTS-EEE-S-SEEEEEEEBSSS-EEEEEEEGGGS-HHHHHHB-EE-TT---GGG-----SGGG-SS-BHHHHHHHS-TTSEEEEEE----BBTTS-BSSSSPPPHHHHHHHHHHHHHHH-TT--EEEEES-HHHHHHHHHH-SSS-EEEEE--S-SSSPPBS-GGGS-HHHHHHHHHHTT-SEEEEEHHHHHH-THHHHHHHHTT-EEEEESGGGSSHHHHHHHHHHT-SEEEES-HHHH---SS---HHHHHHHHHHHHH-/-----------------------EEEEEEEEEE----TTEEEEEEESSGGGGGG-GGGPEEPEEEEE-SS-EEEEEEEEEESS-EEEEEEEEEEPPSSPPB-TTSPBP--EEEEE--SSPEEEEB-SS-BS----EETTEETTEE-EEE---SS-EEEEEEES-BSB-SEEE--GGGTTPPEEEEEEEEETTGGGT-S--------S---S---SSEEEEEETTSS--S-EEPPTT-EEE-TT--EEEEEEES-GGGEEEEEEEEEPPSSPPTTPPPEEEEEEEE-GGG--SSEEEEEEEEE-TTSSEEEEEEEEEEEE-PPTT----SS---TT---TT--SEEEEETTT--S--S-GGGS-SS-TTSHHHHHHHHHTT-SEEEEEEEE-TTS-EEE-S-SEEEEEEEBSSS-EEEEEEEGGGS-HHHHHHB-EE-TT---GGG-----SGGG-SS-BHHHHHHHS-TTSEEEEEE----BBTTS-BSSSSPPPHHHHHHHHHHHHHHH-TT--EEEEES-HHHHHHHHHH-SSS-EEEEE--S-SSSPPBS-GGGS-HHHHHHHHHHTT-SEEEEEHHHHHH-THHHHHHHHTT-EEEEESGGGSSHHHHHHHHHHT-SEEEES-HHHH---SS---HHHHHHHHHHHHH-

Organism: NCBI:txid69355

Solvent-accessible surface area (backbone atoms only — not comparable to full-atom values): 69247 Å² total; per-residue (Å²): 133,85,76,80,76,78,69,84,71,72,63,73,79,65,72,70,73,70,81,61,88,55,56,68,38,78,46,73,51,39,36,34,37,63,79,82,56,69,31,54,42,50,29,37,31,14,64,45,74,82,28,21,52,24,34,70,81,44,44,37,75,43,40,82,73,46,79,56,98,66,37,33,32,34,34,43,76,46,69,38,61,41,72,34,81,43,40,35,42,52,34,33,29,53,47,62,96,57,91,48,63,45,96,87,64,46,59,65,59,45,48,53,35,32,48,41,45,63,70,57,49,74,46,54,31,40,97,90,39,60,86,74,84,64,76,40,44,69,38,45,58,96,87,43,76,37,68,36,71,43,45,35,72,56,36,30,40,39,38,46,34,39,35,58,74,82,52,66,20,74,43,58,51,36,60,93,59,43,94,61,61,39,17,46,30,75,43,80,38,59,59,68,61,58,42,72,58,91,72,74,62,78,60,71,65,74,64,82,68,72,68,64,55,65,83,56,45,56,29,38,20,34,35,75,48,93,54,17,52,69,36,76,64,50,97,70,24,47,77,56,54,95,84,42,40,34,37,35,42,31,44,22,72,54,55,80,44,37,27,35,38,37,37,35,24,33,66,59,84,85,58,58,91,87,62,76,62,43,76,56,32,38,28,68,46,50,38,78,66,58,78,53,34,55,51,74,53,61,38,53,23,29,27,89,85,73,39,73,35,30,38,39,38,34,39,39,38,46,45,59,34,38,78,97,58,80,76,58,68,69,46,24,37,30,78,63,73,61,85,81,64,53,46,37,44,25,7,27,29,6,22,1,45,57,74,56,96,48,68,90,61,29,25,92,40,55,41,31,13,56,40,10,35,50,51,16,34,65,40,22,16,29,26,30,26,36,31,35,34,49,25,49,74,65,44,46,24,24,45,81,64,66,48,33,12,36,26,28,33,27,49,79,76,58,65,37,52,47,72,42,51,45,50,76,32,35,64,66,49,62,64,40,39,22,43,34,54,55,87,49,70,59,47,82,66,32,61,69,56,73,55,80,45,52,23,64,54,35,39,51,64,55,51,53,66,72,49,64,61,47,42,19,37,34,45,27,54,60,70,69,50,51,30,63,88,70,48,57,77,48,80,85,69,77,56,55,55,62,50,48,36,55,48,48,50,49,45,70,72,49,38,76,88,37,51,52,35,36,30,23,63,46,65,68,58,49,49,46,55,46,35,40,40,60,41,56,21,38,29,45,34,32,67,28,69,63,83,87,55,85,56,58,47,58,70,58,44,54,28,64,68,28,38,50,33,43,24,61,47,63,63,40,30,17,38,29,35,30,39,68,44,38,71,75,40,56,65,54,51,51,53,42,48,75,68,73,31,50,37,35,30,33,48,77,69,42,66,33,55,67,47,44,52,48,45,36,70,68,62,35,29,28,44,32,21,39,32,27,78,71,54,52,79,61,88,64,48,50,15,64,53,46,50,50,52,49,48,54,48,57,71,70,101,132,87,76,78,76,78,70,83,71,74,61,74,78,65,73,70,74,70,81,63,88,55,56,68,38,79,44,73,50,39,35,34,40,63,80,81,55,69,31,55,41,52,29,39,30,14,66,42,74,84,28,22,52,24,35,70,81,43,44,36,75,43,41,83,72,46,77,56,97,66,36,33,31,33,33,42,74,44,70,39,62,40,72,33,82,45,40,34,42,52,35,32,30,54,48,63,96,57,91,47,63,46,96,88,64,47,60,64,59,47,46,52,36,31,48,43,44,62,71,58,50,74,47,53,31,40,98,90,38,59,86,74,86,61,77,39,43,69,38,45,58,95,86,43,75,38,71,36,72,44,45,35,72,54,35,31,38,38,37,45,34,39,35,58,74,85,52,65,21,72,42,56,52,36,60,94,60,42,93,60,62,38,17,47,30,74,42,78,38,58,58,67,61,59,42,71,56,90,72,74,62,79,62,72,65,74,64,82,66,73,68,64,56,65,83,57,45,55,29,37,20,33,35,76,48,93,53,16,52,69,36,76,64,50,98,69,23,47,78,57,54,95,83,42,39,35,36,35,42,31,43,23,74,56,54,79,43,35,27,36,38,36,37,34,25,33,67,59,86,85,59,58,92,87,61,75,61,43,77,58,32,38,29,67,47,48,38,79,66,60,78,54,32,57,49,73,51,62,38,52,23,28,26,89,85,73,39,72,35,30,37,39,39,35,42,40,38,47,44,62,34,39,79,99,58,78,76,60,68,70,46,23,37,30,76,62,72,61,87,80,62,55,46,35,46,26,7,27,29,6,23,1,44,57,72,56,95,47,68,89,62,31,25,94,40,55,40,31,13,54,41,11,34,50,53,15,34,65,40,21,16,29,25,31,26,35,31,35,34,49,27,48,75,66,44,47,23,23,46,82,65,67,48,33,11,36,27,27,34,27,49,79,76,59,67,36,52,47,73,42,53,44,49,77,32,35,64,68,50,61,65,41,40,22,44,34,55,55,86,48,68,58,46,82,68,32,59,69,55,74,57,80,45,52,24,66,55,35,39,49,63,55,50,52,67,71,48,63,59,46,41,18,38,34,44,28,54,62,72,68,50,50,29,63,86,71,47,57,76,47,79,86,68,77,54,56,55,62,51,50,37,55,49,48,51,49,44,70,73,48,39,74,89,36,53,52,34,36,30,26,65,47,66,67,58,48,48,46,55,47,35,40,40,60,41,56,19,38,30,45,34,32,67,28,70,64,83,87,58,84,56,60,46,57,68,58,44,53,29,63,70,29,38,49,33,43,24,62,49,63,63,39,30,18,38,31,35,29,39,68,43,37,71,76,39,55,65,54,49,50,52,42,48,73,68,72,31,48,36,34,30,37,48,77,71,43,65,32,56,69,49,43,51,48,45,35,71,68,62,35,28,29,45,31,19,40,31,28,78,71,53,52,78,62,87,63,48,50,16,64,52,46,51,50,52,50,48,55,49,57,71,71,102